Protein AF-0000000065812556 (afdb_homodimer)

GO terms:
  GO:0102143 carboxynorspermidine dehydrogenase activity (F, EXP)

pLDDT: mean 95.17, std 6.43, range [55.5, 98.94]

Structure (mmCIF, N/CA/C/O backbone):
data_AF-0000000065812556-model_v1
#
loop_
_entity.id
_entity.type
_entity.pdbx_description
1 polymer 'Carboxynorspermidine synthase'
#
loop_
_atom_site.group_PDB
_atom_site.id
_atom_site.type_symbol
_atom_site.label_atom_id
_atom_site.label_alt_id
_atom_site.label_comp_id
_atom_site.label_asym_id
_atom_site.label_entity_id
_atom_site.label_seq_id
_atom_site.pdbx_PDB_ins_code
_atom_site.Cartn_x
_atom_site.Cartn_y
_atom_site.Cartn_z
_atom_site.occupancy
_atom_site.B_iso_or_equiv
_atom_site.auth_seq_id
_atom_site.auth_comp_id
_atom_site.auth_asym_id
_atom_site.auth_atom_id
_atom_site.pdbx_PDB_model_num
ATOM 1 N N . MET A 1 1 ? 8.734 36.781 32.656 1 92.12 1 MET A N 1
ATOM 2 C CA . MET A 1 1 ? 7.797 36.156 31.734 1 92.12 1 MET A CA 1
ATOM 3 C C . MET A 1 1 ? 8.234 34.719 31.406 1 92.12 1 MET A C 1
ATOM 5 O O . MET A 1 1 ? 9.422 34.406 31.484 1 92.12 1 MET A O 1
ATOM 9 N N . ALA A 1 2 ? 7.238 33.875 31.25 1 98 2 ALA A N 1
ATOM 10 C CA . ALA A 1 2 ? 7.562 32.469 30.984 1 98 2 ALA A CA 1
ATOM 11 C C . ALA A 1 2 ? 6.48 31.828 30.125 1 98 2 ALA A C 1
ATOM 13 O O . ALA A 1 2 ? 5.301 32.156 30.25 1 98 2 ALA A O 1
ATOM 14 N N . ILE A 1 3 ? 6.949 30.891 29.297 1 98.81 3 ILE A N 1
ATOM 15 C CA . ILE A 1 3 ? 5.996 30.094 28.531 1 98.81 3 ILE A CA 1
ATOM 16 C C . ILE A 1 3 ? 6.238 28.609 28.797 1 98.81 3 ILE A C 1
ATOM 18 O O . ILE A 1 3 ? 7.348 28.203 29.156 1 98.81 3 ILE A O 1
ATOM 22 N N . LEU A 1 4 ? 5.164 27.875 28.688 1 98.94 4 LEU A N 1
ATOM 23 C CA . LEU A 1 4 ? 5.199 26.422 28.703 1 98.94 4 LEU A CA 1
ATOM 24 C C . LEU A 1 4 ? 4.656 25.844 27.406 1 98.94 4 LEU A C 1
ATOM 26 O O . LEU A 1 4 ? 3.488 26.047 27.062 1 98.94 4 LEU A O 1
ATOM 30 N N . GLN A 1 5 ? 5.523 25.219 26.703 1 98.81 5 GLN A N 1
ATOM 31 C CA . GLN A 1 5 ? 5.121 24.531 25.484 1 98.81 5 GLN A CA 1
ATOM 32 C C . GLN A 1 5 ? 4.832 23.047 25.766 1 98.81 5 GLN A C 1
ATOM 34 O O . GLN A 1 5 ? 5.629 22.375 26.406 1 98.81 5 GLN A O 1
ATOM 39 N N . ILE A 1 6 ? 3.678 22.656 25.312 1 98.38 6 ILE A N 1
ATOM 40 C CA . ILE A 1 6 ? 3.34 21.234 25.391 1 98.38 6 ILE A CA 1
ATOM 41 C C . ILE A 1 6 ? 3.334 20.625 24 1 98.38 6 ILE A C 1
ATOM 43 O O . ILE A 1 6 ? 2.539 21.031 23.141 1 98.38 6 ILE A O 1
ATOM 47 N N . GLY A 1 7 ? 4.137 19.625 23.781 1 95.88 7 GLY A N 1
ATOM 48 C CA . GLY A 1 7 ? 4.301 19 22.469 1 95.88 7 GLY A CA 1
ATOM 49 C C . GLY A 1 7 ? 5.68 19.203 21.875 1 95.88 7 GLY A C 1
ATOM 50 O O . GLY A 1 7 ? 6.18 20.328 21.844 1 95.88 7 GLY A O 1
ATOM 51 N N . ALA A 1 8 ? 6.32 18.141 21.453 1 95.5 8 ALA A N 1
ATOM 52 C CA . ALA A 1 8 ? 7.688 18.188 20.938 1 95.5 8 ALA A CA 1
ATOM 53 C C . ALA A 1 8 ? 7.789 17.469 19.594 1 95.5 8 ALA A C 1
ATOM 55 O O . ALA A 1 8 ? 8.805 16.844 19.297 1 95.5 8 ALA A O 1
ATOM 56 N N . GLY A 1 9 ? 6.715 17.547 18.828 1 91.56 9 GLY A N 1
ATOM 57 C CA . GLY A 1 9 ? 6.758 17.078 17.453 1 91.56 9 GLY A CA 1
ATOM 58 C C . GLY A 1 9 ? 7.332 18.109 16.5 1 91.56 9 GLY A C 1
ATOM 59 O O . GLY A 1 9 ? 8.117 18.969 16.906 1 91.56 9 GLY A O 1
ATOM 60 N N . GLY A 1 10 ? 7 17.953 15.242 1 91.94 10 GLY A N 1
ATOM 61 C CA . GLY A 1 10 ? 7.512 18.859 14.234 1 91.94 10 GLY A CA 1
ATOM 62 C C . GLY A 1 10 ? 7.129 20.312 14.492 1 91.94 10 GLY A C 1
ATOM 63 O O . GLY A 1 10 ? 7.977 21.203 14.438 1 91.94 10 GLY A O 1
ATOM 64 N N . VAL A 1 11 ? 5.871 20.5 14.742 1 93.88 11 VAL A N 1
ATOM 65 C CA . VAL A 1 11 ? 5.406 21.844 15.039 1 93.88 11 VAL A CA 1
ATOM 66 C C . VAL A 1 11 ? 6.047 22.344 16.328 1 93.88 11 VAL A C 1
ATOM 68 O O . VAL A 1 11 ? 6.48 23.5 16.406 1 93.88 11 VAL A O 1
ATOM 71 N N . GLY A 1 12 ? 6.09 21.469 17.297 1 96.5 12 GLY A N 1
ATOM 72 C CA . GLY A 1 12 ? 6.746 21.828 18.547 1 96.5 12 GLY A CA 1
ATOM 73 C C . GLY A 1 12 ? 8.203 22.219 18.359 1 96.5 12 GLY A C 1
ATOM 74 O O . GLY A 1 12 ? 8.703 23.109 19.047 1 96.5 12 GLY A O 1
ATOM 75 N N . TRP A 1 13 ? 8.852 21.562 17.453 1 97.06 13 TRP A N 1
ATOM 76 C CA . TRP A 1 13 ? 10.234 21.875 17.125 1 97.06 13 TRP A CA 1
ATOM 77 C C . TRP A 1 13 ? 10.383 23.328 16.672 1 97.06 13 TRP A C 1
ATOM 79 O O . TRP A 1 13 ? 11.227 24.062 17.188 1 97.06 13 TRP A O 1
ATOM 89 N N . VAL A 1 14 ? 9.523 23.734 15.82 1 97.81 14 VAL A N 1
ATOM 90 C CA . VAL A 1 14 ? 9.594 25.078 15.273 1 97.81 14 VAL A CA 1
ATOM 91 C C . VAL A 1 14 ? 9.195 26.094 16.344 1 97.81 14 VAL A C 1
ATOM 93 O O . VAL A 1 14 ? 9.852 27.125 16.5 1 97.81 14 VAL A O 1
ATOM 96 N N . VAL A 1 15 ? 8.164 25.766 17.047 1 98.56 15 VAL A N 1
ATOM 97 C CA . VAL A 1 15 ? 7.688 26.656 18.109 1 98.56 15 VAL A CA 1
ATOM 98 C C . VAL A 1 15 ? 8.812 26.922 19.094 1 98.56 15 VAL A C 1
ATOM 100 O O . VAL A 1 15 ? 9.062 28.078 19.469 1 98.56 15 VAL A O 1
ATOM 103 N N . ALA A 1 16 ? 9.492 25.906 19.469 1 98.75 16 ALA A N 1
ATOM 104 C CA . ALA A 1 16 ? 10.562 26.031 20.453 1 98.75 16 ALA A CA 1
ATOM 105 C C . ALA A 1 16 ? 11.695 26.906 19.922 1 98.75 16 ALA A C 1
ATOM 107 O O . ALA A 1 16 ? 12.219 27.766 20.641 1 98.75 16 ALA A O 1
ATOM 108 N N . HIS A 1 17 ? 12.125 26.672 18.719 1 98.81 17 HIS A N 1
ATOM 109 C CA . HIS A 1 17 ? 13.18 27.484 18.094 1 98.81 17 HIS A CA 1
ATOM 110 C C . HIS A 1 17 ? 12.781 28.953 18.031 1 98.81 17 HIS A C 1
ATOM 112 O O . HIS A 1 17 ? 13.57 29.828 18.406 1 98.81 17 HIS A O 1
ATOM 118 N N . LYS A 1 18 ? 11.609 29.188 17.562 1 98.88 18 LYS A N 1
ATOM 119 C CA . LYS A 1 18 ? 11.164 30.578 17.391 1 98.88 18 LYS A CA 1
ATOM 120 C C . LYS A 1 18 ? 10.938 31.25 18.734 1 98.88 18 LYS A C 1
ATOM 122 O O . LYS A 1 18 ? 11.156 32.438 18.891 1 98.88 18 LYS A O 1
ATOM 127 N N . ALA A 1 19 ? 10.453 30.469 19.703 1 98.81 19 ALA A N 1
ATOM 128 C CA . ALA A 1 19 ? 10.352 31 21.062 1 98.81 19 ALA A CA 1
ATOM 129 C C . ALA A 1 19 ? 11.727 31.422 21.578 1 98.81 19 ALA A C 1
ATOM 131 O O . ALA A 1 19 ? 11.867 32.5 22.156 1 98.81 19 ALA A O 1
ATOM 132 N N . ALA A 1 20 ? 12.68 30.578 21.375 1 98.75 20 ALA A N 1
ATOM 133 C CA . ALA A 1 20 ? 14.047 30.875 21.797 1 98.75 20 ALA A CA 1
ATOM 134 C C . ALA A 1 20 ? 14.578 32.125 21.125 1 98.75 20 ALA A C 1
ATOM 136 O O . ALA A 1 20 ? 15.234 32.969 21.781 1 98.75 20 ALA A O 1
ATOM 137 N N . GLN A 1 21 ? 14.258 32.312 19.891 1 98.69 21 GLN A N 1
ATOM 138 C CA . GLN A 1 21 ? 14.711 33.469 19.125 1 98.69 21 GLN A CA 1
ATOM 139 C C . GLN A 1 21 ? 14.031 34.75 19.609 1 98.69 21 GLN A C 1
ATOM 141 O O . GLN A 1 21 ? 14.453 35.844 19.25 1 98.69 21 GLN A O 1
ATOM 146 N N . ASN A 1 22 ? 13.023 34.594 20.359 1 98.62 22 ASN A N 1
ATOM 147 C CA . ASN A 1 22 ? 12.266 35.75 20.844 1 98.62 22 ASN A CA 1
ATOM 148 C C . ASN A 1 22 ? 12.109 35.719 22.359 1 98.62 22 ASN A C 1
ATOM 150 O O . ASN A 1 22 ? 11.141 36.25 22.906 1 98.62 22 ASN A O 1
ATOM 154 N N . ASN A 1 23 ? 13.016 35.031 23.062 1 98.19 23 ASN A N 1
ATOM 155 C CA . ASN A 1 23 ? 12.867 34.812 24.5 1 98.19 23 ASN A CA 1
ATOM 156 C C . ASN A 1 23 ? 13.203 36.094 25.281 1 98.19 23 ASN A C 1
ATOM 158 O O . ASN A 1 23 ? 12.984 36.125 26.5 1 98.19 23 ASN A O 1
ATOM 162 N N . ASP A 1 24 ? 13.688 37.125 24.641 1 97.44 24 ASP A N 1
ATOM 163 C CA . ASP A 1 24 ? 13.781 38.438 25.297 1 97.44 24 ASP A CA 1
ATOM 164 C C . ASP A 1 24 ? 12.391 38.969 25.641 1 97.44 24 ASP A C 1
ATOM 166 O O . ASP A 1 24 ? 12.242 39.719 26.609 1 97.44 24 ASP A O 1
ATOM 170 N N . VAL A 1 25 ? 11.398 38.594 24.875 1 97.38 25 VAL A N 1
ATOM 171 C CA . VAL A 1 25 ? 10.023 39 25.125 1 97.38 25 VAL A CA 1
ATOM 172 C C . VAL A 1 25 ? 9.273 37.875 25.844 1 97.38 25 VAL A C 1
ATOM 174 O O . VAL A 1 25 ? 8.547 38.125 26.812 1 97.38 25 VAL A O 1
ATOM 177 N N . LEU A 1 26 ? 9.492 36.594 25.469 1 98.19 26 LEU A N 1
ATOM 178 C CA . LEU A 1 26 ? 8.688 35.469 25.922 1 98.19 26 LEU A CA 1
ATOM 179 C C . LEU A 1 26 ? 9.203 34.938 27.266 1 98.19 26 LEU A C 1
ATOM 181 O O . LEU A 1 26 ? 8.484 34.219 27.969 1 98.19 26 LEU A O 1
ATOM 185 N N . GLY A 1 27 ? 10.477 35.25 27.578 1 98 27 GLY A N 1
ATOM 186 C CA . GLY A 1 27 ? 11.039 34.875 28.875 1 98 27 GLY A CA 1
ATOM 187 C C . GLY A 1 27 ? 11.508 33.438 28.922 1 98 27 GLY A C 1
ATOM 188 O O . GLY A 1 27 ? 12.133 32.938 27.984 1 98 27 GLY A O 1
ATOM 189 N N . ASP A 1 28 ? 11.328 32.781 30.078 1 98.62 28 ASP A N 1
ATOM 190 C CA . ASP A 1 28 ? 11.75 31.406 30.297 1 98.62 28 ASP A CA 1
ATOM 191 C C . ASP A 1 28 ? 10.906 30.453 29.453 1 98.62 28 ASP A C 1
ATOM 193 O O . ASP A 1 28 ? 9.711 30.672 29.266 1 98.62 28 ASP A O 1
ATOM 197 N N . ILE A 1 29 ? 11.562 29.453 28.969 1 98.81 29 ILE A N 1
ATOM 198 C CA . ILE A 1 29 ? 10.883 28.484 28.109 1 98.81 29 ILE A CA 1
ATOM 199 C C . ILE A 1 29 ? 11.008 27.094 28.719 1 98.81 29 ILE A C 1
ATOM 201 O O . ILE A 1 29 ? 12.117 26.625 29 1 98.81 29 ILE A O 1
ATOM 205 N N . THR A 1 30 ? 9.906 26.469 28.953 1 98.88 30 THR A N 1
ATOM 206 C CA . THR A 1 30 ? 9.859 25.047 29.297 1 98.88 30 THR A CA 1
ATOM 207 C C . THR A 1 30 ? 9.141 24.25 28.203 1 98.88 30 THR A C 1
ATOM 209 O O . THR A 1 30 ? 8.023 24.594 27.812 1 98.88 30 THR A O 1
ATOM 212 N N . ILE A 1 31 ? 9.836 23.234 27.703 1 98.81 31 ILE A N 1
ATOM 213 C CA . ILE A 1 31 ? 9.25 22.328 26.703 1 98.81 31 ILE A CA 1
ATOM 214 C C . ILE A 1 31 ? 8.891 21 27.359 1 98.81 31 ILE A C 1
ATOM 216 O O . ILE A 1 31 ? 9.742 20.359 27.984 1 98.81 31 ILE A O 1
ATOM 220 N N . ALA A 1 32 ? 7.629 20.594 27.219 1 98.69 32 ALA A N 1
ATOM 221 C CA . ALA A 1 32 ? 7.188 19.359 27.859 1 98.69 32 ALA A CA 1
ATOM 222 C C . ALA A 1 32 ? 6.535 18.422 26.859 1 98.69 32 ALA A C 1
ATOM 224 O O . ALA A 1 32 ? 5.828 18.859 25.953 1 98.69 32 ALA A O 1
ATOM 225 N N . SER A 1 33 ? 6.762 17.219 26.969 1 97.56 33 SER A N 1
ATOM 226 C CA . SER A 1 33 ? 6.145 16.156 26.172 1 97.56 33 SER A CA 1
ATOM 227 C C . SER A 1 33 ? 6.148 14.836 26.938 1 97.56 33 SER A C 1
ATOM 229 O O . SER A 1 33 ? 6.781 14.719 27.984 1 97.56 33 SER A O 1
ATOM 231 N N . ARG A 1 34 ? 5.395 13.828 26.422 1 93.81 34 ARG A N 1
ATOM 232 C CA . ARG A 1 34 ? 5.375 12.492 27.031 1 93.81 34 ARG A CA 1
ATOM 233 C C . ARG A 1 34 ? 6.777 11.898 27.078 1 93.81 34 ARG A C 1
ATOM 235 O O . ARG A 1 34 ? 7.152 11.273 28.078 1 93.81 34 ARG A O 1
ATOM 242 N N . THR A 1 35 ? 7.543 12.109 26.016 1 93.31 35 THR A N 1
ATOM 243 C CA . THR A 1 35 ? 8.922 11.656 25.922 1 93.31 35 THR A CA 1
ATOM 244 C C . THR A 1 35 ? 9.891 12.82 26.094 1 93.31 35 THR A C 1
ATOM 246 O O . THR A 1 35 ? 10.164 13.555 25.141 1 93.31 35 THR A O 1
ATOM 249 N N . VAL A 1 36 ? 10.523 12.844 27.156 1 97.5 36 VAL A N 1
ATOM 250 C CA . VAL A 1 36 ? 11.359 13.992 27.5 1 97.5 36 VAL A CA 1
ATOM 251 C C . VAL A 1 36 ? 12.555 14.07 26.547 1 97.5 36 VAL A C 1
ATOM 253 O O . VAL A 1 36 ? 13.023 15.164 26.219 1 97.5 36 VAL A O 1
ATOM 256 N N . GLY A 1 37 ? 12.984 12.93 26.062 1 97.44 37 GLY A N 1
ATOM 257 C CA . GLY A 1 37 ? 14.094 12.898 25.109 1 97.44 37 GLY A CA 1
ATOM 258 C C . GLY A 1 37 ? 13.852 13.727 23.875 1 97.44 37 GLY A C 1
ATOM 259 O O . GLY A 1 37 ? 14.781 14.297 23.297 1 97.44 37 GLY A O 1
ATOM 260 N N . LYS A 1 38 ? 12.641 13.844 23.453 1 95.06 38 LYS A N 1
ATOM 261 C CA . LYS A 1 38 ? 12.297 14.656 22.281 1 95.06 38 LYS A CA 1
ATOM 262 C C . LYS A 1 38 ? 12.5 16.141 22.578 1 95.06 38 LYS A C 1
ATOM 264 O O . LYS A 1 38 ? 12.938 16.891 21.703 1 95.06 38 LYS A O 1
ATOM 269 N N . CYS A 1 39 ? 12.172 16.531 23.781 1 98.31 39 CYS A N 1
ATOM 270 C CA . CYS A 1 39 ? 12.383 17.906 24.203 1 98.31 39 CYS A CA 1
ATOM 271 C C . CYS A 1 39 ? 13.867 18.234 24.234 1 98.31 39 CYS A C 1
ATOM 273 O O . CYS A 1 39 ? 14.273 19.312 23.797 1 98.31 39 CYS A O 1
ATOM 275 N N . GLU A 1 40 ? 14.594 17.281 24.734 1 98.56 40 GLU A N 1
ATOM 276 C CA . GLU A 1 40 ? 16.031 17.469 24.844 1 98.56 40 GLU A CA 1
ATOM 277 C C . GLU A 1 40 ? 16.688 17.609 23.469 1 98.56 40 GLU A C 1
ATOM 279 O O . GLU A 1 40 ? 17.609 18.406 23.297 1 98.56 40 GLU A O 1
ATOM 284 N N . LYS A 1 41 ? 16.203 16.859 22.578 1 97.25 41 LYS A N 1
ATOM 285 C CA . LYS A 1 41 ? 16.719 16.938 21.203 1 97.25 41 LYS A CA 1
ATOM 286 C C . LYS A 1 41 ? 16.453 18.312 20.609 1 97.25 41 LYS A C 1
ATOM 288 O O . LYS A 1 41 ? 17.281 18.844 19.875 1 97.25 41 LYS A O 1
ATOM 293 N N . ILE A 1 42 ? 15.32 18.844 20.859 1 98 42 ILE A N 1
ATOM 294 C CA . ILE A 1 42 ? 14.977 20.172 20.375 1 98 42 ILE A CA 1
ATOM 295 C C . ILE A 1 42 ? 15.914 21.203 21 1 98 42 ILE A C 1
ATOM 297 O O . ILE A 1 42 ? 16.422 22.094 20.297 1 98 42 ILE A O 1
ATOM 301 N N . ILE A 1 43 ? 16.125 21.078 22.25 1 98.56 43 ILE A N 1
ATOM 302 C CA . ILE A 1 43 ? 17 22.016 22.969 1 98.56 43 ILE A CA 1
ATOM 303 C C . ILE A 1 43 ? 18.406 21.938 22.391 1 98.56 43 ILE A C 1
ATOM 305 O O . ILE A 1 43 ? 19.047 22.969 22.188 1 98.56 43 ILE A O 1
ATOM 309 N N . GLU A 1 44 ? 18.875 20.75 22.141 1 98.38 44 GLU A N 1
ATOM 310 C CA . GLU A 1 44 ? 20.172 20.578 21.516 1 98.38 44 GLU A CA 1
ATOM 311 C C . GLU A 1 44 ? 20.234 21.297 20.172 1 98.38 44 GLU A C 1
ATOM 313 O O . GLU A 1 44 ? 21.25 21.938 19.844 1 98.38 44 GLU A O 1
ATOM 318 N N . SER A 1 45 ? 19.234 21.172 19.422 1 97.75 45 SER A N 1
ATOM 319 C CA . SER A 1 45 ? 19.188 21.828 18.109 1 97.75 45 SER A CA 1
ATOM 320 C C . SER A 1 45 ? 19.203 23.344 18.25 1 97.75 45 SER A C 1
ATOM 322 O O . SER A 1 45 ? 19.891 24.047 17.5 1 97.75 45 SER A O 1
ATOM 324 N N . ILE A 1 46 ? 18.438 23.906 19.203 1 98.5 46 ILE A N 1
ATOM 325 C CA . ILE A 1 46 ? 18.375 25.328 19.453 1 98.5 46 ILE A CA 1
ATOM 326 C C . ILE A 1 46 ? 19.766 25.859 19.797 1 98.5 46 ILE A C 1
ATOM 328 O O . ILE A 1 46 ? 20.188 26.906 19.312 1 98.5 46 ILE A O 1
ATOM 332 N N . GLN A 1 47 ? 20.422 25.078 20.609 1 97.62 47 GLN A N 1
ATOM 333 C CA . GLN A 1 47 ? 21.781 25.469 21.016 1 97.62 47 GLN A CA 1
ATOM 334 C C . GLN A 1 47 ? 22.75 25.406 19.844 1 97.62 47 GLN A C 1
ATOM 336 O O . GLN A 1 47 ? 23.547 26.312 19.641 1 97.62 47 GLN A O 1
ATOM 341 N N . LYS A 1 48 ? 22.641 24.359 19.141 1 97.12 48 LYS A N 1
ATOM 342 C CA . LYS A 1 48 ? 23.516 24.188 17.984 1 97.12 48 LYS A CA 1
ATOM 343 C C . LYS A 1 48 ? 23.344 25.344 17 1 97.12 48 LYS A C 1
ATOM 345 O O . LYS A 1 48 ? 24.328 25.797 16.406 1 97.12 48 LYS A O 1
ATOM 350 N N . LYS A 1 49 ? 22.172 25.828 16.812 1 97.25 49 LYS A N 1
ATOM 351 C CA . LYS A 1 49 ? 21.859 26.891 15.852 1 97.25 49 LYS A CA 1
ATOM 352 C C . LYS A 1 49 ? 22.094 28.266 16.469 1 97.25 49 LYS A C 1
ATOM 354 O O . LYS A 1 49 ? 22.016 29.281 15.766 1 97.25 49 LYS A O 1
ATOM 359 N N . ASN A 1 50 ? 22.406 28.312 17.75 1 97.25 50 ASN A N 1
ATOM 360 C CA . ASN A 1 50 ? 22.562 29.562 18.484 1 97.25 50 ASN A CA 1
ATOM 361 C C . ASN A 1 50 ? 21.328 30.453 18.359 1 97.25 50 ASN A C 1
ATOM 363 O O . ASN A 1 50 ? 21.438 31.641 18.078 1 97.25 50 ASN A O 1
ATOM 367 N N . ASN A 1 51 ? 20.172 29.812 18.562 1 97.62 51 ASN A N 1
ATOM 368 C CA . ASN A 1 51 ? 18.906 30.516 18.375 1 97.62 51 ASN A CA 1
ATOM 369 C C . ASN A 1 51 ? 18.406 31.125 19.672 1 97.62 51 ASN A C 1
ATOM 371 O O . ASN A 1 51 ? 17.422 31.875 19.688 1 97.62 51 ASN A O 1
ATOM 375 N N . LEU A 1 52 ? 19.016 30.859 20.75 1 97.38 52 LEU A N 1
ATOM 376 C CA . LEU A 1 52 ? 18.625 31.453 22.031 1 97.38 52 LEU A CA 1
ATOM 377 C C . LEU A 1 52 ? 19.062 32.906 22.109 1 97.38 52 LEU A C 1
ATOM 379 O O . LEU A 1 52 ? 20.219 33.219 22.422 1 97.38 52 LEU A O 1
ATOM 383 N N . LYS A 1 53 ? 18.141 33.781 21.969 1 97.5 53 LYS A N 1
ATOM 384 C CA . LYS A 1 53 ? 18.453 35.219 21.859 1 97.5 53 LYS A CA 1
ATOM 385 C C . LYS A 1 53 ? 19 35.75 23.188 1 97.5 53 LYS A C 1
ATOM 387 O O . LYS A 1 53 ? 20.016 36.438 23.203 1 97.5 53 LYS A O 1
ATOM 392 N N . ASP A 1 54 ? 18.328 35.531 24.297 1 97.62 54 ASP A N 1
ATOM 393 C CA . ASP A 1 54 ? 18.734 35.938 25.641 1 97.62 54 ASP A CA 1
ATOM 394 C C . ASP A 1 54 ? 19.203 34.719 26.453 1 97.62 54 ASP A C 1
ATOM 396 O O . ASP A 1 54 ? 18.391 34 27.031 1 97.62 54 ASP A O 1
ATOM 400 N N . SER A 1 55 ? 20.422 34.531 26.625 1 95.81 55 SER A N 1
ATOM 401 C CA . SER A 1 55 ? 21.031 33.375 27.219 1 95.81 55 SER A CA 1
ATOM 402 C C . SER A 1 55 ? 20.828 33.344 28.734 1 95.81 55 SER A C 1
ATOM 404 O O . SER A 1 55 ? 21.078 32.344 29.391 1 95.81 55 SER A O 1
ATOM 406 N N . THR A 1 56 ? 20.328 34.406 29.25 1 97 56 THR A N 1
ATOM 407 C CA . THR A 1 56 ? 20.141 34.469 30.688 1 97 56 THR A CA 1
ATOM 408 C C . THR A 1 56 ? 18.812 33.812 31.078 1 97 56 THR A C 1
ATOM 410 O O . THR A 1 56 ? 18.578 33.562 32.25 1 97 56 THR A O 1
ATOM 413 N N . LYS A 1 57 ? 17.984 33.562 30.094 1 97.31 57 LYS A N 1
ATOM 414 C CA . LYS A 1 57 ? 16.688 32.969 30.359 1 97.31 57 LYS A CA 1
ATOM 415 C C . LYS A 1 57 ? 16.781 31.438 30.359 1 97.31 57 LYS A C 1
ATOM 417 O O . LYS A 1 57 ? 17.672 30.859 29.719 1 97.31 57 LYS A O 1
ATOM 422 N N . LYS A 1 58 ? 15.836 30.828 31.016 1 97.38 58 LYS A N 1
ATOM 423 C CA . LYS A 1 58 ? 15.797 29.359 31.141 1 97.38 58 LYS A CA 1
ATOM 424 C C . LYS A 1 58 ? 15.258 28.719 29.859 1 97.38 58 LYS A C 1
ATOM 426 O O . LYS A 1 58 ? 14.367 29.281 29.219 1 97.38 58 LYS A O 1
ATOM 431 N N . LEU A 1 59 ? 15.828 27.625 29.5 1 98.31 59 LEU A N 1
ATOM 432 C CA . LEU A 1 59 ? 15.359 26.688 28.484 1 98.31 59 LEU A CA 1
ATOM 433 C C . LEU A 1 59 ? 15.453 25.25 28.984 1 98.31 59 LEU A C 1
ATOM 435 O O . LEU A 1 59 ? 16.547 24.672 29.031 1 98.31 59 LEU A O 1
ATOM 439 N N . GLU A 1 60 ? 14.281 24.641 29.328 1 98.19 60 GLU A N 1
ATOM 440 C CA . GLU A 1 60 ? 14.352 23.359 30.016 1 98.19 60 GLU A CA 1
ATOM 441 C C . GLU A 1 60 ? 13.336 22.375 29.438 1 98.19 60 GLU A C 1
ATOM 443 O O . GLU A 1 60 ? 12.375 22.781 28.781 1 98.19 60 GLU A O 1
ATOM 448 N N . ALA A 1 61 ? 13.609 21.094 29.656 1 98.62 61 ALA A N 1
ATOM 449 C CA . ALA A 1 61 ? 12.75 20 29.219 1 98.62 61 ALA A CA 1
ATOM 450 C C . ALA A 1 61 ? 12.047 19.344 30.406 1 98.62 61 ALA A C 1
ATOM 452 O O . ALA A 1 61 ? 12.641 19.203 31.469 1 98.62 61 ALA A O 1
ATOM 453 N N . ARG A 1 62 ? 10.766 19.031 30.234 1 98.44 62 ARG A N 1
ATOM 454 C CA . ARG A 1 62 ? 9.992 18.297 31.219 1 98.44 62 ARG A CA 1
ATOM 455 C C . ARG A 1 62 ? 9.203 17.156 30.578 1 98.44 62 ARG A C 1
ATOM 457 O O . ARG A 1 62 ? 8.953 17.188 29.375 1 98.44 62 ARG A O 1
ATOM 464 N N . ALA A 1 63 ? 8.898 16.156 31.406 1 98.12 63 ALA A N 1
ATOM 465 C CA . ALA A 1 63 ? 7.977 15.109 30.969 1 98.12 63 ALA A CA 1
ATOM 466 C C . ALA A 1 63 ? 6.562 15.383 31.484 1 98.12 63 ALA A C 1
ATOM 468 O O . ALA A 1 63 ? 6.379 15.828 32.625 1 98.12 63 ALA A O 1
ATOM 469 N N . VAL A 1 64 ? 5.598 15.164 30.625 1 98 64 VAL A N 1
ATOM 470 C CA . VAL A 1 64 ? 4.215 15.297 31.062 1 98 64 VAL A CA 1
ATOM 471 C C . VAL A 1 64 ? 3.311 14.391 30.234 1 98 64 VAL A C 1
ATOM 473 O O . VAL A 1 64 ? 3.561 14.18 29.047 1 98 64 VAL A O 1
ATOM 476 N N . ASN A 1 65 ? 2.312 13.844 30.891 1 96.88 65 ASN A N 1
ATOM 477 C CA . ASN A 1 65 ? 1.212 13.188 30.188 1 96.88 65 ASN A CA 1
ATOM 478 C C . ASN A 1 65 ? 0.08 14.172 29.891 1 96.88 65 ASN A C 1
ATOM 480 O O . ASN A 1 65 ? -0.738 14.469 30.75 1 96.88 65 ASN A O 1
ATOM 484 N N . ALA A 1 66 ? -0.051 14.531 28.625 1 95.69 66 ALA A N 1
ATOM 485 C CA . ALA A 1 66 ? -0.972 15.594 28.234 1 95.69 66 ALA A CA 1
ATOM 486 C C . ALA A 1 66 ? -2.42 15.117 28.297 1 95.69 66 ALA A C 1
ATOM 488 O O . ALA A 1 66 ? -3.35 15.922 28.25 1 95.69 66 ALA A O 1
ATOM 489 N N . ASP A 1 67 ? -2.627 13.812 28.531 1 93.88 67 ASP A N 1
ATOM 490 C CA . ASP A 1 67 ? -3.979 13.281 28.656 1 93.88 67 ASP A CA 1
ATOM 491 C C . ASP A 1 67 ? -4.473 13.398 30.094 1 93.88 67 ASP A C 1
ATOM 493 O O . ASP A 1 67 ? -5.656 13.195 30.375 1 93.88 67 ASP A O 1
ATOM 497 N N . ASP A 1 68 ? -3.561 13.703 30.938 1 97.31 68 ASP A N 1
ATOM 498 C CA . ASP A 1 68 ? -3.865 13.727 32.375 1 97.31 68 ASP A CA 1
ATOM 499 C C . ASP A 1 68 ? -3.92 15.164 32.906 1 97.31 68 ASP A C 1
ATOM 501 O O . ASP A 1 68 ? -2.883 15.758 33.188 1 97.31 68 ASP A O 1
ATOM 505 N N . VAL A 1 69 ? -5.129 15.625 33.188 1 98.19 69 VAL A N 1
ATOM 506 C CA . VAL A 1 69 ? -5.359 17.016 33.594 1 98.19 69 VAL A CA 1
ATOM 507 C C . VAL A 1 69 ? -4.602 17.312 34.875 1 98.19 69 VAL A C 1
ATOM 509 O O . VAL A 1 69 ? -3.998 18.375 35.031 1 98.19 69 VAL A O 1
ATOM 512 N N . ASP A 1 70 ? -4.57 16.375 35.781 1 98.38 70 ASP A N 1
ATOM 513 C CA . ASP A 1 70 ? -3.902 16.594 37.062 1 98.38 70 ASP A CA 1
ATOM 514 C C . ASP A 1 70 ? -2.4 16.797 36.875 1 98.38 70 ASP A C 1
ATOM 516 O O . ASP A 1 70 ? -1.803 17.672 37.5 1 98.38 70 ASP A O 1
ATOM 520 N N . SER A 1 71 ? -1.88 15.945 36.062 1 98.31 71 SER A N 1
ATOM 521 C CA . SER A 1 71 ? -0.459 16.062 35.75 1 98.31 71 SER A CA 1
ATOM 522 C C . SER A 1 71 ? -0.149 17.406 35.094 1 98.31 71 SER A C 1
ATOM 524 O O . SER A 1 71 ? 0.888 18.016 35.375 1 98.31 71 SER A O 1
ATOM 526 N N . LEU A 1 72 ? -0.991 17.828 34.312 1 98.69 72 LEU A N 1
ATOM 527 C CA . LEU A 1 72 ? -0.83 19.094 33.594 1 98.69 72 LEU A CA 1
ATOM 528 C C . LEU A 1 72 ? -0.92 20.266 34.594 1 98.69 72 LEU A C 1
ATOM 530 O O . LEU A 1 72 ? -0.098 21.188 34.562 1 98.69 72 LEU A O 1
ATOM 534 N N . VAL A 1 73 ? -1.896 20.203 35.469 1 98.75 73 VAL A N 1
ATOM 535 C CA . VAL A 1 73 ? -2.08 21.266 36.438 1 98.75 73 VAL A CA 1
ATOM 536 C C . VAL A 1 73 ? -0.843 21.359 37.344 1 98.75 73 VAL A C 1
ATOM 538 O O . VAL A 1 73 ? -0.359 22.453 37.625 1 98.75 73 VAL A O 1
ATOM 541 N N . ALA A 1 74 ? -0.376 20.188 37.719 1 98.69 74 ALA A N 1
ATOM 542 C CA . ALA A 1 74 ? 0.817 20.156 38.562 1 98.69 74 ALA A CA 1
ATOM 543 C C . ALA A 1 74 ? 2.008 20.797 37.875 1 98.69 74 ALA A C 1
ATOM 545 O O . ALA A 1 74 ? 2.746 21.578 38.469 1 98.69 74 ALA A O 1
ATOM 546 N N . LEU A 1 75 ? 2.219 20.469 36.656 1 98.69 75 LEU A N 1
ATOM 547 C CA . LEU A 1 75 ? 3.332 21.016 35.875 1 98.69 75 LEU A CA 1
ATOM 548 C C . LEU A 1 75 ? 3.186 22.531 35.719 1 98.69 75 LEU A C 1
ATOM 550 O O . LEU A 1 75 ? 4.164 23.266 35.844 1 98.69 75 LEU A O 1
ATOM 554 N N . ILE A 1 76 ? 1.983 23 35.375 1 98.81 76 ILE A N 1
ATOM 555 C CA . ILE A 1 76 ? 1.725 24.422 35.188 1 98.81 76 ILE A CA 1
ATOM 556 C C . ILE A 1 76 ? 2.008 25.188 36.469 1 98.81 76 ILE A C 1
ATOM 558 O O . ILE A 1 76 ? 2.592 26.266 36.438 1 98.81 76 ILE A O 1
ATOM 562 N N . LYS A 1 77 ? 1.629 24.625 37.562 1 98.44 77 LYS A N 1
ATOM 563 C CA . LYS A 1 77 ? 1.854 25.281 38.844 1 98.44 77 LYS A CA 1
ATOM 564 C C . LYS A 1 77 ? 3.342 25.312 39.188 1 98.44 77 LYS A C 1
ATOM 566 O O . LYS A 1 77 ? 3.811 26.266 39.812 1 98.44 77 LYS A O 1
ATOM 571 N N . GLU A 1 78 ? 4.039 24.297 38.812 1 98.25 78 GLU A N 1
ATOM 572 C CA . GLU A 1 78 ? 5.48 24.25 39.031 1 98.25 78 GLU A CA 1
ATOM 573 C C . GLU A 1 78 ? 6.203 25.266 38.188 1 98.25 78 GLU A C 1
ATOM 575 O O . GLU A 1 78 ? 7.066 26.016 38.656 1 98.25 78 GLU A O 1
ATOM 580 N N . VAL A 1 79 ? 5.875 25.359 36.906 1 98.31 79 VAL A N 1
ATOM 581 C CA . VAL A 1 79 ? 6.551 26.188 35.938 1 98.31 79 VAL A CA 1
ATOM 582 C C . VAL A 1 79 ? 6.086 27.625 36.062 1 98.31 79 VAL A C 1
ATOM 584 O O . VAL A 1 79 ? 6.863 28.562 35.844 1 98.31 79 VAL A O 1
ATOM 587 N N . GLN A 1 80 ? 4.875 27.875 36.375 1 98.19 80 GLN A N 1
ATOM 588 C CA . GLN A 1 80 ? 4.223 29.172 36.531 1 98.19 80 GLN A CA 1
ATOM 589 C C . GLN A 1 80 ? 4.359 30 35.25 1 98.19 80 GLN A C 1
ATOM 591 O O . GLN A 1 80 ? 4.801 31.141 35.312 1 98.19 80 GLN A O 1
ATOM 596 N N . PRO A 1 81 ? 3.922 29.484 34.156 1 98.75 81 PRO A N 1
ATOM 597 C CA . PRO A 1 81 ? 3.998 30.219 32.906 1 98.75 81 PRO A CA 1
ATOM 598 C C . PRO A 1 81 ? 2.92 31.297 32.781 1 98.75 81 PRO A C 1
ATOM 600 O O . PRO A 1 81 ? 1.894 31.234 33.469 1 98.75 81 PRO A O 1
ATOM 603 N N . ASP A 1 82 ? 3.199 32.312 31.953 1 98.69 82 ASP A N 1
ATOM 604 C CA . ASP A 1 82 ? 2.182 33.312 31.609 1 98.69 82 ASP A CA 1
ATOM 605 C C . ASP A 1 82 ? 1.275 32.781 30.484 1 98.69 82 ASP A C 1
ATOM 607 O O . ASP A 1 82 ? 0.124 33.219 30.375 1 98.69 82 ASP A O 1
ATOM 611 N N . LEU A 1 83 ? 1.785 31.906 29.703 1 98.88 83 LEU A N 1
ATOM 612 C CA . LEU A 1 83 ? 1.092 31.359 28.531 1 98.88 83 LEU A CA 1
ATOM 613 C C . LEU A 1 83 ? 1.499 29.922 28.281 1 98.88 83 LEU A C 1
ATOM 615 O O . LEU A 1 83 ? 2.689 29.594 28.266 1 98.88 83 LEU A O 1
ATOM 619 N N . VAL A 1 84 ? 0.49 29.062 28.141 1 98.88 84 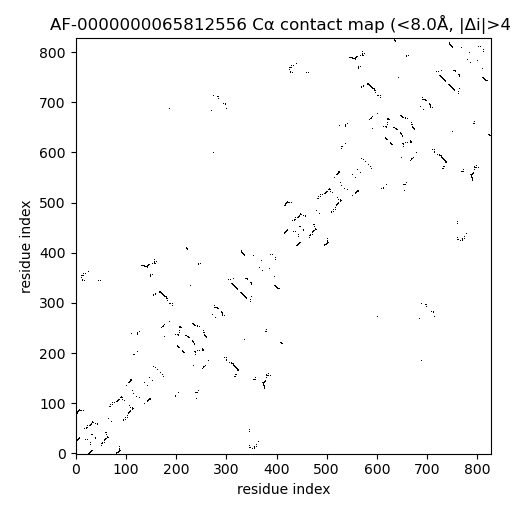VAL A N 1
ATOM 620 C CA . VAL A 1 84 ? 0.719 27.703 27.672 1 98.88 84 VAL A CA 1
ATOM 621 C C . VAL A 1 84 ? 0.496 27.625 26.172 1 98.88 84 VAL A C 1
ATOM 623 O O . VAL A 1 84 ? -0.553 28.031 25.672 1 98.88 84 VAL A O 1
ATOM 626 N N . ILE A 1 85 ? 1.523 27.141 25.469 1 98.81 85 ILE A N 1
ATOM 627 C CA . ILE A 1 85 ? 1.428 26.938 24.031 1 98.81 85 ILE A CA 1
ATOM 628 C C . ILE A 1 85 ? 1.284 25.438 23.719 1 98.81 85 ILE A C 1
ATOM 630 O O . ILE A 1 85 ? 2.219 24.672 23.938 1 98.81 85 ILE A O 1
ATOM 634 N N . ASN A 1 86 ? 0.139 25.094 23.234 1 97.94 86 ASN A N 1
ATOM 635 C CA . ASN A 1 86 ? -0.162 23.719 22.875 1 97.94 86 ASN A CA 1
ATOM 636 C C . ASN A 1 86 ? 0.274 23.391 21.453 1 97.94 86 ASN A C 1
ATOM 638 O O . ASN A 1 86 ? -0.317 23.891 20.484 1 97.94 86 ASN A O 1
ATOM 642 N N . ALA A 1 87 ? 1.32 22.625 21.312 1 95.19 87 ALA A N 1
ATOM 643 C CA . ALA A 1 87 ? 1.808 22.172 20.016 1 95.19 87 ALA A CA 1
ATOM 644 C C . ALA A 1 87 ? 1.65 20.656 19.875 1 95.19 87 ALA A C 1
ATOM 646 O O . ALA A 1 87 ? 2.387 20.016 19.125 1 95.19 87 ALA A O 1
ATOM 647 N N . GLY A 1 88 ? 0.771 20.094 20.734 1 90.31 88 GLY A N 1
ATOM 648 C CA . GLY A 1 88 ? 0.476 18.672 20.688 1 90.31 88 GLY A CA 1
ATOM 649 C C . GLY A 1 88 ? -0.604 18.312 19.688 1 90.31 88 GLY A C 1
ATOM 650 O O . GLY A 1 88 ? -1.102 19.188 18.969 1 90.31 88 GLY A O 1
ATOM 651 N N . PRO A 1 89 ? -0.95 17.062 19.609 1 85.25 89 PRO A N 1
ATOM 652 C CA . PRO A 1 89 ? -2.037 16.641 18.734 1 85.25 89 PRO A CA 1
ATOM 653 C C . PRO A 1 89 ? -3.406 17.125 19.203 1 85.25 89 PRO A C 1
ATOM 655 O O . PRO A 1 89 ? -3.561 17.516 20.359 1 85.25 89 PRO A O 1
ATOM 658 N N . PRO A 1 90 ? -4.371 17.031 18.359 1 81.69 90 PRO A N 1
ATOM 659 C CA . PRO A 1 90 ? -5.684 17.609 18.641 1 81.69 90 PRO A CA 1
ATOM 660 C C . PRO A 1 90 ? -6.367 17 19.859 1 81.69 90 PRO A C 1
ATOM 662 O O . PRO A 1 90 ? -7.086 17.703 20.578 1 81.69 90 PRO A O 1
ATOM 665 N N . TRP A 1 91 ? -6.113 15.828 20.156 1 82.75 91 TRP A N 1
ATOM 666 C CA . TRP A 1 91 ? -6.91 15.141 21.156 1 82.75 91 TRP A CA 1
ATOM 667 C C . TRP A 1 91 ? -6.504 15.578 22.562 1 82.75 91 TRP A C 1
ATOM 669 O O . TRP A 1 91 ? -7.18 15.258 23.547 1 82.75 91 TRP A O 1
ATOM 679 N N . VAL A 1 92 ? -5.461 16.344 22.688 1 90.38 92 VAL A N 1
ATOM 680 C CA . VAL A 1 92 ? -5.047 16.766 24.031 1 90.38 92 VAL A CA 1
ATOM 681 C C . VAL A 1 92 ? -5.5 18.203 24.281 1 90.38 92 VAL A C 1
ATOM 683 O O . VAL A 1 92 ? -5.273 18.75 25.375 1 90.38 92 VAL A O 1
ATOM 686 N N . ASN A 1 93 ? -6.137 18.812 23.312 1 93.19 93 ASN A N 1
ATOM 687 C CA . ASN A 1 93 ? -6.539 20.203 23.438 1 93.19 93 ASN A CA 1
ATOM 688 C C . ASN A 1 93 ? -7.418 20.422 24.656 1 93.19 93 ASN A C 1
ATOM 690 O O . ASN A 1 93 ? -7.168 21.328 25.453 1 93.19 93 ASN A O 1
ATOM 694 N N . MET A 1 94 ? -8.398 19.578 24.844 1 93.62 94 MET A N 1
ATOM 695 C CA . MET A 1 94 ? -9.375 19.781 25.906 1 93.62 94 MET A CA 1
ATOM 696 C C . MET A 1 94 ? -8.742 19.594 27.281 1 93.62 94 MET A C 1
ATOM 698 O O . MET A 1 94 ? -9.023 20.359 28.203 1 93.62 94 MET A O 1
ATOM 702 N N . SER A 1 95 ? -7.887 18.578 27.375 1 96.38 95 SER A N 1
ATOM 703 C CA . SER A 1 95 ? -7.219 18.344 28.641 1 96.38 95 SER A CA 1
ATOM 704 C C . SER A 1 95 ? -6.312 19.516 29.016 1 96.38 95 SER A C 1
ATOM 706 O O . SER A 1 95 ? -6.273 19.938 30.172 1 96.38 95 SER A O 1
ATOM 708 N N . ILE A 1 96 ? -5.625 20.062 28.062 1 97.56 96 ILE A N 1
ATOM 709 C CA . ILE A 1 96 ? -4.703 21.172 28.328 1 97.56 96 ILE A CA 1
ATOM 710 C C . ILE A 1 96 ? -5.488 22.438 28.641 1 97.56 96 ILE A C 1
ATOM 712 O O . ILE A 1 96 ? -5.129 23.188 29.547 1 97.56 96 ILE A O 1
ATOM 716 N N . MET A 1 97 ? -6.543 22.703 27.906 1 97.5 97 MET A N 1
ATOM 717 C CA . MET A 1 97 ? -7.375 23.875 28.172 1 97.5 97 MET A CA 1
ATOM 718 C C . MET A 1 97 ? -7.969 23.812 29.578 1 97.5 97 MET A C 1
ATOM 720 O O . MET A 1 97 ? -7.992 24.812 30.297 1 97.5 97 MET A O 1
ATOM 724 N N . GLU A 1 98 ? -8.438 22.641 29.906 1 98.06 98 GLU A N 1
ATOM 725 C CA . GLU A 1 98 ? -8.984 22.453 31.25 1 98.06 98 GLU A CA 1
ATOM 726 C C . GLU A 1 98 ? -7.93 22.719 32.312 1 98.06 98 GLU A C 1
ATOM 728 O O . GLU A 1 98 ? -8.211 23.359 33.312 1 98.06 98 GLU A O 1
ATOM 733 N N . ALA A 1 99 ? -6.773 22.188 32.094 1 98.75 99 ALA A N 1
ATOM 734 C CA . ALA A 1 99 ? -5.684 22.406 33.062 1 98.75 99 ALA A CA 1
ATOM 735 C C . ALA A 1 99 ? -5.348 23.891 33.188 1 98.75 99 ALA A C 1
ATOM 737 O O . ALA A 1 99 ? -5.094 24.375 34.281 1 98.75 99 ALA A O 1
ATOM 738 N N . CYS A 1 100 ? -5.289 24.609 32.094 1 98.75 100 CYS A N 1
ATOM 739 C CA . CYS A 1 100 ? -5.031 26.047 32.125 1 98.75 100 CYS A CA 1
ATOM 740 C C . CYS A 1 100 ? -6.105 26.781 32.906 1 98.75 100 CYS A C 1
ATOM 742 O O . CYS A 1 100 ? -5.801 27.703 33.656 1 98.75 100 CYS A O 1
ATOM 744 N N . TYR A 1 101 ? -7.34 26.391 32.656 1 98.62 101 TYR A N 1
ATOM 745 C CA . TYR A 1 101 ? -8.453 27 33.375 1 98.62 101 TYR A CA 1
ATOM 746 C C . TYR A 1 101 ? -8.281 26.812 34.906 1 98.62 101 TYR A C 1
ATOM 748 O O . TYR A 1 101 ? -8.383 27.781 35.656 1 98.62 101 TYR A O 1
ATOM 756 N N . GLN A 1 102 ? -7.996 25.625 35.281 1 98.62 102 GLN A N 1
ATOM 757 C CA . GLN A 1 102 ? -7.844 25.312 36.688 1 98.62 102 GLN A CA 1
ATOM 758 C C . GLN A 1 102 ? -6.672 26.078 37.281 1 98.62 102 GLN A C 1
ATOM 760 O O . GLN A 1 102 ? -6.746 26.547 38.438 1 98.62 102 GLN A O 1
ATOM 765 N N . ALA A 1 103 ? -5.625 26.203 36.562 1 98.56 103 ALA A N 1
ATOM 766 C CA . ALA A 1 103 ? -4.414 26.859 37.031 1 98.56 103 ALA A CA 1
ATOM 767 C C . ALA A 1 103 ? -4.469 28.359 36.781 1 98.56 103 ALA A C 1
ATOM 769 O O . ALA A 1 103 ? -3.6 29.109 37.25 1 98.56 103 ALA A O 1
ATOM 770 N N . LYS A 1 104 ? -5.453 28.875 36.062 1 98.38 104 LYS A N 1
ATOM 771 C CA . LYS A 1 104 ? -5.664 30.266 35.688 1 98.38 104 LYS A CA 1
ATOM 772 C C . LYS A 1 104 ? -4.48 30.812 34.906 1 98.38 104 LYS A C 1
ATOM 774 O O . LYS A 1 104 ? -3.938 31.875 35.25 1 98.38 104 LYS A O 1
ATOM 779 N N . VAL A 1 105 ? -4.133 30.094 33.906 1 98.75 105 VAL A N 1
ATOM 780 C CA . VAL A 1 105 ? -3.061 30.484 33 1 98.75 105 VAL A CA 1
ATOM 781 C C . VAL A 1 105 ? -3.594 30.547 31.562 1 98.75 105 VAL A C 1
ATOM 783 O O . VAL A 1 105 ? -4.438 29.734 31.172 1 98.75 105 VAL A O 1
ATOM 786 N N . SER A 1 106 ? -3.156 31.5 30.75 1 98.81 106 SER A N 1
ATOM 787 C CA . SER A 1 106 ? -3.609 31.688 29.375 1 98.81 106 SER A CA 1
ATOM 788 C C . SER A 1 106 ? -3.143 30.547 28.484 1 98.81 106 SER A C 1
ATOM 790 O O . SER A 1 106 ? -2.178 29.859 28.797 1 98.81 106 SER A O 1
ATOM 792 N N . TYR A 1 107 ? -3.877 30.422 27.375 1 98.75 107 TYR A N 1
ATOM 793 C CA . TYR A 1 107 ? -3.762 29.25 26.531 1 98.75 107 TYR A CA 1
ATOM 794 C C . TYR A 1 107 ? -3.705 29.641 25.062 1 98.75 107 TYR A C 1
ATOM 796 O O . TYR A 1 107 ? -4.402 30.562 24.625 1 98.75 107 TYR A O 1
ATOM 804 N N . LEU A 1 108 ? -2.842 29 24.328 1 98.62 108 LEU A N 1
ATOM 805 C CA . LEU A 1 108 ? -2.744 29.141 22.891 1 98.62 108 LEU A CA 1
ATOM 806 C C . LEU A 1 108 ? -2.549 27.781 22.219 1 98.62 108 LEU A C 1
ATOM 808 O O . LEU A 1 108 ? -1.742 26.969 22.672 1 98.62 108 LEU A O 1
ATOM 812 N N . ASP A 1 109 ? -3.342 27.484 21.188 1 97.19 109 ASP A N 1
ATOM 813 C CA . ASP A 1 109 ? -3.131 26.25 20.438 1 97.19 109 ASP A CA 1
ATOM 814 C C . ASP A 1 109 ? -3.012 26.531 18.938 1 97.19 109 ASP A C 1
ATOM 816 O O . ASP A 1 109 ? -3.152 27.672 18.5 1 97.19 109 ASP A O 1
ATOM 820 N N . THR A 1 110 ? -2.629 25.469 18.172 1 94.62 110 THR A N 1
ATOM 821 C CA . THR A 1 110 ? -2.365 25.656 16.75 1 94.62 110 THR A CA 1
ATOM 822 C C . THR A 1 110 ? -3.398 24.922 15.898 1 94.62 110 THR A C 1
ATOM 824 O O . THR A 1 110 ? -3.375 25 14.664 1 94.62 110 THR A O 1
ATOM 827 N N . SER A 1 111 ? -4.223 24.141 16.547 1 85.88 111 SER A N 1
ATOM 828 C CA . SER A 1 111 ? -5.238 23.391 15.82 1 85.88 111 SER A CA 1
ATOM 829 C C . SER A 1 111 ? -6.465 23.125 16.688 1 85.88 111 SER A C 1
ATOM 831 O O . SER A 1 111 ? -6.426 23.359 17.906 1 85.88 111 SER A O 1
ATOM 833 N N . VAL A 1 112 ? -7.477 22.641 16.031 1 76.06 112 VAL A N 1
ATOM 834 C CA . VAL A 1 112 ? -8.711 22.312 16.734 1 76.06 112 VAL A CA 1
ATOM 835 C C . VAL A 1 112 ? -8.539 20.984 17.469 1 76.06 112 VAL A C 1
ATOM 837 O O . VAL A 1 112 ? -7.629 20.203 17.172 1 76.06 112 VAL A O 1
ATOM 840 N N . ALA A 1 113 ? -9.383 20.75 18.438 1 60.91 113 ALA A N 1
ATOM 841 C CA . ALA A 1 113 ? -9.328 19.609 19.344 1 60.91 113 ALA A CA 1
ATOM 842 C C . ALA A 1 113 ? -9.828 18.344 18.672 1 60.91 113 ALA A C 1
ATOM 844 O O . ALA A 1 113 ? -9.711 17.25 19.219 1 60.91 113 ALA A O 1
ATOM 845 N N . VAL A 1 114 ? -10.359 18.484 17.547 1 56.75 114 VAL A N 1
ATOM 846 C CA . VAL A 1 114 ? -11.148 17.344 17.094 1 56.75 114 VAL A CA 1
ATOM 847 C C . VAL A 1 114 ? -10.438 16.641 15.945 1 56.75 114 VAL A C 1
ATOM 849 O O . VAL A 1 114 ? -9.711 17.281 15.172 1 56.75 114 VAL A O 1
ATOM 852 N N . ASP A 1 115 ? -10.484 15.242 16.141 1 60.31 115 ASP A N 1
ATOM 853 C CA . ASP A 1 115 ? -10.234 14.461 14.938 1 60.31 115 ASP A CA 1
ATOM 854 C C . ASP A 1 115 ? -11.391 14.586 13.945 1 60.31 115 ASP A C 1
ATOM 856 O O . ASP A 1 115 ? -12.508 14.164 14.234 1 60.31 115 ASP A O 1
ATOM 860 N N . LEU A 1 116 ? -11.258 15.359 12.945 1 56.16 116 LEU A N 1
ATOM 861 C CA . LEU A 1 116 ? -12.328 15.789 12.055 1 56.16 116 LEU A CA 1
ATOM 862 C C . LEU A 1 116 ? -13 14.594 11.383 1 56.16 116 LEU A C 1
ATOM 864 O O . LEU A 1 116 ? -13.914 14.758 10.57 1 56.16 116 LEU A O 1
ATOM 868 N N . CYS A 1 117 ? -12.57 13.344 11.836 1 63.25 117 CYS A N 1
ATOM 869 C CA . CYS A 1 117 ? -13.109 12.172 11.148 1 63.25 117 CYS A CA 1
ATOM 870 C C . CYS A 1 117 ? -14.094 11.422 12.039 1 63.25 117 CYS A C 1
ATOM 872 O O . CYS A 1 117 ? -14.914 10.641 11.547 1 63.25 117 CYS A O 1
ATOM 874 N N . SER A 1 118 ? -13.977 11.75 13.258 1 65.81 118 SER A N 1
ATOM 875 C CA . SER A 1 118 ? -14.859 11.055 14.195 1 65.81 118 SER A CA 1
ATOM 876 C C . SER A 1 118 ? -16.219 11.734 14.273 1 65.81 118 SER A C 1
ATOM 878 O O . SER A 1 118 ? -16.328 12.953 14.148 1 65.81 118 SER A O 1
ATOM 880 N N . GLU A 1 119 ? -17.203 10.836 14.344 1 65 119 GLU A N 1
ATOM 881 C CA . GLU A 1 119 ? -18.562 11.367 14.469 1 65 119 GLU A CA 1
ATOM 882 C C . GLU A 1 119 ? -18.641 12.414 15.57 1 65 119 GLU A C 1
ATOM 884 O O . GLU A 1 119 ? -18.109 12.211 16.672 1 65 119 GLU A O 1
ATOM 889 N N . GLY A 1 120 ? -19.234 13.562 15.281 1 64.06 120 GLY A N 1
ATOM 890 C CA . GLY A 1 120 ? -19.391 14.656 16.234 1 64.06 120 GLY A CA 1
ATOM 891 C C . GLY A 1 120 ? -18.188 15.586 16.266 1 64.06 120 GLY A C 1
ATOM 892 O O . GLY A 1 120 ? -18.234 16.641 16.906 1 64.06 120 GLY A O 1
ATOM 893 N N . GLN A 1 121 ? -17.156 15.227 15.555 1 69.56 121 GLN A N 1
ATOM 894 C CA . GLN A 1 121 ? -15.953 16.047 15.539 1 69.56 121 GLN A CA 1
ATOM 895 C C . GLN A 1 121 ? -15.68 16.594 14.141 1 69.56 121 GLN A C 1
ATOM 897 O O . GLN A 1 121 ? -14.547 16.969 13.828 1 69.56 121 GLN A O 1
ATOM 902 N N . GLN A 1 122 ? -16.766 16.734 13.531 1 79.88 122 GLN A N 1
ATOM 903 C CA . GLN A 1 122 ? -16.672 17.219 12.156 1 79.88 122 GLN A CA 1
ATOM 904 C C . GLN A 1 122 ? -16.641 18.734 12.102 1 79.88 122 GLN A C 1
ATOM 906 O O . GLN A 1 122 ? -16.734 19.406 13.133 1 79.88 122 GLN A O 1
ATOM 911 N N . VAL A 1 123 ? -16.422 19.312 10.984 1 84.56 123 VAL A N 1
ATOM 912 C CA . VAL A 1 123 ? -16.219 20.734 10.766 1 84.56 123 VAL A CA 1
ATOM 913 C C . VAL A 1 123 ? -17.391 21.531 11.328 1 84.56 123 VAL A C 1
ATOM 915 O O . VAL A 1 123 ? -17.188 22.516 12.047 1 84.56 123 VAL A O 1
ATOM 918 N N . PRO A 1 124 ? -18.688 21.172 11.133 1 83.19 124 PRO A N 1
ATOM 919 C CA . PRO A 1 124 ? -19.781 21.969 11.68 1 83.19 124 PRO A CA 1
ATOM 920 C C . PRO A 1 124 ? -19.766 22.031 13.203 1 83.19 124 PRO A C 1
ATOM 922 O O . PRO A 1 124 ? -20.281 22.984 13.797 1 83.19 124 PRO A O 1
ATOM 925 N N . GLN A 1 125 ? -19.172 21.031 13.766 1 85.06 125 GLN A N 1
ATOM 926 C CA . GLN A 1 125 ? -19.156 20.984 15.219 1 85.06 125 GLN A CA 1
ATOM 927 C C . GLN A 1 125 ? -17.75 21.281 15.766 1 85.06 125 GLN A C 1
ATOM 929 O O . GLN A 1 125 ? -17.516 21.188 16.969 1 85.06 125 GLN A O 1
ATOM 934 N N . ALA A 1 126 ? -17.031 21.672 14.688 1 83.19 126 ALA A N 1
ATOM 935 C CA . ALA A 1 126 ? -15.672 21.984 15.102 1 83.19 126 ALA A CA 1
ATOM 936 C C . ALA A 1 126 ? -15.656 23.109 16.141 1 83.19 126 ALA A C 1
ATOM 938 O O . ALA A 1 126 ? -16.5 24 16.109 1 83.19 126 ALA A O 1
ATOM 939 N N . TYR A 1 127 ? -14.953 23.125 17.219 1 89.5 127 TYR A N 1
ATOM 940 C CA . TYR A 1 127 ? -14.633 24.141 18.219 1 89.5 127 TYR A CA 1
ATOM 941 C C . TYR A 1 127 ? -15.688 24.172 19.312 1 89.5 127 TYR A C 1
ATOM 943 O O . TYR A 1 127 ? -15.562 24.922 20.281 1 89.5 127 TYR A O 1
ATOM 951 N N . ASP A 1 128 ? -16.891 23.406 19.109 1 89.31 128 ASP A N 1
ATOM 952 C CA . ASP A 1 128 ? -17.984 23.469 20.078 1 89.31 128 ASP A CA 1
ATOM 953 C C . ASP A 1 128 ? -17.469 23.266 21.5 1 89.31 128 ASP A C 1
ATOM 955 O O . ASP A 1 128 ? -17.828 24 22.422 1 89.31 128 ASP A O 1
ATOM 959 N N . TRP A 1 129 ? -16.641 22.359 21.641 1 90.25 129 TRP A N 1
ATOM 960 C CA . TRP A 1 129 ? -16.125 22.047 22.969 1 90.25 129 TRP A CA 1
ATOM 961 C C . TRP A 1 129 ? -15.195 23.141 23.469 1 90.25 129 TRP A C 1
ATOM 963 O O . TRP A 1 129 ? -15.273 23.547 24.641 1 90.25 129 TRP A O 1
ATOM 973 N N . GLN A 1 130 ? -14.359 23.594 22.625 1 94.62 130 GLN A N 1
ATOM 974 C CA . GLN A 1 130 ? -13.43 24.641 23.031 1 94.62 130 GLN A CA 1
ATOM 975 C C . GLN A 1 130 ? -14.156 25.953 23.312 1 94.62 130 GLN A C 1
ATOM 977 O O . GLN A 1 130 ? -13.797 26.688 24.234 1 94.62 130 GLN A O 1
ATOM 982 N N . TRP A 1 131 ? -15.156 26.25 22.516 1 95.25 131 TRP A N 1
ATOM 983 C CA . TRP A 1 131 ? -15.922 27.484 22.688 1 95.25 131 TRP A CA 1
ATOM 984 C C . TRP A 1 131 ? -16.703 27.453 24 1 95.25 131 TRP A C 1
ATOM 986 O O . TRP A 1 131 ? -17.078 28.516 24.516 1 95.25 131 TRP A O 1
ATOM 996 N N . GLY A 1 132 ? -16.938 26.281 24.516 1 94.81 132 GLY A N 1
ATOM 997 C CA . GLY A 1 132 ? -17.562 26.141 25.812 1 94.81 132 GLY A CA 1
ATOM 998 C C . GLY A 1 132 ? -16.734 26.75 26.938 1 94.81 132 GLY A C 1
ATOM 999 O O . GLY A 1 132 ? -17.25 26.984 28.031 1 94.81 132 GLY A O 1
ATOM 1000 N N . TYR A 1 133 ? -15.484 27.094 26.672 1 97.19 133 TYR A N 1
ATOM 1001 C CA . TYR A 1 133 ? -14.602 27.641 27.688 1 97.19 133 TYR A CA 1
ATOM 1002 C C . TYR A 1 133 ? -14.594 29.172 27.625 1 97.19 133 TYR A C 1
ATOM 1004 O O . TYR A 1 133 ? -13.938 29.812 28.453 1 97.19 133 TYR A O 1
ATOM 1012 N N . ARG A 1 134 ? -15.297 29.797 26.766 1 97.31 134 ARG A N 1
ATOM 1013 C CA . ARG A 1 134 ? -15.266 31.234 26.562 1 97.31 134 ARG A CA 1
ATOM 1014 C C . ARG A 1 134 ? -15.609 31.969 27.859 1 97.31 134 ARG A C 1
ATOM 1016 O O . ARG A 1 134 ? -14.844 32.812 28.328 1 97.31 134 ARG A O 1
ATOM 1023 N N . GLU A 1 135 ? -16.719 31.641 28.484 1 97.75 135 GLU A N 1
ATOM 1024 C CA . GLU A 1 135 ? -17.141 32.312 29.719 1 97.75 135 GLU A CA 1
ATOM 1025 C C . GLU A 1 135 ? -16.219 31.969 30.875 1 97.75 135 GLU A C 1
ATOM 1027 O O . GLU A 1 135 ? -15.922 32.812 31.719 1 97.75 135 GLU A O 1
ATOM 1032 N N . LYS A 1 136 ? -15.766 30.719 30.844 1 98.12 136 LYS A N 1
ATOM 1033 C CA . LYS A 1 136 ? -14.852 30.266 31.891 1 98.12 136 LYS A CA 1
ATOM 1034 C C . LYS A 1 136 ? -13.562 31.078 31.875 1 98.12 136 LYS A C 1
ATOM 1036 O O . LYS A 1 136 ? -13.125 31.578 32.938 1 98.12 136 LYS A O 1
ATOM 1041 N N . PHE A 1 137 ? -12.984 31.234 30.797 1 98.69 137 PHE A N 1
ATOM 1042 C CA . PHE A 1 137 ? -11.734 31.984 30.656 1 98.69 137 PHE A CA 1
ATOM 1043 C C . PHE A 1 137 ? -11.938 33.469 30.953 1 98.69 137 PHE A C 1
ATOM 1045 O O . PHE A 1 137 ? -11.086 34.094 31.578 1 98.69 137 PHE A O 1
ATOM 1052 N N . GLU A 1 138 ? -13.07 34 30.516 1 98.44 138 GLU A N 1
ATOM 1053 C CA . GLU A 1 138 ? -13.391 35.406 30.797 1 98.44 138 GLU A CA 1
ATOM 1054 C C . GLU A 1 138 ? -13.484 35.656 32.312 1 98.44 138 GLU A C 1
ATOM 1056 O O . GLU A 1 138 ? -12.883 36.594 32.812 1 98.44 138 GLU A O 1
ATOM 1061 N N . GLU A 1 139 ? -14.164 34.812 32.938 1 98.25 139 GLU A N 1
ATOM 1062 C CA . GLU A 1 139 ? -14.352 34.938 34.375 1 98.25 139 GLU A CA 1
ATOM 1063 C C . GLU A 1 139 ? -13.031 34.781 35.125 1 98.25 139 GLU A C 1
ATOM 1065 O O . GLU A 1 139 ? -12.797 35.438 36.156 1 98.25 139 GLU A O 1
ATOM 1070 N N . ALA A 1 140 ? -12.188 33.875 34.625 1 98.06 140 ALA A N 1
ATOM 1071 C CA . ALA A 1 140 ? -10.898 33.594 35.25 1 98.06 140 ALA A CA 1
ATOM 1072 C C . ALA A 1 140 ? -9.891 34.719 34.938 1 98.06 140 ALA A C 1
ATOM 1074 O O . ALA A 1 140 ? -8.836 34.781 35.594 1 98.06 140 ALA A O 1
ATOM 1075 N N . GLY A 1 141 ? -10.219 35.594 33.969 1 98.31 141 GLY A N 1
ATOM 1076 C CA . GLY A 1 141 ? -9.352 36.719 33.594 1 98.31 141 GLY A CA 1
ATOM 1077 C C . GLY A 1 141 ? -8.172 36.281 32.75 1 98.31 141 GLY A C 1
ATOM 1078 O O . GLY A 1 141 ? -7.102 36.906 32.781 1 98.31 141 GLY A O 1
ATOM 1079 N N . ILE A 1 142 ? -8.32 35.188 32.094 1 98.75 142 ILE A N 1
ATOM 1080 C CA . ILE A 1 142 ? -7.23 34.688 31.266 1 98.75 142 ILE A CA 1
ATOM 1081 C C . ILE A 1 142 ? -7.648 34.656 29.797 1 98.75 142 ILE A C 1
ATOM 1083 O O . ILE A 1 142 ? -8.828 34.844 29.469 1 98.75 142 ILE A O 1
ATOM 1087 N N . THR A 1 143 ? -6.668 34.469 28.906 1 98.81 143 THR A N 1
ATOM 1088 C CA . THR A 1 143 ? -6.855 34.531 27.453 1 98.81 143 THR A CA 1
ATOM 1089 C C . THR A 1 143 ? -6.672 33.156 26.812 1 98.81 143 THR A C 1
ATOM 1091 O O . THR A 1 143 ? -5.777 32.406 27.203 1 98.81 143 THR A O 1
ATOM 1094 N N . GLY A 1 144 ? -7.566 32.812 25.969 1 98.69 144 GLY A N 1
ATOM 1095 C CA . GLY A 1 144 ? -7.395 31.703 25.062 1 98.69 144 GLY A CA 1
ATOM 1096 C C . GLY A 1 144 ? -7.355 32.125 23.609 1 98.69 144 GLY A C 1
ATOM 1097 O O . GLY A 1 144 ? -8.219 32.844 23.141 1 98.69 144 GLY A O 1
ATOM 1098 N N . ILE A 1 145 ? -6.316 31.734 22.906 1 98.62 145 ILE A N 1
ATOM 1099 C CA . ILE A 1 145 ? -6.203 31.969 21.469 1 98.62 145 ILE A CA 1
ATOM 1100 C C . ILE A 1 145 ? -6.246 30.641 20.719 1 98.62 145 ILE A C 1
ATOM 1102 O O . ILE A 1 145 ? -5.355 29.797 20.891 1 98.62 145 ILE A O 1
ATOM 1106 N N . LEU A 1 146 ? -7.254 30.484 19.891 1 97.31 146 LEU A N 1
ATOM 1107 C CA . LEU A 1 146 ? -7.48 29.188 19.234 1 97.31 146 LEU A CA 1
ATOM 1108 C C . LEU A 1 146 ? -7.035 29.219 17.781 1 97.31 146 LEU A C 1
ATOM 1110 O O . LEU A 1 146 ? -7.328 30.172 17.062 1 97.31 146 LEU A O 1
ATOM 1114 N N . GLY A 1 147 ? -6.312 28.172 17.406 1 95.69 147 GLY A N 1
ATOM 1115 C CA . GLY A 1 147 ? -5.98 27.953 16.016 1 95.69 147 GLY A CA 1
ATOM 1116 C C . GLY A 1 147 ? -4.879 28.859 15.5 1 95.69 147 GLY A C 1
ATOM 1117 O O . GLY A 1 147 ? -5 29.453 14.43 1 95.69 147 GLY A O 1
ATOM 1118 N N . ALA A 1 148 ? -3.854 29.047 16.297 1 97.56 148 ALA A N 1
ATOM 1119 C CA . ALA A 1 148 ? -2.777 29.969 15.945 1 97.56 148 ALA A CA 1
ATOM 1120 C C . ALA A 1 148 ? -1.694 29.266 15.133 1 97.56 148 ALA A C 1
ATOM 1122 O O . ALA A 1 148 ? -0.508 29.359 15.453 1 97.56 148 ALA A O 1
ATOM 1123 N N . GLY A 1 149 ? -2.078 28.531 14.125 1 96.56 149 GLY A N 1
ATOM 1124 C CA . GLY A 1 149 ? -1.208 27.984 13.102 1 96.56 149 GLY A CA 1
ATOM 1125 C C . GLY A 1 149 ? -1.275 28.734 11.789 1 96.56 149 GLY A C 1
ATOM 1126 O O . GLY A 1 149 ? -1.311 29.969 11.781 1 96.56 149 GLY A O 1
ATOM 1127 N N . PHE A 1 150 ? -1.151 27.969 10.695 1 97.12 150 PHE A N 1
ATOM 1128 C CA . PHE A 1 150 ? -1.303 28.625 9.406 1 97.12 150 PHE A CA 1
ATOM 1129 C C . PHE A 1 150 ? -2.715 28.438 8.859 1 97.12 150 PHE A C 1
ATOM 1131 O O . PHE A 1 150 ? -3.393 29.422 8.539 1 97.12 150 PHE A O 1
ATOM 1138 N N . ASP A 1 151 ? -3.168 27.234 8.719 1 94.81 151 ASP A N 1
ATOM 1139 C CA . ASP A 1 151 ? -4.547 26.891 8.391 1 94.81 151 ASP A CA 1
ATOM 1140 C C . ASP A 1 151 ? -5.039 25.734 9.266 1 94.81 151 ASP A C 1
ATOM 1142 O O . ASP A 1 151 ? -5.113 24.594 8.805 1 94.81 151 ASP A O 1
ATOM 1146 N N . PRO A 1 152 ? -5.68 26.094 10.453 1 94.62 152 PRO A N 1
ATOM 1147 C CA . PRO A 1 152 ? -6.18 27.438 10.805 1 94.62 152 PRO A CA 1
ATOM 1148 C C . PRO A 1 152 ? -5.074 28.375 11.289 1 94.62 152 PRO A C 1
ATOM 1150 O O . PRO A 1 152 ? -3.992 27.906 11.664 1 94.62 152 PRO A O 1
ATOM 1153 N N . GLY A 1 153 ? -5.395 29.703 11.297 1 97.5 153 GLY A N 1
ATOM 1154 C CA . GLY A 1 153 ? -4.484 30.688 11.852 1 97.5 153 GLY A CA 1
ATOM 1155 C C . GLY A 1 153 ? -4.258 31.875 10.922 1 97.5 153 GLY A C 1
ATOM 1156 O O . GLY A 1 153 ? -5.059 32.812 10.891 1 97.5 153 GLY A O 1
ATOM 1157 N N . VAL A 1 154 ? -3.174 31.766 10.195 1 98.75 154 VAL A N 1
ATOM 1158 C CA . VAL A 1 154 ? -2.781 32.875 9.344 1 98.75 154 VAL A CA 1
ATOM 1159 C C . VAL A 1 154 ? -3.854 33.125 8.289 1 98.75 154 VAL A C 1
ATOM 1161 O O . VAL A 1 154 ? -4.184 34.281 7.977 1 98.75 154 VAL A O 1
ATOM 1164 N N . VAL A 1 155 ? -4.422 32.062 7.781 1 98.69 155 VAL A N 1
ATOM 1165 C CA . VAL A 1 155 ? -5.43 32.219 6.738 1 98.69 155 VAL A CA 1
ATOM 1166 C C . VAL A 1 155 ? -6.672 32.875 7.312 1 98.69 155 VAL A C 1
ATOM 1168 O O . VAL A 1 155 ? -7.371 33.625 6.605 1 98.69 155 VAL A O 1
ATOM 1171 N N . SER A 1 156 ? -6.953 32.656 8.578 1 98.38 156 SER A N 1
ATOM 1172 C CA . SER A 1 156 ? -8.039 33.344 9.266 1 98.38 156 SER A CA 1
ATOM 1173 C C . SER A 1 156 ? -7.719 34.844 9.469 1 98.38 156 SER A C 1
ATOM 1175 O O . SER A 1 156 ? -8.602 35.688 9.359 1 98.38 156 SER A O 1
ATOM 1177 N N . VAL A 1 157 ? -6.488 35.094 9.781 1 98.81 157 VAL A N 1
ATOM 1178 C CA . VAL A 1 157 ? -6.035 36.469 9.922 1 98.81 157 VAL A CA 1
ATOM 1179 C C . VAL A 1 157 ? -6.121 37.188 8.578 1 98.81 157 VAL A C 1
ATOM 1181 O O . VAL A 1 157 ? -6.496 38.344 8.516 1 98.81 157 VAL A O 1
ATOM 1184 N N . PHE A 1 158 ? -5.738 36.469 7.484 1 98.88 158 PHE A N 1
ATOM 1185 C CA . PHE A 1 158 ? -5.883 37.031 6.141 1 98.88 158 PHE A CA 1
ATOM 1186 C C . PHE A 1 158 ? -7.336 37.406 5.859 1 98.88 158 PHE A C 1
ATOM 1188 O O . PHE A 1 158 ? -7.617 38.438 5.289 1 98.88 158 PHE A O 1
ATOM 1195 N N . ALA A 1 159 ? -8.242 36.531 6.246 1 98.69 159 ALA A N 1
ATOM 1196 C CA . ALA A 1 159 ? -9.664 36.812 6.062 1 98.69 159 ALA A CA 1
ATOM 1197 C C . ALA A 1 159 ? -10.094 38.062 6.863 1 98.69 159 ALA A C 1
ATOM 1199 O O . ALA A 1 159 ? -10.836 38.906 6.363 1 98.69 159 ALA A O 1
ATOM 1200 N N . ALA A 1 160 ? -9.648 38.125 8.102 1 98.56 160 ALA A N 1
ATOM 1201 C CA . ALA A 1 160 ? -9.953 39.281 8.945 1 98.56 160 ALA A CA 1
ATOM 1202 C C . ALA A 1 160 ? -9.398 40.562 8.328 1 98.56 160 ALA A C 1
ATOM 1204 O O . ALA A 1 160 ? -10.039 41.625 8.383 1 98.56 160 ALA A O 1
ATOM 1205 N N . TYR A 1 161 ? -8.18 40.469 7.816 1 98.75 161 TYR A N 1
ATOM 1206 C CA . TYR A 1 161 ? -7.559 41.594 7.141 1 98.75 161 TYR A CA 1
ATOM 1207 C C . TYR A 1 161 ? -8.398 42.031 5.949 1 98.75 161 TYR A C 1
ATOM 1209 O O . TYR A 1 161 ? -8.57 43.25 5.723 1 98.75 161 TYR A O 1
ATOM 1217 N N . ALA A 1 162 ? -8.914 41.125 5.184 1 98.69 162 ALA A N 1
ATOM 1218 C CA . ALA A 1 162 ? -9.766 41.406 4.035 1 98.69 162 ALA A CA 1
ATOM 1219 C C . ALA A 1 162 ? -11.031 42.156 4.469 1 98.69 162 ALA A C 1
ATOM 1221 O O . ALA A 1 162 ? -11.445 43.125 3.834 1 98.69 162 ALA A O 1
ATOM 1222 N N . VAL A 1 163 ? -11.672 41.656 5.52 1 97.88 163 VAL A N 1
ATOM 1223 C CA . VAL A 1 163 ? -12.883 42.281 6.059 1 97.88 163 VAL A CA 1
ATOM 1224 C C . VAL A 1 163 ? -12.586 43.719 6.48 1 97.88 163 VAL A C 1
ATOM 1226 O O . VAL A 1 163 ? -13.352 44.625 6.172 1 97.88 163 VAL A O 1
ATOM 1229 N N . LYS A 1 164 ? -11.477 43.906 7.148 1 97.88 164 LYS A N 1
ATOM 1230 C CA . LYS A 1 164 ? -11.141 45.188 7.758 1 97.88 164 LYS A CA 1
ATOM 1231 C C . LYS A 1 164 ? -10.719 46.188 6.703 1 97.88 164 LYS A C 1
ATOM 1233 O O . LYS A 1 164 ? -11.07 47.375 6.793 1 97.88 164 LYS A O 1
ATOM 1238 N N . HIS A 1 165 ? -9.969 45.781 5.684 1 98.25 165 HIS A N 1
ATOM 1239 C CA . HIS A 1 165 ? -9.266 46.75 4.871 1 98.25 165 HIS A CA 1
ATOM 1240 C C . HIS A 1 165 ? -9.695 46.688 3.412 1 98.25 165 HIS A C 1
ATOM 1242 O O . HIS A 1 165 ? -9.609 47.656 2.68 1 98.25 165 HIS A O 1
ATOM 1248 N N . LEU A 1 166 ? -10.172 45.5 2.965 1 98.38 166 LEU A N 1
ATOM 1249 C CA . LEU A 1 166 ? -10.117 45.312 1.52 1 98.38 166 LEU A CA 1
ATOM 1250 C C . LEU A 1 166 ? -11.516 45.219 0.929 1 98.38 166 LEU A C 1
ATOM 1252 O O . LEU A 1 166 ? -11.711 45.469 -0.266 1 98.38 166 LEU A O 1
ATOM 1256 N N . PHE A 1 167 ? -12.5 44.844 1.767 1 98.44 167 PHE A N 1
ATOM 1257 C CA . PHE A 1 167 ? -13.836 44.594 1.232 1 98.44 167 PHE A CA 1
ATOM 1258 C C . PHE A 1 167 ? -14.898 45.219 2.113 1 98.44 167 PHE A C 1
ATOM 1260 O O . PHE A 1 167 ? -14.688 45.406 3.316 1 98.44 167 PHE A O 1
ATOM 1267 N N . ASP A 1 168 ? -16.047 45.594 1.549 1 98.06 168 ASP A N 1
ATOM 1268 C CA . ASP A 1 168 ? -17.25 46 2.271 1 98.06 168 ASP A CA 1
ATOM 1269 C C . ASP A 1 168 ? -18.203 44.812 2.451 1 98.06 168 ASP A C 1
ATOM 1271 O O . ASP A 1 168 ? -18.953 44.75 3.428 1 98.06 168 ASP A O 1
ATOM 1275 N N . GLU A 1 169 ? -18.156 44 1.426 1 97.44 169 GLU A N 1
ATOM 1276 C CA . GLU A 1 169 ? -18.938 42.75 1.39 1 97.44 169 GLU A CA 1
ATOM 1277 C C . GLU A 1 169 ? -18.109 41.594 0.84 1 97.44 169 GLU A C 1
ATOM 1279 O O . GLU A 1 169 ? -17.375 41.75 -0.132 1 97.44 169 GLU A O 1
ATOM 1284 N N . ILE A 1 170 ? -18.25 40.438 1.467 1 98 170 ILE A N 1
ATOM 1285 C CA . ILE A 1 170 ? -17.5 39.25 1.012 1 98 170 ILE A CA 1
ATOM 1286 C C . ILE A 1 170 ? -18.469 38.188 0.51 1 98 170 ILE A C 1
ATOM 1288 O O . ILE A 1 170 ? -19.406 37.812 1.22 1 98 170 ILE A O 1
ATOM 1292 N N . ASP A 1 171 ? -18.297 37.75 -0.704 1 97.5 171 ASP A N 1
ATOM 1293 C CA . ASP A 1 171 ? -19.078 36.688 -1.282 1 97.5 171 ASP A CA 1
ATOM 1294 C C . ASP A 1 171 ? -18.453 35.312 -0.983 1 97.5 171 ASP A C 1
ATOM 1296 O O . ASP A 1 171 ? -19.125 34.438 -0.453 1 97.5 171 ASP A O 1
ATOM 1300 N N . THR A 1 172 ? -17.188 35.188 -1.324 1 98.06 172 THR A N 1
ATOM 1301 C CA . THR A 1 172 ? -16.562 33.875 -1.149 1 98.06 172 THR A CA 1
ATOM 1302 C C . THR A 1 172 ? -15.203 34 -0.475 1 98.06 172 THR A C 1
ATOM 1304 O O . THR A 1 172 ? -14.492 34.969 -0.693 1 98.06 172 THR A O 1
ATOM 1307 N N . ILE A 1 173 ? -14.867 33.094 0.35 1 98.5 173 ILE A N 1
ATOM 1308 C CA . ILE A 1 173 ? -13.539 32.844 0.923 1 98.5 173 ILE A CA 1
ATOM 1309 C C . ILE A 1 173 ? -13.07 31.438 0.603 1 98.5 173 ILE A C 1
ATOM 1311 O O . ILE A 1 173 ? -13.688 30.469 1.039 1 98.5 173 ILE A O 1
ATOM 1315 N N . ASP A 1 174 ? -12.047 31.328 -0.159 1 98.5 174 ASP A N 1
ATOM 1316 C CA . ASP A 1 174 ? -11.406 30.047 -0.464 1 98.5 174 ASP A CA 1
ATOM 1317 C C . ASP A 1 174 ? -10 29.984 0.124 1 98.5 174 ASP A C 1
ATOM 1319 O O . ASP A 1 174 ? -9.117 30.766 -0.277 1 98.5 174 ASP A O 1
ATOM 1323 N N . VAL A 1 175 ? -9.844 29.141 1.1 1 98.5 175 VAL A N 1
ATOM 1324 C CA . VAL A 1 175 ? -8.5 28.891 1.615 1 98.5 175 VAL A CA 1
ATOM 1325 C C . VAL A 1 175 ? -7.766 27.922 0.704 1 98.5 175 VAL A C 1
ATOM 1327 O O . VAL A 1 175 ? -8.266 26.828 0.428 1 98.5 175 VAL A O 1
ATOM 1330 N N . MET A 1 176 ? -6.637 28.312 0.243 1 98.5 176 MET A N 1
ATOM 1331 C CA . MET A 1 176 ? -5.852 27.547 -0.714 1 98.5 176 MET A CA 1
ATOM 1332 C C . MET A 1 176 ? -4.523 27.109 -0.102 1 98.5 176 MET A C 1
ATOM 1334 O O . MET A 1 176 ? -3.795 27.938 0.46 1 98.5 176 MET A O 1
ATOM 1338 N N . ASP A 1 177 ? -4.207 25.828 -0.213 1 98 177 ASP A N 1
ATOM 1339 C CA . ASP A 1 177 ? -2.982 25.328 0.387 1 98 177 ASP A CA 1
ATOM 1340 C C . ASP A 1 177 ? -2.287 24.328 -0.545 1 98 177 ASP A C 1
ATOM 1342 O O . ASP A 1 177 ? -2.844 23.281 -0.869 1 98 177 ASP A O 1
ATOM 1346 N N . VAL A 1 178 ? -1.079 24.656 -0.968 1 98 178 VAL A N 1
ATOM 1347 C CA . VAL A 1 178 ? -0.311 23.703 -1.76 1 98 178 VAL A CA 1
ATOM 1348 C C . VAL A 1 178 ? 1.112 23.609 -1.215 1 98 178 VAL A C 1
ATOM 1350 O O . VAL A 1 178 ? 1.658 24.578 -0.707 1 98 178 VAL A O 1
ATOM 1353 N N . ASN A 1 179 ? 1.689 22.469 -1.172 1 97 179 ASN A N 1
ATOM 1354 C CA . AS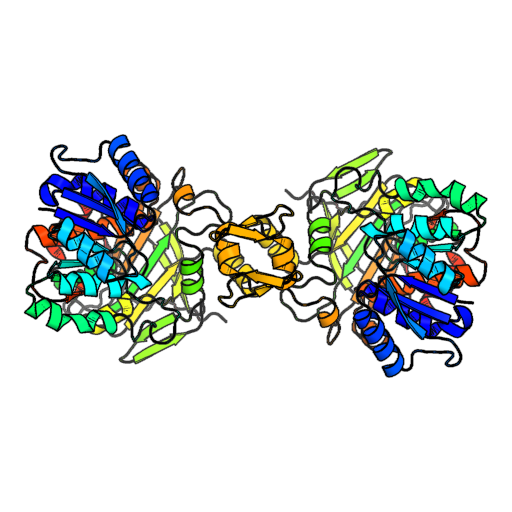N A 1 179 ? 3.117 22.219 -1.02 1 97 179 ASN A CA 1
ATOM 1355 C C . ASN A 1 179 ? 3.762 21.812 -2.346 1 97 179 ASN A C 1
ATOM 1357 O O . ASN A 1 179 ? 3.604 20.688 -2.807 1 97 179 ASN A O 1
ATOM 1361 N N . ALA A 1 180 ? 4.418 22.75 -2.957 1 97 180 ALA A N 1
ATOM 1362 C CA . ALA A 1 180 ? 5.125 22.5 -4.211 1 97 180 ALA A CA 1
ATOM 1363 C C . ALA A 1 180 ? 6.57 22.094 -3.951 1 97 180 ALA A C 1
ATOM 1365 O O . ALA A 1 180 ? 7.469 22.438 -4.727 1 97 180 ALA A O 1
ATOM 1366 N N . GLY A 1 181 ? 6.793 21.516 -2.777 1 96.19 181 GLY A N 1
ATOM 1367 C CA . GLY A 1 181 ? 8.125 21.094 -2.4 1 96.19 181 GLY A CA 1
ATOM 1368 C C . GLY A 1 181 ? 8.445 19.672 -2.848 1 96.19 181 GLY A C 1
ATOM 1369 O O . GLY A 1 181 ? 7.559 18.953 -3.324 1 96.19 181 GLY A O 1
ATOM 1370 N N . ASP A 1 182 ? 9.75 19.375 -2.758 1 95.81 182 ASP A N 1
ATOM 1371 C CA . ASP A 1 182 ? 10.25 18.031 -3.09 1 95.81 182 ASP A CA 1
ATOM 1372 C C . ASP A 1 182 ? 11.219 17.531 -2.021 1 95.81 182 ASP A C 1
ATOM 1374 O O . ASP A 1 182 ? 12.32 18.078 -1.868 1 95.81 182 ASP A O 1
ATOM 1378 N N . HIS A 1 183 ? 10.883 16.516 -1.312 1 95.5 183 HIS A N 1
ATOM 1379 C CA . HIS A 1 183 ? 11.719 15.961 -0.257 1 95.5 183 HIS A CA 1
ATOM 1380 C C . HIS A 1 183 ? 12.539 14.781 -0.773 1 95.5 183 HIS A C 1
ATOM 1382 O O . HIS A 1 183 ? 13.312 14.188 -0.025 1 95.5 183 HIS A O 1
ATOM 1388 N N . GLY A 1 184 ? 12.367 14.336 -1.994 1 94.62 184 GLY A N 1
ATOM 1389 C CA . GLY A 1 184 ? 13.227 13.352 -2.629 1 94.62 184 GLY A CA 1
ATOM 1390 C C . GLY A 1 184 ? 12.727 11.93 -2.473 1 94.62 184 GLY A C 1
ATOM 1391 O O . GLY A 1 184 ? 13.266 11.008 -3.074 1 94.62 184 GLY A O 1
ATOM 1392 N N . LYS A 1 185 ? 11.703 11.672 -1.678 1 94.75 185 LYS A N 1
ATOM 1393 C CA . LYS A 1 185 ? 11.117 10.344 -1.514 1 94.75 185 LYS A CA 1
ATOM 1394 C C . LYS A 1 185 ? 9.961 10.125 -2.49 1 94.75 185 LYS A C 1
ATOM 1396 O O . LYS A 1 185 ? 9.32 11.086 -2.92 1 94.75 185 LYS A O 1
ATOM 1401 N N . LYS A 1 186 ? 9.695 8.922 -2.879 1 92.62 186 LYS A N 1
ATOM 1402 C CA . LYS A 1 186 ? 8.578 8.602 -3.764 1 92.62 186 LYS A CA 1
ATOM 1403 C C . LYS A 1 186 ? 7.246 8.922 -3.1 1 92.62 186 LYS A C 1
ATOM 1405 O O . LYS A 1 186 ? 6.336 9.445 -3.744 1 92.62 186 LYS A O 1
ATOM 1410 N N . PHE A 1 187 ? 7.188 8.578 -1.847 1 95.56 187 PHE A N 1
ATOM 1411 C CA . PHE A 1 187 ? 6.012 8.891 -1.047 1 95.56 187 PHE A CA 1
ATOM 1412 C C . PHE A 1 187 ? 6.387 9.062 0.422 1 95.56 187 PHE A C 1
ATOM 1414 O O . PHE A 1 187 ? 7.094 8.227 0.986 1 95.56 187 PHE A O 1
ATOM 1421 N N . ALA A 1 188 ? 5.891 10.094 0.986 1 95 188 ALA A N 1
ATOM 1422 C CA . ALA A 1 188 ? 6.02 10.367 2.416 1 95 188 ALA A CA 1
ATOM 1423 C C . ALA A 1 188 ? 4.984 11.391 2.875 1 95 188 ALA A C 1
ATOM 1425 O O . ALA A 1 188 ? 4.355 12.062 2.051 1 95 188 ALA A O 1
ATOM 1426 N N . THR A 1 189 ? 4.699 11.398 4.117 1 92.25 189 THR A N 1
ATOM 1427 C CA . THR A 1 189 ? 3.838 12.422 4.703 1 92.25 189 THR A CA 1
ATOM 1428 C C . THR A 1 189 ? 4.66 13.422 5.504 1 92.25 189 THR A C 1
ATOM 1430 O O . THR A 1 189 ? 5.629 13.047 6.168 1 92.25 189 THR A O 1
ATOM 1433 N N . ASN A 1 190 ? 4.23 14.625 5.426 1 89.12 190 ASN A N 1
ATOM 1434 C CA . ASN A 1 190 ? 4.969 15.68 6.109 1 89.12 190 ASN A CA 1
ATOM 1435 C C . ASN A 1 190 ? 4.625 15.734 7.594 1 89.12 190 ASN A C 1
ATOM 1437 O O . ASN A 1 190 ? 5.285 16.438 8.367 1 89.12 190 ASN A O 1
ATOM 1441 N N . PHE A 1 191 ? 3.59 15.086 7.984 1 83.81 191 PHE A N 1
ATOM 1442 C CA . PHE A 1 191 ? 3.137 14.93 9.359 1 83.81 191 PHE A CA 1
ATOM 1443 C C . PHE A 1 191 ? 2.898 13.469 9.695 1 83.81 191 PHE A C 1
ATOM 1445 O O . PHE A 1 191 ? 3.236 12.578 8.906 1 83.81 191 PHE A O 1
ATOM 1452 N N . ASP A 1 192 ? 2.389 13.273 10.977 1 81.56 192 ASP A N 1
ATOM 1453 C CA . ASP A 1 192 ? 2.062 11.914 11.375 1 81.56 192 ASP A CA 1
ATOM 1454 C C . ASP A 1 192 ? 1.125 11.25 10.359 1 81.56 192 ASP A C 1
ATOM 1456 O O . ASP A 1 192 ? 0.032 11.758 10.102 1 81.56 192 ASP A O 1
ATOM 1460 N N . PRO A 1 193 ? 1.606 10.109 9.789 1 86.12 193 PRO A N 1
ATOM 1461 C CA . PRO A 1 193 ? 0.831 9.5 8.711 1 86.12 193 PRO A CA 1
ATOM 1462 C C . PRO A 1 193 ? -0.571 9.086 9.148 1 86.12 193 PRO A C 1
ATOM 1464 O O . PRO A 1 193 ? -1.513 9.133 8.352 1 86.12 193 PRO A O 1
ATOM 1467 N N . GLU A 1 194 ? -0.734 8.672 10.391 1 82.81 194 GLU A N 1
ATOM 1468 C CA . GLU A 1 194 ? -2.053 8.258 10.859 1 82.81 194 GLU A CA 1
ATOM 1469 C C . GLU A 1 194 ? -3.047 9.414 10.797 1 82.81 194 GLU A C 1
ATOM 1471 O O . GLU A 1 194 ? -4.117 9.289 10.195 1 82.81 194 GLU A O 1
ATOM 1476 N N . THR A 1 195 ? -2.682 10.523 11.305 1 76 195 THR A N 1
ATOM 1477 C CA . THR A 1 195 ? -3.541 11.703 11.336 1 76 195 THR A CA 1
ATOM 1478 C C . THR A 1 195 ? -3.738 12.266 9.93 1 76 195 THR A C 1
ATOM 1480 O O . THR A 1 195 ? -4.855 12.617 9.547 1 76 195 THR A O 1
ATOM 1483 N N . ASN A 1 196 ? -2.68 12.305 9.227 1 84 196 ASN A N 1
ATOM 1484 C CA . ASN A 1 196 ? -2.713 12.852 7.879 1 84 196 ASN A CA 1
ATOM 1485 C C . ASN A 1 196 ? -3.672 12.07 6.98 1 84 196 ASN A C 1
ATOM 1487 O O . ASN A 1 196 ? -4.523 12.664 6.316 1 84 196 ASN A O 1
ATOM 1491 N N . MET A 1 197 ? -3.559 10.758 7.074 1 88.19 197 MET A N 1
ATOM 1492 C CA . MET A 1 197 ? -4.355 9.93 6.168 1 88.19 197 MET A CA 1
ATOM 1493 C C . MET A 1 197 ? -5.824 9.945 6.57 1 88.19 197 MET A C 1
ATOM 1495 O O . MET A 1 197 ? -6.707 9.938 5.711 1 88.19 197 MET A O 1
ATOM 1499 N N . LEU A 1 198 ? -6.109 9.992 7.828 1 82.31 198 LEU A N 1
ATOM 1500 C CA . LEU A 1 198 ? -7.488 10.047 8.297 1 82.31 198 LEU A CA 1
ATOM 1501 C C . LEU A 1 198 ? -8.164 11.336 7.859 1 82.31 198 LEU A C 1
ATOM 1503 O O . LEU A 1 198 ? -9.328 11.328 7.457 1 82.31 198 LEU A O 1
ATOM 1507 N N . GLU A 1 199 ? -7.434 12.344 7.848 1 79.88 199 GLU A N 1
ATOM 1508 C CA . GLU A 1 199 ? -7.965 13.641 7.445 1 79.88 199 GLU A CA 1
ATOM 1509 C C . GLU A 1 199 ? -8.242 13.68 5.945 1 79.88 199 GLU A C 1
ATOM 1511 O O . GLU A 1 199 ? -9.273 14.203 5.512 1 79.88 199 GLU A O 1
ATOM 1516 N N . ILE A 1 200 ? -7.398 13.125 5.223 1 87.62 200 ILE A N 1
ATOM 1517 C CA . ILE A 1 200 ? -7.461 13.234 3.771 1 87.62 200 ILE A CA 1
ATOM 1518 C C . ILE A 1 200 ? -8.555 12.32 3.23 1 87.62 200 ILE A C 1
ATOM 1520 O O . ILE A 1 200 ? -9.172 12.617 2.205 1 87.62 200 ILE A O 1
ATOM 1524 N N . GLN A 1 201 ? -8.859 11.258 3.938 1 88.19 201 GLN A N 1
ATOM 1525 C CA . GLN A 1 201 ? -9.797 10.289 3.377 1 88.19 201 GLN A CA 1
ATOM 1526 C C . GLN A 1 201 ? -11.234 10.648 3.744 1 88.19 201 GLN A C 1
ATOM 1528 O O . GLN A 1 201 ? -12.18 10.102 3.176 1 88.19 201 GLN A O 1
ATOM 1533 N N . GLY A 1 202 ? -11.461 11.602 4.645 1 86.12 202 GLY A N 1
ATOM 1534 C CA . GLY A 1 202 ? -12.797 11.961 5.082 1 86.12 202 GLY A CA 1
ATOM 1535 C C . GLY A 1 202 ? -13.547 12.812 4.07 1 86.12 202 GLY A C 1
ATOM 1536 O O . GLY A 1 202 ? -12.945 13.367 3.148 1 86.12 202 GLY A O 1
ATOM 1537 N N . ASP A 1 203 ? -14.844 12.914 4.285 1 89.88 203 ASP A N 1
ATOM 1538 C CA . ASP A 1 203 ? -15.656 13.82 3.475 1 89.88 203 ASP A CA 1
ATOM 1539 C C . ASP A 1 203 ? -15.242 15.273 3.688 1 89.88 203 ASP A C 1
ATOM 1541 O O . ASP A 1 203 ? -14.625 15.602 4.703 1 89.88 203 ASP A O 1
ATOM 1545 N N . SER A 1 204 ? -15.508 16.047 2.676 1 91.25 204 SER A N 1
ATOM 1546 C CA . SER A 1 204 ? -15.266 17.469 2.777 1 91.25 204 SER A CA 1
ATOM 1547 C C . SER A 1 204 ? -16.547 18.234 3.135 1 91.25 204 SER A C 1
ATOM 1549 O O . SER A 1 204 ? -17.641 17.828 2.734 1 91.25 204 SER A O 1
ATOM 1551 N N . PHE A 1 205 ? -16.359 19.266 3.932 1 93 205 PHE A N 1
ATOM 1552 C CA . PHE A 1 205 ? -17.453 20.156 4.316 1 93 205 PHE A CA 1
ATOM 1553 C C . PHE A 1 205 ? -17.125 21.594 3.957 1 93 205 PHE A C 1
ATOM 1555 O O . PHE A 1 205 ? -15.992 22.047 4.098 1 93 205 PHE A O 1
ATOM 1562 N N . TYR A 1 206 ? -18.078 22.312 3.51 1 95.44 206 TYR A N 1
ATOM 1563 C CA . TYR A 1 206 ? -17.938 23.734 3.268 1 95.44 206 TYR A CA 1
ATOM 1564 C C . TYR A 1 206 ? -19.25 24.469 3.51 1 95.44 206 TYR A C 1
ATOM 1566 O O . TYR A 1 206 ? -20.297 23.844 3.693 1 95.44 206 TYR A O 1
ATOM 1574 N N . TRP A 1 207 ? -19.156 25.75 3.686 1 97.19 207 TRP A N 1
ATOM 1575 C CA . TRP A 1 207 ? -20.312 26.594 3.947 1 97.19 207 TRP A CA 1
ATOM 1576 C C . TRP A 1 207 ? -20.766 27.297 2.674 1 97.19 207 TRP A C 1
ATOM 1578 O O . TRP A 1 207 ? -19.953 27.875 1.95 1 97.19 207 TRP A O 1
ATOM 1588 N N . GLU A 1 208 ? -22.047 27.234 2.42 1 96.88 208 GLU A N 1
ATOM 1589 C CA . GLU A 1 208 ? -22.578 27.922 1.241 1 96.88 208 GLU A CA 1
ATOM 1590 C C . GLU A 1 208 ? -24.047 28.297 1.423 1 96.88 208 GLU A C 1
ATOM 1592 O O . GLU A 1 208 ? -24.875 27.438 1.709 1 96.88 208 GLU A O 1
ATOM 1597 N N . ASN A 1 209 ? -24.312 29.578 1.25 1 94.94 209 ASN A N 1
ATOM 1598 C CA . ASN A 1 209 ? -25.656 30.141 1.248 1 94.94 209 ASN A CA 1
ATOM 1599 C C . ASN A 1 209 ? -26.453 29.719 2.486 1 94.94 209 ASN A C 1
ATOM 1601 O O . ASN A 1 209 ? -27.562 29.219 2.373 1 94.94 209 ASN A O 1
ATOM 1605 N N . GLY A 1 210 ? -25.844 29.75 3.578 1 95.12 210 GLY A N 1
ATOM 1606 C CA . GLY A 1 210 ? -26.516 29.609 4.863 1 95.12 210 GLY A CA 1
ATOM 1607 C C . GLY A 1 210 ? -26.609 28.172 5.34 1 95.12 210 GLY A C 1
ATOM 1608 O O . GLY A 1 210 ? -27.266 27.891 6.336 1 95.12 210 GLY A O 1
ATOM 1609 N N . GLU A 1 211 ? -25.938 27.312 4.652 1 96.5 211 GLU A N 1
ATOM 1610 C CA . GLU A 1 211 ? -26 25.906 5.066 1 96.5 211 GLU A CA 1
ATOM 1611 C C . GLU A 1 211 ? -24.656 25.219 4.875 1 96.5 211 GLU A C 1
ATOM 1613 O O . GLU A 1 211 ? -23.859 25.609 4.02 1 96.5 211 GLU A O 1
ATOM 1618 N N . TRP A 1 212 ? -24.406 24.141 5.656 1 95.38 212 TRP A N 1
ATOM 1619 C CA . TRP A 1 212 ? -23.234 23.281 5.496 1 95.38 212 TRP A CA 1
ATOM 1620 C C . TRP A 1 212 ? -23.453 22.266 4.379 1 95.38 212 TRP A C 1
ATOM 1622 O O . TRP A 1 212 ? -24.5 21.625 4.305 1 95.38 212 TRP A O 1
ATOM 1632 N N . LYS A 1 213 ? -22.516 22.219 3.484 1 95.81 213 LYS A N 1
ATOM 1633 C CA . LYS A 1 213 ? -22.516 21.234 2.412 1 95.81 213 LYS A CA 1
ATOM 1634 C C . LYS A 1 213 ? -21.469 20.141 2.668 1 95.81 213 LYS A C 1
ATOM 1636 O O . LYS A 1 213 ? -20.375 20.438 3.154 1 95.81 213 LYS A O 1
ATOM 1641 N N . GLN A 1 214 ? -21.812 18.891 2.416 1 93.31 214 GLN A N 1
ATOM 1642 C CA . GLN A 1 214 ? -20.922 17.75 2.545 1 93.31 214 GLN A CA 1
ATOM 1643 C C . GLN A 1 214 ? -20.719 17.062 1.201 1 93.31 214 GLN A C 1
ATOM 1645 O O . GLN A 1 214 ? -21.688 16.781 0.49 1 93.31 214 GLN A O 1
ATOM 1650 N N . VAL A 1 215 ? -19.469 16.859 0.768 1 93.19 215 VAL A N 1
ATOM 1651 C CA . VAL A 1 215 ? -19.172 16.156 -0.48 1 93.19 215 VAL A CA 1
ATOM 1652 C C . VAL A 1 215 ? -18.141 15.062 -0.231 1 93.19 215 VAL A C 1
ATOM 1654 O O . VAL A 1 215 ? -17.344 15.156 0.706 1 93.19 215 VAL A O 1
ATOM 1657 N N . PRO A 1 216 ? -18.109 14.023 -1.079 1 92.38 216 PRO A N 1
ATOM 1658 C CA . PRO A 1 216 ? -17.156 12.938 -0.895 1 92.38 216 PRO A CA 1
ATOM 1659 C C . PRO A 1 216 ? -15.703 13.398 -1.052 1 92.38 216 PRO A C 1
ATOM 1661 O O . PRO A 1 216 ? -15.445 14.414 -1.698 1 92.38 216 PRO A O 1
ATOM 1664 N N . CYS A 1 217 ? -14.867 12.594 -0.552 1 90.25 217 CYS A N 1
ATOM 1665 C CA . CYS A 1 217 ? -13.422 12.82 -0.598 1 90.25 217 CYS A CA 1
ATOM 1666 C C . CYS A 1 217 ? -12.953 13.031 -2.031 1 90.25 217 CYS A C 1
ATOM 1668 O O . CYS A 1 217 ? -13.234 12.219 -2.91 1 90.25 217 CYS A O 1
ATOM 1670 N N . HIS A 1 218 ? -12.258 14.109 -2.256 1 92.69 218 HIS A N 1
ATOM 1671 C CA . HIS A 1 218 ? -11.586 14.453 -3.508 1 92.69 218 HIS A CA 1
ATOM 1672 C C . HIS A 1 218 ? -12.578 14.477 -4.668 1 92.69 218 HIS A C 1
ATOM 1674 O O . HIS A 1 218 ? -12.227 14.094 -5.789 1 92.69 218 HIS A O 1
ATOM 1680 N N . SER A 1 219 ? -13.828 14.875 -4.375 1 94.69 219 SER A N 1
ATOM 1681 C CA . SER A 1 219 ? -14.844 14.852 -5.422 1 94.69 219 SER A CA 1
ATOM 1682 C C . SER A 1 219 ? -15.039 16.234 -6.031 1 94.69 219 SER A C 1
ATOM 1684 O O . SER A 1 219 ? -15.703 16.375 -7.055 1 94.69 219 SER A O 1
ATOM 1686 N N . ARG A 1 220 ? -14.531 17.281 -5.355 1 96 220 ARG A N 1
ATOM 1687 C CA . ARG A 1 220 ? -14.594 18.656 -5.828 1 96 220 ARG A CA 1
ATOM 1688 C C . ARG A 1 220 ? -13.195 19.219 -6.062 1 96 220 ARG A C 1
ATOM 1690 O O . ARG A 1 220 ? -12.352 19.188 -5.16 1 96 220 ARG A O 1
ATOM 1697 N N . MET A 1 221 ? -12.945 19.641 -7.312 1 96.69 221 MET A N 1
ATOM 1698 C CA . MET A 1 221 ? -11.586 20.031 -7.695 1 96.69 221 MET A CA 1
ATOM 1699 C C . MET A 1 221 ? -11.594 21.312 -8.5 1 96.69 221 MET A C 1
ATOM 1701 O O . MET A 1 221 ? -12.508 21.562 -9.289 1 96.69 221 MET A O 1
ATOM 1705 N N . LEU A 1 222 ? -10.672 22.203 -8.336 1 96.88 222 LEU A N 1
ATOM 1706 C CA . LEU A 1 222 ? -10.422 23.312 -9.242 1 96.88 222 LEU A CA 1
ATOM 1707 C C . LEU A 1 222 ? -8.922 23.516 -9.461 1 96.88 222 LEU A C 1
ATOM 1709 O O . LEU A 1 222 ? -8.109 22.875 -8.781 1 96.88 222 LEU A O 1
ATOM 1713 N N . GLU A 1 223 ? -8.547 24.188 -10.492 1 96.81 223 GLU A N 1
ATOM 1714 C CA . GLU A 1 223 ? -7.16 24.547 -10.773 1 96.81 223 GLU A CA 1
ATOM 1715 C C . GLU A 1 223 ? -6.887 26.016 -10.422 1 96.81 223 GLU A C 1
ATOM 1717 O O . GLU A 1 223 ? -7.723 26.891 -10.672 1 96.81 223 GLU A O 1
ATOM 1722 N N . PHE A 1 224 ? -5.84 26.281 -9.797 1 97.81 224 PHE A N 1
ATOM 1723 C CA . PHE A 1 224 ? -5.473 27.625 -9.352 1 97.81 224 PHE A CA 1
ATOM 1724 C C . PHE A 1 224 ? -4.004 27.906 -9.633 1 97.81 224 PHE A C 1
ATOM 1726 O O . PHE A 1 224 ? -3.156 27.016 -9.469 1 97.81 224 PHE A O 1
ATOM 1733 N N . GLU A 1 225 ? -3.725 29.078 -10.094 1 97.75 225 GLU A N 1
ATOM 1734 C CA . GLU A 1 225 ? -2.354 29.547 -10.305 1 97.75 225 GLU A CA 1
ATOM 1735 C C . GLU A 1 225 ? -1.767 30.141 -9.031 1 97.75 225 GLU A C 1
ATOM 1737 O O . GLU A 1 225 ? -2.066 31.281 -8.672 1 97.75 225 GLU A O 1
ATOM 1742 N N . PHE A 1 226 ? -0.903 29.406 -8.391 1 98.62 226 PHE A N 1
ATOM 1743 C CA . PHE A 1 226 ? -0.313 29.859 -7.133 1 98.62 226 PHE A CA 1
ATOM 1744 C C . PHE A 1 226 ? 0.918 30.719 -7.391 1 98.62 226 PHE A C 1
ATOM 1746 O O . PHE A 1 226 ? 1.858 30.281 -8.055 1 98.62 226 PHE A O 1
ATOM 1753 N N . PRO A 1 227 ? 0.914 31.875 -6.773 1 98.5 227 PRO A N 1
ATOM 1754 C CA . PRO A 1 227 ? 2.088 32.719 -6.973 1 98.5 227 PRO A CA 1
ATOM 1755 C C . PRO A 1 227 ? 3.395 32.031 -6.617 1 98.5 227 PRO A C 1
ATOM 1757 O O . PRO A 1 227 ? 3.518 31.453 -5.527 1 98.5 227 PRO A O 1
ATOM 1760 N N . ASN A 1 228 ? 4.34 31.938 -7.598 1 98.19 228 ASN A N 1
ATOM 1761 C CA . ASN A 1 228 ? 5.695 31.406 -7.461 1 98.19 228 ASN A CA 1
ATOM 1762 C C . ASN A 1 228 ? 5.703 29.891 -7.41 1 98.19 228 ASN A C 1
ATOM 1764 O O . ASN A 1 228 ? 6.766 29.266 -7.371 1 98.19 228 ASN A O 1
ATOM 1768 N N . CYS A 1 229 ? 4.566 29.188 -7.402 1 98.06 229 CYS A N 1
ATOM 1769 C CA . CYS A 1 229 ? 4.504 27.734 -7.32 1 98.06 229 CYS A CA 1
ATOM 1770 C C . CYS A 1 229 ? 3.904 27.141 -8.594 1 98.06 229 CYS A C 1
ATOM 1772 O O . CYS A 1 229 ? 4.035 25.953 -8.844 1 98.06 229 CYS A O 1
ATOM 1774 N N . GLY A 1 230 ? 3.277 27.984 -9.383 1 97.56 230 GLY A N 1
ATOM 1775 C CA . GLY A 1 230 ? 2.67 27.516 -10.617 1 97.56 230 GLY A CA 1
ATOM 1776 C C . GLY A 1 230 ? 1.256 27 -10.43 1 97.56 230 GLY A C 1
ATOM 1777 O O . GLY A 1 230 ? 0.64 27.219 -9.383 1 97.56 230 GLY A O 1
ATOM 1778 N N . SER A 1 231 ? 0.719 26.359 -11.508 1 97.5 231 SER A N 1
ATOM 1779 C CA . SER A 1 231 ? -0.651 25.859 -11.508 1 97.5 231 SER A CA 1
ATOM 1780 C C . SER A 1 231 ? -0.746 24.516 -10.797 1 97.5 231 SER A C 1
ATOM 1782 O O . SER A 1 231 ? 0.084 23.625 -11.023 1 97.5 231 SER A O 1
ATOM 1784 N N . HIS A 1 232 ? -1.72 24.406 -9.922 1 97.94 232 HIS A N 1
ATOM 1785 C CA . HIS A 1 232 ? -1.964 23.156 -9.219 1 97.94 232 HIS A CA 1
ATOM 1786 C C . HIS A 1 232 ? -3.453 22.828 -9.18 1 97.94 232 HIS A C 1
ATOM 1788 O O . HIS A 1 232 ? -4.293 23.719 -9.133 1 97.94 232 HIS A O 1
ATOM 1794 N N . LYS A 1 233 ? -3.732 21.484 -9.281 1 96.75 233 LYS A N 1
ATOM 1795 C CA . LYS A 1 233 ? -5.066 21 -8.93 1 96.75 233 LYS A CA 1
ATOM 1796 C C . LYS A 1 233 ? -5.254 20.969 -7.414 1 96.75 233 LYS A C 1
ATOM 1798 O O . LYS A 1 233 ? -4.383 20.484 -6.688 1 96.75 233 LYS A O 1
ATOM 1803 N N . VAL A 1 234 ? -6.352 21.562 -6.961 1 98.06 234 VAL A N 1
ATOM 1804 C CA . VAL A 1 234 ? -6.668 21.547 -5.539 1 98.06 234 VAL A CA 1
ATOM 1805 C C . VAL A 1 234 ? -8.039 20.906 -5.324 1 98.06 234 VAL A C 1
ATOM 1807 O O . VAL A 1 234 ? -8.914 21 -6.188 1 98.06 234 VAL A O 1
ATOM 1810 N N . TYR A 1 235 ? -8.156 20.281 -4.164 1 96.94 235 TYR A N 1
ATOM 1811 C CA . TYR A 1 235 ? -9.359 19.516 -3.844 1 96.94 235 TYR A CA 1
ATOM 1812 C C . TYR A 1 235 ? -10 20.031 -2.557 1 96.94 235 TYR A C 1
ATOM 1814 O O . TYR A 1 235 ? -9.297 20.391 -1.608 1 96.94 235 TYR A O 1
ATOM 1822 N N . SER A 1 236 ? -11.336 20.031 -2.584 1 96.12 236 SER A N 1
ATOM 1823 C CA . SER A 1 236 ? -12.07 20.422 -1.381 1 96.12 236 SER A CA 1
ATOM 1824 C C . SER A 1 236 ? -11.781 19.453 -0.228 1 96.12 236 SER A C 1
ATOM 1826 O O . SER A 1 236 ? -11.789 18.234 -0.411 1 96.12 236 SER A O 1
ATOM 1828 N N . MET A 1 237 ? -11.477 20.062 0.924 1 93.25 237 MET A N 1
ATOM 1829 C CA . MET A 1 237 ? -11.172 19.266 2.104 1 93.25 237 MET A CA 1
ATOM 1830 C C . MET A 1 237 ? -11.805 19.859 3.352 1 93.25 237 MET A C 1
ATOM 1832 O O . MET A 1 237 ? -12.016 21.078 3.426 1 93.25 237 MET A O 1
ATOM 1836 N N . ALA A 1 238 ? -12.086 18.953 4.266 1 90 238 ALA A N 1
ATOM 1837 C CA . ALA A 1 238 ? -12.523 19.438 5.574 1 90 238 ALA A CA 1
ATOM 1838 C C . ALA A 1 238 ? -11.359 20.031 6.352 1 90 238 ALA A C 1
ATOM 1840 O O . ALA A 1 238 ? -10.297 19.422 6.477 1 90 238 ALA A O 1
ATOM 1841 N N . HIS A 1 239 ? -11.562 21.188 6.793 1 91.38 239 HIS A N 1
ATOM 1842 C CA . HIS A 1 239 ? -10.57 21.875 7.609 1 91.38 239 HIS A CA 1
ATOM 1843 C C . HIS A 1 239 ? -11.234 22.75 8.664 1 91.38 239 HIS A C 1
ATOM 1845 O O . HIS A 1 239 ? -12.281 23.344 8.414 1 91.38 239 HIS A O 1
ATOM 1851 N N . ASP A 1 240 ? -10.68 22.906 9.742 1 87.25 240 ASP A N 1
ATOM 1852 C CA . ASP A 1 240 ? -11.375 23.359 10.938 1 87.25 240 ASP A CA 1
ATOM 1853 C C . ASP A 1 240 ? -11.664 24.844 10.875 1 87.25 240 ASP A C 1
ATOM 1855 O O . ASP A 1 240 ? -12.664 25.312 11.438 1 87.25 240 ASP A O 1
ATOM 1859 N N . GLU A 1 241 ? -10.859 25.656 10.195 1 93.25 241 GLU A N 1
ATOM 1860 C CA . GLU A 1 241 ? -11.062 27.109 10.227 1 93.25 241 GLU A CA 1
ATOM 1861 C C . GLU A 1 241 ? -12.32 27.5 9.453 1 93.25 241 GLU A C 1
ATOM 1863 O O . GLU A 1 241 ? -12.82 28.625 9.602 1 93.25 241 GLU A O 1
ATOM 1868 N N . VAL A 1 242 ? -12.805 26.578 8.625 1 95.12 242 VAL A N 1
ATOM 1869 C CA . VAL A 1 242 ? -14.055 26.875 7.926 1 95.12 242 VAL A CA 1
ATOM 1870 C C . VAL A 1 242 ? -15.164 27.141 8.938 1 95.12 242 VAL A C 1
ATOM 1872 O O . VAL A 1 242 ? -15.977 28.062 8.742 1 95.12 242 VAL A O 1
ATOM 1875 N N . ARG A 1 243 ? -15.188 26.406 10 1 94.12 243 ARG A N 1
ATOM 1876 C CA . ARG A 1 243 ? -16.203 26.562 11.031 1 94.12 243 ARG A CA 1
ATOM 1877 C C . ARG A 1 243 ? -16.078 27.922 11.727 1 94.12 243 ARG A C 1
ATOM 1879 O O . ARG A 1 243 ? -17.078 28.609 11.914 1 94.12 243 ARG A O 1
ATOM 1886 N N . SER A 1 244 ? -14.898 28.219 12.156 1 95.69 244 SER A N 1
ATOM 1887 C CA . SER A 1 244 ? -14.719 29.484 12.875 1 95.69 244 SER A CA 1
ATOM 1888 C C . SER A 1 244 ? -14.906 30.688 11.961 1 95.69 244 SER A C 1
ATOM 1890 O O . SER A 1 244 ? -15.484 31.688 12.359 1 95.69 244 SER A O 1
ATOM 1892 N N . MET A 1 245 ? -14.461 30.594 10.727 1 97.19 245 MET A N 1
ATOM 1893 C CA . MET A 1 245 ? -14.672 31.688 9.781 1 97.19 245 MET A CA 1
ATOM 1894 C C . MET A 1 245 ? -16.156 31.891 9.508 1 97.19 245 MET A C 1
ATOM 1896 O O . MET A 1 245 ? -16.625 33.031 9.406 1 97.19 245 MET A O 1
ATOM 1900 N N . GLN A 1 246 ? -16.844 30.797 9.367 1 96.88 246 GLN A N 1
ATOM 1901 C CA . GLN A 1 246 ? -18.297 30.891 9.188 1 96.88 246 GLN A CA 1
ATOM 1902 C C . GLN A 1 246 ? -18.938 31.641 10.359 1 96.88 246 GLN A C 1
ATOM 1904 O O . GLN A 1 246 ? -19.859 32.438 10.156 1 96.88 246 GLN A O 1
ATOM 1909 N N . GLU A 1 247 ? -18.516 31.391 11.531 1 95.81 247 GLU A N 1
ATOM 1910 C CA . GLU A 1 247 ? -19.062 31.969 12.75 1 95.81 247 GLU A CA 1
ATOM 1911 C C . GLU A 1 247 ? -18.781 33.469 12.82 1 95.81 247 GLU A C 1
ATOM 1913 O O . GLU A 1 247 ? -19.625 34.25 13.266 1 95.81 247 GLU A O 1
ATOM 1918 N N . PHE A 1 248 ? -17.578 33.906 12.344 1 97 248 PHE A N 1
ATOM 1919 C CA . PHE A 1 248 ? -17.141 35.25 12.742 1 97 248 PHE A CA 1
ATOM 1920 C C . PHE A 1 248 ? -16.969 36.156 11.523 1 97 248 PHE A C 1
ATOM 1922 O O . PHE A 1 248 ? -16.812 37.375 11.656 1 97 248 PHE A O 1
ATOM 1929 N N . ILE A 1 249 ? -16.969 35.594 10.312 1 96.38 249 ILE A N 1
ATOM 1930 C CA . ILE A 1 249 ? -16.812 36.375 9.094 1 96.38 249 ILE A CA 1
ATOM 1931 C C . ILE A 1 249 ? -18.031 36.219 8.203 1 96.38 249 ILE A C 1
ATOM 1933 O O . ILE A 1 249 ? -18.359 35.094 7.781 1 96.38 249 ILE A O 1
ATOM 1937 N N . PRO A 1 250 ? -18.688 37.281 7.969 1 93.44 250 PRO A N 1
ATOM 1938 C CA . PRO A 1 250 ? -19.844 37.156 7.059 1 93.44 250 PRO A CA 1
ATOM 1939 C C . PRO A 1 250 ? -19.422 36.906 5.613 1 93.44 250 PRO A C 1
ATOM 1941 O O . PRO A 1 250 ? -18.734 37.719 5 1 93.44 250 PRO A O 1
ATOM 1944 N N . ALA A 1 251 ? -19.688 35.781 5.09 1 96.69 251 ALA A N 1
ATOM 1945 C CA . ALA A 1 251 ? -19.422 35.406 3.709 1 96.69 251 ALA A CA 1
ATOM 1946 C C . ALA A 1 251 ? -20.469 34.406 3.207 1 96.69 251 ALA A C 1
ATOM 1948 O O . ALA A 1 251 ? -21.047 33.656 3.99 1 96.69 251 ALA A O 1
ATOM 1949 N N . LYS A 1 252 ? -20.766 34.438 1.984 1 96.62 252 LYS A N 1
ATOM 1950 C CA . LYS A 1 252 ? -21.781 33.562 1.406 1 96.62 252 LYS A CA 1
ATOM 1951 C C . LYS A 1 252 ? -21.266 32.125 1.233 1 96.62 252 LYS A C 1
ATOM 1953 O O . LYS A 1 252 ? -22.031 31.172 1.307 1 96.62 252 LYS A O 1
ATOM 1958 N N . ARG A 1 253 ? -19.984 32 0.935 1 97.69 253 ARG A N 1
ATOM 1959 C CA . ARG A 1 253 ? -19.375 30.688 0.8 1 97.69 253 ARG A CA 1
ATOM 1960 C C . ARG A 1 253 ? -17.969 30.672 1.395 1 97.69 253 ARG A C 1
ATOM 1962 O O . ARG A 1 253 ? -17.203 31.641 1.228 1 97.69 253 ARG A O 1
ATOM 1969 N N . ILE A 1 254 ? -17.641 29.703 2.137 1 98.19 254 ILE A N 1
ATOM 1970 C CA . ILE A 1 254 ? -16.312 29.469 2.697 1 98.19 254 ILE A CA 1
ATOM 1971 C C . ILE A 1 254 ? -15.891 28.031 2.463 1 98.19 254 ILE A C 1
ATOM 1973 O O . ILE A 1 254 ? -16.625 27.094 2.83 1 98.19 254 ILE A O 1
ATOM 1977 N N . GLU A 1 255 ? -14.75 27.781 1.86 1 97.31 255 GLU A N 1
ATOM 1978 C CA . GLU A 1 255 ? -14.312 26.438 1.509 1 97.31 255 GLU A CA 1
ATOM 1979 C C . GLU A 1 255 ? -12.797 26.312 1.565 1 97.31 255 GLU A C 1
ATOM 1981 O O . GLU A 1 255 ? -12.078 27.297 1.349 1 97.31 255 GLU A O 1
ATOM 1986 N N . PHE A 1 256 ? -12.305 25.188 1.955 1 97 256 PHE A N 1
ATOM 1987 C CA . PHE A 1 256 ? -10.883 24.891 2.02 1 97 256 PHE A CA 1
ATOM 1988 C C . PHE A 1 256 ? -10.461 23.969 0.879 1 97 256 PHE A C 1
ATOM 1990 O O . PHE A 1 256 ? -11.117 22.969 0.623 1 97 256 PHE A O 1
ATOM 1997 N N . TRP A 1 257 ? -9.32 24.359 0.227 1 97.62 257 TRP A N 1
ATOM 1998 C CA . TRP A 1 257 ? -8.781 23.609 -0.906 1 97.62 257 TRP A CA 1
ATOM 1999 C C . TRP A 1 257 ? -7.324 23.234 -0.667 1 97.62 257 TRP A C 1
ATOM 2001 O O . TRP A 1 257 ? -6.504 24.094 -0.333 1 97.62 257 TRP A O 1
ATOM 2011 N N . MET A 1 258 ? -7.016 22.031 -0.872 1 96.94 258 MET A N 1
ATOM 2012 C CA . MET A 1 258 ? -5.645 21.562 -0.708 1 96.94 258 MET A CA 1
ATOM 2013 C C . MET A 1 258 ? -5.129 20.938 -2 1 96.94 258 MET A C 1
ATOM 2015 O O . MET A 1 258 ? -5.867 20.219 -2.689 1 96.94 258 MET A O 1
ATOM 2019 N N . GLY A 1 259 ? -3.867 21.219 -2.262 1 96.69 259 GLY A N 1
ATOM 2020 C CA . GLY A 1 259 ? -3.258 20.672 -3.457 1 96.69 259 GLY A CA 1
ATOM 2021 C C . GLY A 1 259 ? -2.682 19.281 -3.242 1 96.69 259 GLY A C 1
ATOM 2022 O O . GLY A 1 259 ? -2.025 19.031 -2.229 1 96.69 259 GLY A O 1
ATOM 2023 N N . PHE A 1 260 ? -2.963 18.391 -4.203 1 93.94 260 PHE A N 1
ATOM 2024 C CA . PHE A 1 260 ? -2.359 17.062 -4.254 1 93.94 260 PHE A CA 1
ATOM 2025 C C . PHE A 1 260 ? -1.822 16.766 -5.648 1 93.94 260 PHE A C 1
ATOM 2027 O O . PHE A 1 260 ? -2.518 16.969 -6.645 1 93.94 260 PHE A O 1
ATOM 2034 N N . GLY A 1 261 ? -0.587 16.359 -5.734 1 92.5 261 GLY A N 1
ATOM 2035 C CA . GLY A 1 261 ? -0.07 15.898 -7.012 1 92.5 261 GLY A CA 1
ATOM 2036 C C . GLY A 1 261 ? -0.634 14.555 -7.441 1 92.5 261 GLY A C 1
ATOM 2037 O O . GLY A 1 261 ? -1.177 13.812 -6.617 1 92.5 261 GLY A O 1
ATOM 2038 N N . ASP A 1 262 ? -0.499 14.266 -8.695 1 93.81 262 ASP A N 1
ATOM 2039 C CA . ASP A 1 262 ? -1.021 13.016 -9.25 1 93.81 262 ASP A CA 1
ATOM 2040 C C . ASP A 1 262 ? -0.365 11.805 -8.578 1 93.81 262 ASP A C 1
ATOM 2042 O O . ASP A 1 262 ? -1.03 10.805 -8.312 1 93.81 262 ASP A O 1
ATOM 2046 N N . ARG A 1 263 ? 0.877 11.844 -8.391 1 94.5 263 ARG A N 1
ATOM 2047 C CA . ARG A 1 263 ? 1.6 10.742 -7.762 1 94.5 263 ARG A CA 1
ATOM 2048 C C . ARG A 1 263 ? 1.09 10.492 -6.348 1 94.5 263 ARG A C 1
ATOM 2050 O O . ARG A 1 263 ? 0.855 9.344 -5.965 1 94.5 263 ARG A O 1
ATOM 2057 N N . TYR A 1 264 ? 0.96 11.594 -5.598 1 94.81 264 TYR A N 1
ATOM 2058 C CA . TYR A 1 264 ? 0.459 11.461 -4.234 1 94.81 264 TYR A CA 1
ATOM 2059 C C . TYR A 1 264 ? -0.913 10.797 -4.219 1 94.81 264 TYR A C 1
ATOM 2061 O O . TYR A 1 264 ? -1.161 9.891 -3.424 1 94.81 264 TYR A O 1
ATOM 2069 N N . LEU A 1 265 ? -1.807 11.242 -5.094 1 95.19 265 LEU A N 1
ATOM 2070 C CA . LEU A 1 265 ? -3.166 10.711 -5.137 1 95.19 265 LEU A CA 1
ATOM 2071 C C . LEU A 1 265 ? -3.164 9.25 -5.555 1 95.19 265 LEU A C 1
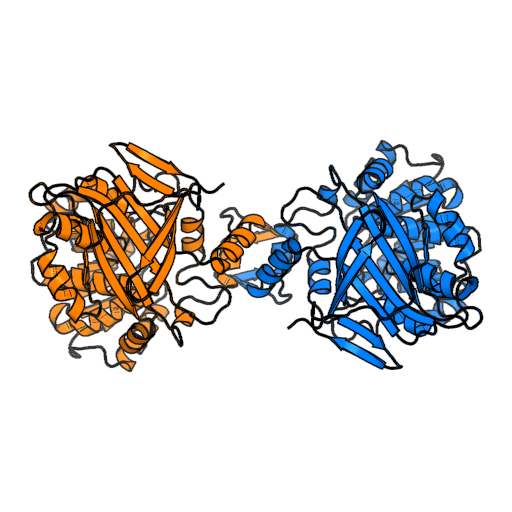ATOM 2073 O O . LEU A 1 265 ? -3.969 8.453 -5.059 1 95.19 265 LEU A O 1
ATOM 2077 N N . ASN A 1 266 ? -2.264 8.906 -6.461 1 96.94 266 ASN A N 1
ATOM 2078 C CA . ASN A 1 266 ? -2.137 7.504 -6.844 1 96.94 266 ASN A CA 1
ATOM 2079 C C . ASN A 1 266 ? -1.771 6.629 -5.652 1 96.94 266 ASN A C 1
ATOM 2081 O O . ASN A 1 266 ? -2.412 5.605 -5.406 1 96.94 266 ASN A O 1
ATOM 2085 N N . TYR A 1 267 ? -0.704 7.031 -4.918 1 97.56 267 TYR A N 1
ATOM 2086 C CA . TYR A 1 267 ? -0.306 6.297 -3.723 1 97.56 267 TYR A CA 1
ATOM 2087 C C . TYR A 1 267 ? -1.455 6.211 -2.725 1 97.56 267 TYR A C 1
ATOM 2089 O O . TYR A 1 267 ? -1.748 5.137 -2.193 1 97.56 267 TYR A O 1
ATOM 2097 N N . PHE A 1 268 ? -2.121 7.352 -2.527 1 96.06 268 PHE A N 1
ATOM 2098 C CA . PHE A 1 268 ? -3.242 7.43 -1.599 1 96.06 268 PHE A CA 1
ATOM 2099 C C . PHE A 1 268 ? -4.344 6.457 -1.993 1 96.06 268 PHE A C 1
ATOM 2101 O O . PHE A 1 268 ? -4.824 5.68 -1.161 1 96.06 268 PHE A O 1
ATOM 2108 N N . ASN A 1 269 ? -4.762 6.488 -3.207 1 96 269 ASN A N 1
ATOM 2109 C CA . ASN A 1 269 ? -5.859 5.656 -3.688 1 96 269 ASN A CA 1
ATOM 2110 C C . ASN A 1 269 ? -5.52 4.172 -3.604 1 96 269 ASN A C 1
ATOM 2112 O O . ASN A 1 269 ? -6.363 3.357 -3.229 1 96 269 ASN A O 1
ATOM 2116 N N . VAL A 1 270 ? -4.293 3.793 -3.957 1 97.81 270 VAL A N 1
ATOM 2117 C CA . VAL A 1 270 ? -3.877 2.396 -3.891 1 97.81 270 VAL A CA 1
ATOM 2118 C C . VAL A 1 270 ? -3.92 1.912 -2.443 1 97.81 270 VAL A C 1
ATOM 2120 O O . VAL A 1 270 ? -4.488 0.857 -2.152 1 97.81 270 VAL A O 1
ATOM 2123 N N . MET A 1 271 ? -3.32 2.705 -1.542 1 97.81 271 MET A N 1
ATOM 2124 C CA . MET A 1 271 ? -3.309 2.332 -0.13 1 97.81 271 MET A CA 1
ATOM 2125 C C . MET A 1 271 ? -4.73 2.219 0.414 1 97.81 271 MET A C 1
ATOM 2127 O O . MET A 1 271 ? -5.027 1.316 1.198 1 97.81 271 MET A O 1
ATOM 2131 N N . ARG A 1 272 ? -5.562 3.119 0.024 1 95.94 272 ARG A N 1
ATOM 2132 C CA . ARG A 1 272 ? -6.961 3.076 0.437 1 95.94 272 ARG A CA 1
ATOM 2133 C C . ARG A 1 272 ? -7.652 1.831 -0.106 1 95.94 272 ARG A C 1
ATOM 2135 O O . ARG A 1 272 ? -8.367 1.143 0.625 1 95.94 272 ARG A O 1
ATOM 2142 N N . ASP A 1 273 ? -7.441 1.541 -1.371 1 96.44 273 ASP A N 1
ATOM 2143 C CA . ASP A 1 273 ? -8.094 0.425 -2.051 1 96.44 273 ASP A CA 1
ATOM 2144 C C . ASP A 1 273 ? -7.754 -0.902 -1.375 1 96.44 273 ASP A C 1
ATOM 2146 O O . ASP A 1 273 ? -8.609 -1.778 -1.25 1 96.44 273 ASP A O 1
ATOM 2150 N N . ILE A 1 274 ? -6.543 -1.073 -0.937 1 97.5 274 ILE A N 1
ATOM 2151 C CA . ILE A 1 274 ? -6.145 -2.369 -0.399 1 97.5 274 ILE A CA 1
ATOM 2152 C C . ILE A 1 274 ? -6.465 -2.43 1.093 1 97.5 274 ILE A C 1
ATOM 2154 O O . ILE A 1 274 ? -6.258 -3.461 1.736 1 97.5 274 ILE A O 1
ATOM 2158 N N . GLY A 1 275 ? -6.895 -1.27 1.682 1 96.5 275 GLY A N 1
ATOM 2159 C CA . GLY A 1 275 ? -7.352 -1.262 3.062 1 96.5 275 GLY A CA 1
ATOM 2160 C C . GLY A 1 275 ? -6.281 -0.817 4.043 1 96.5 275 GLY A C 1
ATOM 2161 O O . GLY A 1 275 ? -6.488 -0.864 5.258 1 96.5 275 GLY A O 1
ATOM 2162 N N . LEU A 1 276 ? -5.16 -0.362 3.531 1 97.31 276 LEU A N 1
ATOM 2163 C CA . LEU A 1 276 ? -4.039 0.007 4.387 1 97.31 276 LEU A CA 1
ATOM 2164 C C . LEU A 1 276 ? -4.348 1.28 5.168 1 97.31 276 LEU A C 1
ATOM 2166 O O . LEU A 1 276 ? -3.68 1.582 6.16 1 97.31 276 LEU A O 1
ATOM 2170 N N . LEU A 1 277 ? -5.332 2.07 4.742 1 95.31 277 LEU A N 1
ATOM 2171 C CA . LEU A 1 277 ? -5.672 3.322 5.406 1 95.31 277 LEU A CA 1
ATOM 2172 C C . LEU A 1 277 ? -6.855 3.135 6.352 1 95.31 277 LEU A C 1
ATOM 2174 O O . LEU A 1 277 ? -7.387 4.109 6.891 1 95.31 277 LEU A O 1
ATOM 2178 N N . SER A 1 278 ? -7.309 1.911 6.527 1 92.75 278 SER A N 1
ATOM 2179 C CA . SER A 1 278 ? -8.445 1.629 7.395 1 92.75 278 SER A CA 1
ATOM 2180 C C . SER A 1 278 ? -8.109 1.896 8.859 1 92.75 278 SER A C 1
ATOM 2182 O O . SER A 1 278 ? -7.035 1.521 9.328 1 92.75 278 SER A O 1
ATOM 2184 N N . PRO A 1 279 ? -8.977 2.547 9.578 1 88.31 279 PRO A N 1
ATOM 2185 C CA . PRO A 1 279 ? -8.773 2.727 11.016 1 88.31 279 PRO A CA 1
ATOM 2186 C C . PRO A 1 279 ? -9.109 1.475 11.82 1 88.31 279 PRO A C 1
ATOM 2188 O O . PRO A 1 279 ? -8.82 1.409 13.016 1 88.31 279 PRO A O 1
ATOM 2191 N N . ASP A 1 280 ? -9.734 0.486 11.211 1 92 280 ASP A N 1
ATOM 2192 C CA . ASP A 1 280 ? -10.18 -0.724 11.898 1 92 280 ASP A CA 1
ATOM 2193 C C . ASP A 1 280 ? -9.023 -1.702 12.102 1 92 280 ASP A C 1
ATOM 2195 O O . ASP A 1 280 ? -8.172 -1.848 11.227 1 92 280 ASP A O 1
ATOM 2199 N N . PRO A 1 281 ? -9.047 -2.363 13.234 1 95.81 281 PRO A N 1
ATOM 2200 C CA . PRO A 1 281 ? -7.996 -3.352 13.477 1 95.81 281 PRO A CA 1
ATOM 2201 C C . PRO A 1 281 ? -8.023 -4.504 12.477 1 95.81 281 PRO A C 1
ATOM 2203 O O . PRO A 1 281 ? -9.086 -4.824 11.93 1 95.81 281 PRO A O 1
ATOM 2206 N N . LEU A 1 282 ? -6.887 -5.113 12.203 1 96.88 282 LEU A N 1
ATOM 2207 C CA . LEU A 1 282 ? -6.672 -6.223 11.281 1 96.88 282 LEU A CA 1
ATOM 2208 C C . LEU A 1 282 ? -6.047 -7.414 12 1 96.88 282 LEU A C 1
ATOM 2210 O O . LEU A 1 282 ? -5.027 -7.27 12.68 1 96.88 282 LEU A O 1
ATOM 2214 N N . THR A 1 283 ? -6.613 -8.539 11.977 1 96.88 283 THR A N 1
ATOM 2215 C CA . THR A 1 283 ? -6.051 -9.75 12.562 1 96.88 283 THR A CA 1
ATOM 2216 C C . THR A 1 283 ? -5.23 -10.523 11.539 1 96.88 283 THR A C 1
ATOM 2218 O O . THR A 1 283 ? -5.738 -10.883 10.477 1 96.88 283 THR A O 1
ATOM 2221 N N . LEU A 1 284 ? -4.023 -10.828 11.867 1 95.44 284 LEU A N 1
ATOM 2222 C CA . LEU A 1 284 ? -3.137 -11.594 11 1 95.44 284 LEU A CA 1
ATOM 2223 C C . LEU A 1 284 ? -3.365 -13.094 11.172 1 95.44 284 LEU A C 1
ATOM 2225 O O . LEU A 1 284 ? -4.09 -13.516 12.078 1 95.44 284 LEU A O 1
ATOM 2229 N N . HIS A 1 285 ? -2.746 -13.883 10.305 1 87.69 285 HIS A N 1
ATOM 2230 C CA . HIS A 1 285 ? -2.971 -15.328 10.289 1 87.69 285 HIS A CA 1
ATOM 2231 C C . HIS A 1 285 ? -2.494 -15.969 11.586 1 87.69 285 HIS A C 1
ATOM 2233 O O . HIS A 1 285 ? -3.02 -17.016 12 1 87.69 285 HIS A O 1
ATOM 2239 N N . ASP A 1 286 ? -1.54 -15.32 12.273 1 89.94 286 ASP A N 1
ATOM 2240 C CA . ASP A 1 286 ? -0.992 -15.898 13.492 1 89.94 286 ASP A CA 1
ATOM 2241 C C . ASP A 1 286 ? -1.733 -15.375 14.727 1 89.94 286 ASP A C 1
ATOM 2243 O O . ASP A 1 286 ? -1.333 -15.656 15.859 1 89.94 286 ASP A O 1
ATOM 2247 N N . GLY A 1 287 ? -2.709 -14.555 14.469 1 93.19 287 GLY A N 1
ATOM 2248 C CA . GLY A 1 287 ? -3.533 -14.055 15.562 1 93.19 287 GLY A CA 1
ATOM 2249 C C . GLY A 1 287 ? -3.139 -12.664 16.016 1 93.19 287 GLY A C 1
ATOM 2250 O O . GLY A 1 287 ? -3.871 -12.023 16.781 1 93.19 287 GLY A O 1
ATOM 2251 N N . THR A 1 288 ? -2.012 -12.195 15.578 1 95.5 288 THR A N 1
ATOM 2252 C CA . THR A 1 288 ? -1.579 -10.852 15.938 1 95.5 288 THR A CA 1
ATOM 2253 C C . THR A 1 288 ? -2.559 -9.812 15.398 1 95.5 288 THR A C 1
ATOM 2255 O O . THR A 1 288 ? -3.023 -9.914 14.266 1 95.5 288 THR A O 1
ATOM 2258 N N . VAL A 1 289 ? -2.941 -8.898 16.297 1 96.69 289 VAL A N 1
ATOM 2259 C CA . VAL A 1 289 ? -3.844 -7.828 15.891 1 96.69 289 VAL A CA 1
ATOM 2260 C C . VAL A 1 289 ? -3.055 -6.535 15.703 1 96.69 289 VAL A C 1
ATOM 2262 O O . VAL A 1 289 ? -2.268 -6.145 16.578 1 96.69 289 VAL A O 1
ATOM 2265 N N . VAL A 1 290 ? -3.244 -5.855 14.578 1 96.94 290 VAL A N 1
ATOM 2266 C CA . VAL A 1 290 ? -2.555 -4.598 14.305 1 96.94 290 VAL A CA 1
ATOM 2267 C C . VAL A 1 290 ? -3.543 -3.58 13.742 1 96.94 290 VAL A C 1
ATOM 2269 O O . VAL A 1 290 ? -4.633 -3.947 13.289 1 96.94 290 VAL A O 1
ATOM 2272 N N . GLN A 1 291 ? -3.189 -2.326 13.82 1 94.69 291 GLN A N 1
ATOM 2273 C CA . GLN A 1 291 ? -3.879 -1.271 13.086 1 94.69 291 GLN A CA 1
ATOM 2274 C C . GLN A 1 291 ? -3.164 -0.96 11.773 1 94.69 291 GLN A C 1
ATOM 2276 O O . GLN A 1 291 ? -1.991 -0.579 11.773 1 94.69 291 GLN A O 1
ATOM 2281 N N . PRO A 1 292 ? -3.852 -1.108 10.688 1 96.56 292 PRO A N 1
ATOM 2282 C CA . PRO A 1 292 ? -3.186 -0.889 9.406 1 96.56 292 PRO A CA 1
ATOM 2283 C C . PRO A 1 292 ? -2.445 0.445 9.344 1 96.56 292 PRO A C 1
ATOM 2285 O O . PRO A 1 292 ? -1.327 0.512 8.828 1 96.56 292 PRO A O 1
ATOM 2288 N N . LEU A 1 293 ? -3.012 1.501 9.906 1 94.5 293 LEU A N 1
ATOM 2289 C CA . LEU A 1 293 ? -2.398 2.824 9.875 1 94.5 293 LEU A CA 1
ATOM 2290 C C . LEU A 1 293 ? -1.115 2.85 10.695 1 94.5 293 LEU A C 1
ATOM 2292 O O . LEU A 1 293 ? -0.194 3.613 10.391 1 94.5 293 LEU A O 1
ATOM 2296 N N . HIS A 1 294 ? -1.025 2.062 11.711 1 94.56 294 HIS A N 1
ATOM 2297 C CA . HIS A 1 294 ? 0.21 1.966 12.477 1 94.56 294 HIS A CA 1
ATOM 2298 C C . HIS A 1 294 ? 1.304 1.267 11.68 1 94.56 294 HIS A C 1
ATOM 2300 O O . HIS A 1 294 ? 2.484 1.591 11.82 1 94.56 294 HIS A O 1
ATOM 2306 N N . VAL A 1 295 ? 0.892 0.31 10.906 1 97.19 295 VAL A N 1
ATOM 2307 C CA . VAL A 1 295 ? 1.837 -0.355 10.016 1 97.19 295 VAL A CA 1
ATOM 2308 C C . VAL A 1 295 ? 2.373 0.643 8.992 1 97.19 295 VAL A C 1
ATOM 2310 O O . VAL A 1 295 ? 3.582 0.725 8.766 1 97.19 295 VAL A O 1
ATOM 2313 N N . LEU A 1 296 ? 1.444 1.386 8.43 1 96.56 296 LEU A N 1
ATOM 2314 C CA . LEU A 1 296 ? 1.848 2.4 7.465 1 96.56 296 LEU A CA 1
ATOM 2315 C C . LEU A 1 296 ? 2.822 3.391 8.094 1 96.56 296 LEU A C 1
ATOM 2317 O O . LEU A 1 296 ? 3.828 3.752 7.473 1 96.56 296 LEU A O 1
ATOM 2321 N N . LYS A 1 297 ? 2.508 3.857 9.25 1 94.19 297 LYS A N 1
ATOM 2322 C CA . LYS A 1 297 ? 3.373 4.789 9.969 1 94.19 297 LYS A CA 1
ATOM 2323 C C . LYS A 1 297 ? 4.781 4.219 10.133 1 94.19 297 LYS A C 1
ATOM 2325 O O . LYS A 1 297 ? 5.77 4.941 9.977 1 94.19 297 LYS A O 1
ATOM 2330 N N . ALA A 1 298 ? 4.895 2.963 10.438 1 96 298 ALA A N 1
ATOM 2331 C CA . ALA A 1 298 ? 6.188 2.312 10.641 1 96 298 ALA A CA 1
ATOM 2332 C C . ALA A 1 298 ? 6.934 2.141 9.32 1 96 298 ALA A C 1
ATOM 2334 O O . ALA A 1 298 ? 8.164 2.078 9.305 1 96 298 ALA A O 1
ATOM 2335 N N . LEU A 1 299 ? 6.207 2.016 8.242 1 96.88 299 LEU A N 1
ATOM 2336 C CA . LEU A 1 299 ? 6.801 1.798 6.934 1 96.88 299 LEU A CA 1
ATOM 2337 C C . LEU A 1 299 ? 7.395 3.092 6.383 1 96.88 299 LEU A C 1
ATOM 2339 O O . LEU A 1 299 ? 8.43 3.07 5.719 1 96.88 299 LEU A O 1
ATOM 2343 N N . LEU A 1 300 ? 6.762 4.227 6.641 1 95.81 300 LEU A N 1
ATOM 2344 C CA . LEU A 1 300 ? 7.125 5.5 6.031 1 95.81 300 LEU A CA 1
ATOM 2345 C C . LEU A 1 300 ? 8.219 6.195 6.84 1 95.81 300 LEU A C 1
ATOM 2347 O O . LEU A 1 300 ? 8.352 5.953 8.039 1 95.81 300 LEU A O 1
ATOM 2351 N N . PRO A 1 301 ? 8.953 7.031 6.184 1 93 301 PRO A N 1
ATOM 2352 C CA . PRO A 1 301 ? 9.969 7.785 6.93 1 93 301 PRO A CA 1
ATOM 2353 C C . PRO A 1 301 ? 9.359 8.711 7.98 1 93 301 PRO A C 1
ATOM 2355 O O . PRO A 1 301 ? 8.258 9.227 7.785 1 93 301 PRO A O 1
ATOM 2358 N N . ASP A 1 302 ? 10.102 8.867 9.023 1 89.19 302 ASP A N 1
ATOM 2359 C CA . ASP A 1 302 ? 9.719 9.891 9.992 1 89.19 302 ASP A CA 1
ATOM 2360 C C . ASP A 1 302 ? 9.625 11.266 9.328 1 89.19 302 ASP A C 1
ATOM 2362 O O . ASP A 1 302 ? 10.547 11.68 8.617 1 89.19 302 ASP A O 1
ATOM 2366 N N . PRO A 1 303 ? 8.555 11.922 9.562 1 87.69 303 PRO A N 1
ATOM 2367 C CA . PRO A 1 303 ? 8.375 13.219 8.906 1 87.69 303 PRO A CA 1
ATOM 2368 C C . PRO A 1 303 ? 9.531 14.18 9.172 1 87.69 303 PRO A C 1
ATOM 2370 O O . PRO A 1 303 ? 9.898 14.969 8.297 1 87.69 303 PRO A O 1
ATOM 2373 N N . THR A 1 304 ? 10.117 14.172 10.312 1 85.44 304 THR A N 1
ATOM 2374 C CA . THR A 1 304 ? 11.203 15.078 10.664 1 85.44 304 THR A CA 1
ATOM 2375 C C . THR A 1 304 ? 12.445 14.781 9.828 1 85.44 304 THR A C 1
ATOM 2377 O O . THR A 1 304 ? 13.281 15.664 9.609 1 85.44 304 THR A O 1
ATOM 2380 N N . SER A 1 305 ? 12.539 13.523 9.398 1 90.94 305 SER A N 1
ATOM 2381 C CA . SER A 1 305 ? 13.711 13.102 8.641 1 90.94 305 SER A CA 1
ATOM 2382 C C . SER A 1 305 ? 13.68 13.656 7.219 1 90.94 305 SER A C 1
ATOM 2384 O O . SER A 1 305 ? 14.68 13.609 6.504 1 90.94 305 SER A O 1
ATOM 2386 N N . LEU A 1 306 ? 12.57 14.242 6.824 1 94.25 306 LEU A N 1
ATOM 2387 C CA . LEU A 1 306 ? 12.406 14.727 5.461 1 94.25 306 LEU A CA 1
ATOM 2388 C C . LEU A 1 306 ? 13.062 16.094 5.289 1 94.25 306 LEU A C 1
ATOM 2390 O O . LEU A 1 306 ? 13.281 16.547 4.16 1 94.25 306 LEU A O 1
ATOM 2394 N N . ALA A 1 307 ? 13.344 16.766 6.375 1 94.81 307 ALA A N 1
ATOM 2395 C CA . ALA A 1 307 ? 13.703 18.172 6.359 1 94.81 307 ALA A CA 1
ATOM 2396 C C . ALA A 1 307 ? 15.031 18.391 5.633 1 94.81 307 ALA A C 1
ATOM 2398 O O . ALA A 1 307 ? 15.148 19.297 4.801 1 94.81 307 ALA A O 1
ATOM 2399 N N . PRO A 1 308 ? 16.062 17.484 5.934 1 94.19 308 PRO A N 1
ATOM 2400 C CA . PRO A 1 308 ? 17.328 17.703 5.219 1 94.19 308 PRO A CA 1
ATOM 2401 C C . PRO A 1 308 ? 17.188 17.516 3.711 1 94.19 308 PRO A C 1
ATOM 2403 O O . PRO A 1 308 ? 16.703 16.469 3.256 1 94.19 308 PRO A O 1
ATOM 2406 N N . GLY A 1 309 ? 17.5 18.5 2.951 1 94.56 309 GLY A N 1
ATOM 2407 C CA . GLY A 1 309 ? 17.5 18.406 1.501 1 94.56 309 GLY A CA 1
ATOM 2408 C C . GLY A 1 309 ? 16.156 18.719 0.882 1 94.56 309 GLY A C 1
ATOM 2409 O O . GLY A 1 309 ? 15.984 18.641 -0.338 1 94.56 309 GLY A O 1
ATOM 2410 N N . TYR A 1 310 ? 15.188 19 1.756 1 96.5 310 TYR A N 1
ATOM 2411 C CA . TYR A 1 310 ? 13.867 19.391 1.277 1 96.5 310 TYR A CA 1
ATOM 2412 C C . TYR A 1 310 ? 13.93 20.703 0.524 1 96.5 310 TYR A C 1
ATOM 2414 O O . TYR A 1 310 ? 14.5 21.688 1.021 1 96.5 310 TYR A O 1
ATOM 2422 N N . THR A 1 311 ? 13.422 20.781 -0.75 1 97.88 311 THR A N 1
ATOM 2423 C CA . THR A 1 311 ? 13.461 21.984 -1.57 1 97.88 311 THR A CA 1
ATOM 2424 C C . THR A 1 311 ? 12.062 22.375 -2.035 1 97.88 311 THR A C 1
ATOM 2426 O O . THR A 1 311 ? 11.125 21.594 -1.921 1 97.88 311 THR A O 1
ATOM 2429 N N . GLY A 1 312 ? 11.945 23.594 -2.494 1 98 312 GLY A N 1
ATOM 2430 C CA . GLY A 1 312 ? 10.68 24.062 -3.037 1 98 312 GLY A CA 1
ATOM 2431 C C . GLY A 1 312 ? 9.898 24.938 -2.068 1 98 312 GLY A C 1
ATOM 2432 O O . GLY A 1 312 ? 10.375 25.234 -0.969 1 98 312 GLY A O 1
ATOM 2433 N N . LEU A 1 313 ? 8.703 25.391 -2.525 1 98.38 313 LEU A N 1
ATOM 2434 C CA . LEU A 1 313 ? 7.926 26.375 -1.786 1 98.38 313 LEU A CA 1
ATOM 2435 C C . LEU A 1 313 ? 6.555 25.828 -1.413 1 98.38 313 LEU A C 1
ATOM 2437 O O . LEU A 1 313 ? 5.988 25.016 -2.146 1 98.38 313 LEU A O 1
ATOM 2441 N N . THR A 1 314 ? 6.098 26.203 -0.291 1 98.31 314 THR A N 1
ATOM 2442 C CA . THR A 1 314 ? 4.664 26.125 -0.038 1 98.31 314 THR A CA 1
ATOM 2443 C C . THR A 1 314 ? 3.979 27.422 -0.459 1 98.31 314 THR A C 1
ATOM 2445 O O . THR A 1 314 ? 4.633 28.453 -0.61 1 98.31 314 THR A O 1
ATOM 2448 N N . CYS A 1 315 ? 2.773 27.375 -0.763 1 98.75 315 CYS A N 1
ATOM 2449 C CA . CYS A 1 315 ? 1.932 28.547 -0.956 1 98.75 315 CYS A CA 1
ATOM 2450 C C . CYS A 1 315 ? 0.573 28.359 -0.292 1 98.75 315 CYS A C 1
ATOM 2452 O O . CYS A 1 315 ? -0.201 27.484 -0.689 1 98.75 315 CYS A O 1
ATOM 2454 N N . ILE A 1 316 ? 0.338 29.125 0.696 1 98.75 316 ILE A N 1
ATOM 2455 C CA . ILE A 1 316 ? -0.922 29.062 1.43 1 98.75 316 ILE A CA 1
ATOM 2456 C C . ILE A 1 316 ? -1.552 30.453 1.493 1 98.75 316 ILE A C 1
ATOM 2458 O O . ILE A 1 316 ? -0.865 31.438 1.768 1 98.75 316 ILE A O 1
ATOM 2462 N N . GLY A 1 317 ? -2.834 30.484 1.204 1 98.75 317 GLY A N 1
ATOM 2463 C CA . GLY A 1 317 ? -3.449 31.797 1.203 1 98.75 317 GLY A CA 1
ATOM 2464 C C . GLY A 1 317 ? -4.965 31.75 1.258 1 98.75 317 GLY A C 1
ATOM 2465 O O . GLY A 1 317 ? -5.551 30.672 1.363 1 98.75 317 GLY A O 1
ATOM 2466 N N . THR A 1 318 ? -5.543 32.906 1.319 1 98.81 318 THR A N 1
ATOM 2467 C CA . THR A 1 318 ? -6.98 33.125 1.342 1 98.81 318 THR A CA 1
ATOM 2468 C C . THR A 1 318 ? -7.418 33.938 0.128 1 98.81 318 THR A C 1
ATOM 2470 O O . THR A 1 318 ? -7.059 35.094 -0 1 98.81 318 THR A O 1
ATOM 2473 N N . TRP A 1 319 ? -8.102 33.25 -0.777 1 98.75 319 TRP A N 1
ATOM 2474 C CA . TRP A 1 319 ? -8.695 33.906 -1.94 1 98.75 319 TRP A CA 1
ATOM 2475 C C . TRP A 1 319 ? -10.078 34.469 -1.606 1 98.75 319 TRP A C 1
ATOM 2477 O O . TRP A 1 319 ? -11.016 33.719 -1.357 1 98.75 319 TRP A O 1
ATOM 2487 N N . VAL A 1 320 ? -10.219 35.812 -1.625 1 98.62 320 VAL A N 1
ATOM 2488 C CA . VAL A 1 320 ? -11.445 36.5 -1.213 1 98.62 320 VAL A CA 1
ATOM 2489 C C . VAL A 1 320 ? -12.055 37.219 -2.404 1 98.62 320 VAL A C 1
ATOM 2491 O O . VAL A 1 320 ? -11.359 37.938 -3.123 1 98.62 320 VAL A O 1
ATOM 2494 N N . GLN A 1 321 ? -13.273 37 -2.58 1 98.5 321 GLN A N 1
ATOM 2495 C CA . GLN A 1 321 ? -14.016 37.75 -3.594 1 98.5 321 GLN A CA 1
ATOM 2496 C C . GLN A 1 321 ? -15.25 38.406 -2.992 1 98.5 321 GLN A C 1
ATOM 2498 O O . GLN A 1 321 ? -15.867 37.875 -2.074 1 98.5 321 GLN A O 1
ATOM 2503 N N . GLY A 1 322 ? -15.602 39.562 -3.473 1 98.19 322 GLY A N 1
ATOM 2504 C CA . GLY A 1 322 ? -16.734 40.344 -3 1 98.19 322 GLY A CA 1
ATOM 2505 C C . GLY A 1 322 ? -16.812 41.719 -3.646 1 98.19 322 GLY A C 1
ATOM 2506 O O . GLY A 1 322 ? -16.672 41.844 -4.863 1 98.19 322 GLY A O 1
ATOM 2507 N N . LYS A 1 323 ? -17.188 42.688 -2.746 1 98.31 323 LYS A N 1
ATOM 2508 C CA . LYS A 1 323 ? -17.328 44.031 -3.273 1 98.31 323 LYS A CA 1
ATOM 2509 C C . LYS A 1 323 ? -16.594 45.031 -2.393 1 98.31 323 LYS A C 1
ATOM 2511 O O . LYS A 1 323 ? -16.531 44.875 -1.173 1 98.31 323 LYS A O 1
ATOM 2516 N N . LYS A 1 324 ? -15.945 45.969 -2.957 1 98.06 324 LYS A N 1
ATOM 2517 C CA . LYS A 1 324 ? -15.391 47.188 -2.346 1 98.06 324 LYS A CA 1
ATOM 2518 C C . LYS A 1 324 ? -15.859 48.438 -3.08 1 98.06 324 LYS A C 1
ATOM 2520 O O . LYS A 1 324 ? -15.695 48.531 -4.297 1 98.06 324 LYS A O 1
ATOM 2525 N N . ASP A 1 325 ? -16.516 49.375 -2.432 1 97.25 325 ASP A N 1
ATOM 2526 C CA . ASP A 1 325 ? -17.031 50.594 -3.035 1 97.25 325 ASP A CA 1
ATOM 2527 C C . ASP A 1 325 ? -17.969 50.281 -4.199 1 97.25 325 ASP A C 1
ATOM 2529 O O . ASP A 1 325 ? -17.875 50.875 -5.266 1 97.25 325 ASP A O 1
ATOM 2533 N N . GLY A 1 326 ? -18.672 49.281 -4.031 1 96.44 326 GLY A N 1
ATOM 2534 C CA . GLY A 1 326 ? -19.703 48.906 -4.984 1 96.44 326 GLY A CA 1
ATOM 2535 C C . GLY A 1 326 ? -19.156 48.125 -6.184 1 96.44 326 GLY A C 1
ATOM 2536 O O . GLY A 1 326 ? -19.922 47.719 -7.051 1 96.44 326 GLY A O 1
ATOM 2537 N N . LYS A 1 327 ? -17.891 47.938 -6.238 1 97.69 327 LYS A N 1
ATOM 2538 C CA . LYS A 1 327 ? -17.266 47.281 -7.367 1 97.69 327 LYS A CA 1
ATOM 2539 C C . LYS A 1 327 ? -16.781 45.875 -6.969 1 97.69 327 LYS A C 1
ATOM 2541 O O . LYS A 1 327 ? -16.266 45.688 -5.867 1 97.69 327 LYS A O 1
ATOM 2546 N N . GLU A 1 328 ? -16.984 44.938 -7.91 1 97.94 328 GLU A N 1
ATOM 2547 C CA . GLU A 1 328 ? -16.484 43.594 -7.672 1 97.94 328 GLU A CA 1
ATOM 2548 C C . GLU A 1 328 ? -14.969 43.562 -7.52 1 97.94 328 GLU A C 1
ATOM 2550 O O . GLU A 1 328 ? -14.258 44.281 -8.227 1 97.94 328 GLU A O 1
ATOM 2555 N N . ARG A 1 329 ? -14.453 42.75 -6.562 1 98.31 329 ARG A N 1
ATOM 2556 C CA . ARG A 1 329 ? -13.023 42.625 -6.289 1 98.31 329 ARG A CA 1
ATOM 2557 C C . ARG A 1 329 ? -12.641 41.188 -5.945 1 98.31 329 ARG A C 1
ATOM 2559 O O . ARG A 1 329 ? -13.461 40.438 -5.406 1 98.31 329 ARG A O 1
ATOM 2566 N N . SER A 1 330 ? -11.555 40.781 -6.449 1 98.44 330 SER A N 1
ATOM 2567 C CA . SER A 1 330 ? -10.969 39.469 -6.168 1 98.44 330 SER A CA 1
ATOM 2568 C C . SER A 1 330 ? -9.516 39.594 -5.742 1 98.44 330 SER A C 1
ATOM 2570 O O . SER A 1 330 ? -8.703 40.188 -6.453 1 98.44 330 SER A O 1
ATOM 2572 N N . VAL A 1 331 ? -9.211 39.062 -4.535 1 98.69 331 VAL A N 1
ATOM 2573 C CA . VAL A 1 331 ? -7.875 39.25 -3.984 1 98.69 331 VAL A CA 1
ATOM 2574 C C . VAL A 1 331 ? -7.387 37.938 -3.381 1 98.69 331 VAL A C 1
ATOM 2576 O O . VAL A 1 331 ? -8.156 37.219 -2.736 1 98.69 331 VAL A O 1
ATOM 2579 N N . PHE A 1 332 ? -6.16 37.562 -3.727 1 98.81 332 PHE A N 1
ATOM 2580 C CA . PHE A 1 332 ? -5.48 36.469 -3.068 1 98.81 332 PHE A CA 1
ATOM 2581 C C . PHE A 1 332 ? -4.418 36.969 -2.104 1 98.81 332 PHE A C 1
ATOM 2583 O O . PHE A 1 332 ? -3.463 37.656 -2.518 1 98.81 332 PHE A O 1
ATOM 2590 N N . ILE A 1 333 ? -4.625 36.781 -0.801 1 98.88 333 ILE A N 1
ATOM 2591 C CA . ILE A 1 333 ? -3.641 37.094 0.236 1 98.88 333 ILE A CA 1
ATOM 2592 C C . ILE A 1 333 ? -2.879 35.812 0.596 1 98.88 333 ILE A C 1
ATOM 2594 O O . ILE A 1 333 ? -3.484 34.812 0.97 1 98.88 333 ILE A O 1
ATOM 2598 N N . TYR A 1 334 ? -1.5 35.812 0.467 1 98.88 334 TYR A N 1
ATOM 2599 C CA . TYR A 1 334 ? -0.835 34.531 0.525 1 98.88 334 TYR A CA 1
ATOM 2600 C C . TYR A 1 334 ? 0.568 34.656 1.104 1 98.88 334 TYR A C 1
ATOM 2602 O O . TYR A 1 334 ? 1.073 35.781 1.279 1 98.88 334 TYR A O 1
ATOM 2610 N N . ASN A 1 335 ? 1.098 33.531 1.475 1 98.88 335 ASN A N 1
ATOM 2611 C CA . ASN A 1 335 ? 2.479 33.344 1.904 1 98.88 335 ASN A CA 1
ATOM 2612 C C . ASN A 1 335 ? 3.176 32.25 1.09 1 98.88 335 ASN A C 1
ATOM 2614 O O . ASN A 1 335 ? 2.553 31.281 0.702 1 98.88 335 ASN A O 1
ATOM 2618 N N . ASN A 1 336 ? 4.402 32.5 0.69 1 98.69 336 ASN A N 1
ATOM 2619 C CA . ASN A 1 336 ? 5.312 31.469 0.233 1 98.69 336 ASN A CA 1
ATOM 2620 C C . ASN A 1 336 ? 6.367 31.141 1.285 1 98.69 336 ASN A C 1
ATOM 2622 O O . ASN A 1 336 ? 7.055 32.031 1.778 1 98.69 336 ASN A O 1
ATOM 2626 N N . ALA A 1 337 ? 6.457 29.938 1.682 1 98.56 337 ALA A N 1
ATOM 2627 C CA . ALA A 1 337 ? 7.512 29.484 2.582 1 98.56 337 ALA A CA 1
ATOM 2628 C C . ALA A 1 337 ? 8.461 28.531 1.873 1 98.56 337 ALA A C 1
ATOM 2630 O O . ALA A 1 337 ? 8.016 27.625 1.148 1 98.56 337 ALA A O 1
ATOM 2631 N N . ASP A 1 338 ? 9.711 28.734 2.053 1 98.38 338 ASP A N 1
ATOM 2632 C CA . ASP A 1 338 ? 10.766 27.953 1.406 1 98.38 338 ASP A CA 1
ATOM 2633 C C . ASP A 1 338 ? 11.312 26.891 2.348 1 98.38 338 ASP A C 1
ATOM 2635 O O . ASP A 1 338 ? 11.781 27.203 3.443 1 98.38 338 ASP A O 1
ATOM 2639 N N . HIS A 1 339 ? 11.352 25.656 1.881 1 98.19 339 HIS A N 1
ATOM 2640 C CA . HIS A 1 339 ? 11.797 24.547 2.717 1 98.19 339 HIS A CA 1
ATOM 2641 C C . HIS A 1 339 ? 13.266 24.703 3.105 1 98.19 339 HIS A C 1
ATOM 2643 O O . HIS A 1 339 ? 13.648 24.375 4.23 1 98.19 339 HIS A O 1
ATOM 2649 N N . GLU A 1 340 ? 14.094 25.156 2.25 1 97.88 340 GLU A N 1
ATOM 2650 C CA . GLU A 1 340 ? 15.508 25.344 2.543 1 97.88 340 GLU A CA 1
ATOM 2651 C C . GLU A 1 340 ? 15.727 26.453 3.566 1 97.88 340 GLU A C 1
ATOM 2653 O O . GLU A 1 340 ? 16.562 26.328 4.457 1 97.88 340 GLU A O 1
ATOM 2658 N N . VAL A 1 341 ? 14.969 27.531 3.393 1 97.88 341 VAL A N 1
ATOM 2659 C CA . VAL A 1 341 ? 15.062 28.656 4.324 1 97.88 341 VAL A CA 1
ATOM 2660 C C . VAL A 1 341 ? 14.602 28.203 5.711 1 97.88 341 VAL A C 1
ATOM 2662 O O . VAL A 1 341 ? 15.227 28.547 6.715 1 97.88 341 VAL A O 1
ATOM 2665 N N . ALA A 1 342 ? 13.539 27.453 5.738 1 97.94 342 ALA A N 1
ATOM 2666 C CA . ALA A 1 342 ? 13.047 26.922 7.012 1 97.94 342 ALA A CA 1
ATOM 2667 C C . ALA A 1 342 ? 14.094 26.047 7.688 1 97.94 342 ALA A C 1
ATOM 2669 O O . ALA A 1 342 ? 14.328 26.156 8.898 1 97.94 342 ALA A O 1
ATOM 2670 N N . TYR A 1 343 ? 14.703 25.203 6.93 1 97.75 343 TYR A N 1
ATOM 2671 C CA . TYR A 1 343 ? 15.703 24.297 7.488 1 97.75 343 TYR A CA 1
ATOM 2672 C C . TYR A 1 343 ? 16.891 25.078 8.039 1 97.75 343 TYR A C 1
ATOM 2674 O O . TYR A 1 343 ? 17.422 24.734 9.094 1 97.75 343 TYR A O 1
ATOM 2682 N N . GLU A 1 344 ? 17.359 26.047 7.281 1 97.44 344 GLU A N 1
ATOM 2683 C CA . GLU A 1 344 ? 18.469 26.859 7.734 1 97.44 344 GLU A CA 1
ATOM 2684 C C . GLU A 1 344 ? 18.141 27.594 9.031 1 97.44 344 GLU A C 1
ATOM 2686 O O . GLU A 1 344 ? 18.984 27.734 9.914 1 97.44 344 GLU A O 1
ATOM 2691 N N . ASP A 1 345 ? 16.922 27.953 9.172 1 97.94 345 ASP A N 1
ATOM 2692 C CA . ASP A 1 345 ? 16.469 28.781 10.297 1 97.94 345 ASP A CA 1
ATOM 2693 C C . ASP A 1 345 ? 16.281 27.938 11.555 1 97.94 345 ASP A C 1
ATOM 2695 O O . ASP A 1 345 ? 16.75 28.297 12.633 1 97.94 345 ASP A O 1
ATOM 2699 N N . VAL A 1 346 ? 15.648 26.766 11.391 1 98 346 VAL A N 1
ATOM 2700 C CA . VAL A 1 346 ? 15.234 26.062 12.602 1 98 346 VAL A CA 1
ATOM 2701 C C . VAL A 1 346 ? 15.5 24.562 12.445 1 98 346 VAL A C 1
ATOM 2703 O O . VAL A 1 346 ? 15.094 23.766 13.297 1 98 346 VAL A O 1
ATOM 2706 N N . GLU A 1 347 ? 16.047 24.078 11.391 1 96.94 347 GLU A N 1
ATOM 2707 C CA . GLU A 1 347 ? 16.375 22.672 11.117 1 96.94 347 GLU A CA 1
ATOM 2708 C C . GLU A 1 347 ? 15.117 21.828 10.961 1 96.94 347 GLU A C 1
ATOM 2710 O O . GLU A 1 347 ? 15.031 20.734 11.508 1 96.94 347 GLU A O 1
ATOM 2715 N N . HIS A 1 348 ? 14.172 22.359 10.32 1 96.19 348 HIS A N 1
ATOM 2716 C CA . HIS A 1 348 ? 12.938 21.656 10.008 1 96.19 348 HIS A CA 1
ATOM 2717 C C . HIS A 1 348 ? 12.336 22.141 8.688 1 96.19 348 HIS A C 1
ATOM 2719 O O . HIS A 1 348 ? 12.836 23.109 8.102 1 96.19 348 HIS A O 1
ATOM 2725 N N . GLN A 1 349 ? 11.336 21.469 8.18 1 95.94 349 GLN A N 1
ATOM 2726 C CA . GLN A 1 349 ? 10.766 21.766 6.867 1 95.94 349 GLN A CA 1
ATOM 2727 C C . GLN A 1 349 ? 9.68 22.828 6.969 1 95.94 349 GLN A C 1
ATOM 2729 O O . GLN A 1 349 ? 9.273 23.203 8.07 1 95.94 349 GLN A O 1
ATOM 2734 N N . ALA A 1 350 ? 9.219 23.344 5.824 1 97.5 350 ALA A N 1
ATOM 2735 C CA . ALA A 1 350 ? 8.375 24.531 5.723 1 97.5 350 ALA A CA 1
ATOM 2736 C C . ALA A 1 350 ? 6.965 24.25 6.242 1 97.5 350 ALA A C 1
ATOM 2738 O O . ALA A 1 350 ? 6.277 25.156 6.711 1 97.5 350 ALA A O 1
ATOM 2739 N N . ILE A 1 351 ? 6.562 23.078 6.16 1 95 351 ILE A N 1
ATOM 2740 C CA . ILE A 1 351 ? 5.199 22.75 6.574 1 95 351 ILE A CA 1
ATOM 2741 C C . ILE A 1 351 ? 5.051 22.984 8.078 1 95 351 ILE A C 1
ATOM 2743 O O . ILE A 1 351 ? 4.117 23.672 8.516 1 95 351 ILE A O 1
ATOM 2747 N N . SER A 1 352 ? 5.941 22.453 8.875 1 95.38 352 SER A N 1
ATOM 2748 C CA . SER A 1 352 ? 5.934 22.734 10.312 1 95.38 352 SER A CA 1
ATOM 2749 C C . SER A 1 352 ? 6.262 24.188 10.594 1 95.38 352 SER A C 1
ATOM 2751 O O . SER A 1 352 ? 5.727 24.781 11.531 1 95.38 352 SER A O 1
ATOM 2753 N N . TYR A 1 353 ? 7.129 24.75 9.758 1 97.94 353 TYR A N 1
ATOM 2754 C CA . TYR A 1 353 ? 7.543 26.141 9.891 1 97.94 353 TYR A CA 1
ATOM 2755 C C . TYR A 1 353 ? 6.344 27.078 9.781 1 97.94 353 TYR A C 1
ATOM 2757 O O . TYR A 1 353 ? 6.199 28 10.578 1 97.94 353 TYR A O 1
ATOM 2765 N N . THR A 1 354 ? 5.484 26.766 8.844 1 98.06 354 THR A N 1
ATOM 2766 C CA . THR A 1 354 ? 4.32 27.625 8.609 1 98.06 354 THR A CA 1
ATOM 2767 C C . THR A 1 354 ? 3.318 27.484 9.75 1 98.06 354 THR A C 1
ATOM 2769 O O . THR A 1 354 ? 2.477 28.359 9.953 1 98.06 354 THR A O 1
ATOM 2772 N N . THR A 1 355 ? 3.395 26.453 10.484 1 95.69 355 THR A N 1
ATOM 2773 C CA . THR A 1 355 ? 2.51 26.312 11.633 1 95.69 355 THR A CA 1
ATOM 2774 C C . THR A 1 355 ? 3.135 26.938 12.883 1 95.69 355 THR A C 1
ATOM 2776 O O . THR A 1 355 ? 2.467 27.672 13.609 1 95.69 355 THR A O 1
ATOM 2779 N N . GLY A 1 356 ? 4.387 26.766 13.102 1 97.69 356 GLY A N 1
ATOM 2780 C CA . GLY A 1 356 ? 5.051 27.172 14.328 1 97.69 356 GLY A CA 1
ATOM 2781 C C . GLY A 1 356 ? 5.281 28.672 14.406 1 97.69 356 GLY A C 1
ATOM 2782 O O . GLY A 1 356 ? 5.18 29.266 15.477 1 97.69 356 GLY A O 1
ATOM 2783 N N . VAL A 1 357 ? 5.586 29.281 13.305 1 98.69 357 VAL A N 1
ATOM 2784 C CA . VAL A 1 357 ? 5.906 30.703 13.266 1 98.69 357 VAL A CA 1
ATOM 2785 C C . VAL A 1 357 ? 4.684 31.531 13.688 1 98.69 357 VAL A C 1
ATOM 2787 O O . VAL A 1 357 ? 4.785 32.406 14.539 1 98.69 357 VAL A O 1
ATOM 2790 N N . PRO A 1 358 ? 3.545 31.188 13.156 1 98.69 358 PRO A N 1
ATOM 2791 C CA . PRO A 1 358 ? 2.375 31.969 13.57 1 98.69 358 PRO A CA 1
ATOM 2792 C C . PRO A 1 358 ? 2.035 31.781 15.047 1 98.69 358 PRO A C 1
ATOM 2794 O O . PRO A 1 358 ? 1.535 32.719 15.695 1 98.69 358 PRO A O 1
ATOM 2797 N N . ALA A 1 359 ? 2.264 30.641 15.594 1 98.62 359 ALA A N 1
ATOM 2798 C CA . ALA A 1 359 ? 2.027 30.422 17.016 1 98.62 359 ALA A CA 1
ATOM 2799 C C . ALA A 1 359 ? 2.824 31.422 17.859 1 98.62 359 ALA A C 1
ATOM 2801 O O . ALA A 1 359 ? 2.287 32.031 18.797 1 98.62 359 ALA A O 1
ATOM 2802 N N . ILE A 1 360 ? 4.051 31.609 17.531 1 98.81 360 ILE A N 1
ATOM 2803 C CA . ILE A 1 360 ? 4.926 32.5 18.266 1 98.81 360 ILE A CA 1
ATOM 2804 C C . ILE A 1 360 ? 4.562 33.969 17.953 1 98.81 360 ILE A C 1
ATOM 2806 O O . ILE A 1 360 ? 4.629 34.844 18.812 1 98.81 360 ILE A O 1
ATOM 2810 N N . THR A 1 361 ? 4.145 34.219 16.703 1 98.88 361 THR A N 1
ATOM 2811 C CA . THR A 1 361 ? 3.668 35.562 16.344 1 98.88 361 THR A CA 1
ATOM 2812 C C . THR A 1 361 ? 2.477 35.969 17.219 1 98.88 361 THR A C 1
ATOM 2814 O O . THR A 1 361 ? 2.408 37.094 17.719 1 98.88 361 THR A O 1
ATOM 2817 N N . ALA A 1 362 ? 1.573 35 17.391 1 98.81 362 ALA A N 1
ATOM 2818 C CA . ALA A 1 362 ? 0.409 35.219 18.234 1 98.81 362 ALA A CA 1
ATOM 2819 C C . ALA A 1 362 ? 0.825 35.406 19.688 1 98.81 362 ALA A C 1
ATOM 2821 O O . ALA A 1 362 ? 0.306 36.312 20.375 1 98.81 362 ALA A O 1
ATOM 2822 N N . ALA A 1 363 ? 1.737 34.594 20.172 1 98.81 363 ALA A N 1
ATOM 2823 C CA . ALA A 1 363 ? 2.232 34.688 21.547 1 98.81 363 ALA A CA 1
ATOM 2824 C C . ALA A 1 363 ? 2.83 36.062 21.797 1 98.81 363 ALA A C 1
ATOM 2826 O O . ALA A 1 363 ? 2.631 36.656 22.859 1 98.81 363 ALA A O 1
ATOM 2827 N N . LEU A 1 364 ? 3.543 36.594 20.844 1 98.75 364 LEU A N 1
ATOM 2828 C CA . LEU A 1 364 ? 4.145 37.906 20.984 1 98.75 364 LEU A CA 1
ATOM 2829 C C . LEU A 1 364 ? 3.074 39 21.109 1 98.75 364 LEU A C 1
ATOM 2831 O O . LEU A 1 364 ? 3.229 39.938 21.891 1 98.75 364 LEU A O 1
ATOM 2835 N N . GLN A 1 365 ? 1.969 38.844 20.281 1 98.69 365 GLN A N 1
ATOM 2836 C CA . GLN A 1 365 ? 0.879 39.812 20.438 1 98.69 365 GLN A CA 1
ATOM 2837 C C . GLN A 1 365 ? 0.281 39.75 21.828 1 98.69 365 GLN A C 1
ATOM 2839 O O . GLN A 1 365 ? -0.068 40.781 22.406 1 98.69 365 GLN A O 1
ATOM 2844 N N . PHE A 1 366 ? 0.161 38.562 22.375 1 98.56 366 PHE A N 1
ATOM 2845 C CA . PHE A 1 366 ? -0.343 38.344 23.734 1 98.56 366 PHE A CA 1
ATOM 2846 C C . PHE A 1 366 ? 0.541 39.062 24.75 1 98.56 366 PHE A C 1
ATOM 2848 O O . PHE A 1 366 ? 0.048 39.844 25.578 1 98.56 366 PHE A O 1
ATOM 2855 N N . PHE A 1 367 ? 1.846 38.906 24.688 1 98.19 367 PHE A N 1
ATOM 2856 C CA . PHE A 1 367 ? 2.791 39.469 25.656 1 98.19 367 PHE A CA 1
ATOM 2857 C C . PHE A 1 367 ? 2.9 40.969 25.5 1 98.19 367 PHE A C 1
ATOM 2859 O O . PHE A 1 367 ? 3.23 41.656 26.453 1 98.19 367 PHE A O 1
ATOM 2866 N N . ARG A 1 368 ? 2.527 41.438 24.297 1 97.19 368 ARG A N 1
ATOM 2867 C CA . ARG A 1 368 ? 2.547 42.875 24.062 1 97.19 368 ARG A CA 1
ATOM 2868 C C . ARG A 1 368 ? 1.226 43.531 24.469 1 97.19 368 ARG A C 1
ATOM 2870 O O . ARG A 1 368 ? 1.069 44.75 24.375 1 97.19 368 ARG A O 1
ATOM 2877 N N . GLY A 1 369 ? 0.283 42.719 24.797 1 97.44 369 GLY A N 1
ATOM 2878 C CA . GLY A 1 369 ? -0.996 43.188 25.281 1 97.44 369 GLY A CA 1
ATOM 2879 C C . GLY A 1 369 ? -2.012 43.438 24.188 1 97.44 369 GLY A C 1
ATOM 2880 O O . GLY A 1 369 ? -3.145 43.844 24.453 1 97.44 369 GLY A O 1
ATOM 2881 N N . LYS A 1 370 ? -1.681 43.156 22.984 1 97.75 370 LYS A N 1
ATOM 2882 C CA . LYS A 1 370 ? -2.557 43.406 21.844 1 97.75 370 LYS A CA 1
ATOM 2883 C C .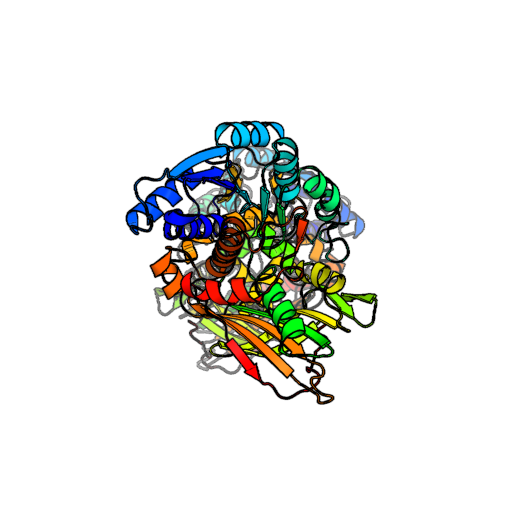 LYS A 1 370 ? -3.602 42.312 21.688 1 97.75 370 LYS A C 1
ATOM 2885 O O . LYS A 1 370 ? -4.707 42.562 21.203 1 97.75 370 LYS A O 1
ATOM 2890 N N . TRP A 1 371 ? -3.279 41.094 22 1 98.25 371 TRP A N 1
ATOM 2891 C CA . TRP A 1 371 ? -4.156 39.906 21.938 1 98.25 371 TRP A CA 1
ATOM 2892 C C . TRP A 1 371 ? -4.309 39.281 23.312 1 98.25 371 TRP A C 1
ATOM 2894 O O . TRP A 1 371 ? -4.246 38.062 23.438 1 98.25 371 TRP A O 1
ATOM 2904 N N . ALA A 1 372 ? -4.551 40.094 24.344 1 97.94 372 ALA A N 1
ATOM 2905 C CA . ALA A 1 372 ? -4.535 39.594 25.719 1 97.94 372 ALA A CA 1
ATOM 2906 C C . ALA A 1 372 ? -5.887 39.812 26.391 1 97.94 372 ALA A C 1
ATOM 2908 O O . ALA A 1 372 ? -5.98 39.812 27.625 1 97.94 372 ALA A O 1
ATOM 2909 N N . ASP A 1 373 ? -6.93 40.062 25.609 1 97.88 373 ASP A N 1
ATOM 2910 C CA . ASP A 1 373 ? -8.258 40.219 26.188 1 97.88 373 ASP A CA 1
ATOM 2911 C C . ASP A 1 373 ? -8.688 38.938 26.906 1 97.88 373 ASP A C 1
ATOM 2913 O O . ASP A 1 373 ? -8.234 37.844 26.562 1 97.88 373 ASP A O 1
ATOM 2917 N N . LYS A 1 374 ? -9.508 39.094 27.891 1 98.38 374 LYS A N 1
ATOM 2918 C CA . LYS A 1 374 ? -10.039 37.938 28.625 1 98.38 374 LYS A CA 1
ATOM 2919 C C . LYS A 1 374 ? -11.086 37.188 27.797 1 98.38 374 LYS A C 1
ATOM 2921 O O . LYS A 1 374 ? -11.914 37.812 27.141 1 98.38 374 LYS A O 1
ATOM 2926 N N . GLY A 1 375 ? -11.031 35.875 27.828 1 98.31 375 GLY A N 1
ATOM 2927 C CA . GLY A 1 375 ? -11.922 35.031 27.047 1 98.31 375 GLY A CA 1
ATOM 2928 C C . GLY A 1 375 ? -11.18 34.156 26.062 1 98.31 375 GLY A C 1
ATOM 2929 O O . GLY A 1 375 ? -9.969 33.969 26.172 1 98.31 375 GLY A O 1
ATOM 2930 N N . VAL A 1 376 ? -11.953 33.469 25.234 1 98.31 376 VAL A N 1
ATOM 2931 C CA . VAL A 1 376 ? -11.398 32.562 24.219 1 98.31 376 VAL A CA 1
ATOM 2932 C C . VAL A 1 376 ? -11.734 33.094 22.828 1 98.31 376 VAL A C 1
ATOM 2934 O O . VAL A 1 376 ? -12.891 33.406 22.531 1 98.31 376 VAL A O 1
ATOM 2937 N N . PHE A 1 377 ? -10.695 33.25 22 1 98.44 377 PHE A N 1
ATOM 2938 C CA . PHE A 1 377 ? -10.867 33.875 20.703 1 98.44 377 PHE A CA 1
ATOM 2939 C C . PHE A 1 377 ? -10.211 33.062 19.609 1 98.44 377 PHE A C 1
ATOM 2941 O O . PHE A 1 377 ? -9.117 32.5 19.797 1 98.44 377 PHE A O 1
ATOM 2948 N N . ASN A 1 378 ? -10.953 32.906 18.531 1 97.75 378 ASN A N 1
ATOM 2949 C CA . ASN A 1 378 ? -10.273 32.531 17.297 1 97.75 378 ASN A CA 1
ATOM 2950 C C . ASN A 1 378 ? -9.523 33.719 16.688 1 97.75 378 ASN A C 1
ATOM 2952 O O . ASN A 1 378 ? -9.859 34.875 16.953 1 97.75 378 ASN A O 1
ATOM 2956 N N . MET A 1 379 ? -8.586 33.438 15.867 1 97.69 379 MET A N 1
ATOM 2957 C CA . MET A 1 379 ? -7.676 34.469 15.391 1 97.69 379 MET A CA 1
ATOM 2958 C C . MET A 1 379 ? -8.414 35.5 14.539 1 97.69 379 MET A C 1
ATOM 2960 O O . MET A 1 379 ? -8.055 36.656 14.531 1 97.69 379 MET A O 1
ATOM 2964 N N . GLU A 1 380 ? -9.461 35.062 13.859 1 97.62 380 GLU A N 1
ATOM 2965 C CA . GLU A 1 380 ? -10.156 35.969 12.961 1 97.62 380 GLU A CA 1
ATOM 2966 C C . GLU A 1 380 ? -10.992 36.969 13.742 1 97.62 380 GLU A C 1
ATOM 2968 O O . GLU A 1 380 ? -11.492 37.969 13.18 1 97.62 380 GLU A O 1
ATOM 2973 N N . GLN A 1 381 ? -11.148 36.781 15.062 1 97.88 381 GLN A N 1
ATOM 2974 C CA . GLN A 1 381 ? -11.852 37.75 15.914 1 97.88 381 GLN A CA 1
ATOM 2975 C C . GLN A 1 381 ? -10.93 38.875 16.359 1 97.88 381 GLN A C 1
ATOM 2977 O O . GLN A 1 381 ? -11.391 39.906 16.875 1 97.88 381 GLN A O 1
ATOM 2982 N N . LEU A 1 382 ? -9.625 38.688 16.188 1 98.31 382 LEU A N 1
ATOM 2983 C CA . LEU A 1 382 ? -8.625 39.594 16.75 1 98.31 382 LEU A CA 1
ATOM 2984 C C . LEU A 1 382 ? -8.109 40.562 15.672 1 98.31 382 LEU A C 1
ATOM 2986 O O . LEU A 1 382 ? -8.273 40.281 14.477 1 98.31 382 LEU A O 1
ATOM 2990 N N . ASP A 1 383 ? -7.535 41.719 16.078 1 98.44 383 ASP A N 1
ATOM 2991 C CA . ASP A 1 383 ? -6.996 42.688 15.125 1 98.44 383 ASP A CA 1
ATOM 2992 C C . ASP A 1 383 ? -5.867 42.094 14.297 1 98.44 383 ASP A C 1
ATOM 2994 O O . ASP A 1 383 ? -4.828 41.719 14.836 1 98.44 383 ASP A O 1
ATOM 2998 N N . PRO A 1 384 ? -6.09 42 13.008 1 98.69 384 PRO A N 1
ATOM 2999 C CA . PRO A 1 384 ? -5.09 41.312 12.172 1 98.69 384 PRO A CA 1
ATOM 3000 C C . PRO A 1 384 ? -3.828 42.156 11.977 1 98.69 384 PRO A C 1
ATOM 3002 O O . PRO A 1 384 ? -2.777 41.625 11.617 1 98.69 384 PRO A O 1
ATOM 3005 N N . ASP A 1 385 ? -3.846 43.438 12.148 1 98.69 385 ASP A N 1
ATOM 3006 C CA . ASP A 1 385 ? -2.803 44.375 11.711 1 98.69 385 ASP A CA 1
ATOM 3007 C C . ASP A 1 385 ? -1.502 44.125 12.477 1 98.69 385 ASP A C 1
ATOM 3009 O O . ASP A 1 385 ? -0.447 43.938 11.867 1 98.69 385 ASP A O 1
ATOM 3013 N N . PRO A 1 386 ? -1.531 44.188 13.836 1 98.62 386 PRO A N 1
ATOM 3014 C CA . PRO A 1 386 ? -0.259 43.969 14.531 1 98.62 386 PRO A CA 1
ATOM 3015 C C . PRO A 1 386 ? 0.358 42.594 14.234 1 98.62 386 PRO A C 1
ATOM 3017 O O . PRO A 1 386 ? 1.584 42.469 14.203 1 98.62 386 PRO A O 1
ATOM 3020 N N . PHE A 1 387 ? -0.463 41.594 14.086 1 98.69 387 PHE A N 1
ATOM 3021 C CA . PHE A 1 387 ? 0.01 40.25 13.766 1 98.69 387 PHE A CA 1
ATOM 3022 C C . PHE A 1 387 ? 0.724 40.219 12.422 1 98.69 387 PHE A C 1
ATOM 3024 O O . PHE A 1 387 ? 1.851 39.75 12.312 1 98.69 387 PHE A O 1
ATOM 3031 N N . LEU A 1 388 ? 0.112 40.781 11.391 1 98.81 388 LEU A N 1
ATOM 3032 C CA . LEU A 1 388 ? 0.646 40.75 10.031 1 98.81 388 LEU A CA 1
ATOM 3033 C C . LEU A 1 388 ? 1.879 41.656 9.922 1 98.81 388 LEU A C 1
ATOM 3035 O O . LEU A 1 388 ? 2.756 41.406 9.094 1 98.81 388 LEU A O 1
ATOM 3039 N N . GLU A 1 389 ? 1.893 42.656 10.734 1 98.5 389 GLU A N 1
ATOM 3040 C CA . GLU A 1 389 ? 3.08 43.5 10.797 1 98.5 389 GLU A CA 1
ATOM 3041 C C . GLU A 1 389 ? 4.262 42.75 11.406 1 98.5 389 GLU A C 1
ATOM 3043 O O . GLU A 1 389 ? 5.406 42.938 10.992 1 98.5 389 GLU A O 1
ATOM 3048 N N . THR A 1 390 ? 4.043 41.906 12.352 1 98.69 390 THR A N 1
ATOM 3049 C CA . THR A 1 390 ? 5.062 41.219 13.141 1 98.69 390 THR A CA 1
ATOM 3050 C C . THR A 1 390 ? 5.562 39.969 12.422 1 98.69 390 THR A C 1
ATOM 3052 O O . THR A 1 390 ? 6.754 39.656 12.461 1 98.69 390 THR A O 1
ATOM 3055 N N . MET A 1 391 ? 4.727 39.219 11.742 1 98.75 391 MET A N 1
ATOM 3056 C CA . MET A 1 391 ? 4.949 37.844 11.266 1 98.75 391 MET A CA 1
ATOM 3057 C C . MET A 1 391 ? 6.168 37.781 10.344 1 98.75 391 MET A C 1
ATOM 3059 O O . MET A 1 391 ? 6.98 36.875 10.445 1 98.75 391 MET A O 1
ATOM 3063 N N . PRO A 1 392 ? 6.41 38.812 9.438 1 98.69 392 PRO A N 1
ATOM 3064 C CA . PRO A 1 392 ? 7.586 38.75 8.57 1 98.69 392 PRO A CA 1
ATOM 3065 C C . PRO A 1 392 ? 8.898 38.719 9.352 1 98.69 392 PRO A C 1
ATOM 30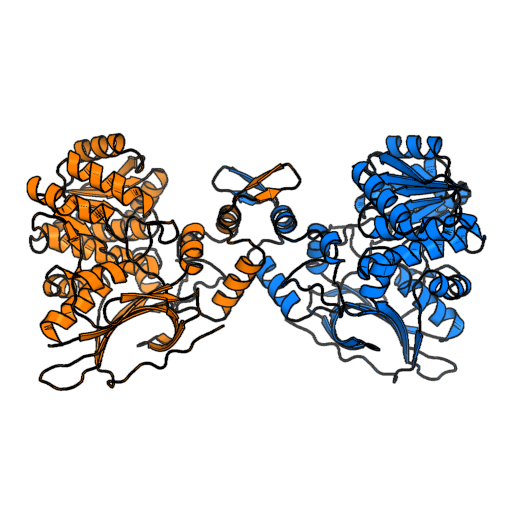67 O O . PRO A 1 392 ? 9.852 38.062 8.961 1 98.69 392 PRO A O 1
ATOM 3070 N N . SER A 1 393 ? 8.93 39.438 10.477 1 98.06 393 SER A N 1
ATOM 3071 C CA . SER A 1 393 ? 10.156 39.5 11.273 1 98.06 393 SER A CA 1
ATOM 3072 C C . SER A 1 393 ? 10.422 38.156 11.969 1 98.06 393 SER A C 1
ATOM 3074 O O . SER A 1 393 ? 11.547 37.906 12.414 1 98.06 393 SER A O 1
ATOM 3076 N N . ILE A 1 394 ? 9.445 37.344 12.023 1 98.06 394 ILE A N 1
ATOM 3077 C CA . ILE A 1 394 ? 9.578 36.062 12.695 1 98.06 394 ILE A CA 1
ATOM 3078 C C . ILE A 1 394 ? 9.914 34.969 11.672 1 98.06 394 ILE A C 1
ATOM 3080 O O . ILE A 1 394 ? 10.422 33.906 12.023 1 98.06 394 ILE A O 1
ATOM 3084 N N . GLY A 1 395 ? 9.609 35.25 10.422 1 98 395 GLY A N 1
ATOM 3085 C CA . GLY A 1 395 ? 10.125 34.281 9.461 1 98 395 GLY A CA 1
ATOM 3086 C C . GLY A 1 395 ? 9.195 34.062 8.289 1 98 395 GLY A C 1
ATOM 3087 O O . GLY A 1 395 ? 9.57 33.438 7.305 1 98 395 GLY A O 1
ATOM 3088 N N . LEU A 1 396 ? 7.902 34.562 8.344 1 98.69 396 LEU A N 1
ATOM 3089 C CA . LEU A 1 396 ? 6.945 34.344 7.266 1 98.69 396 LEU A CA 1
ATOM 3090 C C . LEU A 1 396 ? 6.457 35.688 6.691 1 98.69 396 LEU A C 1
ATOM 3092 O O . LEU A 1 396 ? 5.793 36.438 7.387 1 98.69 396 LEU A O 1
ATOM 3096 N N . ASP A 1 397 ? 6.711 35.875 5.461 1 98.19 397 ASP A N 1
ATOM 3097 C CA . ASP A 1 397 ? 6.195 37.062 4.781 1 98.19 397 ASP A CA 1
ATOM 3098 C C . ASP A 1 397 ? 4.77 36.844 4.285 1 98.19 397 ASP A C 1
ATOM 3100 O O . ASP A 1 397 ? 4.199 35.781 4.488 1 98.19 397 ASP A O 1
ATOM 3104 N N . TRP A 1 398 ? 4.109 37.844 3.783 1 98.75 398 TRP A N 1
ATOM 3105 C CA . TRP A 1 398 ? 2.787 37.75 3.176 1 98.75 398 TRP A CA 1
ATOM 3106 C C . TRP A 1 398 ? 2.6 38.812 2.084 1 98.75 398 TRP A C 1
ATOM 3108 O O . TRP A 1 398 ? 3.301 39.812 2.066 1 98.75 398 TRP A O 1
ATOM 3118 N N . HIS A 1 399 ? 1.766 38.469 1.157 1 98.75 399 HIS A N 1
ATOM 3119 C CA . HIS A 1 399 ? 1.539 39.312 -0.016 1 98.75 399 HIS A CA 1
ATOM 3120 C C . HIS A 1 399 ? 0.055 39.375 -0.361 1 98.75 399 HIS A C 1
ATOM 3122 O O . HIS A 1 399 ? -0.733 38.562 0.086 1 98.75 399 HIS A O 1
ATOM 3128 N N . VAL A 1 400 ? -0.319 40.438 -1.081 1 98.69 400 VAL A N 1
ATOM 3129 C CA . VAL A 1 400 ? -1.665 40.594 -1.617 1 98.69 400 VAL A CA 1
ATOM 3130 C C . VAL A 1 400 ? -1.606 40.688 -3.141 1 98.69 400 VAL A C 1
ATOM 3132 O O . VAL A 1 400 ? -0.864 41.531 -3.689 1 98.69 400 VAL A O 1
ATOM 3135 N N . GLN A 1 401 ? -2.328 39.875 -3.762 1 98.56 401 GLN A N 1
ATOM 3136 C CA . GLN A 1 401 ? -2.404 39.875 -5.219 1 98.56 401 GLN A CA 1
ATOM 3137 C C . GLN A 1 401 ? -3.834 40.125 -5.691 1 98.56 401 GLN A C 1
ATOM 3139 O O . GLN A 1 401 ? -4.758 39.406 -5.289 1 98.56 401 GLN A O 1
ATOM 3144 N N . GLU A 1 402 ? -4.004 41.156 -6.543 1 98.5 402 GLU A N 1
ATOM 3145 C CA . GLU A 1 402 ? -5.301 41.375 -7.176 1 98.5 402 GLU A CA 1
ATOM 3146 C C . GLU A 1 402 ? -5.562 40.375 -8.289 1 98.5 402 GLU A C 1
ATOM 3148 O O . GLU A 1 402 ? -4.664 40.062 -9.078 1 98.5 402 GLU A O 1
ATOM 3153 N N . LEU A 1 403 ? -6.699 39.781 -8.25 1 97.88 403 LEU A N 1
ATOM 3154 C CA . LEU A 1 403 ? -7.113 38.844 -9.297 1 97.88 403 LEU A CA 1
ATOM 3155 C C . LEU A 1 403 ? -8.359 39.344 -10.016 1 97.88 403 LEU A C 1
ATOM 3157 O O . LEU A 1 403 ? -9.008 40.312 -9.555 1 97.88 403 LEU A O 1
ATOM 3161 N N . GLU A 1 404 ? -8.633 38.781 -11.195 1 96.56 404 GLU A N 1
ATOM 3162 C CA . GLU A 1 404 ? -9.867 39.094 -11.898 1 96.56 404 GLU A CA 1
ATOM 3163 C C . GLU A 1 404 ? -11.07 38.469 -11.227 1 96.56 404 GLU A C 1
ATOM 3165 O O . GLU A 1 404 ? -11.094 37.25 -11.016 1 96.56 404 GLU A O 1
ATOM 3170 N N . PRO A 1 405 ? -12.023 39.344 -10.875 1 96.25 405 PRO A N 1
ATOM 3171 C CA . PRO A 1 405 ? -13.211 38.75 -10.266 1 96.25 405 PRO A CA 1
ATOM 3172 C C . PRO A 1 405 ? -13.891 37.719 -11.172 1 96.25 405 PRO A C 1
ATOM 3174 O O . PRO A 1 405 ? -13.938 37.906 -12.391 1 96.25 405 PRO A O 1
ATOM 3177 N N . GLY A 1 406 ? -14.328 36.625 -10.648 1 90.81 406 GLY A N 1
ATOM 3178 C CA . GLY A 1 406 ? -15.023 35.594 -11.383 1 90.81 406 GLY A CA 1
ATOM 3179 C C . GLY A 1 406 ? -15.234 34.312 -10.57 1 90.81 406 GLY A C 1
ATOM 3180 O O . GLY A 1 406 ? -14.547 34.094 -9.57 1 90.81 406 GLY A O 1
ATOM 3181 N N . GLN A 1 407 ? -16.203 33.531 -10.984 1 86.88 407 GLN A N 1
ATOM 3182 C CA . GLN A 1 407 ? -16.453 32.25 -10.312 1 86.88 407 GLN A CA 1
ATOM 3183 C C . GLN A 1 407 ? -15.414 31.203 -10.711 1 86.88 407 GLN A C 1
ATOM 3185 O O . GLN A 1 407 ? -15.117 31.047 -11.891 1 86.88 407 GLN A O 1
ATOM 3190 N N . PRO A 1 408 ? -14.789 30.625 -9.695 1 88.94 408 PRO A N 1
ATOM 3191 C CA . PRO A 1 408 ? -13.859 29.547 -10.055 1 88.94 408 PRO A CA 1
ATOM 3192 C C . PRO A 1 408 ? -14.547 28.375 -10.766 1 88.94 408 PRO A C 1
ATOM 3194 O O . PRO A 1 408 ? -15.719 28.094 -10.5 1 88.94 408 PRO A O 1
ATOM 3197 N N . VAL A 1 409 ? -13.844 27.75 -11.695 1 91.81 409 VAL A N 1
ATOM 3198 C CA . VAL A 1 409 ? -14.344 26.547 -12.344 1 91.81 409 VAL A CA 1
ATOM 3199 C C . VAL A 1 409 ? -14.133 25.344 -11.43 1 91.81 409 VAL A C 1
ATOM 3201 O O . VAL A 1 409 ? -13.016 24.828 -11.336 1 91.81 409 VAL A O 1
ATOM 3204 N N . ILE A 1 410 ? -15.203 24.891 -10.805 1 94.5 410 ILE A N 1
ATOM 3205 C CA . ILE A 1 410 ? -15.133 23.75 -9.898 1 94.5 410 ILE A CA 1
ATOM 3206 C C . ILE A 1 410 ? -15.609 22.484 -10.625 1 94.5 410 ILE A C 1
ATOM 3208 O O . ILE A 1 410 ? -16.719 22.438 -11.141 1 94.5 410 ILE A O 1
ATOM 3212 N N . HIS A 1 411 ? -14.773 21.484 -10.656 1 94.44 411 HIS A N 1
ATOM 3213 C CA . HIS A 1 411 ? -15.094 20.203 -11.289 1 94.44 411 HIS A CA 1
ATOM 3214 C C . HIS A 1 411 ? -15.602 19.188 -10.266 1 94.44 411 HIS A C 1
ATOM 3216 O O . HIS A 1 411 ? -15.062 19.094 -9.156 1 94.44 411 HIS A O 1
ATOM 3222 N N . LYS A 1 412 ? -16.703 18.406 -10.609 1 91.75 412 LYS A N 1
ATOM 3223 C CA . LYS A 1 412 ? -17.172 17.266 -9.82 1 91.75 412 LYS A CA 1
ATOM 3224 C C . LYS A 1 412 ? -16.578 15.961 -10.328 1 91.75 412 LYS A C 1
ATOM 3226 O O . LYS A 1 412 ? -16.859 15.531 -11.445 1 91.75 412 LYS A O 1
ATOM 3231 N N . LEU A 1 413 ? -15.773 15.461 -9.445 1 88.38 413 LEU A N 1
ATOM 3232 C CA . LEU A 1 413 ? -15.109 14.227 -9.828 1 88.38 413 LEU A CA 1
ATOM 3233 C C . LEU A 1 413 ? -15.859 13.016 -9.297 1 88.38 413 LEU A C 1
ATOM 3235 O O . LEU A 1 413 ? -16.484 13.078 -8.227 1 88.38 413 LEU A O 1
ATOM 3239 N N . LYS A 1 414 ? -15.992 11.875 -9.922 1 71.56 414 LYS A N 1
ATOM 3240 C CA . LYS A 1 414 ? -16.672 10.641 -9.539 1 71.56 414 LYS A CA 1
ATOM 3241 C C . LYS A 1 414 ? -15.719 9.703 -8.797 1 71.56 414 LYS A C 1
ATOM 3243 O O . LYS A 1 414 ? -14.508 9.703 -9.062 1 71.56 414 LYS A O 1
ATOM 3248 N N . MET B 1 1 ? -6.273 -49.312 -6.258 1 91.94 1 MET B N 1
ATOM 3249 C CA . MET B 1 1 ? -5.461 -48.156 -6.512 1 91.94 1 MET B CA 1
ATOM 3250 C C . MET B 1 1 ? -5.84 -47 -5.566 1 91.94 1 MET B C 1
ATOM 3252 O O . MET B 1 1 ? -6.977 -46.938 -5.098 1 91.94 1 MET B O 1
ATOM 3256 N N . ALA B 1 2 ? -4.82 -46.281 -5.168 1 98 2 ALA B N 1
ATOM 3257 C CA . ALA B 1 2 ? -5.086 -45.188 -4.234 1 98 2 ALA B CA 1
ATOM 3258 C C . ALA B 1 2 ? -4.098 -44.062 -4.43 1 98 2 ALA B C 1
ATOM 3260 O O . ALA B 1 2 ? -2.938 -44.281 -4.777 1 98 2 ALA B O 1
ATOM 3261 N N . ILE B 1 3 ? -4.621 -42.844 -4.191 1 98.81 3 ILE B N 1
ATOM 3262 C CA . ILE B 1 3 ? -3.732 -41.688 -4.199 1 98.81 3 ILE B CA 1
ATOM 3263 C C . ILE B 1 3 ? -3.828 -40.938 -2.867 1 98.81 3 ILE B C 1
ATOM 3265 O O . ILE B 1 3 ? -4.844 -41.031 -2.172 1 98.81 3 ILE B O 1
ATOM 3269 N N . LEU B 1 4 ? -2.729 -40.312 -2.52 1 98.94 4 LEU B N 1
ATOM 3270 C CA . LEU B 1 4 ? -2.656 -39.406 -1.392 1 98.94 4 LEU B CA 1
ATOM 3271 C C . LEU B 1 4 ? -2.264 -38 -1.855 1 98.94 4 LEU B C 1
ATOM 3273 O O . LEU B 1 4 ? -1.175 -37.812 -2.398 1 98.94 4 LEU B O 1
ATOM 3277 N N . GLN B 1 5 ? -3.184 -37.125 -1.696 1 98.81 5 GLN B N 1
ATOM 3278 C CA . GLN B 1 5 ? -2.914 -35.719 -1.991 1 98.81 5 GLN B CA 1
ATOM 3279 C C . GLN B 1 5 ? -2.484 -34.969 -0.736 1 98.81 5 GLN B C 1
ATOM 3281 O O . GLN B 1 5 ? -3.135 -35.062 0.306 1 98.81 5 GLN B O 1
ATOM 3286 N N . ILE B 1 6 ? -1.379 -34.281 -0.876 1 98.38 6 ILE B N 1
ATOM 3287 C CA . ILE B 1 6 ? -0.934 -33.406 0.204 1 98.38 6 ILE B CA 1
ATOM 3288 C C . ILE B 1 6 ? -1.09 -31.953 -0.217 1 98.38 6 ILE B C 1
ATOM 3290 O O . ILE B 1 6 ? -0.462 -31.516 -1.18 1 98.38 6 ILE B O 1
ATOM 3294 N N . GLY B 1 7 ? -1.848 -31.203 0.526 1 95.88 7 GLY B N 1
ATOM 3295 C CA . GLY B 1 7 ? -2.154 -29.828 0.198 1 95.88 7 GLY B CA 1
ATOM 3296 C C . GLY B 1 7 ? -3.619 -29.594 -0.129 1 95.88 7 GLY B C 1
ATOM 3297 O O . GLY B 1 7 ? -4.199 -30.328 -0.937 1 95.88 7 GLY B O 1
ATOM 3298 N N . ALA B 1 8 ? -4.234 -28.625 0.514 1 95.56 8 ALA B N 1
ATOM 3299 C CA . ALA B 1 8 ? -5.66 -28.359 0.348 1 95.56 8 ALA B CA 1
ATOM 3300 C C . ALA B 1 8 ? -5.906 -26.875 0.056 1 95.56 8 ALA B C 1
ATOM 3302 O O . ALA B 1 8 ? -6.91 -26.312 0.497 1 95.56 8 ALA B O 1
ATOM 3303 N N . GLY B 1 9 ? -4.965 -26.266 -0.634 1 91.62 9 GLY B N 1
ATOM 3304 C CA . GLY B 1 9 ? -5.176 -24.922 -1.146 1 91.62 9 GLY B CA 1
ATOM 3305 C C . GLY B 1 9 ? -5.949 -24.891 -2.449 1 91.62 9 GLY B C 1
ATOM 3306 O O . GLY B 1 9 ? -6.727 -25.797 -2.734 1 91.62 9 GLY B O 1
ATOM 3307 N N . GLY B 1 10 ? -5.785 -23.812 -3.164 1 91.94 10 GLY B N 1
ATOM 3308 C CA . GLY B 1 10 ? -6.5 -23.656 -4.422 1 91.94 10 GLY B CA 1
ATOM 3309 C C . GLY B 1 10 ? -6.188 -24.766 -5.418 1 91.94 10 GLY B C 1
ATOM 3310 O O . GLY B 1 10 ? -7.098 -25.359 -6.008 1 91.94 10 GLY B O 1
ATOM 3311 N N . VAL B 1 11 ? -4.93 -25 -5.59 1 93.88 11 VAL B N 1
ATOM 3312 C CA . VAL B 1 11 ? -4.523 -26.062 -6.504 1 93.88 11 VAL B CA 1
ATOM 3313 C C . VAL B 1 11 ? -5.004 -27.406 -5.977 1 93.88 11 VAL B C 1
ATOM 3315 O O . VAL B 1 11 ? -5.5 -28.234 -6.742 1 93.88 11 VAL B O 1
ATOM 3318 N N . GLY B 1 12 ? -4.844 -27.578 -4.684 1 96.5 12 GLY B N 1
ATOM 3319 C CA . GLY B 1 12 ? -5.336 -28.797 -4.07 1 96.5 12 GLY B CA 1
ATOM 3320 C C . GLY B 1 12 ? -6.824 -29.016 -4.273 1 96.5 12 GLY B C 1
ATOM 3321 O O . GLY B 1 12 ? -7.277 -30.141 -4.445 1 96.5 12 GLY B O 1
ATOM 3322 N N . TRP B 1 13 ? -7.551 -27.938 -4.246 1 97.06 13 TRP B N 1
ATOM 3323 C CA . TRP B 1 13 ? -8.984 -27.984 -4.484 1 97.06 13 TRP B CA 1
ATOM 3324 C C . TRP B 1 13 ? -9.297 -28.578 -5.855 1 97.06 13 TRP B C 1
ATOM 3326 O O . TRP B 1 13 ? -10.109 -29.5 -5.965 1 97.06 13 TRP B O 1
ATOM 3336 N N . VAL B 1 14 ? -8.609 -28.125 -6.836 1 97.88 14 VAL B N 1
ATOM 3337 C CA . VAL B 1 14 ? -8.844 -28.578 -8.203 1 97.88 14 VAL B CA 1
ATOM 3338 C C . VAL B 1 14 ? -8.367 -30.016 -8.359 1 97.88 14 VAL B C 1
ATOM 3340 O O . VAL B 1 14 ? -9.062 -30.859 -8.945 1 97.88 14 VAL B O 1
ATOM 3343 N N . VAL B 1 15 ? -7.227 -30.297 -7.82 1 98.56 15 VAL B N 1
ATOM 3344 C CA . VAL B 1 15 ? -6.664 -31.641 -7.895 1 98.56 15 VAL B CA 1
ATOM 3345 C C . VAL B 1 15 ? -7.652 -32.656 -7.309 1 98.56 15 VAL B C 1
ATOM 3347 O O . VAL B 1 15 ? -7.926 -33.688 -7.914 1 98.56 15 VAL B O 1
ATOM 3350 N N . ALA B 1 16 ? -8.188 -32.312 -6.195 1 98.75 16 ALA B N 1
ATOM 3351 C CA . ALA B 1 16 ? -9.117 -33.219 -5.516 1 98.75 16 ALA B CA 1
ATOM 3352 C C . ALA B 1 16 ? -10.375 -33.438 -6.352 1 98.75 16 ALA B C 1
ATOM 3354 O O . ALA B 1 16 ? -10.844 -34.562 -6.484 1 98.75 16 ALA B O 1
ATOM 3355 N N . HIS B 1 17 ? -10.961 -32.406 -6.871 1 98.81 17 HIS B N 1
ATOM 3356 C CA . HIS B 1 17 ? -12.141 -32.531 -7.723 1 98.81 17 HIS B CA 1
ATOM 3357 C C . HIS B 1 17 ? -11.859 -33.406 -8.938 1 98.81 17 HIS B C 1
ATOM 3359 O O . HIS B 1 17 ? -12.648 -34.281 -9.258 1 98.81 17 HIS B O 1
ATOM 3365 N N . LYS B 1 18 ? -10.789 -33.094 -9.602 1 98.88 18 LYS B N 1
ATOM 3366 C CA . LYS B 1 18 ? -10.477 -33.844 -10.828 1 98.88 18 LYS B CA 1
ATOM 3367 C C . LYS B 1 18 ? -10.102 -35.281 -10.523 1 98.88 18 LYS B C 1
ATOM 3369 O O . LYS B 1 18 ? -10.383 -36.188 -11.312 1 98.88 18 LYS B O 1
ATOM 3374 N N . ALA B 1 19 ? -9.43 -35.5 -9.391 1 98.81 19 ALA B N 1
ATOM 3375 C CA . ALA B 1 19 ? -9.18 -36.844 -8.953 1 98.81 19 ALA B CA 1
ATOM 3376 C C . ALA B 1 19 ? -10.484 -37.625 -8.75 1 98.81 19 A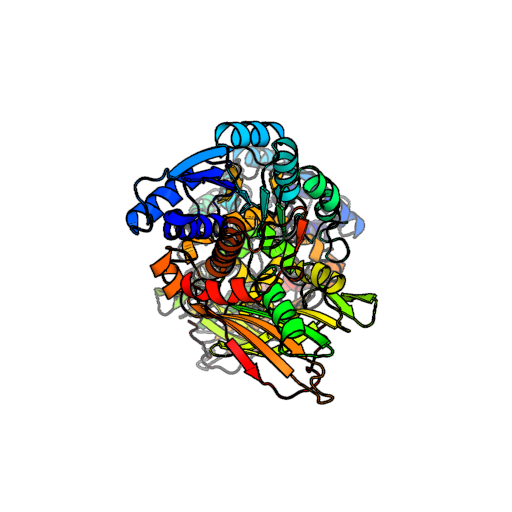LA B C 1
ATOM 3378 O O . ALA B 1 19 ? -10.625 -38.75 -9.195 1 98.81 19 ALA B O 1
ATOM 3379 N N . ALA B 1 20 ? -11.406 -36.969 -8.094 1 98.75 20 ALA B N 1
ATOM 3380 C CA . ALA B 1 20 ? -12.711 -37.562 -7.844 1 98.75 20 ALA B CA 1
ATOM 3381 C C . ALA B 1 20 ? -13.414 -37.906 -9.148 1 98.75 20 ALA B C 1
ATOM 3383 O O . ALA B 1 20 ? -14.031 -38.969 -9.273 1 98.75 20 ALA B O 1
ATOM 3384 N N . GLN B 1 21 ? -13.289 -37.062 -10.117 1 98.69 21 GLN B N 1
ATOM 3385 C CA . GLN B 1 21 ? -13.938 -37.25 -11.406 1 98.69 21 GLN B CA 1
ATOM 3386 C C . GLN B 1 21 ? -13.281 -38.406 -12.18 1 98.69 21 GLN B C 1
ATOM 3388 O O . GLN B 1 21 ? -13.836 -38.875 -13.18 1 98.69 21 GLN B O 1
ATOM 3393 N N . ASN B 1 22 ? -12.164 -38.812 -11.75 1 98.69 22 ASN B N 1
ATOM 3394 C CA . ASN B 1 22 ? -11.422 -39.875 -12.43 1 98.69 22 ASN B CA 1
ATOM 3395 C C . ASN B 1 22 ? -11.047 -41 -11.477 1 98.69 22 ASN B C 1
ATOM 3397 O O . ASN B 1 22 ? -10.055 -41.688 -11.688 1 98.69 22 ASN B O 1
ATOM 3401 N N . ASN B 1 23 ? -11.797 -41.156 -10.375 1 98.19 23 ASN B N 1
ATOM 3402 C CA . ASN B 1 23 ? -11.43 -42.094 -9.328 1 98.19 23 ASN B CA 1
ATOM 3403 C C . ASN B 1 23 ? -11.727 -43.531 -9.742 1 98.19 23 ASN B C 1
ATOM 3405 O O . ASN B 1 23 ? -11.344 -44.469 -9.047 1 98.19 23 ASN B O 1
ATOM 3409 N N . ASP B 1 24 ? -12.383 -43.75 -10.883 1 97.38 24 ASP B N 1
ATOM 3410 C CA . ASP B 1 24 ? -12.469 -45.094 -11.453 1 97.38 24 ASP B CA 1
ATOM 3411 C C . ASP B 1 24 ? -11.094 -45.625 -11.852 1 97.38 24 ASP B C 1
ATOM 3413 O O . ASP B 1 24 ? -10.859 -46.812 -11.836 1 97.38 24 ASP B O 1
ATOM 3417 N N . VAL B 1 25 ? -10.188 -44.719 -12.18 1 97.31 25 VAL B N 1
ATOM 3418 C CA . VAL B 1 25 ? -8.828 -45.094 -12.539 1 97.31 25 VAL B CA 1
ATOM 3419 C C . VAL B 1 25 ? -7.898 -44.844 -11.344 1 97.31 25 VAL B C 1
ATOM 3421 O O . VAL B 1 25 ? -7.059 -45.688 -11.031 1 97.31 25 VAL B O 1
ATOM 3424 N N . LEU B 1 26 ? -8.086 -43.75 -10.562 1 98.12 26 LEU B N 1
ATOM 3425 C CA . LEU B 1 26 ? -7.141 -43.344 -9.539 1 98.12 26 LEU B CA 1
ATOM 3426 C C . LEU B 1 26 ? -7.418 -44.031 -8.219 1 98.12 26 LEU B C 1
ATOM 3428 O O . LEU B 1 26 ? -6.551 -44.094 -7.336 1 98.12 26 LEU B O 1
ATOM 3432 N N . GLY B 1 27 ? -8.648 -44.562 -8.062 1 98 27 GLY B N 1
ATOM 3433 C CA . GLY B 1 27 ? -8.984 -45.344 -6.879 1 98 27 GLY B CA 1
ATOM 3434 C C . GLY B 1 27 ? -9.344 -44.5 -5.684 1 98 27 GLY B C 1
ATOM 3435 O O . GLY B 1 27 ? -10.062 -43.5 -5.812 1 98 27 GLY B O 1
ATOM 3436 N N . ASP B 1 28 ? -8.961 -44.969 -4.484 1 98.62 28 ASP B N 1
ATOM 3437 C CA . ASP B 1 28 ? -9.242 -44.25 -3.236 1 98.62 28 ASP B CA 1
ATOM 3438 C C . ASP B 1 28 ? -8.461 -42.938 -3.154 1 98.62 28 ASP B C 1
ATOM 3440 O O . ASP B 1 28 ? -7.324 -42.875 -3.619 1 98.62 28 ASP B O 1
ATOM 3444 N N . ILE B 1 29 ? -9.109 -41.969 -2.607 1 98.81 29 ILE B N 1
ATOM 3445 C CA . ILE B 1 29 ? -8.5 -40.656 -2.512 1 98.81 29 ILE B CA 1
ATOM 3446 C C . ILE B 1 29 ? -8.438 -40.219 -1.051 1 98.81 29 ILE B C 1
ATOM 3448 O O . ILE B 1 29 ? -9.461 -40.219 -0.358 1 98.81 29 ILE B O 1
ATOM 3452 N N . THR B 1 30 ? -7.273 -39.938 -0.588 1 98.88 30 THR B N 1
ATOM 3453 C CA . THR B 1 30 ? -7.07 -39.281 0.703 1 98.88 30 THR B CA 1
ATOM 3454 C C . THR B 1 30 ? -6.465 -37.906 0.521 1 98.88 30 THR B C 1
ATOM 3456 O O . THR B 1 30 ? -5.445 -37.75 -0.151 1 98.88 30 THR B O 1
ATOM 3459 N N . ILE B 1 31 ? -7.152 -36.906 1.082 1 98.81 31 ILE B N 1
ATOM 3460 C CA . ILE B 1 31 ? -6.664 -35.531 1.056 1 98.81 31 ILE B CA 1
ATOM 3461 C C . ILE B 1 31 ? -6.117 -35.156 2.43 1 98.81 31 ILE B C 1
ATOM 3463 O O . ILE B 1 31 ? -6.82 -35.25 3.438 1 98.81 31 ILE B O 1
ATOM 3467 N N . ALA B 1 32 ? -4.859 -34.688 2.467 1 98.69 32 ALA B N 1
ATOM 3468 C CA . ALA B 1 32 ? -4.242 -34.344 3.75 1 98.69 32 ALA B CA 1
ATOM 3469 C C . ALA B 1 32 ? -3.678 -32.938 3.738 1 98.69 32 ALA B C 1
ATOM 3471 O O . ALA B 1 32 ? -3.145 -32.469 2.723 1 98.69 32 ALA B O 1
ATOM 3472 N N . SER B 1 33 ? -3.811 -32.281 4.746 1 97.56 33 SER B N 1
ATOM 3473 C CA . SER B 1 33 ? -3.242 -30.938 4.969 1 97.56 33 SER B CA 1
ATOM 3474 C C . SER B 1 33 ? -3.039 -30.672 6.457 1 97.56 33 SER B C 1
ATOM 3476 O O . SER B 1 33 ? -3.498 -31.438 7.301 1 97.56 33 SER B O 1
ATOM 3478 N N . ARG B 1 34 ? -2.303 -29.578 6.797 1 93.75 34 ARG B N 1
ATOM 3479 C CA . ARG B 1 34 ? -2.102 -29.188 8.188 1 93.75 34 ARG B CA 1
ATOM 3480 C C . ARG B 1 34 ? -3.436 -28.938 8.883 1 93.75 34 ARG B C 1
ATOM 3482 O O . ARG B 1 34 ? -3.615 -29.328 10.039 1 93.75 34 ARG B O 1
ATOM 3489 N N . THR B 1 35 ? -4.348 -28.297 8.172 1 93.19 35 THR B N 1
ATOM 3490 C CA . THR B 1 35 ? -5.691 -28.031 8.664 1 93.19 35 THR B CA 1
ATOM 3491 C C . THR B 1 35 ? -6.703 -28.984 8.023 1 93.19 35 THR B C 1
ATOM 3493 O O . THR B 1 35 ? -7.156 -28.734 6.898 1 93.19 35 THR B O 1
ATOM 3496 N N . VAL B 1 36 ? -7.191 -29.844 8.766 1 97.56 36 VAL B N 1
ATOM 3497 C CA . VAL B 1 36 ? -8.047 -30.891 8.227 1 97.56 36 VAL B CA 1
ATOM 3498 C C . VAL B 1 36 ? -9.359 -30.297 7.738 1 97.56 36 VAL B C 1
ATOM 3500 O O . VAL B 1 36 ? -9.945 -30.781 6.77 1 97.56 36 VAL B O 1
ATOM 3503 N N . GLY B 1 37 ? -9.781 -29.219 8.352 1 97.44 37 GLY B N 1
ATOM 3504 C CA . GLY B 1 37 ? -11.008 -28.547 7.953 1 97.44 37 GLY B CA 1
ATOM 3505 C C . GLY B 1 37 ? -11 -28.125 6.5 1 97.44 37 GLY B C 1
ATOM 3506 O O . GLY B 1 37 ? -12.047 -28.125 5.84 1 97.44 37 GLY B O 1
ATOM 3507 N N . LYS B 1 38 ? -9.875 -27.797 5.973 1 95 38 LYS B N 1
ATOM 3508 C CA . LYS B 1 38 ? -9.766 -27.422 4.57 1 95 38 LYS B CA 1
ATOM 3509 C C . LYS B 1 38 ? -10.023 -28.609 3.652 1 95 38 LYS B C 1
ATOM 3511 O O . LYS B 1 38 ? -10.641 -28.453 2.592 1 95 38 LYS B O 1
ATOM 3516 N N . CYS B 1 39 ? -9.562 -29.734 4.066 1 98.31 39 CYS B N 1
ATOM 3517 C CA . CYS B 1 39 ? -9.805 -30.969 3.311 1 98.31 39 CYS B CA 1
ATOM 3518 C C . CYS B 1 39 ? -11.289 -31.297 3.297 1 98.31 39 CYS B C 1
ATOM 3520 O O . CYS B 1 39 ? -11.836 -31.672 2.256 1 98.31 39 CYS B O 1
ATOM 3522 N N . GLU B 1 40 ? -11.859 -31.109 4.441 1 98.56 40 GLU B N 1
ATOM 3523 C CA . GLU B 1 40 ? -13.281 -31.422 4.582 1 98.56 40 GLU B CA 1
ATOM 3524 C C . GLU B 1 40 ? -14.133 -30.516 3.707 1 98.56 40 GLU B C 1
ATOM 3526 O O . GLU B 1 40 ? -15.125 -30.953 3.115 1 98.56 40 GLU B O 1
ATOM 3531 N N . LYS B 1 41 ? -13.734 -29.297 3.643 1 97.25 41 LYS B N 1
ATOM 3532 C CA . LYS B 1 41 ? -14.453 -28.344 2.795 1 97.25 41 LYS B CA 1
ATOM 3533 C C . LYS B 1 41 ? -14.367 -28.75 1.326 1 97.25 41 LYS B C 1
ATOM 3535 O O . LYS B 1 41 ? -15.336 -28.594 0.578 1 97.25 41 LYS B O 1
ATOM 3540 N N . ILE B 1 42 ? -13.25 -29.203 0.92 1 98.06 42 ILE B N 1
ATOM 3541 C CA . ILE B 1 42 ? -13.07 -29.672 -0.451 1 98.06 42 ILE B CA 1
ATOM 3542 C C . ILE B 1 42 ? -13.984 -30.875 -0.709 1 98.06 42 ILE B C 1
ATOM 3544 O O . ILE B 1 42 ? -14.648 -30.938 -1.748 1 98.06 42 ILE B O 1
ATOM 3548 N N . ILE B 1 43 ? -14 -31.766 0.208 1 98.56 43 ILE B N 1
ATOM 3549 C CA . ILE B 1 43 ? -14.82 -32.969 0.078 1 98.56 43 ILE B CA 1
ATOM 3550 C C . ILE B 1 43 ? -16.297 -32.562 -0.03 1 98.56 43 ILE B C 1
ATOM 3552 O O . ILE B 1 43 ? -17.031 -33.125 -0.858 1 98.56 43 ILE B O 1
ATOM 3556 N N . GLU B 1 44 ? -16.703 -31.656 0.787 1 98.38 44 GLU B N 1
ATOM 3557 C CA . GLU B 1 44 ? -18.078 -31.141 0.713 1 98.38 44 GLU B CA 1
ATOM 3558 C C . GLU B 1 44 ? -18.391 -30.594 -0.673 1 98.38 44 GLU B C 1
ATOM 3560 O O . GLU B 1 44 ? -19.469 -30.812 -1.214 1 98.38 44 GLU B O 1
ATOM 3565 N N . SER B 1 45 ? -17.5 -29.875 -1.194 1 97.75 45 SER B N 1
ATOM 3566 C CA . SER B 1 45 ? -17.672 -29.297 -2.523 1 97.75 45 SER B CA 1
ATOM 3567 C C . SER B 1 45 ? -17.781 -30.375 -3.588 1 97.75 45 SER B C 1
ATOM 3569 O O . SER B 1 45 ? -18.609 -30.281 -4.496 1 97.75 45 SER B O 1
ATOM 3571 N N . ILE B 1 46 ? -16.938 -31.406 -3.529 1 98.56 46 ILE B N 1
ATOM 3572 C CA . ILE B 1 46 ? -16.938 -32.5 -4.469 1 98.56 46 ILE B CA 1
ATOM 3573 C C . ILE B 1 46 ? -18.297 -33.219 -4.445 1 98.56 46 ILE B C 1
ATOM 3575 O O . ILE B 1 46 ? -18.844 -33.531 -5.496 1 98.56 46 ILE B O 1
ATOM 3579 N N . GLN B 1 47 ? -18.781 -33.375 -3.25 1 97.69 47 GLN B N 1
ATOM 3580 C CA . GLN B 1 47 ? -20.078 -34 -3.084 1 97.69 47 GLN B CA 1
ATOM 3581 C C . GLN B 1 47 ? -21.188 -33.125 -3.635 1 97.69 47 GLN B C 1
ATOM 3583 O O . GLN B 1 47 ? -22.078 -33.625 -4.34 1 97.69 47 GLN B O 1
ATOM 3588 N N . LYS B 1 48 ? -21.109 -31.938 -3.299 1 97.12 48 LYS B N 1
ATOM 3589 C CA . LYS B 1 48 ? -22.125 -30.984 -3.77 1 97.12 48 LYS B CA 1
ATOM 3590 C C . LYS B 1 48 ? -22.188 -30.969 -5.293 1 97.12 48 LYS B C 1
ATOM 3592 O O . LYS B 1 48 ? -23.266 -30.875 -5.875 1 97.12 48 LYS B O 1
ATOM 3597 N N . LYS B 1 49 ? -21.078 -31.062 -5.969 1 97.25 49 LYS B N 1
ATOM 3598 C CA . LYS B 1 49 ? -20.984 -30.984 -7.426 1 97.25 49 LYS B CA 1
ATOM 3599 C C . LYS B 1 49 ? -21.234 -32.344 -8.055 1 97.25 49 LYS B C 1
ATOM 3601 O O . LYS B 1 49 ? -21.328 -32.469 -9.281 1 97.25 49 LYS B O 1
ATOM 3606 N N . ASN B 1 50 ? -21.359 -33.375 -7.234 1 97.25 50 ASN B N 1
ATOM 3607 C CA . ASN B 1 50 ? -21.516 -34.75 -7.703 1 97.25 50 ASN B CA 1
ATOM 3608 C C . ASN B 1 50 ? -20.375 -35.156 -8.633 1 97.25 50 ASN B C 1
ATOM 3610 O O . ASN B 1 50 ? -20.609 -35.719 -9.711 1 97.25 50 ASN B O 1
ATOM 3614 N N . ASN B 1 51 ? -19.141 -34.812 -8.188 1 97.75 51 ASN B N 1
ATOM 3615 C CA . ASN B 1 51 ? -17.969 -35.062 -9.031 1 97.75 51 ASN B CA 1
ATOM 3616 C C . ASN B 1 51 ? -17.328 -36.406 -8.75 1 97.75 51 ASN B C 1
ATOM 3618 O O . ASN B 1 51 ? -16.422 -36.812 -9.461 1 97.75 51 ASN B O 1
ATOM 3622 N N . LEU B 1 52 ? -17.75 -37.094 -7.766 1 97.5 52 LEU B N 1
ATOM 3623 C CA . LEU B 1 52 ? -17.234 -38.438 -7.477 1 97.5 52 LEU B CA 1
ATOM 3624 C C . LEU B 1 52 ? -17.75 -39.438 -8.469 1 97.5 52 LEU B C 1
ATOM 3626 O O . LEU B 1 52 ? -18.859 -39.969 -8.312 1 97.5 52 LEU B O 1
ATOM 3630 N N . LYS B 1 53 ? -16.938 -39.844 -9.367 1 97.5 53 LYS B N 1
ATOM 3631 C CA . LYS B 1 53 ? -17.375 -40.688 -10.461 1 97.5 53 LYS B CA 1
ATOM 3632 C C . LYS B 1 53 ? -17.75 -42.094 -9.961 1 97.5 53 LYS B C 1
ATOM 3634 O O . LYS B 1 53 ? -18.797 -42.625 -10.312 1 97.5 53 LYS B O 1
ATOM 3639 N N . ASP B 1 54 ? -16.891 -42.75 -9.195 1 97.69 54 ASP B N 1
ATOM 3640 C CA . ASP B 1 54 ? -17.125 -44.062 -8.586 1 97.69 54 ASP B CA 1
ATOM 3641 C C . ASP B 1 54 ? -17.391 -43.938 -7.09 1 97.69 54 ASP B C 1
ATOM 3643 O O . ASP B 1 54 ? -16.453 -43.844 -6.297 1 97.69 54 ASP B O 1
ATOM 3647 N N . SER B 1 55 ? -18.562 -44.031 -6.66 1 95.81 55 SER B N 1
ATOM 3648 C CA . SER B 1 55 ? -18.984 -43.75 -5.293 1 95.81 55 SER B CA 1
ATOM 3649 C C . SER B 1 55 ? -18.562 -44.875 -4.352 1 95.81 55 SER B C 1
ATOM 3651 O O . SER B 1 55 ? -18.656 -44.75 -3.131 1 95.81 55 SER B O 1
ATOM 3653 N N . THR B 1 56 ? -18.078 -45.938 -4.918 1 97.06 56 THR B N 1
ATOM 3654 C CA . THR B 1 56 ? -17.688 -47.062 -4.082 1 97.06 56 THR B CA 1
ATOM 3655 C C . THR B 1 56 ? -16.281 -46.844 -3.535 1 97.06 56 THR B C 1
ATOM 3657 O O . THR B 1 56 ? -15.852 -47.562 -2.615 1 97.06 56 THR B O 1
ATOM 3660 N N . LYS B 1 57 ? -15.586 -45.875 -4.09 1 97.38 57 LYS B N 1
ATOM 3661 C CA . LYS B 1 57 ? -14.219 -45.625 -3.654 1 97.38 57 LYS B CA 1
ATOM 3662 C C . LYS B 1 57 ? -14.203 -44.656 -2.473 1 97.38 57 LYS B C 1
ATOM 3664 O O . LYS B 1 57 ? -15.125 -43.844 -2.305 1 97.38 57 LYS B O 1
ATOM 3669 N N . LYS B 1 58 ? -13.133 -44.688 -1.735 1 97.38 58 LYS B N 1
ATOM 3670 C CA . LYS B 1 58 ? -12.969 -43.844 -0.555 1 97.38 58 LYS B CA 1
ATOM 3671 C C . LYS B 1 58 ? -12.57 -42.438 -0.946 1 97.38 58 LYS B C 1
ATOM 3673 O O . LYS B 1 58 ? -11.836 -42.219 -1.911 1 97.38 58 LYS B O 1
ATOM 3678 N N . LEU B 1 59 ? -13.125 -41.469 -0.256 1 98.31 59 LEU B N 1
ATOM 3679 C CA . LEU B 1 59 ? -12.742 -40.062 -0.254 1 98.31 59 LEU B CA 1
ATOM 3680 C C . LEU B 1 59 ? -12.672 -39.531 1.171 1 98.31 59 LEU B C 1
ATOM 3682 O O . LEU B 1 59 ? -13.695 -39.281 1.798 1 98.31 59 LEU B O 1
ATOM 3686 N N . GLU B 1 60 ? -11.414 -39.344 1.682 1 98.19 60 GLU B N 1
ATOM 3687 C CA . GLU B 1 60 ? -11.297 -39.031 3.104 1 98.19 60 GLU B CA 1
ATOM 3688 C C . GLU B 1 60 ? -10.305 -37.906 3.346 1 98.19 60 GLU B C 1
ATOM 3690 O O . GLU B 1 60 ? -9.477 -37.594 2.482 1 98.19 60 GLU B O 1
ATOM 3695 N N . ALA B 1 61 ? -10.445 -37.25 4.488 1 98.62 61 ALA B N 1
ATOM 3696 C CA . ALA B 1 61 ? -9.586 -36.156 4.922 1 98.62 61 ALA B CA 1
ATOM 3697 C C . ALA B 1 61 ? -8.672 -36.594 6.07 1 98.62 61 ALA B C 1
ATOM 3699 O O . ALA B 1 61 ? -9.094 -37.344 6.949 1 98.62 61 ALA B O 1
ATOM 3700 N N . ARG B 1 62 ? -7.41 -36.156 6.016 1 98.44 62 ARG B N 1
ATOM 3701 C CA . ARG B 1 62 ? -6.457 -36.406 7.094 1 98.44 62 ARG B CA 1
ATOM 3702 C C . ARG B 1 62 ? -5.688 -35.125 7.43 1 98.44 62 ARG B C 1
ATOM 3704 O O . ARG B 1 62 ? -5.609 -34.219 6.613 1 98.44 62 ARG B O 1
ATOM 3711 N N . ALA B 1 63 ? -5.199 -35.094 8.672 1 98.12 63 ALA B N 1
ATOM 3712 C CA . ALA B 1 63 ? -4.277 -34.031 9.07 1 98.12 63 ALA B CA 1
ATOM 3713 C C . ALA B 1 63 ? -2.828 -34.5 8.977 1 98.12 63 ALA B C 1
ATOM 3715 O O . ALA B 1 63 ? -2.514 -35.656 9.32 1 98.12 63 ALA B O 1
ATOM 3716 N N . VAL B 1 64 ? -1.979 -33.656 8.453 1 98.06 64 VAL B N 1
ATOM 3717 C CA . VAL B 1 64 ? -0.561 -34 8.43 1 98.06 64 VAL B CA 1
ATOM 3718 C C . VAL B 1 64 ? 0.277 -32.719 8.453 1 98.06 64 VAL B C 1
ATOM 3720 O O . VAL B 1 64 ? -0.128 -31.688 7.906 1 98.06 64 VAL B O 1
ATOM 3723 N N . ASN B 1 65 ? 1.394 -32.781 9.141 1 96.88 65 ASN B N 1
ATOM 3724 C CA . ASN B 1 65 ? 2.426 -31.766 9.039 1 96.88 65 ASN B CA 1
ATOM 3725 C C . ASN B 1 65 ? 3.432 -32.094 7.938 1 96.88 65 ASN B C 1
ATOM 3727 O O . ASN B 1 65 ? 4.344 -32.906 8.141 1 96.88 65 ASN B O 1
ATOM 3731 N N . ALA B 1 66 ? 3.357 -31.359 6.848 1 95.69 66 ALA B N 1
ATOM 3732 C CA . ALA B 1 66 ? 4.137 -31.688 5.656 1 95.69 66 ALA B CA 1
ATOM 3733 C C . ALA B 1 66 ? 5.605 -31.328 5.84 1 95.69 66 ALA B C 1
ATOM 3735 O O . ALA B 1 66 ? 6.461 -31.75 5.059 1 95.69 66 ALA B O 1
ATOM 3736 N N . ASP B 1 67 ? 5.93 -30.641 6.945 1 93.69 67 ASP B N 1
ATOM 3737 C CA . ASP B 1 67 ? 7.32 -30.312 7.242 1 93.69 67 ASP B CA 1
ATOM 3738 C C . ASP B 1 67 ? 8.008 -31.469 7.98 1 93.69 67 ASP B C 1
ATOM 3740 O O . ASP B 1 67 ? 9.234 -31.469 8.133 1 93.69 67 ASP B O 1
ATOM 3744 N N . ASP B 1 68 ? 7.203 -32.344 8.414 1 97.31 68 ASP B N 1
ATOM 3745 C CA . ASP B 1 68 ? 7.707 -33.438 9.25 1 97.31 68 ASP B CA 1
ATOM 3746 C C . ASP B 1 68 ? 7.738 -34.75 8.484 1 97.31 68 ASP B C 1
ATOM 3748 O O . ASP B 1 68 ? 6.715 -35.438 8.367 1 97.31 68 ASP B O 1
ATOM 3752 N N . VAL B 1 69 ? 8.938 -35.219 8.141 1 98.19 69 VAL B N 1
ATOM 3753 C CA . VAL B 1 69 ? 9.125 -36.375 7.309 1 98.19 69 VAL B CA 1
ATOM 3754 C C . VAL B 1 69 ? 8.539 -37.625 8.008 1 98.19 69 VAL B C 1
ATOM 3756 O O . VAL B 1 69 ? 7.887 -38.438 7.375 1 98.19 69 VAL B O 1
ATOM 3759 N N . ASP B 1 70 ? 8.703 -37.688 9.297 1 98.38 70 ASP B N 1
ATOM 3760 C CA . ASP B 1 70 ? 8.219 -38.844 10.031 1 98.38 70 ASP B CA 1
ATOM 3761 C C . ASP B 1 70 ? 6.691 -38.938 9.984 1 98.38 70 ASP B C 1
ATOM 3763 O O . ASP B 1 70 ? 6.129 -40 9.797 1 98.38 70 ASP B O 1
ATOM 3767 N N . SER B 1 71 ? 6.129 -37.812 10.188 1 98.31 71 SER B N 1
ATOM 3768 C CA . SER B 1 71 ? 4.672 -37.75 10.109 1 98.31 71 SER B CA 1
ATOM 3769 C C . SER B 1 71 ? 4.176 -38.125 8.719 1 98.31 71 SER B C 1
ATOM 3771 O O . SER B 1 71 ? 3.148 -38.781 8.586 1 98.31 71 SER B O 1
ATOM 3773 N N . LEU B 1 72 ? 4.859 -37.719 7.773 1 98.69 72 LEU B N 1
ATOM 3774 C CA . LEU B 1 72 ? 4.512 -38.031 6.391 1 98.69 72 LEU B CA 1
ATOM 3775 C C . LEU B 1 72 ? 4.66 -39.531 6.109 1 98.69 72 LEU B C 1
ATOM 3777 O O . LEU B 1 72 ? 3.775 -40.156 5.508 1 98.69 72 LEU B O 1
ATOM 3781 N N . VAL B 1 73 ? 5.754 -40.094 6.562 1 98.75 73 VAL B N 1
ATOM 3782 C CA . VAL B 1 73 ? 6 -41.5 6.352 1 98.75 73 VAL B CA 1
ATOM 3783 C C . VAL B 1 73 ? 4.898 -42.344 7.02 1 98.75 73 VAL B C 1
ATOM 3785 O O . VAL B 1 73 ? 4.383 -43.281 6.434 1 98.75 73 VAL B O 1
ATOM 3788 N N . ALA B 1 74 ? 4.582 -41.906 8.227 1 98.69 74 ALA B N 1
ATOM 3789 C CA . ALA B 1 74 ? 3.529 -42.594 8.969 1 98.69 74 ALA B CA 1
ATOM 3790 C C . ALA B 1 74 ? 2.207 -42.562 8.203 1 98.69 74 ALA B C 1
ATOM 3792 O O . ALA B 1 74 ? 1.514 -43.594 8.102 1 98.69 74 ALA B O 1
ATOM 3793 N N . LEU B 1 75 ? 1.849 -41.438 7.711 1 98.69 75 LEU B N 1
ATOM 3794 C CA . LEU B 1 75 ? 0.6 -41.281 6.973 1 98.69 75 LEU B CA 1
ATOM 3795 C C . LEU B 1 75 ? 0.614 -42.125 5.691 1 98.69 75 LEU B C 1
ATOM 3797 O O . LEU B 1 75 ? -0.385 -42.75 5.348 1 98.69 75 LEU B O 1
ATOM 3801 N N . ILE B 1 76 ? 1.717 -42.094 4.957 1 98.81 76 ILE B N 1
ATOM 3802 C CA . ILE B 1 76 ? 1.843 -42.844 3.707 1 98.81 76 ILE B CA 1
ATOM 3803 C C . ILE B 1 76 ? 1.696 -44.312 3.979 1 98.81 76 ILE B C 1
ATOM 3805 O O . ILE B 1 76 ? 1.038 -45.031 3.219 1 98.81 76 ILE B O 1
ATOM 3809 N N . LYS B 1 77 ? 2.268 -44.781 5.031 1 98.44 77 LYS B N 1
ATOM 3810 C CA . LYS B 1 77 ? 2.186 -46.188 5.383 1 98.44 77 LYS B CA 1
ATOM 3811 C C . LYS B 1 77 ? 0.764 -46.562 5.781 1 98.44 77 LYS B C 1
ATOM 3813 O O . LYS B 1 77 ? 0.323 -47.688 5.523 1 98.44 77 LYS B O 1
ATOM 3818 N N . GLU B 1 78 ? 0.1 -45.688 6.438 1 98.25 78 GLU B N 1
ATOM 3819 C CA . GLU B 1 78 ? -1.288 -45.906 6.824 1 98.25 78 GLU B CA 1
ATOM 3820 C C . GLU B 1 78 ? -2.201 -45.969 5.602 1 98.25 78 GLU B C 1
ATOM 3822 O O . GLU B 1 78 ? -3.035 -46.844 5.469 1 98.25 78 GLU B O 1
ATOM 3827 N N . VAL B 1 79 ? -2.057 -45.031 4.695 1 98.38 79 VAL B N 1
ATOM 3828 C CA . VAL B 1 79 ? -2.928 -44.844 3.539 1 98.38 79 VAL B CA 1
ATOM 3829 C C . VAL B 1 79 ? -2.553 -45.844 2.453 1 98.38 79 VAL B C 1
ATOM 3831 O O . VAL B 1 79 ? -3.418 -46.344 1.718 1 98.38 79 VAL B O 1
ATOM 3834 N N . GLN B 1 80 ? -1.336 -46.156 2.291 1 98.19 80 GLN B N 1
ATOM 3835 C CA . GLN B 1 80 ? -0.762 -47.062 1.3 1 98.19 80 GLN B CA 1
ATOM 3836 C C . GLN B 1 80 ? -1.139 -46.625 -0.116 1 98.19 80 GLN B C 1
ATOM 3838 O O . GLN B 1 80 ? -1.646 -47.438 -0.897 1 98.19 80 GLN B O 1
ATOM 3843 N N . PRO B 1 81 ? -0.832 -45.438 -0.472 1 98.75 81 PRO B N 1
ATOM 3844 C CA . PRO B 1 81 ? -1.141 -44.969 -1.824 1 98.75 81 PRO B CA 1
ATOM 3845 C C . PRO B 1 81 ? -0.17 -45.531 -2.873 1 98.75 81 PRO B C 1
ATOM 3847 O O . PRO B 1 81 ? 0.946 -45.906 -2.537 1 98.75 81 PRO B O 1
ATOM 3850 N N . ASP B 1 82 ? -0.64 -45.562 -4.133 1 98.69 82 ASP B N 1
ATOM 3851 C CA . ASP B 1 82 ? 0.245 -45.844 -5.258 1 98.69 82 ASP B CA 1
ATOM 3852 C C . ASP B 1 82 ? 1.017 -44.594 -5.695 1 98.69 82 ASP B C 1
ATOM 3854 O O . ASP B 1 82 ? 2.107 -44.719 -6.258 1 98.69 82 ASP B O 1
ATOM 3858 N N . LEU B 1 83 ? 0.458 -43.469 -5.445 1 98.88 83 LEU B N 1
ATOM 3859 C CA . LEU B 1 83 ? 1.013 -42.188 -5.875 1 98.88 83 LEU B CA 1
ATOM 3860 C C . LEU B 1 83 ? 0.676 -41.094 -4.875 1 98.88 83 LEU B C 1
ATOM 3862 O O . LEU B 1 83 ? -0.478 -40.938 -4.457 1 98.88 83 LEU B O 1
ATOM 3866 N N . VAL B 1 84 ? 1.716 -40.375 -4.461 1 98.88 84 VAL B N 1
ATOM 3867 C CA . VAL B 1 84 ? 1.521 -39.156 -3.676 1 98.88 84 VAL B CA 1
ATOM 3868 C C . VAL B 1 84 ? 1.53 -37.938 -4.598 1 98.88 84 VAL B C 1
ATOM 3870 O O . VAL B 1 84 ? 2.465 -37.75 -5.379 1 98.88 84 VAL B O 1
ATOM 3873 N N . ILE B 1 85 ? 0.448 -37.156 -4.512 1 98.81 85 ILE B N 1
ATOM 3874 C CA . ILE B 1 85 ? 0.351 -35.906 -5.281 1 98.81 85 ILE B CA 1
ATOM 3875 C C . ILE B 1 85 ? 0.554 -34.719 -4.359 1 98.81 85 ILE B C 1
ATOM 3877 O O . ILE B 1 85 ? -0.284 -34.438 -3.5 1 98.81 85 ILE B O 1
ATOM 3881 N N . ASN B 1 86 ? 1.64 -34.062 -4.574 1 97.94 86 ASN B N 1
ATOM 3882 C CA . ASN B 1 86 ? 1.985 -32.875 -3.787 1 97.94 86 ASN B CA 1
ATOM 3883 C C . ASN B 1 86 ? 1.373 -31.594 -4.379 1 97.94 86 ASN B C 1
ATOM 3885 O O . ASN B 1 86 ? 1.784 -31.141 -5.449 1 97.94 86 ASN B O 1
ATOM 3889 N N . ALA B 1 87 ? 0.368 -31.078 -3.729 1 95.25 87 ALA B N 1
ATOM 3890 C CA . ALA B 1 87 ? -0.265 -29.828 -4.121 1 95.25 87 ALA B CA 1
ATOM 3891 C C . ALA B 1 87 ? -0.025 -28.734 -3.074 1 95.25 87 ALA B C 1
ATOM 3893 O O . ALA B 1 87 ? -0.816 -27.797 -2.953 1 95.25 87 ALA B O 1
ATOM 3894 N N . GLY B 1 88 ? 1.017 -28.969 -2.234 1 90.38 88 GLY B N 1
ATOM 3895 C CA . GLY B 1 88 ? 1.401 -28 -1.216 1 90.38 88 GLY B CA 1
ATOM 3896 C C . GLY B 1 88 ? 2.344 -26.922 -1.734 1 90.38 88 GLY B C 1
ATOM 3897 O O . GLY B 1 88 ? 2.666 -26.906 -2.924 1 90.38 88 GLY B O 1
ATOM 3898 N N . PRO B 1 89 ? 2.756 -26.047 -0.872 1 85.19 89 PRO B N 1
ATOM 3899 C CA . PRO B 1 89 ? 3.732 -25.031 -1.261 1 85.19 89 PRO B CA 1
ATOM 3900 C C . PRO B 1 89 ? 5.117 -25.609 -1.539 1 85.19 89 PRO B C 1
ATOM 3902 O O . PRO B 1 89 ? 5.41 -26.734 -1.129 1 85.19 89 PRO B O 1
ATOM 3905 N N . PRO B 1 90 ? 5.957 -24.844 -2.139 1 81.5 90 PRO B N 1
ATOM 3906 C CA . PRO B 1 90 ? 7.242 -25.359 -2.621 1 81.5 90 PRO B CA 1
ATOM 3907 C C . PRO B 1 90 ? 8.141 -25.844 -1.49 1 81.5 90 PRO B C 1
ATOM 3909 O O . PRO B 1 90 ? 8.906 -26.797 -1.675 1 81.5 90 PRO B O 1
ATOM 3912 N N . TRP B 1 91 ? 8.031 -25.328 -0.372 1 82.56 91 TRP B N 1
ATOM 3913 C CA . TRP B 1 91 ? 9.016 -25.609 0.666 1 82.56 91 TRP B CA 1
ATOM 3914 C C . TRP B 1 91 ? 8.789 -27 1.271 1 82.56 91 TRP B C 1
ATOM 3916 O O . TRP B 1 91 ? 9.625 -27.5 2.021 1 82.56 91 TRP B O 1
ATOM 3926 N N . VAL B 1 92 ? 7.719 -27.641 0.923 1 90.31 92 VAL B N 1
ATOM 3927 C CA . VAL B 1 92 ? 7.477 -28.953 1.509 1 90.31 92 VAL B CA 1
ATOM 3928 C C . VAL B 1 92 ? 7.855 -30.047 0.51 1 90.31 92 VAL B C 1
ATOM 3930 O O . VAL B 1 92 ? 7.75 -31.234 0.811 1 90.31 92 VAL B O 1
ATOM 3933 N N . ASN B 1 93 ? 8.289 -29.641 -0.671 1 93.06 93 ASN B N 1
ATOM 3934 C CA . ASN B 1 93 ? 8.602 -30.609 -1.713 1 93.06 93 ASN B CA 1
ATOM 3935 C C . ASN B 1 93 ? 9.633 -31.625 -1.236 1 93.06 93 ASN B C 1
ATOM 3937 O O . ASN B 1 93 ? 9.438 -32.844 -1.393 1 93.06 93 ASN B O 1
ATOM 3941 N N . MET B 1 94 ? 10.695 -31.156 -0.619 1 93.5 94 MET B N 1
ATOM 3942 C CA . MET B 1 94 ? 11.797 -32.031 -0.252 1 93.5 94 MET B CA 1
ATOM 3943 C C . MET B 1 94 ? 11.375 -33 0.852 1 93.5 94 MET B C 1
ATOM 3945 O O . MET B 1 94 ? 11.734 -34.188 0.821 1 93.5 94 MET B O 1
ATOM 3949 N N . SER B 1 95 ? 10.617 -32.469 1.818 1 96.38 95 SER B N 1
ATOM 3950 C CA . SER B 1 95 ? 10.156 -33.344 2.896 1 96.38 95 SER B CA 1
ATOM 3951 C C . SER B 1 95 ? 9.234 -34.438 2.369 1 96.38 95 SER B C 1
ATOM 3953 O O . SER B 1 95 ? 9.336 -35.594 2.785 1 96.38 95 SER B O 1
ATOM 3955 N N . ILE B 1 96 ? 8.375 -34.125 1.456 1 97.5 96 ILE B N 1
ATOM 3956 C CA . ILE B 1 96 ? 7.43 -35.094 0.921 1 97.5 96 ILE B CA 1
ATOM 3957 C C . ILE B 1 96 ? 8.156 -36.094 0.035 1 97.5 96 ILE B C 1
ATOM 3959 O O . ILE B 1 96 ? 7.879 -37.281 0.086 1 97.5 96 ILE B O 1
ATOM 3963 N N . MET B 1 97 ? 9.078 -35.625 -0.792 1 97.5 97 MET B N 1
ATOM 3964 C CA . MET B 1 97 ? 9.852 -36.531 -1.635 1 97.5 97 MET B CA 1
ATOM 3965 C C . MET B 1 97 ? 10.641 -37.531 -0.786 1 97.5 97 MET B C 1
ATOM 3967 O O . MET B 1 97 ? 10.695 -38.719 -1.103 1 97.5 97 MET B O 1
ATOM 3971 N N . GLU B 1 98 ? 11.242 -37 0.252 1 98.06 98 GLU B N 1
ATOM 3972 C CA . GLU B 1 98 ? 11.984 -37.844 1.163 1 98.06 98 GLU B CA 1
ATOM 3973 C C . GLU B 1 98 ? 11.078 -38.906 1.787 1 98.06 98 GLU B C 1
ATOM 3975 O O . GLU B 1 98 ? 11.453 -40.094 1.885 1 98.06 98 GLU B O 1
ATOM 3980 N N . ALA B 1 99 ? 9.945 -38.469 2.219 1 98.75 99 ALA B N 1
ATOM 3981 C CA . ALA B 1 99 ? 8.984 -39.406 2.816 1 98.75 99 ALA B CA 1
ATOM 3982 C C . ALA B 1 99 ? 8.57 -40.5 1.818 1 98.75 99 ALA B C 1
ATOM 3984 O O . ALA B 1 99 ? 8.445 -41.656 2.178 1 98.75 99 ALA B O 1
ATOM 3985 N N . CYS B 1 100 ? 8.297 -40.125 0.597 1 98.75 100 CYS B N 1
ATOM 3986 C CA . CYS B 1 100 ? 7.945 -41.094 -0.453 1 98.75 100 CYS B CA 1
ATOM 3987 C C . CYS B 1 100 ? 9.07 -42.094 -0.682 1 98.75 100 CYS B C 1
ATOM 3989 O O . CYS B 1 100 ? 8.812 -43.281 -0.842 1 98.75 100 CYS B O 1
ATOM 3991 N N . TYR B 1 101 ? 10.281 -41.562 -0.705 1 98.62 101 TYR B N 1
ATOM 3992 C CA . TYR B 1 101 ? 11.438 -42.438 -0.878 1 98.62 101 TYR B CA 1
ATOM 3993 C C . TYR B 1 101 ? 11.5 -43.5 0.23 1 98.62 101 TYR B C 1
ATOM 3995 O O . TYR B 1 101 ? 11.641 -44.688 -0.043 1 98.62 101 TYR B O 1
ATOM 4003 N N . GLN B 1 102 ? 11.359 -43.031 1.432 1 98.62 102 GLN B N 1
ATOM 4004 C CA . GLN B 1 102 ? 11.43 -43.938 2.578 1 98.62 102 GLN B CA 1
ATOM 4005 C C . GLN B 1 102 ? 10.312 -44.969 2.543 1 98.62 102 GLN B C 1
ATOM 4007 O O . GLN B 1 102 ? 10.516 -46.125 2.896 1 98.62 102 GLN B O 1
ATOM 4012 N N . ALA B 1 103 ? 9.164 -44.531 2.135 1 98.56 103 ALA B N 1
ATOM 4013 C CA . ALA B 1 103 ? 7.992 -45.406 2.117 1 98.56 103 ALA B CA 1
ATOM 4014 C C . ALA B 1 103 ? 7.906 -46.188 0.807 1 98.56 103 ALA B C 1
ATOM 4016 O O . ALA B 1 103 ? 7.066 -47.094 0.661 1 98.56 103 ALA B O 1
ATOM 4017 N N . LYS B 1 104 ? 8.727 -45.875 -0.188 1 98.44 104 LYS B N 1
ATOM 4018 C CA . LYS B 1 104 ? 8.789 -46.5 -1.512 1 98.44 104 LYS B CA 1
ATOM 4019 C C . LYS B 1 104 ? 7.469 -46.344 -2.256 1 98.44 104 LYS B C 1
ATOM 4021 O O . LYS B 1 104 ? 6.91 -47.312 -2.77 1 98.44 104 LYS B O 1
ATOM 4026 N N . VAL B 1 105 ? 7.031 -45.125 -2.287 1 98.75 105 VAL B N 1
ATOM 4027 C CA . VAL B 1 105 ? 5.812 -44.75 -2.998 1 98.75 105 VAL B CA 1
ATOM 4028 C C . VAL B 1 105 ? 6.129 -43.656 -4.023 1 98.75 105 VAL B C 1
ATOM 4030 O O . VAL B 1 105 ? 6.961 -42.781 -3.77 1 98.75 105 VAL B O 1
ATOM 4033 N N . SER B 1 106 ? 5.516 -43.688 -5.195 1 98.81 106 SER B N 1
ATOM 4034 C CA . SER B 1 106 ? 5.754 -42.75 -6.273 1 98.81 106 SER B CA 1
ATOM 4035 C C . SER B 1 106 ? 5.246 -41.344 -5.902 1 98.81 106 SER B C 1
ATOM 4037 O O . SER B 1 106 ? 4.383 -41.219 -5.031 1 98.81 106 SER B O 1
ATOM 4039 N N . TYR B 1 107 ? 5.82 -40.375 -6.605 1 98.75 107 TYR B N 1
ATOM 4040 C CA . TYR B 1 107 ? 5.672 -38.969 -6.227 1 98.75 107 TYR B CA 1
ATOM 4041 C C . TYR B 1 107 ? 5.375 -38.125 -7.445 1 98.75 107 TYR B C 1
ATOM 4043 O O . TYR B 1 107 ? 5.938 -38.344 -8.523 1 98.75 107 TYR B O 1
ATOM 4051 N N . LEU B 1 108 ? 4.457 -37.219 -7.293 1 98.62 108 LEU B N 1
ATOM 4052 C CA . LEU B 1 108 ? 4.141 -36.188 -8.297 1 98.62 108 LEU B CA 1
ATOM 4053 C C . LEU B 1 108 ? 3.945 -34.844 -7.656 1 98.62 108 LEU B C 1
ATOM 4055 O O . LEU B 1 108 ? 3.271 -34.719 -6.633 1 98.62 108 LEU B O 1
ATOM 4059 N N . ASP B 1 109 ? 4.602 -33.812 -8.203 1 97.19 109 ASP B N 1
ATOM 4060 C CA . ASP B 1 109 ? 4.371 -32.438 -7.703 1 97.19 109 ASP B CA 1
ATOM 4061 C C . ASP B 1 109 ? 4.02 -31.5 -8.844 1 97.19 109 ASP B C 1
ATOM 4063 O O . ASP B 1 109 ? 4.012 -31.891 -10.008 1 97.19 109 ASP B O 1
ATOM 4067 N N . THR B 1 110 ? 3.619 -30.25 -8.461 1 94.69 110 THR B N 1
ATOM 4068 C CA . THR B 1 110 ? 3.141 -29.297 -9.469 1 94.69 110 THR B CA 1
ATOM 4069 C C . THR B 1 110 ? 4.09 -28.109 -9.594 1 94.69 110 THR B C 1
ATOM 4071 O O . THR B 1 110 ? 3.883 -27.234 -10.43 1 94.69 110 THR B O 1
ATOM 4074 N N . SER B 1 111 ? 5.047 -28.062 -8.719 1 85.62 111 SER B N 1
ATOM 4075 C CA . SER B 1 111 ? 6 -26.953 -8.742 1 85.62 111 SER B CA 1
ATOM 4076 C C . SER B 1 111 ? 7.352 -27.375 -8.18 1 85.62 111 SER B C 1
ATOM 4078 O O . SER B 1 111 ? 7.473 -28.453 -7.586 1 85.62 111 SER B O 1
ATOM 4080 N N . VAL B 1 112 ? 8.289 -26.5 -8.398 1 75.25 112 VAL B N 1
ATOM 4081 C CA . VAL B 1 112 ? 9.633 -26.734 -7.867 1 75.25 112 VAL B CA 1
ATOM 4082 C C . VAL B 1 112 ? 9.648 -26.438 -6.367 1 75.25 112 VAL B C 1
ATOM 4084 O O . VAL B 1 112 ? 8.75 -25.766 -5.848 1 75.25 112 VAL B O 1
ATOM 4087 N N . ALA B 1 113 ? 10.625 -26.984 -5.691 1 59.28 113 ALA B N 1
ATOM 4088 C CA . ALA B 1 113 ? 10.781 -26.922 -4.238 1 59.28 113 ALA B CA 1
ATOM 4089 C C . ALA B 1 113 ? 11.242 -25.547 -3.793 1 59.28 113 ALA B C 1
ATOM 4091 O O . ALA B 1 113 ? 11.352 -25.266 -2.594 1 59.28 113 ALA B O 1
ATOM 4092 N N . VAL B 1 114 ? 11.547 -24.703 -4.738 1 55.5 114 VAL B N 1
ATOM 4093 C CA . VAL B 1 114 ? 12.344 -23.562 -4.293 1 55.5 114 VAL B CA 1
ATOM 4094 C C . VAL B 1 114 ? 11.484 -22.297 -4.285 1 55.5 114 VAL B C 1
ATOM 4096 O O . VAL B 1 114 ? 10.578 -22.156 -5.113 1 55.5 114 VAL B O 1
ATOM 4099 N N . ASP B 1 115 ? 11.562 -21.594 -3.078 1 60.09 115 ASP B N 1
ATOM 4100 C CA . ASP B 1 115 ? 11.211 -20.188 -3.17 1 60.09 115 ASP B CA 1
ATOM 4101 C C . ASP B 1 115 ? 12.211 -19.422 -4.039 1 60.09 115 ASP B C 1
ATOM 4103 O O . ASP B 1 115 ? 13.398 -19.375 -3.721 1 60.09 115 ASP B O 1
ATOM 4107 N N . LEU B 1 116 ? 11.945 -19.188 -5.258 1 56.28 116 LEU B N 1
ATOM 4108 C CA . LEU B 1 116 ? 12.859 -18.688 -6.281 1 56.28 116 LEU B CA 1
ATOM 4109 C C . LEU B 1 116 ? 13.523 -17.391 -5.824 1 56.28 116 LEU B C 1
ATOM 4111 O O . LEU B 1 116 ? 14.266 -16.766 -6.59 1 56.28 116 LEU B O 1
ATOM 4115 N N . CYS B 1 117 ? 13.312 -17.047 -4.484 1 63 117 CYS B N 1
ATOM 4116 C CA . CYS B 1 117 ? 13.859 -15.766 -4.039 1 63 117 CYS B CA 1
ATOM 4117 C C . CYS B 1 117 ? 15.008 -15.977 -3.059 1 63 117 CYS B C 1
ATOM 4119 O O . CYS B 1 117 ? 15.852 -15.094 -2.887 1 63 117 CYS B O 1
ATOM 4121 N N . SER B 1 118 ? 14.992 -17.141 -2.553 1 65.88 118 SER B N 1
ATOM 4122 C CA . SER B 1 118 ? 16.031 -17.422 -1.573 1 65.88 118 SER B CA 1
ATOM 4123 C C . SER B 1 118 ? 17.328 -17.844 -2.254 1 65.88 118 SER B C 1
ATOM 4125 O O . SER B 1 118 ? 17.312 -18.5 -3.293 1 65.88 118 SER B O 1
ATOM 4127 N N . GLU B 1 119 ? 18.391 -17.297 -1.672 1 65.5 119 GLU B N 1
ATOM 4128 C CA . GLU B 1 119 ? 19.688 -17.672 -2.211 1 65.5 119 GLU B CA 1
ATOM 4129 C C . GLU B 1 119 ? 19.812 -19.172 -2.375 1 65.5 119 GLU B C 1
ATOM 4131 O O . GLU B 1 119 ? 19.438 -19.938 -1.478 1 65.5 119 GLU B O 1
ATOM 4136 N N . GLY B 1 120 ? 20.266 -19.656 -3.549 1 64.5 120 GLY B N 1
ATOM 4137 C CA . GLY B 1 120 ? 20.422 -21.078 -3.861 1 64.5 120 GLY B CA 1
ATOM 4138 C C . GLY B 1 120 ? 19.172 -21.703 -4.434 1 64.5 120 GLY B C 1
ATOM 4139 O O . GLY B 1 120 ? 19.203 -22.828 -4.934 1 64.5 120 GLY B O 1
ATOM 4140 N N . GLN B 1 121 ? 18.109 -20.969 -4.383 1 69.94 121 GLN B N 1
ATOM 4141 C CA . GLN B 1 121 ? 16.844 -21.5 -4.895 1 69.94 121 GLN B CA 1
ATOM 4142 C C . GLN B 1 121 ? 16.391 -20.75 -6.145 1 69.94 121 GLN B C 1
ATOM 4144 O O . GLN B 1 121 ? 15.219 -20.797 -6.52 1 69.94 121 GLN B O 1
ATOM 4149 N N . GLN B 1 122 ? 17.391 -20.281 -6.75 1 79.5 122 GLN B N 1
ATOM 4150 C CA . GLN B 1 122 ? 17.125 -19.5 -7.957 1 79.5 122 GLN B CA 1
ATOM 4151 C C . GLN B 1 122 ? 17 -20.406 -9.18 1 79.5 122 GLN B C 1
ATOM 4153 O O . GLN B 1 122 ? 17.234 -21.625 -9.086 1 79.5 122 GLN B O 1
ATOM 4158 N N . VAL B 1 123 ? 16.609 -19.922 -10.273 1 84.31 123 VAL B N 1
ATOM 4159 C CA . VAL B 1 123 ? 16.297 -20.672 -11.492 1 84.31 123 VAL B CA 1
ATOM 4160 C C . VAL B 1 123 ? 17.5 -21.516 -11.906 1 84.31 123 VAL B C 1
ATOM 4162 O O . VAL B 1 123 ? 17.359 -22.703 -12.188 1 84.31 123 VAL B O 1
ATOM 4165 N N . PRO B 1 124 ? 18.75 -21.031 -11.938 1 82.81 124 PRO B N 1
ATOM 4166 C CA . PRO B 1 124 ? 19.875 -21.875 -12.359 1 82.81 124 PRO B CA 1
ATOM 4167 C C . PRO B 1 124 ? 20.062 -23.094 -11.461 1 82.81 124 PRO B C 1
ATOM 4169 O O . PRO B 1 124 ? 20.578 -24.125 -11.906 1 82.81 124 PRO B O 1
ATOM 4172 N N . GLN B 1 125 ? 19.609 -22.938 -10.25 1 84.81 125 GLN B N 1
ATOM 4173 C CA . GLN B 1 125 ? 19.812 -24.031 -9.305 1 84.81 125 GLN B CA 1
ATOM 4174 C C . GLN B 1 125 ? 18.5 -24.734 -9 1 84.81 125 GLN B C 1
ATOM 4176 O O . GLN B 1 125 ? 18.438 -25.625 -8.133 1 84.81 125 GLN B O 1
ATOM 4181 N N . ALA B 1 126 ? 17.594 -24.219 -9.844 1 83 126 ALA B N 1
ATOM 4182 C CA . ALA B 1 126 ? 16.281 -24.828 -9.633 1 83 126 ALA B CA 1
ATOM 4183 C C . ALA B 1 126 ? 16.328 -26.328 -9.836 1 83 126 ALA B C 1
ATOM 4185 O O . ALA B 1 126 ? 17.109 -26.828 -10.656 1 83 126 ALA B O 1
ATOM 4186 N N . TYR B 1 127 ? 15.797 -27.219 -9.07 1 89.31 127 TYR B N 1
ATOM 4187 C CA . TYR B 1 127 ? 15.555 -28.656 -9.164 1 89.31 127 TYR B CA 1
ATOM 4188 C C . TYR B 1 127 ? 16.75 -29.438 -8.648 1 89.31 127 TYR B C 1
ATOM 4190 O O . TYR B 1 127 ? 16.719 -30.672 -8.602 1 89.31 127 TYR B O 1
ATOM 4198 N N . ASP B 1 128 ? 17.953 -28.719 -8.375 1 89 128 ASP B N 1
ATOM 4199 C CA . ASP B 1 128 ? 19.172 -29.438 -7.977 1 89 128 ASP B CA 1
ATOM 4200 C C . ASP B 1 128 ? 18.891 -30.422 -6.844 1 89 128 ASP B C 1
ATOM 4202 O O . ASP B 1 128 ? 19.328 -31.562 -6.891 1 89 128 ASP B O 1
ATOM 4206 N N . TRP B 1 129 ? 18.141 -29.984 -5.945 1 90.12 129 TRP B N 1
ATOM 4207 C CA . TRP B 1 129 ? 17.859 -30.828 -4.789 1 90.12 129 TRP B CA 1
ATOM 4208 C C . TRP B 1 129 ? 16.938 -31.984 -5.172 1 90.12 129 TRP B C 1
ATOM 4210 O O . TRP B 1 129 ? 17.141 -33.125 -4.754 1 90.12 129 TRP B O 1
ATOM 4220 N N . GLN B 1 130 ? 15.961 -31.688 -5.934 1 94.31 130 GLN B N 1
ATOM 4221 C CA . GLN B 1 130 ? 15.023 -32.719 -6.336 1 94.31 130 GLN B CA 1
ATOM 4222 C C . GLN B 1 130 ? 15.688 -33.719 -7.277 1 94.31 130 GLN B C 1
ATOM 4224 O O . GLN B 1 130 ? 15.422 -34.938 -7.199 1 94.31 130 GLN B O 1
ATOM 4229 N N . TRP B 1 131 ? 16.531 -33.25 -8.148 1 95.12 131 TRP B N 1
ATOM 4230 C CA . TRP B 1 131 ? 17.234 -34.094 -9.086 1 95.12 131 TRP B CA 1
ATOM 4231 C C . TRP B 1 131 ? 18.188 -35.062 -8.359 1 95.12 131 TRP B C 1
ATOM 4233 O O . TRP B 1 131 ? 18.562 -36.094 -8.883 1 95.12 131 TRP B O 1
ATOM 4243 N N . GLY B 1 132 ? 18.578 -34.656 -7.172 1 94.69 132 GLY B N 1
ATOM 4244 C CA . GLY B 1 132 ? 19.391 -35.531 -6.332 1 94.69 132 GLY B CA 1
ATOM 4245 C C . GLY B 1 132 ? 18.688 -36.844 -5.969 1 94.69 132 GLY B C 1
ATOM 4246 O O . GLY B 1 132 ? 19.344 -37.781 -5.523 1 94.69 132 GLY B O 1
ATOM 4247 N N . TYR B 1 133 ? 17.406 -36.938 -6.211 1 97.19 133 TYR B N 1
ATOM 4248 C CA . TYR B 1 133 ? 16.625 -38.125 -5.867 1 97.19 133 TYR B CA 1
ATOM 4249 C C . TYR B 1 133 ? 16.516 -39.062 -7.062 1 97.19 133 TYR B C 1
ATOM 4251 O O . TYR B 1 133 ? 15.93 -40.125 -6.949 1 97.19 133 TYR B O 1
ATOM 4259 N N . ARG B 1 134 ? 17.031 -38.75 -8.195 1 97.38 134 ARG B N 1
ATOM 4260 C CA . ARG B 1 134 ? 16.875 -39.531 -9.414 1 97.38 134 ARG B CA 1
ATOM 4261 C C . ARG B 1 134 ? 17.344 -40.969 -9.211 1 97.38 134 ARG B C 1
ATOM 4263 O O . ARG B 1 134 ? 16.594 -41.906 -9.445 1 97.38 134 ARG B O 1
ATOM 4270 N N . GLU B 1 135 ? 18.562 -41.156 -8.734 1 97.75 135 GLU B N 1
ATOM 4271 C CA . GLU B 1 135 ? 19.109 -42.5 -8.523 1 97.75 135 GLU B CA 1
ATOM 4272 C C . GLU B 1 135 ? 18.391 -43.219 -7.395 1 97.75 135 GLU B C 1
ATOM 4274 O O . GLU B 1 135 ? 18.156 -44.438 -7.477 1 97.75 135 GLU B O 1
ATOM 4279 N N . LYS B 1 136 ? 18.031 -42.438 -6.391 1 98.12 136 LYS B N 1
ATOM 4280 C CA . LYS B 1 136 ? 17.312 -43 -5.258 1 98.12 136 LYS B CA 1
ATOM 4281 C C . LYS B 1 136 ? 15.977 -43.625 -5.695 1 98.12 136 LYS B C 1
ATOM 4283 O O . LYS B 1 136 ? 15.656 -44.75 -5.352 1 98.12 136 LYS B O 1
ATOM 4288 N N . PHE B 1 137 ? 15.234 -42.906 -6.422 1 98.75 137 PHE B N 1
ATOM 4289 C CA . PHE B 1 137 ? 13.93 -43.375 -6.887 1 98.75 137 PHE B CA 1
ATOM 4290 C C . PHE B 1 137 ? 14.078 -44.531 -7.852 1 98.75 137 PHE B C 1
ATOM 4292 O O . PHE B 1 137 ? 13.273 -45.469 -7.828 1 98.75 137 PHE B O 1
ATOM 4299 N N . GLU B 1 138 ? 15.086 -44.469 -8.711 1 98.5 138 GLU B N 1
ATOM 4300 C CA . GLU B 1 138 ? 15.344 -45.562 -9.641 1 98.5 138 GLU B CA 1
ATOM 4301 C C . GLU B 1 138 ? 15.641 -46.875 -8.906 1 98.5 138 GLU B C 1
ATOM 4303 O O . GLU B 1 138 ? 15.047 -47.906 -9.203 1 98.5 138 GLU B O 1
ATOM 4308 N N . GLU B 1 139 ? 16.453 -46.75 -7.945 1 98.25 139 GLU B N 1
ATOM 4309 C CA . GLU B 1 139 ? 16.828 -47.938 -7.172 1 98.25 139 GLU B CA 1
ATOM 4310 C C . GLU B 1 139 ? 15.656 -48.5 -6.371 1 98.25 139 GLU B C 1
ATOM 4312 O O . GLU B 1 139 ? 15.516 -49.688 -6.207 1 98.25 139 GLU B O 1
ATOM 4317 N N . ALA B 1 140 ? 14.82 -47.594 -5.891 1 98.12 140 ALA B N 1
ATOM 4318 C CA . ALA B 1 140 ? 13.656 -47.969 -5.098 1 98.12 140 ALA B CA 1
ATOM 4319 C C . ALA B 1 140 ? 12.539 -48.5 -5.984 1 98.12 140 ALA B C 1
ATOM 4321 O O . ALA B 1 140 ? 11.578 -49.125 -5.492 1 98.12 140 ALA B O 1
ATOM 4322 N N . GLY B 1 141 ? 12.648 -48.312 -7.336 1 98.38 141 GLY B N 1
ATOM 4323 C CA . GLY B 1 141 ? 11.664 -48.781 -8.289 1 98.38 141 GLY B CA 1
ATOM 4324 C C . GLY B 1 141 ? 10.406 -47.938 -8.328 1 98.38 141 GLY B C 1
ATOM 4325 O O . GLY B 1 141 ? 9.32 -48.438 -8.609 1 98.38 141 GLY B O 1
ATOM 4326 N N . ILE B 1 142 ? 10.539 -46.719 -7.934 1 98.75 142 ILE B N 1
ATOM 4327 C CA . ILE B 1 142 ? 9.383 -45.844 -7.898 1 98.75 142 ILE B CA 1
ATOM 4328 C C . ILE B 1 142 ? 9.586 -44.688 -8.875 1 98.75 142 ILE B C 1
ATOM 4330 O O . ILE B 1 142 ? 10.688 -44.5 -9.391 1 98.75 142 ILE B O 1
ATOM 4334 N N . THR B 1 143 ? 8.5 -43.938 -9.148 1 98.81 143 THR B N 1
ATOM 4335 C CA . THR B 1 143 ? 8.469 -42.875 -10.141 1 98.81 143 THR B CA 1
ATOM 4336 C C . THR B 1 143 ? 8.297 -41.531 -9.461 1 98.81 143 THR B C 1
ATOM 4338 O O . THR B 1 143 ? 7.527 -41.375 -8.508 1 98.81 143 THR B O 1
ATOM 4341 N N . GLY B 1 144 ? 9.094 -40.594 -9.867 1 98.69 144 GLY B N 1
ATOM 4342 C CA . GLY B 1 144 ? 8.875 -39.188 -9.555 1 98.69 144 GLY B CA 1
ATOM 4343 C C . GLY B 1 144 ? 8.594 -38.344 -10.781 1 98.69 144 GLY B C 1
ATOM 4344 O O . GLY B 1 144 ? 9.336 -38.406 -11.766 1 98.69 144 GLY B O 1
ATOM 4345 N N . ILE B 1 145 ? 7.492 -37.656 -10.781 1 98.62 145 ILE B N 1
ATOM 4346 C CA . ILE B 1 145 ? 7.156 -36.719 -11.844 1 98.62 145 ILE B CA 1
ATOM 4347 C C . ILE B 1 145 ? 7.184 -35.281 -11.305 1 98.62 145 ILE B C 1
ATOM 4349 O O . ILE B 1 145 ? 6.395 -34.938 -10.43 1 98.62 145 ILE B O 1
ATOM 4353 N N . LEU B 1 146 ? 8.07 -34.469 -11.867 1 97.25 146 LEU B N 1
ATOM 4354 C CA . LEU B 1 146 ? 8.297 -33.125 -11.328 1 97.25 146 LEU B CA 1
ATOM 4355 C C . LEU B 1 146 ? 7.641 -32.062 -12.203 1 97.25 146 LEU B C 1
ATOM 4357 O O . LEU B 1 146 ? 7.758 -32.125 -13.43 1 97.25 146 LEU B O 1
ATOM 4361 N N . GLY B 1 147 ? 6.953 -31.172 -11.531 1 95.62 147 GLY B N 1
ATOM 4362 C CA . GLY B 1 147 ? 6.441 -29.969 -12.188 1 95.62 147 GLY B CA 1
ATOM 4363 C C . GLY B 1 147 ? 5.215 -30.25 -13.047 1 95.62 147 GLY B C 1
ATOM 4364 O O . GLY B 1 147 ? 5.141 -29.797 -14.188 1 95.62 147 GLY B O 1
ATOM 4365 N N . ALA B 1 148 ? 4.297 -31.047 -12.531 1 97.56 148 ALA B N 1
ATOM 4366 C CA . ALA B 1 148 ? 3.119 -31.438 -13.305 1 97.56 148 ALA B CA 1
ATOM 4367 C C . ALA B 1 148 ? 1.984 -30.438 -13.117 1 97.56 148 ALA B C 1
ATOM 4369 O O . ALA B 1 148 ? 0.854 -30.812 -12.805 1 97.56 148 ALA B O 1
ATOM 4370 N N . GLY B 1 149 ? 2.275 -29.172 -13.258 1 96.56 149 GLY B N 1
ATOM 4371 C CA . GLY B 1 149 ? 1.31 -28.094 -13.352 1 96.56 149 GLY B CA 1
ATOM 4372 C C . GLY B 1 149 ? 1.132 -27.578 -14.766 1 96.56 149 GLY B C 1
ATOM 4373 O O . GLY B 1 149 ? 1.073 -28.359 -15.719 1 96.56 149 GLY B O 1
ATOM 4374 N N . PHE B 1 150 ? 0.923 -26.25 -14.844 1 97.12 150 PHE B N 1
ATOM 4375 C CA . PHE B 1 150 ? 0.836 -25.688 -16.188 1 97.12 150 PHE B CA 1
ATOM 4376 C C . PHE B 1 150 ? 2.164 -25.047 -16.594 1 97.12 150 PHE B C 1
ATOM 4378 O O . PHE B 1 150 ? 2.715 -25.391 -17.641 1 97.12 150 PHE B O 1
ATOM 4385 N N . ASP B 1 151 ? 2.682 -24.141 -15.828 1 94.75 151 ASP B N 1
ATOM 4386 C CA . ASP B 1 151 ? 4.02 -23.578 -15.969 1 94.75 151 ASP B CA 1
ATOM 4387 C C . ASP B 1 151 ? 4.719 -23.453 -14.617 1 94.75 151 ASP B C 1
ATOM 4389 O O . ASP B 1 151 ? 4.812 -22.375 -14.047 1 94.75 151 ASP B O 1
ATOM 4393 N N . PRO B 1 152 ? 5.484 -24.562 -14.242 1 94.5 152 PRO B N 1
ATOM 4394 C CA . PRO B 1 152 ? 5.934 -25.656 -15.109 1 94.5 152 PRO B CA 1
ATOM 4395 C C . PRO B 1 152 ? 4.84 -26.703 -15.359 1 94.5 152 PRO B C 1
ATOM 4397 O O . PRO B 1 152 ? 3.857 -26.766 -14.617 1 94.5 152 PRO B O 1
ATOM 4400 N N . GLY B 1 153 ? 5.066 -27.562 -16.422 1 97.44 153 GLY B N 1
ATOM 4401 C CA . GLY B 1 153 ? 4.18 -28.672 -16.703 1 97.44 153 GLY B CA 1
ATOM 4402 C C . GLY B 1 153 ? 3.732 -28.734 -18.141 1 97.44 153 GLY B C 1
ATOM 4403 O O . GLY B 1 153 ? 4.449 -29.25 -19 1 97.44 153 GLY B O 1
ATOM 4404 N N . VAL B 1 154 ? 2.57 -28.172 -18.344 1 98.75 154 VAL B N 1
ATOM 4405 C CA . VAL B 1 154 ? 1.978 -28.266 -19.688 1 98.75 154 VAL B CA 1
ATOM 4406 C C . VAL B 1 154 ? 2.863 -27.547 -20.688 1 98.75 154 VAL B C 1
ATOM 4408 O O . VAL B 1 154 ? 3.062 -28.031 -21.812 1 98.75 154 VAL B O 1
ATOM 4411 N N . VAL B 1 155 ? 3.428 -26.438 -20.281 1 98.69 155 VAL B N 1
ATOM 4412 C CA . VAL B 1 155 ? 4.262 -25.672 -21.203 1 98.69 155 VAL B CA 1
ATOM 4413 C C . VAL B 1 155 ? 5.523 -26.469 -21.547 1 98.69 155 VAL B C 1
ATOM 4415 O O . VAL B 1 155 ? 6.066 -26.344 -22.641 1 98.69 155 VAL B O 1
ATOM 4418 N N . SER B 1 156 ? 6 -27.266 -20.609 1 98.38 156 SER B N 1
ATOM 4419 C CA . SER B 1 156 ? 7.125 -28.172 -20.859 1 98.38 156 SER B CA 1
ATOM 4420 C C . SER B 1 156 ? 6.734 -29.297 -21.812 1 98.38 156 SER B C 1
ATOM 4422 O O . SER B 1 156 ? 7.527 -29.703 -22.672 1 98.38 156 SER B O 1
ATOM 4424 N N . VAL B 1 157 ? 5.543 -29.781 -21.641 1 98.81 157 VAL B N 1
ATOM 4425 C CA . VAL B 1 157 ? 5.02 -30.797 -22.531 1 98.81 157 VAL B CA 1
ATOM 4426 C C . VAL B 1 157 ? 4.859 -30.234 -23.938 1 98.81 157 VAL B C 1
ATOM 4428 O O . VAL B 1 157 ? 5.141 -30.906 -24.922 1 98.81 157 VAL B O 1
ATOM 4431 N N . PHE B 1 158 ? 4.375 -28.969 -24.047 1 98.88 158 PHE B N 1
ATOM 4432 C CA . PHE B 1 158 ? 4.285 -28.297 -25.328 1 98.88 158 PHE B CA 1
ATOM 4433 C C . PHE B 1 158 ? 5.652 -28.219 -26 1 98.88 158 PHE B C 1
ATOM 4435 O O . PHE B 1 158 ? 5.773 -28.438 -27.203 1 98.88 158 PHE B O 1
ATOM 4442 N N . ALA B 1 159 ? 6.656 -27.891 -25.234 1 98.69 159 ALA B N 1
ATOM 4443 C CA . ALA B 1 159 ? 8.016 -27.844 -25.766 1 98.69 159 ALA B CA 1
ATOM 4444 C C . ALA B 1 159 ? 8.469 -29.203 -26.266 1 98.69 159 ALA B C 1
ATOM 4446 O O . ALA B 1 159 ? 9.062 -29.328 -27.328 1 98.69 159 ALA B O 1
ATOM 4447 N N . ALA B 1 160 ? 8.203 -30.234 -25.484 1 98.56 160 ALA B N 1
ATOM 4448 C CA . ALA B 1 160 ? 8.547 -31.609 -25.875 1 98.56 160 ALA B CA 1
ATOM 4449 C C . ALA B 1 160 ? 7.824 -32 -27.156 1 98.56 160 ALA B C 1
ATOM 4451 O O . ALA B 1 160 ? 8.391 -32.688 -28.016 1 98.56 160 ALA B O 1
ATOM 4452 N N . TYR B 1 161 ? 6.551 -31.625 -27.219 1 98.75 161 TYR B N 1
ATOM 4453 C CA . TYR B 1 161 ? 5.766 -31.875 -28.422 1 98.75 161 TYR B CA 1
ATOM 4454 C C . TYR B 1 161 ? 6.387 -31.203 -29.641 1 98.75 161 TYR B C 1
ATOM 4456 O O . TYR B 1 161 ? 6.441 -31.781 -30.719 1 98.75 161 TYR B O 1
ATOM 4464 N N . ALA B 1 162 ? 6.844 -29.984 -29.484 1 98.69 162 ALA B N 1
ATOM 4465 C CA . ALA B 1 162 ? 7.5 -29.25 -30.562 1 98.69 162 ALA B CA 1
ATOM 4466 C C . ALA B 1 162 ? 8.758 -29.953 -31.031 1 98.69 162 ALA B C 1
ATOM 4468 O O . ALA B 1 162 ? 9.008 -30.078 -32.219 1 98.69 162 ALA B O 1
ATOM 4469 N N . VAL B 1 163 ? 9.578 -30.422 -30.094 1 97.88 163 VAL B N 1
ATOM 4470 C CA . VAL B 1 163 ? 10.805 -31.141 -30.406 1 97.88 163 VAL B CA 1
ATOM 4471 C C . VAL B 1 163 ? 10.477 -32.406 -31.203 1 97.88 163 VAL B C 1
ATOM 4473 O O . VAL B 1 163 ? 11.117 -32.719 -32.188 1 97.88 163 VAL B O 1
ATOM 4476 N N . LYS B 1 164 ? 9.461 -33.094 -30.75 1 97.88 164 LYS B N 1
ATOM 4477 C CA . LYS B 1 164 ? 9.133 -34.406 -31.297 1 97.88 164 LYS B CA 1
ATOM 4478 C C . LYS B 1 164 ? 8.492 -34.281 -32.656 1 97.88 164 LYS B C 1
ATOM 4480 O O . LYS B 1 164 ? 8.766 -35.094 -33.562 1 97.88 164 LYS B O 1
ATOM 4485 N N . HIS B 1 165 ? 7.637 -33.281 -32.875 1 98.19 165 HIS B N 1
ATOM 4486 C CA . HIS B 1 165 ? 6.75 -33.344 -34.031 1 98.19 165 HIS B CA 1
ATOM 4487 C C . HIS B 1 165 ? 6.973 -32.156 -34.969 1 98.19 165 HIS B C 1
ATOM 4489 O O . HIS B 1 165 ? 6.707 -32.25 -36.156 1 98.19 165 HIS B O 1
ATOM 4495 N N . LEU B 1 166 ? 7.461 -31.031 -34.406 1 98.44 166 LEU B N 1
ATOM 4496 C CA . LEU B 1 166 ? 7.211 -29.812 -35.156 1 98.44 166 LEU B CA 1
ATOM 4497 C C . LEU B 1 166 ? 8.516 -29.203 -35.688 1 98.44 166 LEU B C 1
ATOM 4499 O O . LEU B 1 166 ? 8.523 -28.453 -36.656 1 98.44 166 LEU B O 1
ATOM 4503 N N . PHE B 1 167 ? 9.633 -29.531 -35 1 98.44 167 PHE B N 1
ATOM 4504 C CA . PHE B 1 167 ? 10.891 -28.875 -35.344 1 98.44 167 PHE B CA 1
ATOM 4505 C C . PHE B 1 167 ? 12.023 -29.891 -35.438 1 98.44 167 PHE B C 1
ATOM 4507 O O . PHE B 1 167 ? 11.984 -30.922 -34.75 1 98.44 167 PHE B O 1
ATOM 4514 N N . ASP B 1 168 ? 13.047 -29.625 -36.25 1 98.06 168 ASP B N 1
ATOM 4515 C CA . ASP B 1 168 ? 14.312 -30.344 -36.25 1 98.06 168 ASP B CA 1
ATOM 4516 C C . ASP B 1 168 ? 15.359 -29.656 -35.406 1 98.06 168 ASP B C 1
ATOM 4518 O O . ASP B 1 168 ? 16.25 -30.312 -34.844 1 98.06 168 ASP B O 1
ATOM 4522 N N . GLU B 1 169 ? 15.219 -28.344 -35.406 1 97.44 169 GLU B N 1
ATOM 4523 C CA . GLU B 1 169 ? 16.078 -27.469 -34.594 1 97.44 169 GLU B CA 1
ATOM 4524 C C . GLU B 1 169 ? 15.266 -26.359 -33.938 1 97.44 169 GLU B C 1
ATOM 4526 O O . GLU B 1 169 ? 14.383 -25.766 -34.562 1 97.44 169 GLU B O 1
ATOM 4531 N N . ILE B 1 170 ? 15.578 -26.078 -32.656 1 98 170 ILE B N 1
ATOM 4532 C CA . ILE B 1 170 ? 14.859 -25.031 -31.953 1 98 170 ILE B CA 1
ATOM 4533 C C . ILE B 1 170 ? 15.82 -23.891 -31.594 1 98 170 ILE B C 1
ATOM 4535 O O . ILE B 1 170 ? 16.875 -24.125 -31 1 98 170 ILE B O 1
ATOM 4539 N N . ASP B 1 171 ? 15.492 -22.719 -32 1 97.5 171 ASP B N 1
ATOM 4540 C CA . ASP B 1 171 ? 16.266 -21.516 -31.656 1 97.5 171 ASP B CA 1
ATOM 4541 C C . ASP B 1 171 ? 15.781 -20.922 -30.344 1 97.5 171 ASP B C 1
ATOM 4543 O O . ASP B 1 171 ? 16.578 -20.719 -29.422 1 97.5 171 ASP B O 1
ATOM 4547 N N . THR B 1 172 ? 14.492 -20.656 -30.266 1 98.06 172 THR B N 1
ATOM 4548 C CA . THR B 1 172 ? 14 -19.984 -29.062 1 98.06 172 THR B CA 1
ATOM 4549 C C . THR B 1 172 ? 12.742 -20.672 -28.547 1 98.06 172 THR B C 1
ATOM 4551 O O . THR B 1 172 ? 11.938 -21.188 -29.328 1 98.06 172 THR B O 1
ATOM 4554 N N . ILE B 1 173 ? 12.594 -20.734 -27.266 1 98.5 173 ILE B N 1
ATOM 4555 C CA . ILE B 1 173 ? 11.383 -21.109 -26.547 1 98.5 173 ILE B CA 1
ATOM 4556 C C . ILE B 1 173 ? 10.969 -19.984 -25.609 1 98.5 173 ILE B C 1
ATOM 4558 O O . ILE B 1 173 ? 11.703 -19.641 -24.672 1 98.5 173 ILE B O 1
ATOM 4562 N N . ASP B 1 174 ? 9.859 -19.406 -25.859 1 98.44 174 ASP B N 1
ATOM 4563 C CA . ASP B 1 174 ? 9.266 -18.391 -24.984 1 98.44 174 ASP B CA 1
ATOM 4564 C C . ASP B 1 174 ? 7.969 -18.891 -24.359 1 98.44 174 ASP B C 1
ATOM 4566 O O . ASP B 1 174 ? 6.988 -19.141 -25.062 1 98.44 174 ASP B O 1
ATOM 4570 N N . VAL B 1 175 ? 8.016 -19.109 -23.078 1 98.5 175 VAL B N 1
ATOM 4571 C CA . VAL B 1 175 ? 6.777 -19.422 -22.375 1 98.5 175 VAL B CA 1
ATOM 4572 C C . VAL B 1 175 ? 5.992 -18.156 -22.094 1 98.5 175 VAL B C 1
ATOM 4574 O O . VAL B 1 175 ? 6.52 -17.203 -21.5 1 98.5 175 VAL B O 1
ATOM 4577 N N . MET B 1 176 ? 4.777 -18.125 -22.516 1 98.5 176 MET B N 1
ATOM 4578 C CA . MET B 1 176 ? 3.916 -16.953 -22.406 1 98.5 176 MET B CA 1
ATOM 4579 C C . MET B 1 176 ? 2.725 -17.234 -21.5 1 98.5 176 MET B C 1
ATOM 4581 O O . MET B 1 176 ? 2.033 -18.25 -21.672 1 98.5 176 MET B O 1
ATOM 4585 N N . ASP B 1 177 ? 2.492 -16.359 -20.547 1 98 177 ASP B N 1
ATOM 4586 C CA . ASP B 1 177 ? 1.404 -16.562 -19.594 1 98 177 ASP B CA 1
ATOM 4587 C C . ASP B 1 177 ? 0.654 -15.258 -19.328 1 98 177 ASP B C 1
ATOM 4589 O O . ASP B 1 177 ? 1.233 -14.297 -18.828 1 98 177 ASP B O 1
ATOM 4593 N N . VAL B 1 178 ? -0.621 -15.234 -19.656 1 98.06 178 VAL B N 1
ATOM 4594 C CA . VAL B 1 178 ? -1.426 -14.062 -19.328 1 98.06 178 VAL B CA 1
ATOM 4595 C C . VAL B 1 178 ? -2.748 -14.508 -18.703 1 98.06 178 VAL B C 1
ATOM 4597 O O . VAL B 1 178 ? -3.283 -15.562 -19.047 1 98.06 178 VAL B O 1
ATOM 4600 N N . ASN B 1 179 ? -3.227 -13.852 -17.734 1 97.06 179 ASN B N 1
ATOM 4601 C CA . ASN B 1 179 ? -4.598 -13.898 -17.234 1 97.06 179 ASN B CA 1
ATOM 4602 C C . ASN B 1 179 ? -5.398 -12.68 -17.688 1 97.06 179 ASN B C 1
ATOM 4604 O O . ASN B 1 179 ? -5.23 -11.586 -17.141 1 97.06 179 ASN B O 1
ATOM 4608 N N . ALA B 1 180 ? -6.191 -12.852 -18.672 1 97.12 180 ALA B N 1
ATOM 4609 C CA . ALA B 1 180 ? -7.055 -11.789 -19.172 1 97.12 180 ALA B CA 1
ATOM 4610 C C . ALA B 1 180 ? -8.422 -11.82 -18.484 1 97.12 180 ALA B C 1
ATOM 4612 O O . ALA B 1 180 ? -9.438 -11.508 -19.109 1 97.12 180 ALA B O 1
ATOM 4613 N N . GLY B 1 181 ? -8.43 -12.352 -17.281 1 96.25 181 GLY B N 1
ATOM 4614 C CA . GLY B 1 181 ? -9.664 -12.453 -16.516 1 96.25 181 GLY B CA 1
ATOM 4615 C C . GLY B 1 181 ? -9.945 -11.219 -15.672 1 96.25 181 GLY B C 1
ATOM 4616 O O . GLY B 1 181 ? -9.094 -10.336 -15.555 1 96.25 181 GLY B O 1
ATOM 4617 N N . ASP B 1 182 ? -11.203 -11.172 -15.203 1 95.88 182 ASP B N 1
ATOM 4618 C CA . ASP B 1 182 ? -11.656 -10.102 -14.328 1 95.88 182 ASP B CA 1
ATOM 4619 C C . ASP B 1 182 ? -12.43 -10.648 -13.125 1 95.88 182 ASP B C 1
ATOM 4621 O O . ASP B 1 182 ? -13.523 -11.188 -13.281 1 95.88 182 ASP B O 1
ATOM 4625 N N . HIS B 1 183 ? -11.922 -10.531 -11.961 1 95.62 183 HIS B N 1
ATOM 4626 C CA . HIS B 1 183 ? -12.555 -11.023 -10.75 1 95.62 183 HIS B CA 1
ATOM 4627 C C . HIS B 1 183 ? -13.359 -9.93 -10.055 1 95.62 183 HIS B C 1
ATOM 4629 O O . HIS B 1 183 ? -13.977 -10.164 -9.016 1 95.62 183 HIS B O 1
ATOM 4635 N N . GLY B 1 184 ? -13.328 -8.695 -10.508 1 94.69 184 GLY B N 1
ATOM 4636 C CA . GLY B 1 184 ? -14.203 -7.637 -10.031 1 94.69 184 GLY B CA 1
ATOM 4637 C C . GLY B 1 184 ? -13.586 -6.809 -8.922 1 94.69 184 GLY B C 1
ATOM 4638 O O . GLY B 1 184 ? -14.141 -5.789 -8.516 1 94.69 184 GLY B O 1
ATOM 4639 N N . LYS B 1 185 ? -12.453 -7.191 -8.367 1 94.81 185 LYS B N 1
ATOM 4640 C CA . LYS B 1 185 ? -11.758 -6.43 -7.332 1 94.81 185 LYS B CA 1
ATOM 4641 C C . LYS B 1 185 ? -10.75 -5.465 -7.945 1 94.81 185 LYS B C 1
ATOM 4643 O O . LYS B 1 185 ? -10.242 -5.707 -9.039 1 94.81 185 LYS B O 1
ATOM 4648 N N . LYS B 1 186 ? -10.461 -4.367 -7.297 1 92.88 186 LYS B N 1
ATOM 4649 C CA . LYS B 1 186 ? -9.461 -3.412 -7.773 1 92.88 186 LYS B CA 1
ATOM 4650 C C . LYS B 1 186 ? -8.07 -4.035 -7.797 1 92.88 186 LYS B C 1
ATOM 4652 O O . LYS B 1 186 ? -7.305 -3.816 -8.734 1 92.88 186 LYS B O 1
ATOM 4657 N N . PHE B 1 187 ? -7.812 -4.766 -6.762 1 95.62 187 PHE B N 1
ATOM 4658 C CA . PHE B 1 187 ? -6.559 -5.5 -6.676 1 95.62 187 PHE B CA 1
ATOM 4659 C C . PHE B 1 187 ? -6.723 -6.754 -5.82 1 95.62 187 PHE B C 1
ATOM 4661 O O . PHE B 1 187 ? -7.281 -6.695 -4.723 1 95.62 187 PHE B O 1
ATOM 4668 N N . ALA B 1 188 ? -6.215 -7.816 -6.324 1 95.12 188 ALA B N 1
ATOM 4669 C CA . ALA B 1 188 ? -6.156 -9.094 -5.613 1 95.12 188 ALA B CA 1
ATOM 4670 C C . ALA B 1 188 ? -5.137 -10.031 -6.254 1 95.12 188 ALA B C 1
ATOM 4672 O O . ALA B 1 188 ? -4.68 -9.789 -7.371 1 95.12 188 ALA B O 1
ATOM 4673 N N . THR B 1 189 ? -4.68 -10.961 -5.508 1 92.31 189 THR B N 1
ATOM 4674 C CA . THR B 1 189 ? -3.814 -12.008 -6.039 1 92.31 189 THR B CA 1
ATOM 4675 C C . THR B 1 189 ? -4.578 -13.32 -6.18 1 92.31 189 THR B C 1
ATOM 4677 O O . THR B 1 189 ? -5.414 -13.656 -5.336 1 92.31 189 THR B O 1
ATOM 4680 N N . ASN B 1 190 ? -4.246 -14 -7.211 1 89.31 190 ASN B N 1
ATOM 4681 C CA . ASN B 1 190 ? -4.949 -15.25 -7.48 1 89.31 190 ASN B CA 1
ATOM 4682 C C . ASN B 1 190 ? -4.402 -16.391 -6.633 1 89.31 190 ASN B C 1
ATOM 4684 O O . ASN B 1 190 ? -4.996 -17.469 -6.582 1 89.31 190 ASN B O 1
ATOM 4688 N N . PHE B 1 191 ? -3.277 -16.219 -6.031 1 84.12 191 PHE B N 1
ATOM 4689 C CA . PHE B 1 191 ? -2.623 -17.141 -5.113 1 84.12 191 PHE B CA 1
ATOM 4690 C C . PHE B 1 191 ? -2.238 -16.438 -3.818 1 84.12 191 PHE B C 1
ATOM 4692 O O . PHE B 1 191 ? -2.629 -15.281 -3.59 1 84.12 191 PHE B O 1
ATOM 4699 N N . ASP B 1 192 ? -1.536 -17.25 -2.941 1 82.06 192 ASP B N 1
ATOM 4700 C CA . ASP B 1 192 ? -1.058 -16.656 -1.697 1 82.06 192 ASP B CA 1
ATOM 4701 C C . ASP B 1 192 ? -0.236 -15.398 -1.971 1 82.06 192 ASP B C 1
ATOM 4703 O O . ASP B 1 192 ? 0.771 -15.445 -2.68 1 82.06 192 ASP B O 1
ATOM 4707 N N . PRO B 1 193 ? -0.723 -14.258 -1.393 1 86.5 193 PRO B N 1
ATOM 4708 C CA . PRO B 1 193 ? -0.072 -12.992 -1.723 1 86.5 193 PRO B CA 1
ATOM 4709 C C . PRO B 1 193 ? 1.405 -12.969 -1.339 1 86.5 193 PRO B C 1
ATOM 4711 O O . PRO B 1 193 ? 2.213 -12.328 -2.02 1 86.5 193 PRO B O 1
ATOM 4714 N N . GLU B 1 194 ? 1.778 -13.625 -0.266 1 83 194 GLU B N 1
ATOM 4715 C CA . GLU B 1 194 ? 3.176 -13.633 0.154 1 83 194 GLU B CA 1
ATOM 4716 C C . GLU B 1 194 ? 4.07 -14.258 -0.912 1 83 194 GLU B C 1
ATOM 4718 O O . GLU B 1 194 ? 5.047 -13.648 -1.351 1 83 194 GLU B O 1
ATOM 4723 N N . THR B 1 195 ? 3.711 -15.391 -1.377 1 76.25 195 THR B N 1
ATOM 4724 C CA . THR B 1 195 ? 4.484 -16.125 -2.377 1 76.25 195 THR B CA 1
ATOM 4725 C C . THR B 1 195 ? 4.438 -15.398 -3.723 1 76.25 195 THR B C 1
ATOM 4727 O O . THR B 1 195 ? 5.465 -15.266 -4.395 1 76.25 195 THR B O 1
ATOM 4730 N N . ASN B 1 196 ? 3.281 -14.961 -4.043 1 84.06 196 ASN B N 1
ATOM 4731 C CA . ASN B 1 196 ? 3.082 -14.281 -5.316 1 84.06 196 ASN B CA 1
ATOM 4732 C C . ASN B 1 196 ? 3.951 -13.031 -5.43 1 84.06 196 ASN B C 1
ATOM 4734 O O . ASN B 1 196 ? 4.652 -12.844 -6.422 1 84.06 196 ASN B O 1
ATOM 4738 N N . MET B 1 197 ? 3.941 -12.258 -4.352 1 88.5 197 MET B N 1
ATOM 4739 C CA . MET B 1 197 ? 4.652 -10.984 -4.41 1 88.5 197 MET B CA 1
ATOM 4740 C C . MET B 1 197 ? 6.164 -11.203 -4.379 1 88.5 197 MET B C 1
ATOM 4742 O O . MET B 1 197 ? 6.91 -10.492 -5.043 1 88.5 197 MET B O 1
ATOM 4746 N N . LEU B 1 198 ? 6.621 -12.18 -3.668 1 82.5 198 LEU B N 1
ATOM 4747 C CA . LEU B 1 198 ? 8.047 -12.484 -3.611 1 82.5 198 LEU B CA 1
ATOM 4748 C C . LEU B 1 198 ? 8.562 -12.93 -4.977 1 82.5 198 LEU B C 1
ATOM 4750 O O . LEU B 1 198 ? 9.648 -12.539 -5.395 1 82.5 198 LEU B O 1
ATOM 4754 N N . GLU B 1 199 ? 7.777 -13.617 -5.641 1 79.88 199 GLU B N 1
ATOM 4755 C CA . GLU B 1 199 ? 8.156 -14.109 -6.961 1 79.88 199 GLU B CA 1
ATOM 4756 C C . GLU B 1 199 ? 8.211 -12.977 -7.98 1 79.88 199 GLU B C 1
ATOM 4758 O O . GLU B 1 199 ? 9.125 -12.914 -8.805 1 79.88 199 GLU B O 1
ATOM 4763 N N . ILE B 1 200 ? 7.305 -12.125 -7.879 1 87.69 200 ILE B N 1
ATOM 4764 C CA . ILE B 1 200 ? 7.145 -11.086 -8.891 1 87.69 200 ILE B CA 1
ATOM 4765 C C . ILE B 1 200 ? 8.211 -10.016 -8.695 1 87.69 200 ILE B C 1
ATOM 4767 O O . ILE B 1 200 ? 8.656 -9.383 -9.664 1 87.69 200 ILE B O 1
ATOM 4771 N N . GLN B 1 201 ? 8.68 -9.836 -7.496 1 88.19 201 GLN B N 1
ATOM 4772 C CA . GLN B 1 201 ? 9.594 -8.727 -7.254 1 88.19 201 GLN B CA 1
ATOM 4773 C C . GLN B 1 201 ? 11.039 -9.133 -7.5 1 88.19 201 GLN B C 1
ATOM 4775 O O . GLN B 1 201 ? 11.93 -8.289 -7.57 1 88.19 201 GLN B O 1
ATOM 4780 N N . GLY B 1 202 ? 11.328 -10.43 -7.691 1 86 202 GLY B N 1
ATOM 4781 C CA . GLY B 1 202 ? 12.688 -10.906 -7.891 1 86 202 GLY B CA 1
ATOM 4782 C C . GLY B 1 202 ? 13.219 -10.633 -9.289 1 86 202 GLY B C 1
ATOM 4783 O O . GLY B 1 202 ? 12.453 -10.328 -10.203 1 86 202 GLY B O 1
ATOM 4784 N N . ASP B 1 203 ? 14.531 -10.766 -9.414 1 89.81 203 ASP B N 1
ATOM 4785 C CA . ASP B 1 203 ? 15.148 -10.672 -10.734 1 89.81 203 ASP B CA 1
ATOM 4786 C C . ASP B 1 203 ? 14.664 -11.797 -11.648 1 89.81 203 ASP B C 1
ATOM 4788 O O . ASP B 1 203 ? 14.188 -12.828 -11.172 1 89.81 203 ASP B O 1
ATOM 4792 N N . SER B 1 204 ? 14.719 -11.5 -12.906 1 91.19 204 SER B N 1
ATOM 4793 C CA . SER B 1 204 ? 14.398 -12.516 -13.906 1 91.19 204 SER B CA 1
ATOM 4794 C C . SER B 1 204 ? 15.664 -13.18 -14.445 1 91.19 204 SER B C 1
ATOM 4796 O O . SER B 1 204 ? 16.719 -12.547 -14.539 1 91.19 204 SER B O 1
ATOM 4798 N N . PHE B 1 205 ? 15.516 -14.477 -14.711 1 92.94 205 PHE B N 1
ATOM 4799 C CA . PHE B 1 205 ? 16.594 -15.258 -15.305 1 92.94 205 PHE B CA 1
ATOM 4800 C C . PHE B 1 205 ? 16.125 -15.945 -16.578 1 92.94 205 PHE B C 1
ATOM 4802 O O . PHE B 1 205 ? 14.992 -16.406 -16.656 1 92.94 205 PHE B O 1
ATOM 4809 N N . TYR B 1 206 ? 16.953 -16 -17.547 1 95.44 206 TYR B N 1
ATOM 4810 C CA . TYR B 1 206 ? 16.672 -16.75 -18.766 1 95.44 206 TYR B CA 1
ATOM 4811 C C . TYR B 1 206 ? 17.969 -17.328 -19.359 1 95.44 206 TYR B C 1
ATOM 4813 O O . TYR B 1 206 ? 19.062 -16.984 -18.922 1 95.44 206 TYR B O 1
ATOM 4821 N N . TRP B 1 207 ? 17.812 -18.281 -20.203 1 97.25 207 TRP B N 1
ATOM 4822 C CA . TRP B 1 207 ? 18.922 -18.953 -20.859 1 97.25 207 TRP B CA 1
ATOM 4823 C C . TRP B 1 207 ? 19.156 -18.406 -22.266 1 97.25 207 TRP B C 1
ATOM 4825 O O . TRP B 1 207 ? 18.203 -18.281 -23.047 1 97.25 207 TRP B O 1
ATOM 4835 N N . GLU B 1 208 ? 20.375 -18.094 -22.578 1 96.88 208 GLU B N 1
ATOM 4836 C CA . GLU B 1 208 ? 20.672 -17.594 -23.922 1 96.88 208 GLU B CA 1
ATOM 4837 C C . GLU B 1 208 ? 22.125 -17.875 -24.297 1 96.88 208 GLU B C 1
ATOM 4839 O O . GLU B 1 208 ? 23.047 -17.484 -23.578 1 96.88 208 GLU B O 1
ATOM 4844 N N . ASN B 1 209 ? 22.281 -18.547 -25.422 1 95 209 ASN B N 1
ATOM 4845 C CA . ASN B 1 209 ? 23.578 -18.828 -26.047 1 95 209 ASN B CA 1
ATOM 4846 C C . ASN B 1 209 ? 24.562 -19.453 -25.062 1 95 209 ASN B C 1
ATOM 4848 O O . ASN B 1 209 ? 25.688 -18.969 -24.906 1 95 209 ASN B O 1
ATOM 4852 N N . GLY B 1 210 ? 24.109 -20.328 -24.297 1 95.12 210 GLY B N 1
ATOM 4853 C CA . GLY B 1 210 ? 24.969 -21.188 -23.484 1 95.12 210 GLY B CA 1
ATOM 4854 C C . GLY B 1 210 ? 25.234 -20.609 -22.109 1 95.12 210 GLY B C 1
ATOM 4855 O O . GLY B 1 210 ? 26.047 -21.141 -21.359 1 95.12 210 GLY B O 1
ATOM 4856 N N . GLU B 1 211 ? 24.531 -19.562 -21.781 1 96.5 211 GLU B N 1
ATOM 4857 C CA . GLU B 1 211 ? 24.75 -18.969 -20.453 1 96.5 211 GLU B CA 1
ATOM 4858 C C . GLU B 1 211 ? 23.453 -18.469 -19.859 1 96.5 211 GLU B C 1
ATOM 4860 O O . GLU B 1 211 ? 22.516 -18.125 -20.578 1 96.5 211 GLU B O 1
ATOM 4865 N N . TRP B 1 212 ? 23.391 -18.406 -18.5 1 95.31 212 TRP B N 1
ATOM 4866 C CA . TRP B 1 212 ? 22.266 -17.812 -17.781 1 95.31 212 TRP B CA 1
ATOM 4867 C C . TRP B 1 212 ? 22.391 -16.281 -17.75 1 95.31 212 TRP B C 1
ATOM 4869 O O . TRP B 1 212 ? 23.453 -15.75 -17.453 1 95.31 212 TRP B O 1
ATOM 4879 N N . LYS B 1 213 ? 21.328 -15.633 -18.141 1 95.81 213 LYS B N 1
ATOM 4880 C CA . LYS B 1 213 ? 21.25 -14.18 -18.062 1 95.81 213 LYS B CA 1
ATOM 4881 C C . LYS B 1 213 ? 20.328 -13.742 -16.922 1 95.81 213 LYS B C 1
ATOM 4883 O O . LYS B 1 213 ? 19.297 -14.375 -16.672 1 95.81 213 LYS B O 1
ATOM 4888 N N . GLN B 1 214 ? 20.719 -12.727 -16.188 1 93.31 214 GLN B N 1
ATOM 4889 C CA . GLN B 1 214 ? 19.938 -12.141 -15.102 1 93.31 214 GLN B CA 1
ATOM 4890 C C . GLN B 1 214 ? 19.594 -10.688 -15.383 1 93.31 214 GLN B C 1
ATOM 4892 O O . GLN B 1 214 ? 20.453 -9.898 -15.766 1 93.31 214 GLN B O 1
ATOM 4897 N N . VAL B 1 215 ? 18.297 -10.297 -15.32 1 93.31 215 VAL B N 1
ATOM 4898 C CA . VAL B 1 215 ? 17.875 -8.922 -15.531 1 93.31 215 VAL B CA 1
ATOM 4899 C C . VAL B 1 215 ? 16.969 -8.477 -14.383 1 93.31 215 VAL B C 1
ATOM 4901 O O . VAL B 1 215 ? 16.312 -9.305 -13.75 1 93.31 215 VAL B O 1
ATOM 4904 N N . PRO B 1 216 ? 16.891 -7.172 -14.125 1 92.56 216 PRO B N 1
ATOM 4905 C CA . PRO B 1 216 ? 16.047 -6.676 -13.031 1 92.56 216 PRO B CA 1
ATOM 4906 C C . PRO B 1 216 ? 14.562 -6.945 -13.273 1 92.56 216 PRO B C 1
ATOM 4908 O O . PRO B 1 216 ? 14.141 -7.129 -14.414 1 92.56 216 PRO B O 1
ATOM 4911 N N . CYS B 1 217 ? 13.859 -6.867 -12.219 1 90.5 217 CYS B N 1
ATOM 4912 C CA . CYS B 1 217 ? 12.414 -7.07 -12.211 1 90.5 217 CYS B CA 1
ATOM 4913 C C . CYS B 1 217 ? 11.727 -6.145 -13.203 1 90.5 217 CYS B C 1
ATOM 4915 O O . CYS B 1 217 ? 11.93 -4.93 -13.172 1 90.5 217 CYS B O 1
ATOM 4917 N N . HIS B 1 218 ? 10.938 -6.711 -14.07 1 92.88 218 HIS B N 1
ATOM 4918 C CA . HIS B 1 218 ? 10.078 -6.02 -15.016 1 92.88 218 HIS B CA 1
ATOM 4919 C C . HIS B 1 218 ? 10.875 -5.082 -15.914 1 92.88 218 HIS B C 1
ATOM 4921 O O . HIS B 1 218 ? 10.398 -4.004 -16.281 1 92.88 218 HIS B O 1
ATOM 4927 N N . SER B 1 219 ? 12.125 -5.477 -16.219 1 94.88 219 SER B N 1
ATOM 4928 C CA . SER B 1 219 ? 12.977 -4.594 -17 1 94.88 219 SER B CA 1
ATOM 4929 C C . SER B 1 219 ? 13 -5.012 -18.469 1 94.88 219 SER B C 1
ATOM 4931 O O . SER B 1 219 ? 13.516 -4.285 -19.312 1 94.88 219 SER B O 1
ATOM 4933 N N . ARG B 1 220 ? 12.523 -6.223 -18.766 1 96.06 220 ARG B N 1
ATOM 4934 C CA . ARG B 1 220 ? 12.43 -6.746 -20.125 1 96.06 220 ARG B CA 1
ATOM 4935 C C . ARG B 1 220 ? 10.977 -7.031 -20.5 1 96.06 220 ARG B C 1
ATOM 4937 O O . ARG B 1 220 ? 10.281 -7.762 -19.781 1 96.06 220 ARG B O 1
ATOM 4944 N N . MET B 1 221 ? 10.508 -6.363 -21.562 1 96.75 221 MET B N 1
ATOM 4945 C CA . MET B 1 221 ? 9.094 -6.414 -21.906 1 96.75 221 MET B CA 1
ATOM 4946 C C . MET B 1 221 ? 8.891 -6.625 -23.406 1 96.75 221 MET B C 1
ATOM 4948 O O . MET B 1 221 ? 9.664 -6.117 -24.203 1 96.75 221 MET B O 1
ATOM 4952 N N . LEU B 1 222 ? 7.945 -7.379 -23.828 1 96.94 222 LEU B N 1
ATOM 4953 C CA . LEU B 1 222 ? 7.484 -7.422 -25.219 1 96.94 222 LEU B CA 1
ATOM 4954 C C . LEU B 1 222 ? 5.965 -7.484 -25.281 1 96.94 222 LEU B C 1
ATOM 4956 O O . LEU B 1 222 ? 5.301 -7.66 -24.25 1 96.94 222 LEU B O 1
ATOM 4960 N N . GLU B 1 223 ? 5.398 -7.168 -26.406 1 96.81 223 GLU B N 1
ATOM 4961 C CA . GLU B 1 223 ? 3.967 -7.277 -26.656 1 96.81 223 GLU B CA 1
ATOM 4962 C C . GLU B 1 223 ? 3.648 -8.508 -27.5 1 96.81 223 GLU B C 1
ATOM 4964 O O . GLU B 1 223 ? 4.375 -8.82 -28.438 1 96.81 223 GLU B O 1
ATOM 4969 N N . PHE B 1 224 ? 2.682 -9.211 -27.141 1 97.81 224 PHE B N 1
ATOM 4970 C CA . PHE B 1 224 ? 2.297 -10.445 -27.828 1 97.81 224 PHE B CA 1
ATOM 4971 C C . PHE B 1 224 ? 0.784 -10.508 -28.016 1 97.81 224 PHE B C 1
ATOM 4973 O O . PHE B 1 224 ? 0.029 -10.125 -27.109 1 97.81 224 PHE B O 1
ATOM 4980 N N . GLU B 1 225 ? 0.367 -10.938 -29.172 1 97.81 225 GLU B N 1
ATOM 4981 C CA . GLU B 1 225 ? -1.048 -11.156 -29.453 1 97.81 225 GLU B CA 1
ATOM 4982 C C . GLU B 1 225 ? -1.484 -12.555 -29.016 1 97.81 225 GLU B C 1
ATOM 4984 O O . GLU B 1 225 ? -1.214 -13.539 -29.703 1 97.81 225 GLU B O 1
ATOM 4989 N N . PHE B 1 226 ? -2.203 -12.625 -27.938 1 98.62 226 PHE B N 1
ATOM 4990 C CA . PHE B 1 226 ? -2.635 -13.914 -27.391 1 98.62 226 PHE B CA 1
ATOM 4991 C C . PHE B 1 226 ? -3.945 -14.352 -28.031 1 98.62 226 PHE B C 1
ATOM 4993 O O . PHE B 1 226 ? -4.941 -13.625 -27.984 1 98.62 226 PHE B O 1
ATOM 5000 N N . PRO B 1 227 ? -3.928 -15.562 -28.531 1 98.5 227 PRO B N 1
ATOM 5001 C CA . PRO B 1 227 ? -5.172 -16.047 -29.141 1 98.5 227 PRO B CA 1
ATOM 5002 C C . PRO B 1 227 ? -6.363 -15.945 -28.188 1 98.5 227 PRO B C 1
ATOM 5004 O O . PRO B 1 227 ? -6.293 -16.422 -27.047 1 98.5 227 PRO B O 1
ATOM 5007 N N . ASN B 1 228 ? -7.434 -15.211 -28.609 1 98.19 228 ASN B N 1
ATOM 5008 C CA . ASN B 1 228 ? -8.719 -15.07 -27.922 1 98.19 228 ASN B CA 1
ATOM 5009 C C . ASN B 1 228 ? -8.609 -14.133 -26.734 1 98.19 228 ASN B C 1
ATOM 5011 O O . ASN B 1 228 ? -9.617 -13.836 -26.078 1 98.19 228 ASN B O 1
ATOM 5015 N N . CYS B 1 229 ? -7.441 -13.609 -26.359 1 98.06 229 CYS B N 1
ATOM 5016 C CA . CYS B 1 229 ? -7.266 -12.734 -25.203 1 98.06 229 CYS B CA 1
ATOM 5017 C C . CYS B 1 229 ? -6.82 -11.344 -25.641 1 98.06 229 CYS B C 1
ATOM 5019 O O . CYS B 1 229 ? -6.91 -10.383 -24.875 1 98.06 229 CYS B O 1
ATOM 5021 N N . GLY B 1 230 ? -6.367 -11.234 -26.859 1 97.56 230 GLY B N 1
ATOM 5022 C CA . GLY B 1 230 ? -5.914 -9.945 -27.375 1 97.56 230 GLY B CA 1
ATOM 5023 C C . GLY B 1 230 ? -4.457 -9.664 -27.062 1 97.56 230 GLY B C 1
ATOM 5024 O O . GLY B 1 230 ? -3.717 -10.562 -26.672 1 97.56 230 GLY B O 1
ATOM 5025 N N . SER B 1 231 ? -4.035 -8.406 -27.344 1 97.5 231 SER B N 1
ATOM 5026 C CA . SER B 1 231 ? -2.646 -7.996 -27.172 1 97.5 231 SER B CA 1
ATOM 5027 C C . SER B 1 231 ? -2.359 -7.66 -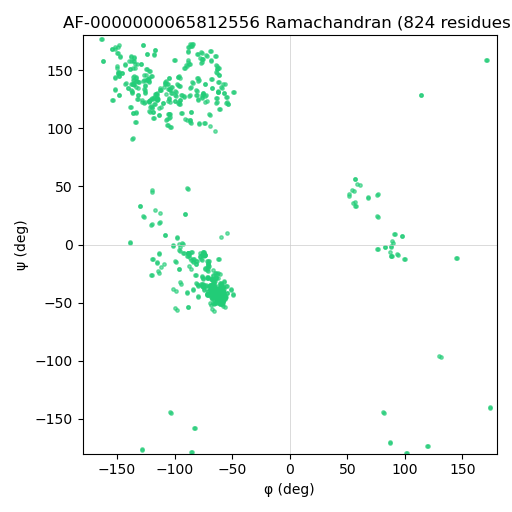25.703 1 97.5 231 SER B C 1
ATOM 5029 O O . SER B 1 231 ? -3.148 -6.969 -25.062 1 97.5 231 SER B O 1
ATOM 5031 N N . HIS B 1 232 ? -1.277 -8.188 -25.203 1 98 232 HIS B N 1
ATOM 5032 C CA . HIS B 1 232 ? -0.851 -7.902 -23.844 1 98 232 HIS B CA 1
ATOM 5033 C C . HIS B 1 232 ? 0.647 -7.625 -23.781 1 98 232 HIS B C 1
ATOM 5035 O O . HIS B 1 232 ? 1.421 -8.188 -24.562 1 98 232 HIS B O 1
ATOM 5041 N N . LYS B 1 233 ? 1.015 -6.672 -22.859 1 96.81 233 LYS B N 1
ATOM 5042 C CA . LYS B 1 233 ? 2.414 -6.543 -22.469 1 96.81 233 LYS B CA 1
ATOM 5043 C C . LYS B 1 233 ? 2.824 -7.664 -21.516 1 96.81 233 LYS B C 1
ATOM 5045 O O . LYS B 1 233 ? 2.105 -7.969 -20.562 1 96.81 233 LYS B O 1
ATOM 5050 N N . VAL B 1 234 ? 3.92 -8.32 -21.859 1 98.06 234 VAL B N 1
ATOM 5051 C CA . VAL B 1 234 ? 4.441 -9.375 -21 1 98.06 234 VAL B CA 1
ATOM 5052 C C . VAL B 1 234 ? 5.871 -9.031 -20.578 1 98.06 234 VAL B C 1
ATOM 5054 O O . VAL B 1 234 ? 6.602 -8.367 -21.312 1 98.06 234 VAL B O 1
ATOM 5057 N N . TYR B 1 235 ? 6.203 -9.5 -19.375 1 97 235 TYR B N 1
ATOM 5058 C CA . TYR B 1 235 ? 7.492 -9.18 -18.781 1 97 235 TYR B CA 1
ATOM 5059 C C . TYR B 1 235 ? 8.273 -10.445 -18.453 1 97 235 TYR B C 1
ATOM 5061 O O . TYR B 1 235 ? 7.691 -11.445 -18.016 1 97 235 TYR B O 1
ATOM 5069 N N . SER B 1 236 ? 9.594 -10.336 -18.656 1 96.19 236 SER B N 1
ATOM 5070 C CA . SER B 1 236 ? 10.461 -11.453 -18.297 1 96.19 236 SER B CA 1
ATOM 5071 C C . SER B 1 236 ? 10.414 -11.742 -16.812 1 96.19 236 SER B C 1
ATOM 5073 O O . SER B 1 236 ? 10.477 -10.82 -15.992 1 96.19 236 SER B O 1
ATOM 5075 N N . MET B 1 237 ? 10.234 -13.023 -16.5 1 93.25 237 MET B N 1
ATOM 5076 C CA . MET B 1 237 ? 10.156 -13.43 -15.102 1 93.25 237 MET B CA 1
ATOM 5077 C C . MET B 1 237 ? 10.922 -14.734 -14.867 1 93.25 237 MET B C 1
ATOM 5079 O O . MET B 1 237 ? 11.055 -15.547 -15.781 1 93.25 237 MET B O 1
ATOM 5083 N N . ALA B 1 238 ? 11.391 -14.828 -13.641 1 89.75 238 ALA B N 1
ATOM 5084 C CA . ALA B 1 238 ? 11.977 -16.109 -13.258 1 89.75 238 ALA B CA 1
ATOM 5085 C C . ALA B 1 238 ? 10.891 -17.172 -13.055 1 89.75 238 ALA B C 1
ATOM 5087 O O . ALA B 1 238 ? 9.906 -16.938 -12.359 1 89.75 238 ALA B O 1
ATOM 5088 N N . HIS B 1 239 ? 11.078 -18.25 -13.68 1 91.25 239 HIS B N 1
ATOM 5089 C CA . HIS B 1 239 ? 10.164 -19.375 -13.539 1 91.25 239 HIS B CA 1
ATOM 5090 C C . HIS B 1 239 ? 10.906 -20.703 -13.633 1 91.25 239 HIS B C 1
ATOM 5092 O O . HIS B 1 239 ? 11.859 -20.828 -14.406 1 91.25 239 HIS B O 1
ATOM 5098 N N . ASP B 1 240 ? 10.5 -21.641 -13 1 87.06 240 ASP B N 1
ATOM 5099 C CA . ASP B 1 240 ? 11.328 -22.797 -12.68 1 87.06 240 ASP B CA 1
ATOM 5100 C C . ASP B 1 240 ? 11.508 -23.703 -13.906 1 87.06 240 ASP B C 1
ATOM 5102 O O . ASP B 1 240 ? 12.539 -24.359 -14.047 1 87.06 240 ASP B O 1
ATOM 5106 N N . GLU B 1 241 ? 10.555 -23.75 -14.844 1 93.06 241 GLU B N 1
ATOM 5107 C CA . GLU B 1 241 ? 10.664 -24.688 -15.953 1 93.06 241 GLU B CA 1
ATOM 5108 C C . GLU B 1 241 ? 11.773 -24.281 -16.922 1 93.06 241 GLU B C 1
ATOM 5110 O O . GLU B 1 241 ? 12.211 -25.078 -17.75 1 93.06 241 GLU B O 1
ATOM 5115 N N . VAL B 1 242 ? 12.203 -23.016 -16.812 1 94.94 242 VAL B N 1
ATOM 5116 C CA . VAL B 1 242 ? 13.305 -22.578 -17.656 1 94.94 242 VAL B CA 1
ATOM 5117 C C . VAL B 1 242 ? 14.531 -23.453 -17.391 1 94.94 242 VAL B C 1
ATOM 5119 O O . VAL B 1 242 ? 15.234 -23.844 -18.328 1 94.94 242 VAL B O 1
ATOM 5122 N N . ARG B 1 243 ? 14.758 -23.797 -16.156 1 93.88 243 ARG B N 1
ATOM 5123 C CA . ARG B 1 243 ? 15.906 -24.609 -15.781 1 93.88 243 ARG B CA 1
ATOM 5124 C C . ARG B 1 243 ? 15.789 -26.016 -16.359 1 93.88 243 ARG B C 1
ATOM 5126 O O . ARG B 1 243 ? 16.75 -26.547 -16.906 1 93.88 243 ARG B O 1
ATOM 5133 N N . SER B 1 244 ? 14.656 -26.625 -16.141 1 95.56 244 SER B N 1
ATOM 5134 C CA . SER B 1 244 ? 14.5 -27.984 -16.625 1 95.56 244 SER B CA 1
ATOM 5135 C C . SER B 1 244 ? 14.469 -28.047 -18.141 1 95.56 244 SER B C 1
ATOM 5137 O O . SER B 1 244 ? 15.031 -28.969 -18.75 1 95.56 244 SER B O 1
ATOM 5139 N N . MET B 1 245 ? 13.867 -27.078 -18.797 1 97.06 245 MET B N 1
ATOM 5140 C CA . MET B 1 245 ? 13.859 -27.047 -20.25 1 97.06 245 MET B CA 1
ATOM 5141 C C . MET B 1 245 ? 15.273 -26.875 -20.797 1 97.06 245 MET B C 1
ATOM 5143 O O . MET B 1 245 ? 15.641 -27.5 -21.797 1 97.06 245 MET B O 1
ATOM 5147 N N . GLN B 1 246 ? 16 -26.016 -20.141 1 96.81 246 GLN B N 1
ATOM 5148 C CA . GLN B 1 246 ? 17.406 -25.844 -20.547 1 96.81 246 GLN B CA 1
ATOM 5149 C C . GLN B 1 246 ? 18.156 -27.172 -20.469 1 96.81 246 GLN B C 1
ATOM 5151 O O . GLN B 1 246 ? 18.984 -27.469 -21.344 1 96.81 246 GLN B O 1
ATOM 5156 N N . GLU B 1 247 ? 17.922 -27.938 -19.484 1 95.75 247 GLU B N 1
ATOM 5157 C CA . GLU B 1 247 ? 18.609 -29.203 -19.25 1 95.75 247 GLU B CA 1
ATOM 5158 C C . GLU B 1 247 ? 18.234 -30.25 -20.297 1 95.75 247 GLU B C 1
ATOM 5160 O O . GLU B 1 247 ? 19.078 -31.031 -20.734 1 95.75 247 GLU B O 1
ATOM 5165 N N . PHE B 1 248 ? 16.938 -30.234 -20.766 1 97 248 PHE B N 1
ATOM 5166 C CA . PHE B 1 248 ? 16.469 -31.422 -21.469 1 97 248 PHE B CA 1
ATOM 5167 C C . PHE B 1 248 ? 16.062 -31.078 -22.906 1 97 248 PHE B C 1
ATOM 5169 O O . PHE B 1 248 ? 15.836 -31.969 -23.719 1 97 248 PHE B O 1
ATOM 5176 N N . ILE B 1 249 ? 15.938 -29.812 -23.234 1 96.38 249 ILE B N 1
ATOM 5177 C CA . ILE B 1 249 ? 15.539 -29.391 -24.578 1 96.38 249 ILE B CA 1
ATOM 5178 C C . ILE B 1 249 ? 16.641 -28.531 -25.188 1 96.38 249 ILE B C 1
ATOM 5180 O O . ILE B 1 249 ? 16.969 -27.469 -24.656 1 96.38 249 ILE B O 1
ATOM 5184 N N . PRO B 1 250 ? 17.172 -28.984 -26.234 1 93.5 250 PRO B N 1
ATOM 5185 C CA . PRO B 1 250 ? 18.188 -28.156 -26.906 1 93.5 250 PRO B CA 1
ATOM 5186 C C . PRO B 1 250 ? 17.578 -26.906 -27.547 1 93.5 250 PRO B C 1
ATOM 5188 O O . PRO B 1 250 ? 16.766 -27 -28.469 1 93.5 250 PRO B O 1
ATOM 5191 N N . ALA B 1 251 ? 17.844 -25.781 -27.078 1 96.75 251 ALA B N 1
ATOM 5192 C CA . ALA B 1 251 ? 17.406 -24.484 -27.594 1 96.75 251 ALA B CA 1
ATOM 5193 C C . ALA B 1 251 ? 18.453 -23.406 -27.312 1 96.75 251 ALA B C 1
ATOM 5195 O O . ALA B 1 251 ? 19.172 -23.469 -26.312 1 96.75 251 ALA B O 1
ATOM 5196 N N . LYS B 1 252 ? 18.547 -22.469 -28.141 1 96.62 252 LYS B N 1
ATOM 5197 C CA . LYS B 1 252 ? 19.531 -21.391 -27.984 1 96.62 252 LYS B CA 1
ATOM 5198 C C . LYS B 1 252 ? 19.094 -20.391 -26.938 1 96.62 252 LYS B C 1
ATOM 5200 O O . LYS B 1 252 ? 19.938 -19.766 -26.266 1 96.62 252 LYS B O 1
ATOM 5205 N N . ARG B 1 253 ? 17.797 -20.156 -26.828 1 97.69 253 ARG B N 1
ATOM 5206 C CA . ARG B 1 253 ? 17.266 -19.25 -25.828 1 97.69 253 ARG B CA 1
ATOM 5207 C C . ARG B 1 253 ? 15.961 -19.797 -25.234 1 97.69 253 ARG B C 1
ATOM 5209 O O . ARG B 1 253 ? 15.125 -20.344 -25.953 1 97.69 253 ARG B O 1
ATOM 5216 N N . ILE B 1 254 ? 15.812 -19.75 -23.984 1 98.19 254 ILE B N 1
ATOM 5217 C CA . ILE B 1 254 ? 14.602 -20.109 -23.25 1 98.19 254 ILE B CA 1
ATOM 5218 C C . ILE B 1 254 ? 14.258 -19.031 -22.234 1 98.19 254 ILE B C 1
ATOM 5220 O O . ILE B 1 254 ? 15.094 -18.672 -21.406 1 98.19 254 ILE B O 1
ATOM 5224 N N . GLU B 1 255 ? 13.062 -18.5 -22.266 1 97.25 255 GLU B N 1
ATOM 5225 C CA . GLU B 1 255 ? 12.672 -17.391 -21.406 1 97.25 255 GLU B CA 1
ATOM 5226 C C . GLU B 1 255 ? 11.188 -17.453 -21.047 1 97.25 255 GLU B C 1
ATOM 5228 O O . GLU B 1 255 ? 10.383 -17.969 -21.828 1 97.25 255 GLU B O 1
ATOM 5233 N N . PHE B 1 256 ? 10.844 -17.062 -19.875 1 96.94 256 PHE B N 1
ATOM 5234 C CA . PHE B 1 256 ? 9.469 -17.016 -19.406 1 96.94 256 PHE B CA 1
ATOM 5235 C C . PHE B 1 256 ? 8.953 -15.578 -19.359 1 96.94 256 PHE B C 1
ATOM 5237 O O . PHE B 1 256 ? 9.633 -14.688 -18.844 1 96.94 256 PHE B O 1
ATOM 5244 N N . TRP B 1 257 ? 7.707 -15.398 -19.891 1 97.62 257 TRP B N 1
ATOM 5245 C CA . TRP B 1 257 ? 7.066 -14.094 -19.969 1 97.62 257 TRP B CA 1
ATOM 5246 C C . TRP B 1 257 ? 5.684 -14.125 -19.312 1 97.62 257 TRP B C 1
ATOM 5248 O O . TRP B 1 257 ? 4.863 -14.984 -19.641 1 97.62 257 TRP B O 1
ATOM 5258 N N . MET B 1 258 ? 5.434 -13.219 -18.484 1 96.94 258 MET B N 1
ATOM 5259 C CA . MET B 1 258 ? 4.141 -13.125 -17.812 1 96.94 258 MET B CA 1
ATOM 5260 C C . MET B 1 258 ? 3.484 -11.773 -18.078 1 96.94 258 MET B C 1
ATOM 5262 O O . MET B 1 258 ? 4.16 -10.742 -18.062 1 96.94 258 MET B O 1
ATOM 5266 N N . GLY B 1 259 ? 2.186 -11.852 -18.281 1 96.75 259 GLY B N 1
ATOM 5267 C CA . GLY B 1 259 ? 1.447 -10.625 -18.516 1 96.75 259 GLY B CA 1
ATOM 5268 C C . GLY B 1 259 ? 1.009 -9.93 -17.25 1 96.75 259 GLY B C 1
ATOM 5269 O O . GLY B 1 259 ? 0.524 -10.578 -16.312 1 96.75 259 GLY B O 1
ATOM 5270 N N . PHE B 1 260 ? 1.201 -8.609 -17.219 1 94.06 260 PHE B N 1
ATOM 5271 C CA . PHE B 1 260 ? 0.694 -7.754 -16.156 1 94.06 260 PHE B CA 1
ATOM 5272 C C . PHE B 1 260 ? -0.014 -6.535 -16.719 1 94.06 260 PHE B C 1
ATOM 5274 O O . PHE B 1 260 ? 0.511 -5.867 -17.625 1 94.06 260 PHE B O 1
ATOM 5281 N N . GLY B 1 261 ? -1.213 -6.273 -16.281 1 92.56 261 GLY B N 1
ATOM 5282 C CA . GLY B 1 261 ? -1.874 -5.035 -16.672 1 92.56 261 GLY B CA 1
ATOM 5283 C C . GLY B 1 261 ? -1.288 -3.811 -15.984 1 92.56 261 GLY B C 1
ATOM 5284 O O . GLY B 1 261 ? -0.583 -3.926 -14.984 1 92.56 261 GLY B O 1
ATOM 5285 N N . ASP B 1 262 ? -1.583 -2.672 -16.531 1 93.94 262 ASP B N 1
ATOM 5286 C CA . ASP B 1 262 ? -1.062 -1.417 -16 1 93.94 262 ASP B CA 1
ATOM 5287 C C . ASP B 1 262 ? -1.531 -1.194 -14.57 1 93.94 262 ASP B C 1
ATOM 5289 O O . ASP B 1 262 ? -0.769 -0.714 -13.727 1 93.94 262 ASP B O 1
ATOM 5293 N N . ARG B 1 263 ? -2.73 -1.453 -14.289 1 94.62 263 ARG B N 1
ATOM 5294 C CA . ARG B 1 263 ? -3.279 -1.274 -12.953 1 94.62 263 ARG B CA 1
ATOM 5295 C C . ARG B 1 263 ? -2.553 -2.154 -11.938 1 94.62 263 ARG B C 1
ATOM 5297 O O . ARG B 1 263 ? -2.186 -1.693 -10.859 1 94.62 263 ARG B O 1
ATOM 5304 N N . TYR B 1 264 ? -2.391 -3.436 -12.336 1 94.88 264 TYR B N 1
ATOM 5305 C CA . TYR B 1 264 ? -1.688 -4.355 -11.453 1 94.88 264 TYR B CA 1
ATOM 5306 C C . TYR B 1 264 ? -0.287 -3.846 -11.133 1 94.88 264 TYR B C 1
ATOM 5308 O O . TYR B 1 264 ? 0.137 -3.854 -9.977 1 94.88 264 TYR B O 1
ATOM 5316 N N . LEU B 1 265 ? 0.442 -3.4 -12.156 1 95.31 265 LEU B N 1
ATOM 5317 C CA . LEU B 1 265 ? 1.813 -2.938 -11.977 1 95.31 265 LEU B CA 1
ATOM 5318 C C . LEU B 1 265 ? 1.852 -1.676 -11.117 1 95.31 265 LEU B C 1
ATOM 5320 O O . LEU B 1 265 ? 2.773 -1.491 -10.32 1 95.31 265 LEU B O 1
ATOM 5324 N N . ASN B 1 266 ? 0.852 -0.825 -11.289 1 97 266 ASN B N 1
ATOM 5325 C CA . ASN B 1 266 ? 0.766 0.359 -10.445 1 97 266 ASN B CA 1
ATOM 5326 C C . ASN B 1 266 ? 0.636 -0.016 -8.969 1 97 266 ASN B C 1
ATOM 5328 O O . ASN B 1 266 ? 1.374 0.498 -8.125 1 97 266 ASN B O 1
ATOM 5332 N N . TYR B 1 267 ? -0.335 -0.91 -8.664 1 97.62 267 TYR B N 1
ATOM 5333 C CA . TYR B 1 267 ? -0.506 -1.377 -7.297 1 97.62 267 TYR B CA 1
ATOM 5334 C C . TYR B 1 267 ? 0.777 -2.008 -6.77 1 97.62 267 TYR B C 1
ATOM 5336 O O . TYR B 1 267 ? 1.216 -1.703 -5.66 1 97.62 267 TYR B O 1
ATOM 5344 N N . PHE B 1 268 ? 1.393 -2.84 -7.605 1 96.19 268 PHE B N 1
ATOM 5345 C CA . PHE B 1 268 ? 2.629 -3.525 -7.246 1 96.19 268 PHE B CA 1
ATOM 5346 C C . PHE B 1 268 ? 3.725 -2.523 -6.906 1 96.19 268 PHE B C 1
ATOM 5348 O O . PHE B 1 268 ? 4.371 -2.629 -5.863 1 96.19 268 PHE B O 1
ATOM 5355 N N . ASN B 1 269 ? 3.951 -1.585 -7.758 1 96.06 269 ASN B N 1
ATOM 5356 C CA . ASN B 1 269 ? 5.023 -0.61 -7.586 1 96.06 269 ASN B CA 1
ATOM 5357 C C . ASN B 1 269 ? 4.797 0.256 -6.352 1 96.06 269 ASN B C 1
ATOM 5359 O O . ASN B 1 269 ? 5.742 0.552 -5.613 1 96.06 269 ASN B O 1
ATOM 5363 N N . VAL B 1 270 ? 3.564 0.684 -6.109 1 97.81 270 VAL B N 1
ATOM 5364 C CA . VAL B 1 270 ? 3.258 1.503 -4.941 1 97.81 270 VAL B CA 1
ATOM 5365 C C . VAL B 1 270 ? 3.543 0.712 -3.664 1 97.81 270 VAL B C 1
ATOM 5367 O O . VAL B 1 270 ? 4.219 1.205 -2.76 1 97.81 270 VAL B O 1
ATOM 5370 N N . MET B 1 271 ? 3.025 -0.53 -3.617 1 97.81 271 MET B N 1
ATOM 5371 C CA . MET B 1 271 ? 3.244 -1.37 -2.443 1 97.81 271 MET B CA 1
ATOM 5372 C C . MET B 1 271 ? 4.734 -1.614 -2.219 1 97.81 271 MET B C 1
ATOM 5374 O O . MET B 1 271 ? 5.203 -1.612 -1.079 1 97.81 271 MET B O 1
ATOM 5378 N N . ARG B 1 272 ? 5.438 -1.836 -3.273 1 96 272 ARG B N 1
ATOM 5379 C CA . ARG B 1 272 ? 6.879 -2.029 -3.182 1 96 272 ARG B CA 1
ATOM 5380 C C . ARG B 1 272 ? 7.57 -0.767 -2.676 1 96 272 ARG B C 1
ATOM 5382 O O . ARG B 1 272 ? 8.43 -0.834 -1.794 1 96 272 ARG B O 1
ATOM 5389 N N . ASP B 1 273 ? 7.199 0.37 -3.213 1 96.44 273 ASP B N 1
ATOM 5390 C CA . ASP B 1 273 ? 7.82 1.65 -2.885 1 96.44 273 ASP B CA 1
ATOM 5391 C C . ASP B 1 273 ? 7.672 1.967 -1.398 1 96.44 273 ASP B C 1
ATOM 5393 O O . ASP B 1 273 ? 8.602 2.494 -0.777 1 96.44 273 ASP B O 1
ATOM 5397 N N . ILE B 1 274 ? 6.555 1.656 -0.825 1 97.5 274 ILE B N 1
ATOM 5398 C CA . ILE B 1 274 ? 6.328 2.055 0.561 1 97.5 274 ILE B CA 1
ATOM 5399 C C . ILE B 1 274 ? 6.867 0.977 1.501 1 97.5 274 ILE B C 1
ATOM 5401 O O . ILE B 1 274 ? 6.828 1.135 2.723 1 97.5 274 ILE B O 1
ATOM 5405 N N . GLY B 1 275 ? 7.305 -0.188 0.928 1 96.5 275 GLY B N 1
ATOM 5406 C CA . GLY B 1 275 ? 7.957 -1.213 1.727 1 96.5 275 GLY B CA 1
ATOM 5407 C C . GLY B 1 275 ? 7.016 -2.32 2.16 1 96.5 275 GLY B C 1
ATOM 5408 O O . GLY B 1 275 ? 7.398 -3.201 2.936 1 96.5 275 GLY B O 1
ATOM 5409 N N . LEU B 1 276 ? 5.801 -2.299 1.648 1 97.31 276 LEU B N 1
ATOM 5410 C CA . LEU B 1 276 ? 4.793 -3.266 2.07 1 97.31 276 LEU B CA 1
ATOM 5411 C C . LEU B 1 276 ? 5.125 -4.66 1.549 1 97.31 276 LEU B C 1
ATOM 5413 O O . LEU B 1 276 ? 4.59 -5.656 2.043 1 97.31 276 LEU B O 1
ATOM 5417 N N . LEU B 1 277 ? 5.977 -4.781 0.531 1 95.31 277 LEU B N 1
ATOM 5418 C CA . LEU B 1 277 ? 6.324 -6.074 -0.052 1 95.31 277 LEU B CA 1
ATOM 5419 C C . LEU B 1 277 ? 7.641 -6.59 0.515 1 95.31 277 LEU B C 1
ATOM 5421 O O . LEU B 1 277 ? 8.18 -7.594 0.037 1 95.31 277 LEU B O 1
ATOM 5425 N N . SER B 1 278 ? 8.195 -5.906 1.499 1 92.81 278 SER B N 1
ATOM 5426 C CA . SER B 1 278 ? 9.469 -6.309 2.096 1 92.81 278 SER B CA 1
ATOM 5427 C C . SER B 1 278 ? 9.328 -7.621 2.863 1 92.81 278 SER B C 1
ATOM 5429 O O . SER B 1 278 ? 8.359 -7.809 3.604 1 92.81 278 SER B O 1
ATOM 5431 N N . PRO B 1 279 ? 10.25 -8.531 2.688 1 88.25 279 PRO B N 1
ATOM 5432 C CA . PRO B 1 279 ? 10.234 -9.758 3.486 1 88.25 279 PRO B CA 1
ATOM 5433 C C . PRO B 1 279 ? 10.773 -9.547 4.898 1 88.25 279 PRO B C 1
ATOM 5435 O O . PRO B 1 279 ? 10.664 -10.438 5.746 1 88.25 279 PRO B O 1
ATOM 5438 N N . ASP B 1 280 ? 11.367 -8.398 5.191 1 92.06 280 ASP B N 1
ATOM 5439 C CA . ASP B 1 280 ? 12 -8.117 6.477 1 92.06 280 ASP B CA 1
ATOM 5440 C C . ASP B 1 280 ? 10.953 -7.723 7.523 1 92.06 280 ASP B C 1
ATOM 5442 O O . ASP B 1 280 ? 9.992 -7.02 7.215 1 92.06 280 ASP B O 1
ATOM 5446 N N . PRO B 1 281 ? 11.195 -8.164 8.734 1 95.88 281 PRO B N 1
ATOM 5447 C CA . PRO B 1 281 ? 10.258 -7.785 9.797 1 95.88 281 PRO B CA 1
ATOM 5448 C C . PRO B 1 281 ? 10.219 -6.277 10.039 1 95.88 281 PRO B C 1
ATOM 5450 O O . PRO B 1 281 ? 11.203 -5.582 9.789 1 95.88 281 PRO B O 1
ATOM 5453 N N . LEU B 1 282 ? 9.086 -5.75 10.492 1 96.94 282 LEU B N 1
ATOM 5454 C CA . LEU B 1 282 ? 8.812 -4.348 10.781 1 96.94 282 LEU B CA 1
ATOM 5455 C C . LEU B 1 282 ? 8.383 -4.172 12.234 1 96.94 282 LEU B C 1
ATOM 5457 O O . LEU B 1 282 ? 7.461 -4.844 12.703 1 96.94 282 LEU B O 1
ATOM 5461 N N . THR B 1 283 ? 9.016 -3.383 12.992 1 96.88 283 THR B N 1
ATOM 5462 C CA . THR B 1 283 ? 8.633 -3.092 14.367 1 96.88 283 THR B CA 1
ATOM 5463 C C . THR B 1 283 ? 7.723 -1.867 14.422 1 96.88 283 THR B C 1
ATOM 5465 O O . THR B 1 283 ? 8.094 -0.79 13.953 1 96.88 283 THR B O 1
ATOM 5468 N N . LEU B 1 284 ? 6.598 -2.01 15.055 1 95.5 284 LEU B N 1
ATOM 5469 C CA . LEU B 1 284 ? 5.648 -0.915 15.219 1 95.5 284 LEU B CA 1
ATOM 5470 C C . LEU B 1 284 ? 5.996 -0.064 16.438 1 95.5 284 LEU B C 1
ATOM 5472 O O . LEU B 1 284 ? 6.867 -0.43 17.219 1 95.5 284 LEU B O 1
ATOM 5476 N N . HIS B 1 285 ? 5.309 1.066 16.562 1 87.56 285 HIS B N 1
ATOM 5477 C CA . HIS B 1 285 ? 5.621 2.025 17.625 1 87.56 285 HIS B CA 1
ATOM 5478 C C . HIS B 1 285 ? 5.383 1.423 19 1 87.56 285 HIS B C 1
ATOM 5480 O O . HIS B 1 285 ? 6.027 1.815 19.984 1 87.56 285 HIS B O 1
ATOM 5486 N N . ASP B 1 286 ? 4.492 0.417 19.078 1 89.94 286 ASP B N 1
ATOM 5487 C CA . ASP B 1 286 ? 4.172 -0.178 20.359 1 89.94 286 ASP B CA 1
ATOM 5488 C C . ASP B 1 286 ? 5.047 -1.396 20.641 1 89.94 286 ASP B C 1
ATOM 5490 O O . ASP B 1 286 ? 4.84 -2.107 21.625 1 89.94 286 ASP B O 1
ATOM 5494 N N . GLY B 1 287 ? 5.918 -1.665 19.703 1 93.12 287 GLY B N 1
ATOM 5495 C CA . GLY B 1 287 ? 6.859 -2.758 19.906 1 93.12 287 GLY B CA 1
ATOM 5496 C C . GLY B 1 287 ? 6.445 -4.031 19.188 1 93.12 287 GLY B C 1
ATOM 5497 O O . GLY B 1 287 ? 7.238 -4.969 19.078 1 93.12 287 GLY B O 1
ATOM 5498 N N . THR B 1 288 ? 5.242 -4.082 18.719 1 95.56 288 THR B N 1
ATOM 5499 C CA . THR B 1 288 ? 4.781 -5.25 17.984 1 95.56 288 THR B CA 1
ATOM 5500 C C . THR B 1 288 ? 5.598 -5.449 16.703 1 95.56 288 THR B C 1
ATOM 5502 O O . THR B 1 288 ? 5.898 -4.484 16 1 95.56 288 THR B O 1
ATOM 5505 N N . VAL B 1 289 ? 6.043 -6.688 16.531 1 96.69 289 VAL B N 1
ATOM 5506 C CA . VAL B 1 289 ? 6.801 -7.012 15.328 1 96.69 289 VAL B CA 1
ATOM 5507 C C . VAL B 1 289 ? 5.906 -7.758 14.336 1 96.69 289 VAL B C 1
ATOM 5509 O O . VAL B 1 289 ? 5.234 -8.727 14.703 1 96.69 289 VAL B O 1
ATOM 5512 N N . VAL B 1 290 ? 5.883 -7.328 13.086 1 96.94 290 VAL B N 1
ATOM 5513 C CA . VAL B 1 290 ? 5.082 -7.98 12.055 1 96.94 290 VAL B CA 1
ATOM 5514 C C . VAL B 1 290 ? 5.91 -8.141 10.781 1 96.94 290 VAL B C 1
ATOM 5516 O O . VAL B 1 290 ? 6.949 -7.496 10.625 1 96.94 290 VAL B O 1
ATOM 5519 N N . GLN B 1 291 ? 5.484 -9.031 9.914 1 94.75 291 GLN B N 1
ATOM 5520 C CA . GLN B 1 291 ? 5.988 -9.102 8.547 1 94.75 291 GLN B CA 1
ATOM 5521 C C . GLN B 1 291 ? 5.07 -8.344 7.586 1 94.75 291 GLN B C 1
ATOM 5523 O O . GLN B 1 291 ? 3.887 -8.672 7.465 1 94.75 291 GLN B O 1
ATOM 5528 N N . PRO B 1 292 ? 5.602 -7.375 6.918 1 96.56 292 PRO B N 1
ATOM 5529 C CA . PRO B 1 292 ? 4.742 -6.578 6.039 1 96.56 292 PRO B CA 1
ATOM 5530 C C . PRO B 1 292 ? 3.912 -7.438 5.09 1 96.56 292 PRO B C 1
ATOM 5532 O O . PRO B 1 292 ? 2.729 -7.156 4.879 1 96.56 292 PRO B O 1
ATOM 5535 N N . LEU B 1 293 ? 4.473 -8.508 4.562 1 94.5 293 LEU B N 1
ATOM 5536 C CA . LEU B 1 293 ? 3.771 -9.367 3.621 1 94.5 293 LEU B CA 1
ATOM 5537 C C . LEU B 1 293 ? 2.621 -10.102 4.309 1 94.5 293 LEU B C 1
ATOM 5539 O O . LEU B 1 293 ? 1.616 -10.422 3.67 1 94.5 293 LEU B O 1
ATOM 5543 N N . HIS B 1 294 ? 2.734 -10.375 5.555 1 94.56 294 HIS B N 1
ATOM 5544 C CA . HIS B 1 294 ? 1.634 -10.977 6.293 1 94.56 294 HIS B CA 1
ATOM 5545 C C . HIS B 1 294 ? 0.486 -9.992 6.48 1 94.56 294 HIS B C 1
ATOM 5547 O O . HIS B 1 294 ? -0.682 -10.391 6.492 1 94.56 294 HIS B O 1
ATOM 5553 N N . VAL B 1 295 ? 0.847 -8.766 6.672 1 97.19 295 VAL B N 1
ATOM 5554 C CA . VAL B 1 295 ? -0.17 -7.727 6.754 1 97.19 295 VAL B CA 1
ATOM 5555 C C . VAL B 1 295 ? -0.915 -7.621 5.426 1 97.19 295 VAL B C 1
ATOM 5557 O O . VAL B 1 295 ? -2.148 -7.586 5.398 1 97.19 295 VAL B O 1
ATOM 5560 N N . LEU B 1 296 ? -0.134 -7.609 4.371 1 96.56 296 LEU B N 1
ATOM 5561 C CA . LEU B 1 296 ? -0.742 -7.547 3.047 1 96.56 296 LEU B CA 1
ATOM 5562 C C . LEU B 1 296 ? -1.682 -8.727 2.826 1 96.56 296 LEU B C 1
ATOM 5564 O O . LEU B 1 296 ? -2.789 -8.555 2.311 1 96.56 296 LEU B O 1
ATOM 5568 N N . LYS B 1 297 ? -1.232 -9.891 3.156 1 94.25 297 LYS B N 1
ATOM 5569 C CA . LYS B 1 297 ? -2.047 -11.094 3.025 1 94.25 297 LYS B CA 1
ATOM 5570 C C . LYS B 1 297 ? -3.373 -10.945 3.764 1 94.25 297 LYS B C 1
ATOM 5572 O O . LYS B 1 297 ? -4.418 -11.359 3.26 1 94.25 297 LYS B O 1
ATOM 5577 N N . ALA B 1 298 ? -3.354 -10.383 4.93 1 96 298 ALA B N 1
ATOM 5578 C CA . ALA B 1 298 ? -4.555 -10.211 5.746 1 96 298 ALA B CA 1
ATOM 5579 C C . ALA B 1 298 ? -5.469 -9.141 5.156 1 96 298 ALA B C 1
ATOM 5581 O O . ALA B 1 298 ? -6.684 -9.164 5.375 1 96 298 ALA B O 1
ATOM 5582 N N . LEU B 1 299 ? -4.902 -8.195 4.461 1 96.88 299 LEU B N 1
ATOM 5583 C CA . LEU B 1 299 ? -5.664 -7.09 3.887 1 96.88 299 LEU B CA 1
ATOM 5584 C C . LEU B 1 299 ? -6.422 -7.539 2.643 1 96.88 299 LEU B C 1
ATOM 5586 O O . LEU B 1 299 ? -7.539 -7.086 2.389 1 96.88 299 LEU B O 1
ATOM 5590 N N . LEU B 1 300 ? -5.844 -8.43 1.852 1 95.88 300 LEU B N 1
ATOM 5591 C CA . LEU B 1 300 ? -6.383 -8.805 0.55 1 95.88 300 LEU B CA 1
ATOM 5592 C C . LEU B 1 300 ? -7.391 -9.945 0.688 1 95.88 300 LEU B C 1
ATOM 5594 O O . LEU B 1 300 ? -7.336 -10.711 1.65 1 95.88 300 LEU B O 1
ATOM 5598 N N . PRO B 1 301 ? -8.266 -10.031 -0.251 1 93.12 301 PRO B N 1
ATOM 5599 C CA . PRO B 1 301 ? -9.211 -11.156 -0.207 1 93.12 301 PRO B CA 1
ATOM 5600 C C . PRO B 1 301 ? -8.523 -12.508 -0.349 1 93.12 301 PRO B C 1
ATOM 5602 O O . PRO B 1 301 ? -7.496 -12.617 -1.024 1 93.12 301 PRO B O 1
ATOM 5605 N N . ASP B 1 302 ? -9.125 -13.461 0.303 1 89.38 302 ASP B N 1
ATOM 5606 C CA . ASP B 1 302 ? -8.68 -14.836 0.069 1 89.38 302 ASP B CA 1
ATOM 5607 C C . ASP B 1 302 ? -8.781 -15.195 -1.411 1 89.38 302 ASP B C 1
ATOM 5609 O O . ASP B 1 302 ? -9.82 -14.977 -2.039 1 89.38 302 ASP B O 1
ATOM 5613 N N . PRO B 1 303 ? -7.738 -15.719 -1.928 1 87.81 303 PRO B N 1
ATOM 5614 C CA . PRO B 1 303 ? -7.75 -16.031 -3.359 1 87.81 303 PRO B CA 1
ATOM 5615 C C . PRO B 1 303 ? -8.922 -16.922 -3.758 1 87.81 303 PRO B C 1
ATOM 5617 O O . PRO B 1 303 ? -9.469 -16.781 -4.855 1 87.81 303 PRO B O 1
ATOM 5620 N N . THR B 1 304 ? -9.336 -17.828 -2.951 1 85.56 304 THR B N 1
ATOM 5621 C CA . THR B 1 304 ? -10.422 -18.75 -3.273 1 85.56 304 THR B CA 1
ATOM 5622 C C . THR B 1 304 ? -11.75 -18 -3.389 1 85.56 304 THR B C 1
ATOM 5624 O O . THR B 1 304 ? -12.664 -18.453 -4.078 1 85.56 304 THR B O 1
ATOM 5627 N N . SER B 1 305 ? -11.812 -16.875 -2.686 1 91.12 305 SER B N 1
ATOM 5628 C CA . SER B 1 305 ? -13.047 -16.109 -2.67 1 91.12 305 SER B CA 1
ATOM 5629 C C . SER B 1 305 ? -13.258 -15.375 -3.992 1 91.12 305 SER B C 1
ATOM 5631 O O . SER B 1 305 ? -14.344 -14.867 -4.262 1 91.12 305 SER B O 1
ATOM 5633 N N . LEU B 1 306 ? -12.258 -15.375 -4.84 1 94.38 306 LEU B N 1
ATOM 5634 C CA . LEU B 1 306 ? -12.328 -14.633 -6.098 1 94.38 306 LEU B CA 1
ATOM 5635 C C . LEU B 1 306 ? -13.094 -15.43 -7.152 1 94.38 306 LEU B C 1
ATOM 5637 O O . LEU B 1 306 ? -13.5 -14.875 -8.172 1 94.38 306 LEU B O 1
ATOM 5641 N N . ALA B 1 307 ? -13.258 -16.703 -6.938 1 94.88 307 ALA B N 1
ATOM 5642 C CA . ALA B 1 307 ? -13.719 -17.625 -7.973 1 94.88 307 ALA B CA 1
ATOM 5643 C C . ALA B 1 307 ? -15.141 -17.297 -8.406 1 94.88 307 ALA B C 1
ATOM 5645 O O . ALA B 1 307 ? -15.438 -17.25 -9.602 1 94.88 307 ALA B O 1
ATOM 5646 N N . PRO B 1 308 ? -16.062 -17.016 -7.379 1 94.25 308 PRO B N 1
ATOM 5647 C CA . PRO B 1 308 ? -17.422 -16.688 -7.816 1 94.25 308 PRO B CA 1
ATOM 5648 C C . PRO B 1 308 ? -17.484 -15.414 -8.641 1 94.25 308 PRO B C 1
ATOM 5650 O O . PRO B 1 308 ? -17 -14.367 -8.211 1 94.25 308 PRO B O 1
ATOM 5653 N N . GLY B 1 309 ? -17.969 -15.477 -9.812 1 94.62 309 GLY B N 1
ATOM 5654 C CA . GLY B 1 309 ? -18.172 -14.312 -10.656 1 94.62 309 GLY B CA 1
ATOM 5655 C C . GLY B 1 309 ? -16.953 -13.961 -11.492 1 94.62 309 GLY B C 1
ATOM 5656 O O . GLY B 1 309 ? -16.953 -12.969 -12.227 1 94.62 309 GLY B O 1
ATOM 5657 N N . TYR B 1 310 ? -15.891 -14.734 -11.281 1 96.62 310 TYR B N 1
ATOM 5658 C CA . TYR B 1 310 ? -14.688 -14.539 -12.078 1 96.62 310 TYR B CA 1
ATOM 5659 C C . TYR B 1 310 ? -14.953 -14.82 -13.547 1 96.62 310 TYR B C 1
ATOM 5661 O O . TYR B 1 310 ? -15.5 -15.867 -13.898 1 96.62 310 TYR B O 1
ATOM 5669 N N . THR B 1 311 ? -14.633 -13.852 -14.484 1 97.88 311 THR B N 1
ATOM 5670 C CA . THR B 1 311 ? -14.875 -14.008 -15.914 1 97.88 311 THR B CA 1
ATOM 5671 C C . THR B 1 311 ? -13.586 -13.812 -16.703 1 97.88 311 THR B C 1
ATOM 5673 O O . THR B 1 311 ? -12.586 -13.336 -16.172 1 97.88 311 THR B O 1
ATOM 5676 N N . GLY B 1 312 ? -13.617 -14.242 -17.938 1 98.06 312 GLY B N 1
ATOM 5677 C CA . GLY B 1 312 ? -12.484 -14.047 -18.828 1 98.06 312 GLY B CA 1
ATOM 5678 C C . GLY B 1 312 ? -11.633 -15.297 -18.984 1 98.06 312 GLY B C 1
ATOM 5679 O O . GLY B 1 312 ? -11.969 -16.359 -18.453 1 98.06 312 GLY B O 1
ATOM 5680 N N . LEU B 1 313 ? -10.555 -15.164 -19.797 1 98.44 313 LEU B N 1
AT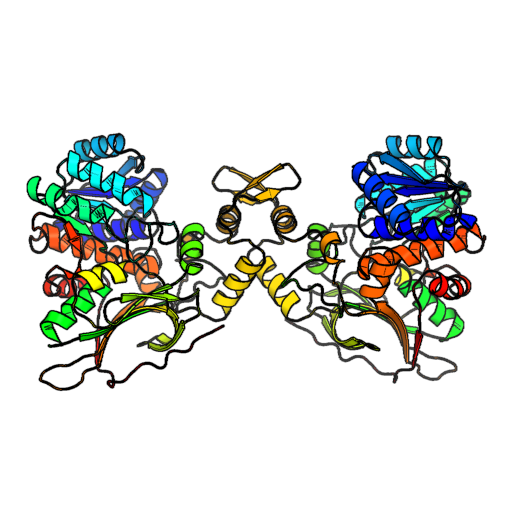OM 5681 C CA . LEU B 1 313 ? -9.75 -16.312 -20.188 1 98.44 313 LEU B CA 1
ATOM 5682 C C . LEU B 1 313 ? -8.305 -16.156 -19.734 1 98.44 313 LEU B C 1
ATOM 5684 O O . LEU B 1 313 ? -7.793 -15.031 -19.656 1 98.44 313 LEU B O 1
ATOM 5688 N N . THR B 1 314 ? -7.719 -17.219 -19.375 1 98.31 314 THR B N 1
ATOM 5689 C CA . THR B 1 314 ? -6.258 -17.281 -19.359 1 98.31 314 THR B CA 1
ATOM 5690 C C . THR B 1 314 ? -5.734 -17.75 -20.719 1 98.31 314 THR B C 1
ATOM 5692 O O . THR B 1 314 ? -6.473 -18.344 -21.5 1 98.31 314 THR B O 1
ATOM 5695 N N . CYS B 1 315 ? -4.586 -17.391 -21.047 1 98.75 315 CYS B N 1
ATOM 5696 C CA . CYS B 1 315 ? -3.865 -17.953 -22.188 1 98.75 315 CYS B CA 1
ATOM 5697 C C . CYS B 1 315 ? -2.414 -18.234 -21.812 1 98.75 315 CYS B C 1
ATOM 5699 O O . CYS B 1 315 ? -1.647 -17.328 -21.516 1 98.75 315 CYS B O 1
ATOM 5701 N N . ILE B 1 316 ? -2.094 -19.469 -21.797 1 98.75 316 ILE B N 1
ATOM 5702 C CA . ILE B 1 316 ? -0.739 -19.906 -21.484 1 98.75 316 ILE B CA 1
ATOM 5703 C C . ILE B 1 316 ? -0.203 -20.797 -22.594 1 98.75 316 ILE B C 1
ATOM 5705 O O . ILE B 1 316 ? -0.908 -21.688 -23.078 1 98.75 316 ILE B O 1
ATOM 5709 N N . GLY B 1 317 ? 1.021 -20.5 -23 1 98.75 317 GLY B N 1
ATOM 5710 C CA . GLY B 1 317 ? 1.536 -21.312 -24.094 1 98.75 317 GLY B CA 1
ATOM 5711 C C . GLY B 1 317 ? 3.043 -21.219 -24.25 1 98.75 317 GLY B C 1
ATOM 5712 O O . GLY B 1 317 ? 3.713 -20.562 -23.453 1 98.75 317 GLY B O 1
ATOM 5713 N N . THR B 1 318 ? 3.539 -21.969 -25.156 1 98.81 318 THR B N 1
ATOM 5714 C CA . THR B 1 318 ? 4.949 -22.031 -25.531 1 98.81 318 THR B CA 1
ATOM 5715 C C . THR B 1 318 ? 5.148 -21.609 -26.984 1 98.81 318 THR B C 1
ATOM 5717 O O . THR B 1 318 ? 4.695 -22.281 -27.906 1 98.81 318 THR B O 1
ATOM 5720 N N . TRP B 1 319 ? 5.746 -20.438 -27.125 1 98.75 319 TRP B N 1
ATOM 5721 C CA . TRP B 1 319 ? 6.121 -19.922 -28.453 1 98.75 319 TRP B CA 1
ATOM 5722 C C . TRP B 1 319 ? 7.488 -20.453 -28.859 1 98.75 319 TRP B C 1
ATOM 5724 O O . TRP B 1 319 ? 8.508 -20.094 -28.266 1 98.75 319 TRP B O 1
ATOM 5734 N N . VAL B 1 320 ? 7.527 -21.297 -29.938 1 98.69 320 VAL B N 1
ATOM 5735 C CA . VAL B 1 320 ? 8.75 -21.969 -30.375 1 98.69 320 VAL B CA 1
ATOM 5736 C C . VAL B 1 320 ? 9.125 -21.5 -31.766 1 98.69 320 VAL B C 1
ATOM 5738 O O . VAL B 1 320 ? 8.289 -21.453 -32.656 1 98.69 320 VAL B O 1
ATOM 5741 N N . GLN B 1 321 ? 10.328 -21.125 -31.875 1 98.5 321 GLN B N 1
ATOM 5742 C CA . GLN B 1 321 ? 10.859 -20.781 -33.188 1 98.5 321 GLN B CA 1
ATOM 5743 C C . GLN B 1 321 ? 12.117 -21.594 -33.5 1 98.5 321 GLN B C 1
ATOM 5745 O O . GLN B 1 321 ? 12.906 -21.906 -32.594 1 98.5 321 GLN B O 1
ATOM 5750 N N . GLY B 1 322 ? 12.312 -21.938 -34.719 1 98.25 322 GLY B N 1
ATOM 5751 C CA . GLY B 1 322 ? 13.438 -22.719 -35.188 1 98.25 322 GLY B CA 1
ATOM 5752 C C . GLY B 1 322 ? 13.328 -23.109 -36.656 1 98.25 322 GLY B C 1
ATOM 5753 O O . GLY B 1 322 ? 13.008 -22.266 -37.5 1 98.25 322 GLY B O 1
ATOM 5754 N N . LYS B 1 323 ? 13.75 -24.391 -36.906 1 98.31 323 LYS B N 1
ATOM 5755 C CA . LYS B 1 323 ? 13.711 -24.844 -38.281 1 98.31 323 LYS B CA 1
ATOM 5756 C C . LYS B 1 323 ? 13.055 -26.219 -38.375 1 98.31 323 LYS B C 1
ATOM 5758 O O . LYS B 1 323 ? 13.18 -27.047 -37.469 1 98.31 323 LYS B O 1
ATOM 5763 N N . LYS B 1 324 ? 12.266 -26.438 -39.344 1 98.06 324 LYS B N 1
ATOM 5764 C CA . LYS B 1 324 ? 11.734 -27.719 -39.812 1 98.06 324 LYS B CA 1
ATOM 5765 C C . LYS B 1 324 ? 12 -27.938 -41.281 1 98.06 324 LYS B C 1
ATOM 5767 O O . LYS B 1 324 ? 11.656 -27.078 -42.125 1 98.06 324 LYS B O 1
ATOM 5772 N N . ASP B 1 325 ? 12.656 -29 -41.688 1 97.31 325 ASP B N 1
ATOM 5773 C CA . ASP B 1 325 ? 13.008 -29.297 -43.094 1 97.31 325 ASP B CA 1
ATOM 5774 C C . ASP B 1 325 ? 13.781 -28.141 -43.719 1 97.31 325 ASP B C 1
ATOM 5776 O O . ASP B 1 325 ? 13.492 -27.719 -44.844 1 97.31 325 ASP B O 1
ATOM 5780 N N . GLY B 1 326 ? 14.562 -27.562 -42.938 1 96.5 326 GLY B N 1
ATOM 5781 C CA . GLY B 1 326 ? 15.469 -26.531 -43.406 1 96.5 326 GLY B CA 1
ATOM 5782 C C . GLY B 1 326 ? 14.812 -25.172 -43.5 1 96.5 326 GLY B C 1
ATOM 5783 O O . GLY B 1 326 ? 15.469 -24.172 -43.844 1 96.5 326 GLY B O 1
ATOM 5784 N N . LYS B 1 327 ? 13.57 -25.078 -43.219 1 97.69 327 LYS B N 1
ATOM 5785 C CA . LYS B 1 327 ? 12.836 -23.812 -43.312 1 97.69 327 LYS B CA 1
ATOM 5786 C C . LYS B 1 327 ? 12.516 -23.25 -41.938 1 97.69 327 LYS B C 1
ATOM 5788 O O . LYS B 1 327 ? 12.18 -24 -41 1 97.69 327 LYS B O 1
ATOM 5793 N N . GLU B 1 328 ? 12.633 -21.922 -41.844 1 98 328 GLU B N 1
ATOM 5794 C CA . GLU B 1 328 ? 12.281 -21.266 -40.594 1 98 328 GLU B CA 1
ATOM 5795 C C . GLU B 1 328 ? 10.805 -21.469 -40.25 1 98 328 GLU B C 1
ATOM 5797 O O . GLU B 1 328 ? 9.953 -21.453 -41.125 1 98 328 GLU B O 1
ATOM 5802 N N . ARG B 1 329 ? 10.5 -21.703 -38.938 1 98.31 329 ARG B N 1
ATOM 5803 C CA . ARG B 1 329 ? 9.141 -21.938 -38.469 1 98.31 329 ARG B CA 1
ATOM 5804 C C . ARG B 1 329 ? 8.914 -21.297 -37.094 1 98.31 329 ARG B C 1
ATOM 5806 O O . ARG B 1 329 ? 9.852 -21.172 -36.312 1 98.31 329 ARG B O 1
ATOM 5813 N N . SER B 1 330 ? 7.809 -20.719 -36.938 1 98.5 330 SER B N 1
ATOM 5814 C CA . SER B 1 330 ? 7.363 -20.141 -35.688 1 98.5 330 SER B CA 1
ATOM 5815 C C . SER B 1 330 ? 5.977 -20.641 -35.312 1 98.5 330 SER B C 1
ATOM 5817 O O . SER B 1 330 ? 5.031 -20.531 -36.094 1 98.5 330 SER B O 1
ATOM 5819 N N . VAL B 1 331 ? 5.891 -21.219 -34.094 1 98.75 331 VAL B N 1
ATOM 5820 C CA . VAL B 1 331 ? 4.633 -21.844 -33.688 1 98.75 331 VAL B CA 1
ATOM 5821 C C . VAL B 1 331 ? 4.332 -21.5 -32.219 1 98.75 331 VAL B C 1
ATOM 5823 O O . VAL B 1 331 ? 5.234 -21.469 -31.375 1 98.75 331 VAL B O 1
ATOM 5826 N N . PHE B 1 332 ? 3.096 -21.094 -32 1 98.81 332 PHE B N 1
ATOM 5827 C CA . PHE B 1 332 ? 2.6 -20.922 -30.641 1 98.81 332 PHE B CA 1
ATOM 5828 C C . PHE B 1 332 ? 1.654 -22.062 -30.266 1 98.81 332 PHE B C 1
ATOM 5830 O O . PHE B 1 332 ? 0.608 -22.234 -30.891 1 98.81 332 PHE B O 1
ATOM 5837 N N . ILE B 1 333 ? 2.059 -22.922 -29.328 1 98.88 333 ILE B N 1
ATOM 5838 C CA . ILE B 1 333 ? 1.217 -23.969 -28.766 1 98.88 333 ILE B CA 1
ATOM 5839 C C . ILE B 1 333 ? 0.606 -23.484 -27.453 1 98.88 333 ILE B C 1
ATOM 5841 O O . ILE B 1 333 ? 1.328 -23.078 -26.531 1 98.88 333 ILE B O 1
ATOM 5845 N N . TYR B 1 334 ? -0.771 -23.469 -27.344 1 98.88 334 TYR B N 1
ATOM 5846 C CA . TYR B 1 334 ? -1.327 -22.734 -26.219 1 98.88 334 TYR B CA 1
ATOM 5847 C C . TYR B 1 334 ? -2.639 -23.344 -25.75 1 98.88 334 TYR B C 1
ATOM 5849 O O . TYR B 1 334 ? -3.193 -24.219 -26.406 1 98.88 334 TYR B O 1
ATOM 5857 N N . ASN B 1 335 ? -3.033 -22.938 -24.578 1 98.88 335 ASN B N 1
ATOM 5858 C CA . ASN B 1 335 ? -4.32 -23.234 -23.969 1 98.88 335 ASN B CA 1
ATOM 5859 C C . ASN B 1 335 ? -5.055 -21.969 -23.547 1 98.88 335 ASN B C 1
ATOM 5861 O O . ASN B 1 335 ? -4.426 -21 -23.125 1 98.88 335 ASN B O 1
ATOM 5865 N N . ASN B 1 336 ? -6.34 -21.922 -23.812 1 98.75 336 ASN B N 1
ATOM 5866 C CA . ASN B 1 336 ? -7.23 -20.953 -23.172 1 98.75 336 ASN B CA 1
ATOM 5867 C C . ASN B 1 336 ? -8.102 -21.609 -22.109 1 98.75 336 ASN B C 1
ATOM 5869 O O . ASN B 1 336 ? -8.773 -22.609 -22.391 1 98.75 336 ASN B O 1
ATOM 5873 N N . ALA B 1 337 ? -8.047 -21.141 -20.938 1 98.62 337 ALA B N 1
ATOM 5874 C CA . ALA B 1 337 ? -8.922 -21.609 -19.859 1 98.62 337 ALA B CA 1
ATOM 5875 C C . ALA B 1 337 ? -9.898 -20.516 -19.438 1 98.62 337 ALA B C 1
ATOM 5877 O O . ALA B 1 337 ? -9.508 -19.359 -19.281 1 98.62 337 ALA B O 1
ATOM 5878 N N . ASP B 1 338 ? -11.125 -20.859 -19.312 1 98.44 338 ASP B N 1
ATOM 5879 C CA . ASP B 1 338 ? -12.203 -19.938 -18.969 1 98.44 338 ASP B CA 1
ATOM 5880 C C . ASP B 1 338 ? -12.539 -20 -17.484 1 98.44 338 ASP B C 1
ATOM 5882 O O . ASP B 1 338 ? -12.867 -21.062 -16.969 1 98.44 338 ASP B O 1
ATOM 5886 N N . HIS B 1 339 ? -12.555 -18.875 -16.828 1 98.25 339 HIS B N 1
ATOM 5887 C CA . HIS B 1 339 ? -12.797 -18.828 -15.391 1 98.25 339 HIS B CA 1
ATOM 5888 C C . HIS B 1 339 ? -14.203 -19.312 -15.055 1 98.25 339 HIS B C 1
ATOM 5890 O O . HIS B 1 339 ? -14.398 -19.984 -14.039 1 98.25 339 HIS B O 1
ATOM 5896 N N . GLU B 1 340 ? -15.172 -19 -15.828 1 97.94 340 GLU B N 1
ATOM 5897 C CA . GLU B 1 340 ? -16.547 -19.438 -15.57 1 97.94 340 GLU B CA 1
ATOM 5898 C C . GLU B 1 340 ? -16.688 -20.953 -15.742 1 97.94 340 GLU B C 1
ATOM 5900 O O . GLU B 1 340 ? -17.375 -21.594 -14.961 1 97.94 340 GLU B O 1
ATOM 5905 N N . VAL B 1 341 ? -16.031 -21.469 -16.781 1 97.88 341 VAL B N 1
ATOM 5906 C CA . VAL B 1 341 ? -16.062 -22.906 -17.031 1 97.88 341 VAL B CA 1
ATOM 5907 C C . VAL B 1 341 ? -15.383 -23.641 -15.883 1 97.88 341 VAL B C 1
ATOM 5909 O O . VAL B 1 341 ? -15.883 -24.672 -15.422 1 97.88 341 VAL B O 1
ATOM 5912 N N . ALA B 1 342 ? -14.281 -23.109 -15.445 1 97.94 342 ALA B N 1
ATOM 5913 C CA . ALA B 1 342 ? -13.578 -23.703 -14.312 1 97.94 342 ALA B CA 1
ATOM 5914 C C . ALA B 1 342 ? -14.453 -23.719 -13.062 1 97.94 342 ALA B C 1
ATOM 5916 O O . ALA B 1 342 ? -14.516 -24.734 -12.359 1 97.94 342 ALA B O 1
ATOM 5917 N N . TYR B 1 343 ? -15.109 -22.641 -12.812 1 97.75 343 TYR B N 1
ATOM 5918 C CA . TYR B 1 343 ? -15.945 -22.547 -11.625 1 97.75 343 TYR B CA 1
ATOM 5919 C C . TYR B 1 343 ? -17.094 -23.547 -11.688 1 97.75 343 TYR B C 1
ATOM 5921 O O . TYR B 1 343 ? -17.453 -24.172 -10.688 1 97.75 343 TYR B O 1
ATOM 5929 N N . GLU B 1 344 ? -17.734 -23.625 -12.844 1 97.5 344 GLU B N 1
ATOM 5930 C CA . GLU B 1 344 ? -18.828 -24.578 -13.023 1 97.5 344 GLU B CA 1
ATOM 5931 C C . GLU B 1 344 ? -18.359 -26 -12.805 1 97.5 344 GLU B C 1
ATOM 5933 O O . GLU B 1 344 ? -19.078 -26.828 -12.234 1 97.5 344 GLU B O 1
ATOM 5938 N N . ASP B 1 345 ? -17.172 -26.266 -13.164 1 97.94 345 ASP B N 1
ATOM 5939 C CA . ASP B 1 345 ? -16.609 -27.625 -13.148 1 97.94 345 ASP B CA 1
ATOM 5940 C C . ASP B 1 345 ? -16.188 -28.016 -11.742 1 97.94 345 ASP B C 1
ATOM 5942 O O . ASP B 1 345 ? -16.531 -29.109 -11.266 1 97.94 345 ASP B O 1
ATOM 5946 N N . VAL B 1 346 ? -15.508 -27.109 -11.039 1 98 346 VAL B N 1
ATOM 5947 C CA . VAL B 1 346 ? -14.875 -27.547 -9.805 1 98 346 VAL B CA 1
ATOM 5948 C C . VAL B 1 346 ? -15.055 -26.484 -8.719 1 98 346 VAL B C 1
ATOM 5950 O O . VAL B 1 346 ? -14.477 -26.594 -7.637 1 98 346 VAL B O 1
ATOM 5953 N N . GLU B 1 347 ? -15.711 -25.406 -8.938 1 96.94 347 GLU B N 1
ATOM 5954 C CA . GLU B 1 347 ? -15.984 -24.328 -7.996 1 96.94 347 GLU B CA 1
ATOM 5955 C C . GLU B 1 347 ? -14.703 -23.578 -7.629 1 96.94 347 GLU B C 1
ATOM 5957 O O . GLU B 1 347 ? -14.461 -23.281 -6.457 1 96.94 347 GLU B O 1
ATOM 5962 N N . HIS B 1 348 ? -13.891 -23.375 -8.586 1 96.25 348 HIS B N 1
ATOM 5963 C CA . HIS B 1 348 ? -12.672 -22.594 -8.422 1 96.25 348 HIS B CA 1
ATOM 5964 C C . HIS B 1 348 ? -12.305 -21.859 -9.711 1 96.25 348 HIS B C 1
ATOM 5966 O O . HIS B 1 348 ? -12.953 -22.062 -10.742 1 96.25 348 HIS B O 1
ATOM 5972 N N . GLN B 1 349 ? -11.328 -20.984 -9.664 1 96 349 GLN B N 1
ATOM 5973 C CA . GLN B 1 349 ? -10.977 -20.125 -10.805 1 96 349 GLN B CA 1
ATOM 5974 C C . GLN B 1 349 ? -9.969 -20.812 -11.711 1 96 349 GLN B C 1
ATOM 5976 O O . GLN B 1 349 ? -9.422 -21.875 -11.367 1 96 349 GLN B O 1
ATOM 5981 N N . ALA B 1 350 ? -9.711 -20.25 -12.891 1 97.56 350 ALA B N 1
ATOM 5982 C CA . ALA B 1 350 ? -8.977 -20.875 -13.984 1 97.56 350 ALA B CA 1
ATOM 5983 C C . ALA B 1 350 ? -7.492 -21 -13.648 1 97.56 350 ALA B C 1
ATOM 5985 O O . ALA B 1 350 ? -6.812 -21.906 -14.148 1 97.56 350 ALA B O 1
ATOM 5986 N N . ILE B 1 351 ? -7.027 -20.141 -12.867 1 95 351 ILE B N 1
ATOM 5987 C CA . ILE B 1 351 ? -5.598 -20.172 -12.562 1 95 351 ILE B CA 1
ATOM 5988 C C . ILE B 1 351 ? -5.25 -21.453 -11.82 1 95 351 ILE B C 1
ATOM 5990 O O . ILE B 1 351 ? -4.312 -22.156 -12.195 1 95 351 ILE B O 1
ATOM 5994 N N . SER B 1 352 ? -5.98 -21.766 -10.781 1 95.38 352 SER B N 1
ATOM 5995 C CA . SER B 1 352 ? -5.785 -23.047 -10.086 1 95.38 352 SER B CA 1
ATOM 5996 C C . SER B 1 352 ? -6.168 -24.219 -10.977 1 95.38 352 SER B C 1
ATOM 5998 O O . SER B 1 352 ? -5.543 -25.281 -10.914 1 95.38 352 SER B O 1
ATOM 6000 N N . TYR B 1 353 ? -7.188 -24 -11.797 1 97.94 353 TYR B N 1
ATOM 6001 C CA . TYR B 1 353 ? -7.672 -25.031 -12.719 1 97.94 353 TYR B CA 1
ATOM 6002 C C . TYR B 1 353 ? -6.57 -25.469 -13.672 1 97.94 353 TYR B C 1
ATOM 6004 O O . TYR B 1 353 ? -6.375 -26.672 -13.898 1 97.94 353 TYR B O 1
ATOM 6012 N N . THR B 1 354 ? -5.836 -24.5 -14.156 1 98.06 354 THR B N 1
ATOM 6013 C CA . THR B 1 354 ? -4.785 -24.797 -15.125 1 98.06 354 THR B CA 1
ATOM 6014 C C . THR B 1 354 ? -3.621 -25.516 -14.445 1 98.06 354 THR B C 1
ATOM 6016 O O . THR B 1 354 ? -2.826 -26.188 -15.117 1 98.06 354 THR B O 1
ATOM 6019 N N . THR B 1 355 ? -3.51 -25.422 -13.188 1 95.75 355 THR B N 1
ATOM 6020 C CA . THR B 1 355 ? -2.463 -26.141 -12.484 1 95.75 355 THR B CA 1
ATOM 6021 C C . THR B 1 355 ? -2.945 -27.531 -12.086 1 95.75 355 THR B C 1
ATOM 6023 O O . THR B 1 355 ? -2.238 -28.531 -12.281 1 95.75 355 THR B O 1
ATOM 6026 N N . GLY B 1 356 ? -4.137 -27.672 -11.617 1 97.69 356 GLY B N 1
ATOM 6027 C CA . GLY B 1 356 ? -4.645 -28.906 -11.055 1 97.69 356 GLY B CA 1
ATOM 6028 C C . GLY B 1 356 ? -4.969 -29.953 -12.117 1 97.69 356 GLY B C 1
ATOM 6029 O O . GLY B 1 356 ? -4.758 -31.141 -11.906 1 97.69 356 GLY B O 1
ATOM 6030 N N . VAL B 1 357 ? -5.465 -29.531 -13.234 1 98.69 357 VAL B N 1
ATOM 6031 C CA . VAL B 1 357 ? -5.887 -30.438 -14.297 1 98.69 357 VAL B CA 1
ATOM 6032 C C . VAL B 1 357 ? -4.676 -31.203 -14.836 1 98.69 357 VAL B C 1
ATOM 6034 O O . VAL B 1 357 ? -4.715 -32.438 -14.953 1 98.69 357 VAL B O 1
ATOM 6037 N N . PRO B 1 358 ? -3.604 -30.5 -15.078 1 98.69 358 PRO B N 1
ATOM 6038 C CA . PRO B 1 358 ? -2.443 -31.25 -15.578 1 98.69 358 PRO B CA 1
ATOM 6039 C C . PRO B 1 358 ? -1.882 -32.219 -14.555 1 98.69 358 PRO B C 1
ATOM 6041 O O . PRO B 1 358 ? -1.36 -33.281 -14.922 1 98.69 358 PRO B O 1
ATOM 6044 N N . ALA B 1 359 ? -1.957 -31.922 -13.305 1 98.62 359 ALA B N 1
ATOM 6045 C CA . ALA B 1 359 ? -1.504 -32.844 -12.273 1 98.62 359 ALA B CA 1
ATOM 6046 C C . ALA B 1 359 ? -2.238 -34.188 -12.383 1 98.62 359 ALA B C 1
ATOM 6048 O O . ALA B 1 359 ? -1.616 -35.25 -12.336 1 98.62 359 ALA B O 1
ATOM 6049 N N . ILE B 1 360 ? -3.508 -34.125 -12.562 1 98.81 360 ILE B N 1
ATOM 6050 C CA . ILE B 1 360 ? -4.324 -35.344 -12.656 1 98.81 360 ILE B CA 1
ATOM 6051 C C . ILE B 1 360 ? -4.117 -36 -14.016 1 98.81 360 ILE B C 1
ATOM 6053 O O . ILE B 1 360 ? -4.117 -37.219 -14.117 1 98.81 360 ILE B O 1
ATOM 6057 N N . THR B 1 361 ? -3.904 -35.188 -15.07 1 98.88 361 THR B N 1
ATOM 6058 C CA . THR B 1 361 ? -3.576 -35.75 -16.375 1 98.88 361 THR B CA 1
ATOM 6059 C C . THR B 1 361 ? -2.301 -36.594 -16.297 1 98.88 361 THR B C 1
ATOM 6061 O O . THR B 1 361 ? -2.242 -37.688 -16.844 1 98.88 361 THR B O 1
ATOM 6064 N N . ALA B 1 362 ? -1.313 -36.031 -15.594 1 98.81 362 ALA B N 1
ATOM 6065 C CA . ALA B 1 362 ? -0.058 -36.781 -15.398 1 98.81 362 ALA B CA 1
ATOM 6066 C C . ALA B 1 362 ? -0.273 -38.031 -14.57 1 98.81 362 ALA B C 1
ATOM 6068 O O . ALA B 1 362 ? 0.275 -39.094 -14.883 1 98.81 362 ALA B O 1
ATOM 6069 N N . ALA B 1 363 ? -1.061 -37.906 -13.5 1 98.81 363 ALA B N 1
ATOM 6070 C CA . ALA B 1 363 ? -1.359 -39.062 -12.648 1 98.81 363 ALA B CA 1
ATOM 6071 C C . ALA B 1 363 ? -2.01 -40.188 -13.453 1 98.81 363 ALA B C 1
ATOM 6073 O O . ALA B 1 363 ? -1.699 -41.375 -13.258 1 98.81 363 ALA B O 1
ATOM 6074 N N . LEU B 1 364 ? -2.885 -39.844 -14.352 1 98.75 364 LEU B N 1
ATOM 6075 C CA . LEU B 1 364 ? -3.555 -40.844 -15.18 1 98.75 364 LEU B CA 1
ATOM 6076 C C . LEU B 1 364 ? -2.555 -41.562 -16.078 1 98.75 364 LEU B C 1
ATOM 6078 O O . LEU B 1 364 ? -2.66 -42.75 -16.281 1 98.75 364 LEU B O 1
ATOM 6082 N N . GLN B 1 365 ? -1.566 -40.75 -16.656 1 98.69 365 GLN B N 1
ATOM 6083 C CA . GLN B 1 365 ? -0.538 -41.406 -17.453 1 98.69 365 GLN B CA 1
ATOM 6084 C C . GLN B 1 365 ? 0.26 -42.406 -16.609 1 98.69 365 GLN B C 1
ATOM 6086 O O . GLN B 1 365 ? 0.62 -43.5 -17.078 1 98.69 365 GLN B O 1
ATOM 6091 N N . PHE B 1 366 ? 0.545 -42.062 -15.359 1 98.5 366 PHE B N 1
ATOM 6092 C CA . PHE B 1 366 ? 1.25 -42.938 -14.43 1 98.5 366 PHE B CA 1
ATOM 6093 C C . PHE B 1 366 ? 0.473 -44.219 -14.211 1 98.5 366 PHE B C 1
ATOM 6095 O O . PHE B 1 366 ? 1.023 -45.312 -14.359 1 98.5 366 PHE B O 1
ATOM 6102 N N . PHE B 1 367 ? -0.815 -44.156 -13.938 1 98.19 367 PHE B N 1
ATOM 6103 C CA . PHE B 1 367 ? -1.648 -45.281 -13.609 1 98.19 367 PHE B CA 1
ATOM 6104 C C . PHE B 1 367 ? -1.884 -46.156 -14.844 1 98.19 367 PHE B C 1
ATOM 6106 O O . PHE B 1 367 ? -2.123 -47.375 -14.734 1 98.19 367 PHE B O 1
ATOM 6113 N N . ARG B 1 368 ? -1.729 -45.531 -16.031 1 97.19 368 ARG B N 1
ATOM 6114 C CA . ARG B 1 368 ? -1.884 -46.281 -17.281 1 97.19 368 ARG B CA 1
ATOM 6115 C C . ARG B 1 368 ? -0.566 -46.906 -17.703 1 97.19 368 ARG B C 1
ATOM 6117 O O . ARG B 1 368 ? -0.509 -47.594 -18.703 1 97.19 368 ARG B O 1
ATOM 6124 N N . GLY B 1 369 ? 0.477 -46.562 -17 1 97.5 369 GLY B N 1
ATOM 6125 C CA . GLY B 1 369 ? 1.775 -47.156 -17.25 1 97.5 369 GLY B CA 1
ATOM 6126 C C . GLY B 1 369 ? 2.602 -46.406 -18.266 1 97.5 369 GLY B C 1
ATOM 6127 O O . GLY B 1 369 ? 3.729 -46.812 -18.578 1 97.5 369 GLY B O 1
ATOM 6128 N N . LYS B 1 370 ? 2.115 -45.344 -18.766 1 97.81 370 LYS B N 1
ATOM 6129 C CA . LYS B 1 370 ? 2.793 -44.594 -19.812 1 97.81 370 LYS B CA 1
ATOM 6130 C C . LYS B 1 370 ? 3.881 -43.688 -19.234 1 97.81 370 LYS B C 1
ATOM 6132 O O . LYS B 1 370 ? 4.879 -43.406 -19.906 1 97.81 370 LYS B O 1
ATOM 6137 N N . TRP B 1 371 ? 3.691 -43.156 -18.047 1 98.25 371 TRP B N 1
ATOM 6138 C CA . TRP B 1 371 ? 4.633 -42.312 -17.328 1 98.25 371 TRP B CA 1
ATOM 6139 C C . TRP B 1 371 ? 5.027 -42.938 -16 1 98.25 371 TRP B C 1
ATOM 6141 O O . TRP B 1 371 ? 5.066 -42.25 -14.969 1 98.25 371 TRP B O 1
ATOM 6151 N N . ALA B 1 372 ? 5.359 -44.25 -16.016 1 98 372 ALA B N 1
ATOM 6152 C CA . ALA B 1 372 ? 5.578 -44.969 -14.758 1 98 372 ALA B CA 1
ATOM 6153 C C . ALA B 1 372 ? 6.996 -45.531 -14.688 1 98 372 ALA B C 1
ATOM 6155 O O . ALA B 1 372 ? 7.262 -46.469 -13.945 1 98 372 ALA B O 1
ATOM 6156 N N . ASP B 1 373 ? 7.895 -45 -15.531 1 97.88 373 ASP B N 1
ATOM 6157 C CA . ASP B 1 373 ? 9.281 -45.469 -15.469 1 97.88 373 ASP B CA 1
ATOM 6158 C C . ASP B 1 373 ? 9.898 -45.156 -14.102 1 97.88 373 ASP B C 1
ATOM 6160 O O . ASP B 1 373 ? 9.469 -44.25 -13.406 1 97.88 373 ASP B O 1
ATOM 6164 N N . LYS B 1 374 ? 10.844 -45.969 -13.719 1 98.38 374 LYS B N 1
ATOM 6165 C CA . LYS B 1 374 ? 11.547 -45.75 -12.461 1 98.38 374 LYS B CA 1
ATOM 6166 C C . LYS B 1 374 ? 12.523 -44.562 -12.562 1 98.38 374 LYS B C 1
ATOM 6168 O O . LYS B 1 374 ? 13.203 -44.406 -13.578 1 98.38 374 LYS B O 1
ATOM 6173 N N . GLY B 1 375 ? 12.555 -43.75 -11.539 1 98.38 375 GLY B N 1
ATOM 6174 C CA . GLY B 1 375 ? 13.383 -42.562 -11.523 1 98.38 375 GLY B CA 1
ATOM 6175 C C . GLY B 1 375 ? 12.578 -41.281 -11.344 1 98.38 375 GLY B C 1
ATOM 6176 O O . GLY B 1 375 ? 11.406 -41.344 -10.961 1 98.38 375 GLY B O 1
ATOM 6177 N N . VAL B 1 376 ? 13.266 -40.188 -11.453 1 98.31 376 VAL B N 1
ATOM 6178 C CA . VAL B 1 376 ? 12.633 -38.875 -11.336 1 98.31 376 VAL B CA 1
ATOM 6179 C C . VAL B 1 376 ? 12.727 -38.125 -12.664 1 98.31 376 VAL B C 1
ATOM 6181 O O . VAL B 1 376 ? 13.812 -38 -13.25 1 98.31 376 VAL B O 1
ATOM 6184 N N . PHE B 1 377 ? 11.578 -37.625 -13.148 1 98.44 377 PHE B N 1
ATOM 6185 C CA . PHE B 1 377 ? 11.516 -37.031 -14.477 1 98.44 377 PHE B CA 1
ATOM 6186 C C . PHE B 1 377 ? 10.773 -35.719 -14.438 1 98.44 377 PHE B C 1
ATOM 6188 O O . PHE B 1 377 ? 9.75 -35.594 -13.758 1 98.44 377 PHE B O 1
ATOM 6195 N N . ASN B 1 378 ? 11.359 -34.75 -15.125 1 97.69 378 ASN B N 1
ATOM 6196 C CA . ASN B 1 378 ? 10.531 -33.625 -15.516 1 97.69 378 ASN B CA 1
ATOM 6197 C C . ASN B 1 378 ? 9.625 -33.969 -16.688 1 97.69 378 ASN B C 1
ATOM 6199 O O . ASN B 1 378 ? 9.914 -34.906 -17.453 1 97.69 378 ASN B O 1
ATOM 6203 N N . MET B 1 379 ? 8.602 -33.219 -16.844 1 97.69 379 MET B N 1
ATOM 6204 C CA . MET B 1 379 ? 7.559 -33.562 -17.812 1 97.69 379 MET B CA 1
ATOM 6205 C C . MET B 1 379 ? 8.102 -33.531 -19.234 1 97.69 379 MET B C 1
ATOM 6207 O O . MET B 1 379 ? 7.66 -34.312 -20.094 1 97.69 379 MET B O 1
ATOM 6211 N N . GLU B 1 380 ? 9.07 -32.656 -19.484 1 97.62 380 GLU B N 1
ATOM 6212 C CA . GLU B 1 380 ? 9.562 -32.531 -20.844 1 97.62 380 GLU B CA 1
ATOM 6213 C C . GLU B 1 380 ? 10.43 -33.719 -21.234 1 97.62 380 GLU B C 1
ATOM 6215 O O . GLU B 1 380 ? 10.773 -33.875 -22.406 1 97.62 380 GLU B O 1
ATOM 6220 N N . GLN B 1 381 ? 10.781 -34.594 -20.281 1 97.88 381 GLN B N 1
ATOM 6221 C CA . GLN B 1 381 ? 11.531 -35.812 -20.578 1 97.88 381 GLN B CA 1
ATOM 6222 C C . GLN B 1 381 ? 10.602 -36.938 -21.031 1 97.88 381 GLN B C 1
ATOM 6224 O O . GLN B 1 381 ? 11.062 -37.969 -21.547 1 97.88 381 GLN B O 1
ATOM 6229 N N . LEU B 1 382 ? 9.305 -36.781 -20.797 1 98.38 382 LEU B N 1
ATOM 6230 C CA . LEU B 1 382 ? 8.336 -37.844 -21 1 98.38 382 LEU B CA 1
ATOM 6231 C C . LEU B 1 382 ? 7.605 -37.688 -22.328 1 98.38 382 LEU B C 1
ATOM 6233 O O . LEU B 1 382 ? 7.605 -36.594 -22.906 1 98.38 382 LEU B O 1
ATOM 6237 N N . ASP B 1 383 ? 7.008 -38.781 -22.875 1 98.44 383 ASP B N 1
ATOM 6238 C CA . ASP B 1 383 ? 6.273 -38.719 -24.141 1 98.44 383 ASP B CA 1
ATOM 6239 C C . ASP B 1 383 ? 5.086 -37.75 -24.031 1 98.44 383 ASP B C 1
ATOM 6241 O O . ASP B 1 383 ? 4.16 -38 -23.25 1 98.44 383 ASP B O 1
ATOM 6245 N N . PRO B 1 384 ? 5.121 -36.688 -24.812 1 98.69 384 PRO B N 1
ATOM 6246 C CA . PRO B 1 384 ? 4.066 -35.688 -24.672 1 98.69 384 PRO B CA 1
ATOM 6247 C C . PRO B 1 384 ? 2.732 -36.156 -25.25 1 98.69 384 PRO B C 1
ATOM 6249 O O . PRO B 1 384 ? 1.682 -35.625 -24.922 1 98.69 384 PRO B O 1
ATOM 6252 N N . ASP B 1 385 ? 2.686 -37.125 -26.125 1 98.69 385 ASP B N 1
ATOM 6253 C CA . ASP B 1 385 ? 1.527 -37.438 -26.953 1 98.69 385 ASP B CA 1
ATOM 6254 C C . ASP B 1 385 ? 0.371 -37.969 -26.094 1 98.69 385 ASP B C 1
ATOM 6256 O O . ASP B 1 385 ? -0.743 -37.438 -26.172 1 98.69 385 ASP B O 1
ATOM 6260 N N . PRO B 1 386 ? 0.591 -39.031 -25.297 1 98.62 386 PRO B N 1
ATOM 6261 C CA . PRO B 1 386 ? -0.55 -39.531 -24.5 1 98.62 386 PRO B CA 1
ATOM 6262 C C . PRO B 1 386 ? -1.104 -38.469 -23.562 1 98.62 386 PRO B C 1
ATOM 6264 O O . PRO B 1 386 ? -2.309 -38.438 -23.297 1 98.62 386 PRO B O 1
ATOM 6267 N N . PHE B 1 387 ? -0.239 -37.625 -23 1 98.75 387 PHE B N 1
ATOM 6268 C CA . PHE B 1 387 ? -0.657 -36.562 -22.109 1 98.75 387 PHE B CA 1
ATOM 6269 C C . PHE B 1 387 ? -1.554 -35.562 -22.844 1 98.75 387 PHE B C 1
ATOM 6271 O O . PHE B 1 387 ? -2.648 -35.25 -22.375 1 98.75 387 PHE B O 1
ATOM 6278 N N . LEU B 1 388 ? -1.14 -35.062 -24 1 98.81 388 LEU B N 1
ATOM 6279 C CA . LEU B 1 388 ? -1.862 -34.062 -24.766 1 98.81 388 LEU B CA 1
ATOM 6280 C C . LEU B 1 388 ? -3.158 -34.625 -25.328 1 98.81 388 LEU B C 1
ATOM 6282 O O . LEU B 1 388 ? -4.129 -33.906 -25.531 1 98.81 388 LEU B O 1
ATOM 6286 N N . GLU B 1 389 ? -3.129 -35.906 -25.578 1 98.5 389 GLU B N 1
ATOM 6287 C CA . GLU B 1 389 ? -4.352 -36.594 -26.016 1 98.5 389 GLU B CA 1
ATOM 6288 C C . GLU B 1 389 ? -5.379 -36.656 -24.891 1 98.5 389 GLU B C 1
ATOM 6290 O O . GLU B 1 389 ? -6.582 -36.531 -25.125 1 98.5 389 GLU B O 1
ATOM 6295 N N . THR B 1 390 ? -4.965 -36.812 -23.688 1 98.69 390 THR B N 1
ATOM 6296 C CA . THR B 1 390 ? -5.809 -37.031 -22.516 1 98.69 390 THR B CA 1
ATOM 6297 C C . THR B 1 390 ? -6.32 -35.719 -21.953 1 98.69 390 THR B C 1
ATOM 6299 O O . THR B 1 390 ? -7.469 -35.625 -21.516 1 98.69 390 THR B O 1
ATOM 6302 N N . MET B 1 391 ? -5.535 -34.656 -21.922 1 98.75 391 MET B N 1
ATOM 6303 C CA . MET B 1 391 ? -5.727 -33.438 -21.156 1 98.75 391 MET B CA 1
ATOM 6304 C C . MET B 1 391 ? -7.059 -32.781 -21.516 1 98.75 391 MET B C 1
ATOM 6306 O O . MET B 1 391 ? -7.781 -32.312 -20.625 1 98.75 391 MET B O 1
ATOM 6310 N N . PRO B 1 392 ? -7.504 -32.75 -22.812 1 98.69 392 PRO B N 1
ATOM 6311 C CA . PRO B 1 392 ? -8.789 -32.125 -23.141 1 98.69 392 PRO B CA 1
ATOM 6312 C C . PRO B 1 392 ? -9.969 -32.812 -22.438 1 98.69 392 PRO B C 1
ATOM 6314 O O . PRO B 1 392 ? -10.922 -32.125 -22.031 1 98.69 392 PRO B O 1
ATOM 6317 N N . SER B 1 393 ? -9.891 -34.094 -22.266 1 98.06 393 SER B N 1
ATOM 6318 C CA . SER B 1 393 ? -10.984 -34.812 -21.625 1 98.06 393 SER B CA 1
ATOM 6319 C C . SER B 1 393 ? -11.055 -34.531 -20.141 1 98.06 393 SER B C 1
ATOM 6321 O O . SER B 1 393 ? -12.086 -34.75 -19.5 1 98.06 393 SER B O 1
ATOM 6323 N N . ILE B 1 394 ? -10.023 -33.969 -19.625 1 98.12 394 ILE B N 1
ATOM 6324 C CA . ILE B 1 394 ? -9.961 -33.656 -18.188 1 98.12 394 ILE B CA 1
ATOM 6325 C C . ILE B 1 394 ? -10.359 -32.219 -17.969 1 98.12 394 ILE B C 1
ATOM 6327 O O . ILE B 1 394 ? -10.742 -31.844 -16.859 1 98.12 394 ILE B O 1
ATOM 6331 N N . GLY B 1 395 ? -10.266 -31.422 -19.016 1 98.06 395 GLY B N 1
ATOM 6332 C CA . GLY B 1 395 ? -10.852 -30.109 -18.812 1 98.06 395 GLY B CA 1
ATOM 6333 C C . GLY B 1 395 ? -10.086 -29 -19.516 1 98.06 395 GLY B C 1
ATOM 6334 O O . GLY B 1 395 ? -10.555 -27.875 -19.594 1 98.06 395 GLY B O 1
ATOM 6335 N N . LEU B 1 396 ? -8.836 -29.297 -20.047 1 98.69 396 LEU B N 1
ATOM 6336 C CA . LEU B 1 396 ? -8.031 -28.266 -20.703 1 98.69 396 LEU B CA 1
ATOM 6337 C C . LEU B 1 396 ? -7.719 -28.656 -22.141 1 98.69 396 LEU B C 1
ATOM 6339 O O . LEU B 1 396 ? -7.012 -29.625 -22.391 1 98.69 396 LEU B O 1
ATOM 6343 N N . ASP B 1 397 ? -8.164 -27.875 -23.031 1 98.19 397 ASP B N 1
ATOM 6344 C CA . ASP B 1 397 ? -7.836 -28.078 -24.438 1 98.19 397 ASP B CA 1
ATOM 6345 C C . ASP B 1 397 ? -6.488 -27.453 -24.797 1 98.19 397 ASP B C 1
ATOM 6347 O O . ASP B 1 397 ? -5.82 -26.891 -23.922 1 98.19 397 ASP B O 1
ATOM 6351 N N . TRP B 1 398 ? -5.977 -27.672 -25.984 1 98.75 398 TRP B N 1
ATOM 6352 C CA . TRP B 1 398 ? -4.75 -27.047 -26.469 1 98.75 398 TRP B CA 1
ATOM 6353 C C . TRP B 1 398 ? -4.797 -26.875 -27.984 1 98.75 398 TRP B C 1
ATOM 6355 O O . TRP B 1 398 ? -5.562 -27.562 -28.672 1 98.75 398 TRP B O 1
ATOM 6365 N N . HIS B 1 399 ? -4.078 -25.922 -28.453 1 98.75 399 HIS B N 1
ATOM 6366 C CA . HIS B 1 399 ? -4.086 -25.547 -29.859 1 98.75 399 HIS B CA 1
ATOM 6367 C C . HIS B 1 399 ? -2.676 -25.234 -30.344 1 98.75 399 HIS B C 1
ATOM 6369 O O . HIS B 1 399 ? -1.771 -24.984 -29.547 1 98.75 399 HIS B O 1
ATOM 6375 N N . VAL B 1 400 ? -2.49 -25.328 -31.656 1 98.69 400 VAL B N 1
ATOM 6376 C CA . VAL B 1 400 ? -1.252 -24.953 -32.312 1 98.69 400 VAL B CA 1
ATOM 6377 C C . VAL B 1 400 ? -1.535 -23.859 -33.344 1 98.69 400 VAL B C 1
ATOM 6379 O O . VAL B 1 400 ? -2.4 -24.016 -34.219 1 98.69 400 VAL B O 1
ATOM 6382 N N . GLN B 1 401 ? -0.854 -22.797 -33.188 1 98.62 401 GLN B N 1
ATOM 6383 C CA . GLN B 1 401 ? -0.988 -21.672 -34.125 1 98.62 401 GLN B CA 1
ATOM 6384 C C . GLN B 1 401 ? 0.337 -21.375 -34.812 1 98.62 401 GLN B C 1
ATOM 6386 O O . GLN B 1 401 ? 1.357 -21.172 -34.156 1 98.62 401 GLN B O 1
ATOM 6391 N N . GLU B 1 402 ? 0.312 -21.375 -36.188 1 98.5 402 GLU B N 1
ATOM 6392 C CA . GLU B 1 402 ? 1.484 -20.969 -36.938 1 98.5 402 GLU B CA 1
ATOM 6393 C C . GLU B 1 402 ? 1.653 -19.453 -36.906 1 98.5 402 GLU B C 1
ATOM 6395 O O . GLU B 1 402 ? 0.678 -18.703 -37.031 1 98.5 402 GLU B O 1
ATOM 6400 N N . LEU B 1 403 ? 2.818 -19.016 -36.594 1 97.88 403 LEU B N 1
ATOM 6401 C CA . LEU B 1 403 ? 3.143 -17.594 -36.625 1 97.88 403 LEU B CA 1
ATOM 6402 C C . LEU B 1 403 ? 4.234 -17.297 -37.625 1 97.88 403 LEU B C 1
ATOM 6404 O O . LEU B 1 403 ? 4.867 -18.219 -38.156 1 97.88 403 LEU B O 1
ATOM 6408 N N . GLU B 1 404 ? 4.367 -16.016 -37.969 1 96.5 404 GLU B N 1
ATOM 6409 C CA . GLU B 1 404 ? 5.465 -15.602 -38.844 1 96.5 404 GLU B CA 1
ATOM 6410 C C . GLU B 1 404 ? 6.797 -15.617 -38.125 1 96.5 404 GLU B C 1
ATOM 6412 O O . GLU B 1 404 ? 6.934 -14.992 -37.062 1 96.5 404 GLU B O 1
ATOM 6417 N N . PRO B 1 405 ? 7.723 -16.391 -38.688 1 96.31 405 PRO B N 1
ATOM 6418 C CA . PRO B 1 405 ? 9.031 -16.391 -38.031 1 96.31 405 PRO B CA 1
ATOM 6419 C C . PRO B 1 405 ? 9.633 -14.992 -37.906 1 96.31 405 PRO B C 1
ATOM 6421 O O . PRO B 1 405 ? 9.492 -14.18 -38.844 1 96.31 405 PRO B O 1
ATOM 6424 N N . GLY B 1 406 ? 10.219 -14.672 -36.812 1 90.88 406 GLY B N 1
ATOM 6425 C CA . GLY B 1 406 ? 10.875 -13.391 -36.594 1 90.88 406 GLY B CA 1
ATOM 6426 C C . GLY B 1 406 ? 11.281 -13.188 -35.125 1 90.88 406 GLY B C 1
ATOM 6427 O O . GLY B 1 406 ? 10.75 -13.844 -34.25 1 90.88 406 GLY B O 1
ATOM 6428 N N . GLN B 1 407 ? 12.234 -12.305 -34.938 1 87 407 GLN B N 1
ATOM 6429 C CA . GLN B 1 407 ? 12.656 -11.977 -33.562 1 87 407 GLN B CA 1
ATOM 6430 C C . GLN B 1 407 ? 11.648 -11.062 -32.875 1 87 407 GLN B C 1
ATOM 6432 O O . GLN B 1 407 ? 11.203 -10.078 -33.469 1 87 407 GLN B O 1
ATOM 6437 N N . PRO B 1 408 ? 11.219 -11.492 -31.703 1 89 408 PRO B N 1
ATOM 6438 C CA . PRO B 1 408 ? 10.32 -10.578 -30.984 1 89 408 PRO B CA 1
ATOM 6439 C C . PRO B 1 408 ? 10.977 -9.242 -30.641 1 89 408 PRO B C 1
ATOM 6441 O O . PRO B 1 408 ? 12.195 -9.188 -30.438 1 89 408 PRO B O 1
ATOM 6444 N N . VAL B 1 409 ? 10.195 -8.18 -30.656 1 91.88 409 VAL B N 1
ATOM 6445 C CA . VAL B 1 409 ? 10.68 -6.875 -30.219 1 91.88 409 VAL B CA 1
ATOM 6446 C C . VAL B 1 409 ? 10.68 -6.805 -28.688 1 91.88 409 VAL B C 1
ATOM 6448 O O . VAL B 1 409 ? 9.633 -6.625 -28.078 1 91.88 409 VAL B O 1
ATOM 6451 N N . ILE B 1 410 ? 11.859 -6.91 -28.109 1 94.5 410 ILE B N 1
ATOM 6452 C CA . ILE B 1 410 ? 12 -6.871 -26.656 1 94.5 410 ILE B CA 1
ATOM 6453 C C . ILE B 1 410 ? 12.445 -5.477 -26.219 1 94.5 410 ILE B C 1
ATOM 6455 O O . ILE B 1 410 ? 13.477 -4.977 -26.688 1 94.5 410 ILE B O 1
ATOM 6459 N N . HIS B 1 411 ? 11.695 -4.855 -25.359 1 94.44 411 HIS B N 1
ATOM 6460 C CA . HIS B 1 411 ? 11.992 -3.529 -24.828 1 94.44 411 HIS B CA 1
ATOM 6461 C C . HIS B 1 411 ? 12.719 -3.623 -23.484 1 94.44 411 HIS B C 1
ATOM 6463 O O . HIS B 1 411 ? 12.359 -4.445 -22.641 1 94.44 411 HIS B O 1
ATOM 6469 N N . LYS B 1 412 ? 13.805 -2.779 -23.25 1 91.94 412 LYS B N 1
ATOM 6470 C CA . LYS B 1 412 ? 14.461 -2.623 -21.953 1 91.94 412 LYS B CA 1
ATOM 6471 C C . LYS B 1 412 ? 13.891 -1.436 -21.188 1 91.94 412 LYS B C 1
ATOM 6473 O O . LYS B 1 412 ? 14.039 -0.287 -21.609 1 91.94 412 LYS B O 1
ATOM 6478 N N . LEU B 1 413 ? 13.266 -1.843 -20.141 1 88.56 413 LEU B N 1
ATOM 6479 C CA . LEU B 1 413 ? 12.641 -0.801 -19.344 1 88.56 413 LEU B CA 1
ATOM 6480 C C . LEU B 1 413 ? 13.547 -0.381 -18.188 1 88.56 413 LEU B C 1
ATOM 6482 O O . LEU B 1 413 ? 14.312 -1.193 -17.656 1 88.56 413 LEU B O 1
ATOM 6486 N N . LYS B 1 414 ? 13.648 0.835 -17.719 1 71.69 414 LYS B N 1
ATOM 6487 C CA . LYS B 1 414 ? 14.453 1.38 -16.641 1 71.69 414 LYS B CA 1
ATOM 6488 C C . LYS B 1 414 ? 13.688 1.341 -15.312 1 71.69 414 LYS B C 1
ATOM 6490 O O . LYS B 1 414 ? 12.461 1.454 -15.297 1 71.69 414 LYS B O 1
#

Solvent-accessible surface area (backbone atoms only — not comparable to full-atom values): 41684 Å² total; per-residue (Å²): 102,23,31,33,35,35,27,51,48,64,38,16,42,32,33,52,35,53,41,30,53,41,20,78,73,45,28,27,37,36,34,26,20,74,54,36,67,48,29,47,52,44,51,50,50,30,58,74,67,65,33,54,63,42,77,87,46,54,75,48,63,38,68,40,54,57,79,35,39,66,58,42,32,54,49,46,67,70,68,57,37,61,35,36,38,41,40,53,64,34,79,34,42,60,32,48,52,51,19,25,60,75,64,60,34,19,39,34,28,36,56,59,45,49,59,62,67,43,89,80,23,28,41,92,46,40,56,55,73,64,59,66,41,24,66,56,27,35,74,64,63,23,26,32,40,43,19,29,7,32,88,29,16,48,38,36,25,47,48,33,41,37,56,75,73,63,34,81,43,47,41,35,39,37,37,38,39,36,69,58,50,49,56,84,63,97,71,73,45,85,49,64,47,52,62,52,51,50,56,64,65,31,58,15,48,33,40,45,77,90,40,82,44,78,46,60,49,68,22,39,33,34,73,46,78,40,84,98,65,46,75,42,51,25,24,44,32,54,49,57,45,51,34,55,41,62,75,75,42,80,50,43,27,35,39,35,30,37,46,61,54,72,67,59,49,50,50,49,50,46,38,46,72,53,45,44,65,35,86,56,75,45,64,32,96,87,62,53,72,44,42,35,31,52,52,49,44,55,52,39,67,59,35,76,70,40,20,73,78,19,36,45,35,32,38,41,26,28,38,38,30,32,26,36,94,87,35,79,39,19,37,39,35,33,31,68,41,42,15,50,58,29,23,75,72,62,69,31,35,29,73,34,37,49,29,12,46,36,36,47,41,51,49,50,34,30,77,70,56,76,60,49,60,58,15,56,39,50,45,47,79,45,80,35,61,69,47,65,66,47,29,43,82,71,70,47,56,73,48,78,41,84,47,81,65,73,82,78,71,71,44,79,47,134,101,23,32,35,33,34,27,50,47,64,38,16,42,31,32,51,35,55,40,30,53,41,19,79,73,47,28,27,38,37,34,24,21,74,54,36,68,46,29,45,52,44,52,52,51,30,58,73,69,66,33,53,63,43,76,87,45,53,76,47,62,38,66,41,52,60,80,35,39,66,57,43,31,53,50,45,65,71,68,56,37,60,33,37,39,43,40,53,63,33,77,33,43,62,32,47,51,50,19,24,59,75,66,60,34,20,40,34,29,36,55,58,48,46,59,64,70,43,90,77,23,28,42,93,44,41,55,54,72,62,58,67,42,24,65,58,28,35,74,64,64,22,27,32,41,43,20,29,9,31,88,27,17,48,39,37,24,46,48,34,40,35,57,73,74,63,33,80,42,45,42,37,40,37,37,40,37,37,70,60,49,49,56,83,64,96,72,76,45,86,50,63,48,52,63,52,52,51,56,62,65,34,59,15,46,33,39,45,78,88,40,82,43,79,46,58,49,68,22,38,35,35,72,48,78,39,82,97,65,46,74,42,52,24,24,44,34,54,48,57,43,50,37,55,42,61,74,74,42,80,50,42,27,34,38,36,30,39,45,61,53,71,67,57,50,50,50,50,51,48,39,46,72,52,45,44,68,35,86,58,75,43,64,32,96,86,62,54,72,44,41,34,32,50,53,49,44,54,52,39,67,60,36,75,70,38,19,72,79,20,36,47,36,32,38,42,26,27,37,38,31,32,26,38,95,87,35,79,38,19,36,38,34,34,29,68,42,42,13,51,60,30,23,74,73,62,71,31,34,28,73,34,38,48,28,13,48,36,37,47,39,51,50,51,33,30,76,70,56,76,62,49,60,57,14,55,38,48,48,48,79,46,79,33,61,71,49,63,67,46,29,44,82,70,72,48,57,75,48,79,40,83,47,82,63,73,82,79,71,72,43,80,49,132

Foldseek 3Di:
DEEEEEDLALLVLLLLLLCQLVCVLQFAYEYEYQDQVSLVVSVVLSVVLVSRNDPVGHYYTYYADLQALVRLLVVCVVRVGQEYEYPHDLQSVLSNLVSCLVNLHAYEYQAWNALCQDVCCNQQNTCVSVQVCFVSQQVSLFEAEYNLFQQVNVQLLQLLCCCVPPFVAFAEKEKEKEFLKDLPDLDADLDQQLSVLSQQQHWAWKAAQHDIDTGGHQQKWFWDQFVPRGIFIWGWGTGRVRNVCVVAPDYRIYTYIYGDDPSHVVVSVVCVVVCLNPQDWDADPVGDIDGSSVVVSVVHDDSQVSLVPMFDKMKIWMWIWDHDPRHTWIKTKIWIDTSVQSCSSRNGGVVSNSTSLSSVLLVSCCSVVQRTGGGHDYNSNGNSVSSQVCSVVSPIHMDMDTDDDDDTDMGGHD/DEEEEEDLALLVLLLLLLCQLVCVLQFAYEYEYQDQVSLVVSVVLSVVLVNRNDPVGHRYTYYADLQDLVRLLVVCVVRVGQEYEYPHDLCSVLSNLSSCLVNLHAYEYQAWNALCQDPCCNQQNTCVSVQVCFVSQQVSLFEAEYNLFQQVNVQLLQLLCCCVPPFVAFAEKEKEKEFLKDLPDLDADLDQQLSVLSQQQAWAWKAAQHDIDTGGHQFKWFWDQFVPRGIFIWGWGTGRVRNVCVVAPDYRIYTYIYGDDPSHVVVSVVCVVVCLNPQDWDADPVGDIDGSSVVVSVVHDDSQVSLVPMFDKMKIWMWIWDHDPRDTWIKTKIWIDTSVQSCSSRNGGRVSNRTSLSSVLLVSCCSVVQRTGGGHDYNSVGNSVSSQVCSVVSPIHMDMDTDDDDDTDMGGHD

Nearest PDB structures (foldseek):
  8deb-assembly1_A  TM=9.532E-01  e=2.895E-51  Bacteroides fragilis
  4ina-assembly1_B  TM=9.574E-01  e=5.158E-51  Wolinella succinogenes
  8h50-assembly2_C-2  TM=9.645E-01  e=1.469E-49  unclassified
  8h4z-assembly2_D  TM=9.598E-01  e=1.961E-49  Helicobacter pylori NCTC 11637 = CCUG 17874 = ATCC 43504 = JCM 12093
  4ina-assembly1_A  TM=9.390E-01  e=6.224E-49  Wolinella succinogenes

Sequence (828 aa):
MAILQIGAGGVGWVVAHKAAQNNDVLGDITIASRTVGKCEKIIESIQKKNNLKDSTKKLEARAVNADDVDSLVALIKEVQPDLVINAGPPWVNMSIMEACYQAKVSYLDTSVAVDLCSEGQQVPQAYDWQWGYREKFEEAGITGILGAGFDPGVVSVFAAYAVKHLFDEIDTIDVMDVNAGDHGKKFATNFDPETNMLEIQGDSFYWENGEWKQVPCHSRMLEFEFPNCGSHKVYSMAHDEVRSMQEFIPAKRIEFWMGFGDRYLNYFNVMRDIGLLSPDPLTLHDGTVVQPLHVLKALLPDPTSLAPGYTGLTCIGTWVQGKKDGKERSVFIYNNADHEVAYEDVEHQAISYTTGVPAITAALQFFRGKWADKGVFNMEQLDPDPFLETMPSIGLDWHVQELEPGQPVIHKLKMAILQIGAGGVGWVVAHKAAQNNDVLGDITIASRTVGKCEKIIESIQKKNNLKDSTKKLEARAVNADDVDSLVALIKEVQPDLVINAGPPWVNMSIMEACYQAKVSYLDTSVAVDLCSEGQQVPQAYDWQWGYREKFEEAGITGILGAGFDPGVVSVFAAYAVKHLFDEIDTIDVMDVNAGDHGKKFATNFDPETNMLEIQGDSFYWENGEWKQVPCHSRMLEFEFPNCGSHKVYSMAHDEVRSMQEFIPAKRIEFWMGFGDRYLNYFNVMRDIGLLSPDPLTLHDGTVVQPLHVLKALLPDPTSLAPGYTGLTCIGTWVQGKKDGKERSVFIYNNADHEVAYEDVEHQAISYTTGVPAITAALQFFRGKWADKGVFNMEQLDPDPFLETMPSIGLDWHVQELEPGQPVIHKLK

Organism: Vibrio alginolyticus (strain ATCC 17749 / DSM 2171 / NBRC 15630 / NCIMB 1903 / NCTC 12160 / XII-53) (NCBI:txid1219076)

Radius of gyration: 34.23 Å; Cα contacts (8 Å, |Δi|>4): 1958; chains: 2; bounding box: 52×99×82 Å

InterPro domains:
  IPR005097 Saccharopine dehydrogenase, NADP binding domain [PF03435] (3-144)
  IPR032095 Saccharopine dehydrogenase-like, C-terminal [PF16653] (149-395)
  IPR036291 NAD(P)-binding domain superfamily [SSF51735] (3-179)
  IPR050050 Carboxynorspermidine synthase [NF043000] (1-405)

Secondary structure (DSSP, 8-state):
-EEEEE--SHHHHHHHHHHHHTHHHH-EEEEEESSHHHHHHHHHHHHHHT--S-TTS-EEEEE--TT-HHHHHHHHHHH--SEEEE-S-GGGHHHHHHHHHHHT-EEEESS-SS-TTSTT-SGGGTTHHHHTTHHHHHHHT-EEEE--BTTTBHHHHHHHHIIIII-SEEEEEEEEEEEEEE-S-SS--SS-HHHHHHHHHSPEEEEETTEEEEE-TT-EEEEEEETTTEEEEEEE---THHHHHHHHS--SEEEEEEE--HHHHHHHHHHHHHTTT--S-EE-TTS-EE-HHHHHHHHSPPGGGG-TT-EEEEEEEEEEEEEETTEEEEEEEEEEEEHHHHHHHHSS-HHHHHHHHHHHHHHHHHHTTTT--SEEEEGGGS-HHHHHHHHHHHT---EEEEE-------EE--/-EEEEE--SHHHHHHHHHHHHTHHHH-EEEEEESSHHHHHHHHHHHHHTT--S-TTS-EEEEE--TT-HHHHHHHHHHH--SEEEE-S-GGGHHHHHHHHHHHT-EEEESS-SS-TTSTT-SGGGTTHHHHTTHHHHHHHT-EEEE--BTTTBHHHHHHHHIIIII-SEEEEEEEEEEEEEE-S-SS--SS-HHHHHHHHHSPEEEEETTEEEEE-TT-EEEEEEETTTEEEEEEE---THHHHHHHHS--SEEEEEEE--HHHHHHHHHHHHHTTT--S-EE-TTS-EE-HHHHHHHHSPPGGGG-TT-EEEEEEEEEEEEEETTEEEEEEEEEEEEHHHHHHHHSS-HHHHHHHHHHHHHHHHHHTTTT--SEEEEGGGS-HHHHHHHHHHHT---EEEEE-------EE--